Protein AF-0000000068961122 (afdb_homodimer)

Sequence (1286 aa):
MMMRDPVSGWRRASTITLVARRRTPVAVVRGRCLVTVPTRAPSAPEDTRPEASSTSILLNLGRTIWKHNDAGMRARVLTSLGLLIGAKIVNVQVPFLLKDAIDSLNIAVESGTIHTAVPIAAIIGYGVARSGAALLSELRTAVFAKVGHNTMRVVALDAFRHLHSLDLRFHLSRNTGALSRTIDRGQRGIELILRSLLFNVVPTIFEIGLVAWLLGTKCGSDYAAVTALTVGSYTAFTIAVTQWRTQFRRQMNQTDNEANSKAVDSLINYETVKFFNNEDLECKRYDESLAGYQKAALKTSTSLSLLNFGQGAIFSLGMTGMMVLAAYDIGRGSLTLGDLVMVNSLLFQLSVPLNFVGSVYRDVKQSLIDIEAMNALQAVEPAVTDSPTAKPLQLTKGEVSFNDVHFSYDQRTIFDGLTFTVPAGKSVAVVGASGGGKSTLLRLLYRFYDPSSGSITIDGQDLRGVTLDSLRRVIGVVPQDTVLFNESLYFNIAYGNPLSSAEDVYNAASAAQVHADKMPHGFNTVVGERGLKLSGGEKQRVAIARMMLKDAPIVFCDEATSALDTHTESQILMSLKSLTAGRTSIFIAHRLSTVVDCDRIIVIQGGRVVESGTHAELLAQPESLYRSLWNAQQRSSAAASGSMMMRDPVSGWRRASTITLVARRRTPVAVVRGRCLVTVPTRAPSAPEDTRPEASSTSILLNLGRTIWKHNDAGMRARVLTSLGLLIGAKIVNVQVPFLLKDAIDSLNIAVESGTIHTAVPIAAIIGYGVARSGAALLSELRTAVFAKVGHNTMRVVALDAFRHLHSLDLRFHLSRNTGALSRTIDRGQRGIELILRSLLFNVVPTIFEIGLVAWLLGTKCGSDYAAVTALTVGSYTAFTIAVTQWRTQFRRQMNQTDNEANSKAVDSLINYETVKFFNNEDLECKRYDESLAGYQKAALKTSTSLSLLNFGQGAIFSLGMTGMMVLAAYDIGRGSLTLGDLVMVNSLLFQLSVPLNFVGSVYRDVKQSLIDIEAMNALQAVEPAVTDSPTAKPLQLTKGEVSFNDVHFSYDQRTIFDGLTFTVPAGKSVAVVGASGGGKSTLLRLLYRFYDPSSGSITIDGQDLRGVTLDSLRRVIGVVPQDTVLFNESLYFNIAYGNPLSSAEDVYNAASAAQVHADKMPHGFNTVVGERGLKLSGGEKQRVAIARMMLKDAPIVFCDEATSALDTHTESQILMSLKSLTAGRTSIFIAHRLSTVVDCDRIIVIQGGRVVESGTHAELLAQPESLYRSLWNAQQRSSAAASGS

Nearest PDB structures (foldseek):
  7ekm-assembly1_B  TM=8.998E-01  e=2.455E-43  Homo sapiens
  8fmv-assembly1_C  TM=8.949E-01  e=1.234E-31  Bacillus subtilis subsp. subtilis str. 168
  7qkr-assembly1_A  TM=7.292E-01  e=2.437E-28  Komagataella phaffii CBS 7435
  7zdk-assembly1_C  TM=7.437E-01  e=5.863E-27  Escherichia coli K-12
  7zde-assembly1_C  TM=8.056E-01  e=9.087E-25  Escherichia coli K-12

Radius of gyration: 40.0 Å; Cα contacts (8 Å, |Δi|>4): 1796; chains: 2; bounding box: 86×123×103 Å

pLDDT: mean 81.72, std 18.94, range [17.17, 97.44]

Organism: Plasmodiophora brassicae (NCBI:txid37360)

Secondary structure (DSSP, 8-state):
---------------------------------------S-------------HHHHHHHHHHHHHHHS-HHHHHHHHHHHHHHHHHHHHHHHHHHHHHHHHHHHHHHHHHT---THHHHHHHHHHHHHHHHHHHHHHHHHHHHHHHHHHHHHHHHHHHHHHHHHS-HHHHHHS-HHHHHHHHHHHHHHHHHHHHHIIIIIHHHHHHHHHHHHHHHHHT-HHHHHHHHHHHHHHHHHHHHHHHHHHHHHHHHHHHHHHHHHHHHHHHHTHHHHHHTT-HHHHHHHHHHHHHHHHHHHHHHHHHHHHHHHHHHHHHHHHHHHHHHHHHHHHHTTSS-HHHHHHHHHHHHHHHHHHTTHHHHHHHHHHHHHHHHHHHHHHHPPPSS---TT-B----SS--EEEEEEEEEETTEEEEEEEEEEE-TT-EEEEEE-TTSSHHHHHHHHTTSS--SEEEEEETTEEGGGB-HHHHHHTEEEE-SS----SSBHHHHHHTT-TTS-HHHHHHHHHHTT--GGGSTTGGG-B--GGGTTS-HHHHHHHHHHHHHHHT-SEEEEESTTTTS-HHHHHHHHHHHHHHHTTSEEEEE-SSGGGGTTSSEEEEEETTEEEEEE-HHHHHHSTT-HHHHHHHHHHHHHHHHH--/-----------------------------------------------------HHHHHHHHHHHHHHHS-HHHHHHHHHHHHHHHHHHHHHHHHHHHHHHHHHHHHHHHHHT---THHHHHHHHHHHHHHHHHHHHHHHHHHHHHHHHHHHHHHHHHHHHHHHHHS-HHHHHHS-HHHHHHHHHHHHHHHHHHHHHIIIIIHHHHHHHHHHHHHHHHHT-HHHHHHHHHHHHHHHHHHHHHHHHHHHHHHHHHHHHHHHHHHHHHHHHTHHHHHHTT-HHHHHHHHHHHHHHHHHHHHHHHHHHHHHHHHHHHHHHHHHHHHHHHHHHHHHTTSS-HHHHHHHHHHHHHHHHHHTTHHHHHHHHHHHHHHHHHHHHHHHPPPSS---TT-B----SS--EEEEEEEEEETTEEEEEEEEEEE-TT-EEEEEE-TTSSHHHHHHHHTTSS--SEEEEEETTEEGGGB-HHHHHHTEEEE-SS----SSBHHHHHHTT-TTS-HHHHHHHHHHTT--GGGSTTGGG-B--GGGTTS-HHHHHHHHHHHHHHHT-SEEEEESTTTTS-HHHHHHHHHHHHHHTTTSEEEEE-SSGGGGTTSSEEEEEETTEEEEEE-HHHHHHSTT-HHHHHHHHHHHHHHHHH--

Solvent-accessible surface area (backbone atoms only — not comparable to full-atom values): 66983 Å² total; per-residue (Å²): 136,79,82,84,72,92,78,80,92,74,90,75,86,84,74,88,68,91,72,90,83,83,80,80,76,83,70,79,72,76,73,71,76,68,76,68,69,72,71,64,67,72,69,70,72,79,70,76,60,76,74,72,50,73,64,55,56,50,51,49,50,54,45,47,53,59,68,72,37,53,74,66,46,53,50,35,51,52,49,23,52,50,27,44,53,49,15,51,54,35,46,63,43,29,34,54,28,48,18,50,21,46,46,44,43,52,49,27,64,72,66,67,48,64,72,58,59,61,29,47,49,26,41,51,50,27,27,49,28,48,33,48,17,39,44,30,45,28,49,21,52,40,48,36,40,57,48,45,45,49,50,33,43,52,52,46,50,50,53,53,53,49,59,69,56,40,36,54,68,60,58,73,74,43,59,60,68,57,54,50,48,37,45,52,44,13,32,52,16,50,40,50,40,53,47,42,41,65,68,42,52,52,48,45,55,50,48,51,53,50,51,34,51,50,36,25,73,75,76,29,61,69,53,22,50,49,48,51,48,34,52,50,51,42,50,52,49,40,51,54,51,48,62,61,46,46,59,37,47,50,49,23,50,53,30,45,50,50,28,51,48,50,50,45,43,50,56,73,36,42,66,60,34,52,53,48,70,36,59,64,57,52,51,50,54,38,47,52,30,40,49,51,22,39,55,27,44,43,51,38,47,39,51,47,28,51,49,53,32,54,46,42,41,46,50,29,51,38,53,33,53,50,49,49,53,41,52,54,36,31,66,73,63,77,42,55,75,21,51,48,54,22,54,51,46,52,54,54,60,54,47,60,62,57,68,43,48,50,58,47,51,52,51,40,54,52,22,51,53,29,35,49,54,31,47,55,59,68,64,58,73,48,85,63,70,64,41,94,80,33,39,72,58,75,83,81,66,50,25,40,34,37,42,45,27,23,34,53,62,88,88,45,74,42,28,67,46,25,58,53,71,42,56,52,35,34,35,35,26,45,35,56,58,89,88,45,38,71,70,52,50,53,36,42,74,67,51,57,41,77,64,74,37,60,47,46,25,48,63,80,39,49,60,74,48,22,26,62,68,46,49,35,61,40,39,25,59,26,56,67,77,63,66,39,53,67,36,27,47,46,55,54,32,30,52,27,33,77,82,58,53,70,65,55,44,53,50,26,30,54,64,38,63,49,68,37,82,80,38,96,50,31,50,63,28,65,28,33,66,55,24,66,74,43,54,66,39,56,40,37,23,40,39,47,15,12,30,57,54,47,63,34,58,27,36,38,34,35,39,60,50,74,63,36,53,73,69,59,29,52,54,50,48,51,43,48,49,63,70,42,60,71,23,18,32,40,34,36,46,86,54,65,83,78,49,53,82,34,69,28,36,35,32,40,54,88,18,24,67,76,45,75,38,33,56,68,59,36,53,68,35,84,86,31,68,60,34,52,53,48,52,53,48,50,55,55,49,56,58,57,68,75,97,133,81,84,74,73,93,72,77,85,80,80,76,82,81,84,86,73,85,74,81,79,80,79,83,75,84,72,79,73,76,75,70,76,68,77,68,68,72,69,64,68,71,68,72,71,79,71,75,63,76,74,72,49,74,64,54,56,50,52,49,49,55,44,46,53,60,68,72,36,54,74,67,46,52,50,34,51,52,47,24,52,50,27,44,53,50,15,50,55,35,48,63,44,30,32,54,28,48,19,50,20,46,45,44,43,50,50,27,63,73,68,68,47,64,71,58,60,61,29,46,51,26,41,51,49,25,26,50,28,48,34,47,18,39,42,29,44,29,48,21,52,41,49,36,41,58,48,44,45,49,50,32,45,52,51,43,51,50,53,52,52,48,58,69,56,40,37,55,68,59,57,73,74,43,58,61,68,57,55,50,46,36,46,52,43,14,32,51,16,51,40,49,41,51,47,42,40,66,69,42,53,52,48,43,55,50,48,52,53,50,51,35,51,50,35,27,74,74,75,28,63,67,54,22,51,49,49,50,49,34,53,50,51,42,52,53,49,40,51,53,49,48,61,61,47,45,59,36,47,51,49,22,52,53,30,45,50,50,26,51,48,51,50,46,41,50,56,71,34,41,65,60,37,53,53,48,69,36,59,64,58,53,50,50,54,39,47,51,30,41,50,51,21,39,56,26,44,42,51,39,50,41,51,48,27,48,49,52,33,55,47,41,42,46,51,27,50,37,52,34,52,51,50,49,53,41,52,54,36,31,65,72,62,77,43,53,76,20,52,46,54,21,55,51,44,52,54,52,60,53,48,61,62,57,68,43,47,51,59,48,50,51,51,43,54,52,21,51,52,30,34,49,55,32,48,54,58,67,64,57,72,49,85,61,70,65,42,94,79,34,39,70,58,74,82,80,66,50,25,40,36,38,41,45,27,22,34,54,62,88,89,44,74,43,29,68,47,26,57,54,72,43,54,53,35,35,35,34,28,43,34,56,59,89,87,43,39,71,70,53,50,54,37,43,75,67,51,58,41,76,63,73,37,59,47,45,24,48,61,81,39,50,59,74,48,22,26,61,70,46,51,36,61,41,37,24,59,27,56,66,78,65,67,39,54,68,37,26,46,45,55,57,33,32,52,27,33,77,82,58,52,70,66,55,44,51,50,26,30,55,65,39,64,49,66,38,81,81,39,96,51,31,50,64,28,64,29,32,65,56,25,68,74,45,52,67,39,56,41,37,24,42,40,45,15,12,30,57,53,46,64,35,58,27,36,38,33,35,38,59,48,74,64,38,54,72,68,60,31,53,53,49,48,50,42,48,49,64,69,42,59,70,21,16,30,42,35,36,44,85,53,67,82,78,47,53,83,33,69,29,37,36,33,40,53,89,18,25,68,77,46,74,37,33,56,69,59,37,53,68,36,85,86,31,68,61,33,53,53,48,52,53,49,49,54,54,49,56,58,57,67,74,96

Foldseek 3Di:
DDDDDPDDDDDPPDDPCPDDDDDDPPPPPPVPPPVPVVPPPPPPPPPPPPLPPLVVLVVVLVVLLVPVDDPVLVVLVVLLVVLLVVLLVLVLCLLVLQLQLVVVVVVCVVVVPCPVPRSVVSVVSNVCSVVSSVVSLVVSVVSCVVSLVVSLVVQLVLLVVLVVVAFPVVVVSDDPVVSNVLSVLQSVLSSLLVCLVSNFVVSLVVNLVVLLVCCCVQPHNVLSVLSCVLLVVLLVLLQVLLVVLVVLVVQLVVLVVVLVVLVVVCVVCVVVCVVVVCPVVSVVVSVVSVVSNVVSVVSSVVSVVVSVVVSVVSLVVSLVVSLVVQVVCVVVVNDDPSVSSSSNVSSVVSSVSSVCSSVSVVSNVSNSVSNVSSVVSSPDDHPAAADPQAAFDDADQFKKWWAQFWAADPPRTQAGGATDIQGGQFEEEEEEDPSNCLVVVVCCQLPSDDTPDTFMDTVRHTPNRHHSVNSNLQEFEQAPQFFADQFFLQCRLCVLPVPDDSVLSVVLLVLLVQCQVPPPVRRRDGLHGRSVNDAPQNSLSSSSSSSLSSLHQEYEYEQSCVRDDPVSSVSNLVSVCVSSRRGRYYHYHPQVVSCLPGQKYFYGDPNYTDDMDHNVVQCPDPPHPSVVSNVVVVVVVVVVVVD/DDPDDPDDDPDPPDDDDDCPDDDDPPPPPPVPPPVCVVPPPPPPPPPPPPLPDLVNLVVVLVVLLVPVDDPVLVVLVVLLVVLLVVLLVLVLCLLVLQLQLVVVVVVCVVVVPCPVVRSVVSVVSNVCSVVSSVVSLVVSVVSCVVSLVVSLVVQLVLLVVLVVVAFPVVVVVDDPVVSNVLSVLQSVLSSLLVCCVSNFVVSLVVNLVVLLVVCCVQPHNVLSVLSCVLLVVLLVLLQVLLVVLVVLVVQLVVLVVVLVVLVVVCVVCVVVCVVVVCPVVSVVVSVVSVVSNVVSVVSSVVSVVVSVVVSVVSLVVSLVVSLVVQVVCVVVVNDDPSVSSSSNVSSVVSSVSSVCSSVSVVSNVSNSVSNVSSVVSSPDDHPAAADPQAAFDDADQFKKWWAQFWAADPPRTQAGGATDIQGGQFEEEEEEDPSNCLVVVVCCQLPSDDTPDTFMDTVRHTPNRHHSVNSNLQEFEQAPQFFADQFFQQCRLCVLPVPDDSVLSVVLLVLLVQCQVPPPVRRRDGLHGRSVNDAPSNSLSSSSSSSLSSLHQEYEYEQSCVRDDPVSSVSNLVSVCVSSRRGRYYHYHPQVVSCLPGQKYFYGDPNYTDDMDHNVVQCPDPPHPSVVSNVVVVVVVVVVVVD

Structure (mmCIF, N/CA/C/O backbone):
data_AF-0000000068961122-model_v1
#
loop_
_entity.id
_entity.type
_entity.pdbx_description
1 polymer 'Uncharacterized protein'
#
loop_
_atom_site.group_PDB
_atom_site.id
_atom_site.type_symbol
_atom_site.label_atom_id
_atom_site.label_alt_id
_atom_site.label_comp_id
_atom_site.label_asym_id
_atom_site.label_entity_id
_atom_site.label_seq_id
_atom_site.pdbx_PDB_ins_code
_atom_site.Cartn_x
_atom_site.Cartn_y
_atom_site.Cartn_z
_atom_site.occupancy
_atom_site.B_iso_or_equiv
_atom_site.auth_seq_id
_atom_site.auth_comp_id
_atom_site.auth_asym_id
_atom_site.auth_atom_id
_atom_site.pdbx_PDB_model_num
ATOM 1 N N . MET A 1 1 ? 29.297 -38.344 18.062 1 17.23 1 MET A N 1
ATOM 2 C CA . MET A 1 1 ? 29.281 -38.719 19.469 1 17.23 1 MET A CA 1
ATOM 3 C C . MET A 1 1 ? 29.156 -37.5 20.375 1 17.23 1 MET A C 1
ATOM 5 O O . MET A 1 1 ? 29.375 -36.375 19.938 1 17.23 1 MET A O 1
ATOM 9 N N . MET A 1 2 ? 29.609 -37.594 21.734 1 17.27 2 MET A N 1
ATOM 10 C CA . MET A 1 2 ? 29.156 -37.125 23.031 1 17.27 2 MET A CA 1
ATOM 11 C C . MET A 1 2 ? 29.688 -35.719 23.328 1 17.27 2 MET A C 1
ATOM 13 O O . MET A 1 2 ? 29.219 -35.062 24.25 1 17.27 2 MET A O 1
ATOM 17 N N . MET A 1 3 ? 30.594 -35 22.641 1 18.36 3 MET A N 1
ATOM 18 C CA . MET A 1 3 ? 31.562 -34.719 23.703 1 18.36 3 MET A CA 1
ATOM 19 C C . MET A 1 3 ? 30.922 -33.844 24.781 1 18.36 3 MET A C 1
ATOM 21 O O . MET A 1 3 ? 29.922 -33.156 24.531 1 18.36 3 MET A O 1
ATOM 25 N N . ARG A 1 4 ? 31.688 -33.531 25.812 1 18.2 4 ARG A N 1
ATOM 26 C CA . ARG A 1 4 ? 31.828 -33.344 27.25 1 18.2 4 ARG A CA 1
ATOM 27 C C . ARG A 1 4 ? 31.297 -32 27.688 1 18.2 4 ARG A C 1
ATOM 29 O O . ARG A 1 4 ? 31.297 -31.047 26.906 1 18.2 4 ARG A O 1
ATOM 36 N N . ASP A 1 5 ? 31.016 -31.797 28.969 1 19.05 5 ASP A N 1
ATOM 37 C CA . ASP A 1 5 ? 30.062 -31.297 29.953 1 19.05 5 ASP A CA 1
ATOM 38 C C . ASP A 1 5 ? 30.484 -29.922 30.469 1 19.05 5 ASP A C 1
ATOM 40 O O . ASP A 1 5 ? 29.703 -29.25 31.156 1 19.05 5 ASP A O 1
ATOM 44 N N . PRO A 1 6 ? 31.531 -29.109 29.984 1 19.62 6 PRO A N 1
ATOM 45 C CA . PRO A 1 6 ? 32.219 -28.594 31.172 1 19.62 6 PRO A CA 1
ATOM 46 C C . PRO A 1 6 ? 31.297 -27.75 32.062 1 19.62 6 PRO A C 1
ATOM 48 O O . PRO A 1 6 ? 30.5 -26.969 31.547 1 19.62 6 PRO A O 1
ATOM 51 N N . VAL A 1 7 ? 31.109 -28.062 33.344 1 18.88 7 VAL A N 1
ATOM 52 C CA . VAL A 1 7 ? 30.312 -27.984 34.562 1 18.88 7 VAL A CA 1
ATOM 53 C C . VAL A 1 7 ? 30.297 -26.562 35.062 1 18.88 7 VAL A C 1
ATOM 55 O O . VAL A 1 7 ? 29.234 -25.984 35.312 1 18.88 7 VAL A O 1
ATOM 58 N N . SER A 1 8 ? 31.266 -26.094 36 1 17.17 8 SER A N 1
ATOM 59 C CA . SER A 1 8 ? 30.969 -25.953 37.438 1 17.17 8 SER A CA 1
ATOM 60 C C . SER A 1 8 ? 30.578 -24.516 37.781 1 17.17 8 SER A C 1
ATOM 62 O O . SER A 1 8 ? 29.562 -24.281 38.438 1 17.17 8 SER A O 1
ATOM 64 N N . GLY A 1 9 ? 31.547 -23.516 37.938 1 17.55 9 GLY A N 1
ATOM 65 C CA . GLY A 1 9 ? 31.844 -22.938 39.219 1 17.55 9 GLY A CA 1
ATOM 66 C C . GLY A 1 9 ? 30.891 -21.812 39.625 1 17.55 9 GLY A C 1
ATOM 67 O O . GLY A 1 9 ? 30.297 -21.172 38.75 1 17.55 9 GLY A O 1
ATOM 68 N N . TRP A 1 10 ? 30.406 -21.641 40.969 1 18.16 10 TRP A N 1
ATOM 69 C CA . TRP A 1 10 ? 29.406 -21.219 41.969 1 18.16 10 TRP A CA 1
ATOM 70 C C . TRP A 1 10 ? 29.531 -19.734 42.25 1 18.16 10 TRP A C 1
ATOM 72 O O . TRP A 1 10 ? 28.594 -19.109 42.75 1 18.16 10 TRP A O 1
ATOM 82 N N . ARG A 1 11 ? 30.609 -18.859 42.062 1 17.56 11 ARG A N 1
ATOM 83 C CA . ARG A 1 11 ? 30.844 -18 43.219 1 17.56 11 ARG A CA 1
ATOM 84 C C . ARG A 1 11 ? 29.672 -17.078 43.469 1 17.56 11 ARG A C 1
ATOM 86 O O . ARG A 1 11 ? 29.141 -16.469 42.531 1 17.56 11 ARG A O 1
ATOM 93 N N . ARG A 1 12 ? 29.062 -17 44.75 1 18.45 12 ARG A N 1
ATOM 94 C CA . ARG A 1 12 ? 28 -16.531 45.625 1 18.45 12 ARG A CA 1
ATOM 95 C C . ARG A 1 12 ? 28.125 -15.031 45.875 1 18.45 12 ARG A C 1
ATOM 97 O O . ARG A 1 12 ? 28.844 -14.617 46.781 1 18.45 12 ARG A O 1
ATOM 104 N N . ALA A 1 13 ? 28.703 -14.07 45.125 1 18.33 13 ALA A N 1
ATOM 105 C CA . ALA A 1 13 ? 29.062 -12.852 45.875 1 18.33 13 ALA A CA 1
ATOM 106 C C . ALA A 1 13 ? 27.844 -12.227 46.531 1 18.33 13 ALA A C 1
ATOM 108 O O . ALA A 1 13 ? 26.75 -12.219 45.938 1 18.33 13 ALA A O 1
ATOM 109 N N . SER A 1 14 ? 27.938 -11.906 47.906 1 17.89 14 SER A N 1
ATOM 110 C CA . SER A 1 14 ? 27.297 -11.516 49.156 1 17.89 14 SER A CA 1
ATOM 111 C C . SER A 1 14 ? 26.484 -10.234 48.969 1 17.89 14 SER A C 1
ATOM 113 O O . SER A 1 14 ? 26.719 -9.477 48.031 1 17.89 14 SER A O 1
ATOM 115 N N . THR A 1 15 ? 25.656 -9.828 50.125 1 20.23 15 THR A N 1
ATOM 116 C CA . THR A 1 15 ? 24.422 -9.305 50.688 1 20.23 15 THR A CA 1
ATOM 117 C C . THR A 1 15 ? 24.516 -7.797 50.906 1 20.23 15 THR A C 1
ATOM 119 O O . THR A 1 15 ? 23.516 -7.148 51.219 1 20.23 15 THR A O 1
ATOM 122 N N . ILE A 1 16 ? 25.375 -6.879 50.406 1 18.86 16 ILE A N 1
ATOM 123 C CA . ILE A 1 16 ? 25.531 -5.762 51.344 1 18.86 16 ILE A CA 1
ATOM 124 C C . ILE A 1 16 ? 24.203 -5.043 51.5 1 18.86 16 ILE A C 1
ATOM 126 O O . ILE A 1 16 ? 23.578 -4.633 50.5 1 18.86 16 ILE A O 1
ATOM 130 N N . THR A 1 17 ? 23.578 -5.043 52.812 1 20.45 17 THR A N 1
ATOM 131 C CA . THR A 1 17 ? 22.344 -4.688 53.5 1 20.45 17 THR A CA 1
ATOM 132 C C . THR A 1 17 ? 22.188 -3.172 53.562 1 20.45 17 THR A C 1
ATOM 134 O O . THR A 1 17 ? 21.406 -2.666 54.375 1 20.45 17 THR A O 1
ATOM 137 N N . LEU A 1 18 ? 22.734 -2.283 52.75 1 19.5 18 LEU A N 1
ATOM 138 C CA . LEU A 1 18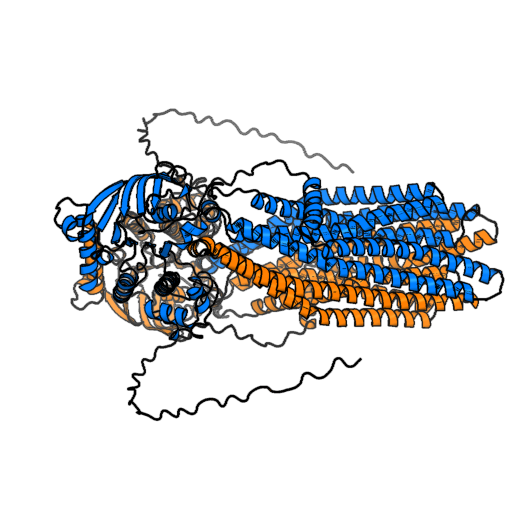 ? 22.719 -0.963 53.375 1 19.5 18 LEU A CA 1
ATOM 139 C C . LEU A 1 18 ? 21.297 -0.506 53.688 1 19.5 18 LEU A C 1
ATOM 141 O O . LEU A 1 18 ? 20.469 -0.431 52.781 1 19.5 18 LEU A O 1
ATOM 145 N N . VAL A 1 19 ? 20.844 -0.454 54.969 1 19.88 19 VAL A N 1
ATOM 146 C CA . VAL A 1 19 ? 19.594 -0.341 55.719 1 19.88 19 VAL A CA 1
ATOM 147 C C . VAL A 1 19 ? 19.016 1.065 55.562 1 19.88 19 VAL A C 1
ATOM 149 O O . VAL A 1 19 ? 17.828 1.229 55.344 1 19.88 19 VAL A O 1
ATOM 152 N N . ALA A 1 20 ? 19.688 2.242 55.875 1 22.83 20 ALA A N 1
ATOM 153 C CA . ALA A 1 20 ? 19.094 3.07 56.938 1 22.83 20 ALA A CA 1
ATOM 154 C C . ALA A 1 20 ? 17.781 3.684 56.438 1 22.83 20 ALA A C 1
ATOM 156 O O . ALA A 1 20 ? 17.531 3.789 55.25 1 22.83 20 ALA A O 1
ATOM 157 N N . ARG A 1 21 ? 17.125 4.57 57.375 1 20.05 21 ARG A N 1
ATOM 158 C CA . ARG A 1 21 ? 15.93 4.875 58.156 1 20.05 21 ARG A CA 1
ATOM 159 C C . ARG A 1 21 ? 15.062 5.91 57.438 1 20.05 21 ARG A C 1
ATOM 161 O O . ARG A 1 21 ? 13.844 5.746 57.344 1 20.05 21 ARG A O 1
ATOM 168 N N . ARG A 1 22 ? 15.578 7.219 57.344 1 22.08 22 ARG A N 1
ATOM 169 C CA . ARG A 1 22 ? 14.945 8.312 58.062 1 22.08 22 ARG A CA 1
ATOM 170 C C . ARG A 1 22 ? 13.656 8.75 57.406 1 22.08 22 ARG A C 1
ATOM 172 O O . ARG A 1 22 ? 13.422 8.43 56.219 1 22.08 22 ARG A O 1
ATOM 179 N N . ARG A 1 23 ? 13.297 10.148 57.438 1 23.64 23 ARG A N 1
ATOM 180 C CA . ARG A 1 23 ? 12.227 11.016 57.906 1 23.64 23 ARG A CA 1
ATOM 181 C C . ARG A 1 23 ? 11.18 11.234 56.844 1 23.64 23 ARG A C 1
ATOM 183 O O . ARG A 1 23 ? 11.516 11.508 55.688 1 23.64 23 ARG A O 1
ATOM 190 N N . THR A 1 24 ? 10.031 10.672 57.031 1 22.58 24 THR A N 1
ATOM 191 C CA . THR A 1 24 ? 8.906 10.516 56.094 1 22.58 24 THR A CA 1
ATOM 192 C C . THR A 1 24 ? 8.297 11.867 55.75 1 22.58 24 THR A C 1
ATOM 194 O O . THR A 1 24 ? 7.723 12.531 56.625 1 22.58 24 THR A O 1
ATOM 197 N N . PRO A 1 25 ? 9.055 12.844 55.031 1 23.69 25 PRO A N 1
ATOM 198 C CA . PRO A 1 25 ? 8.43 14.164 54.906 1 23.69 25 PRO A CA 1
ATOM 199 C C . PRO A 1 25 ? 6.988 14.094 54.406 1 23.69 25 PRO A C 1
ATOM 201 O O . PRO A 1 25 ? 6.617 13.148 53.719 1 23.69 25 PRO A O 1
ATOM 204 N N . VAL A 1 26 ? 5.996 14.656 55.219 1 24.94 26 VAL A N 1
ATOM 205 C CA . VAL A 1 26 ? 4.543 14.75 55.125 1 24.94 26 VAL A CA 1
ATOM 206 C C . VAL A 1 26 ? 4.16 15.406 53.781 1 24.94 26 VAL A C 1
ATOM 208 O O . VAL A 1 26 ? 4.488 16.578 53.562 1 24.94 26 VAL A O 1
ATOM 211 N N . ALA A 1 27 ? 4.312 14.75 52.656 1 24.7 27 ALA A N 1
ATOM 212 C CA . ALA A 1 27 ? 4.109 15.305 51.344 1 24.7 27 ALA A CA 1
ATOM 213 C C . ALA A 1 27 ? 2.658 15.734 51.125 1 24.7 27 ALA A C 1
ATOM 215 O O . ALA A 1 27 ? 1.733 14.961 51.406 1 24.7 27 ALA A O 1
ATOM 216 N N . VAL A 1 28 ? 2.377 16.984 51.5 1 26.08 28 VAL A N 1
ATOM 217 C CA . VAL A 1 28 ? 1.1 17.641 51.281 1 26.08 28 VAL A CA 1
ATOM 218 C C . VAL A 1 28 ? 0.572 17.266 49.875 1 26.08 28 VAL A C 1
ATOM 220 O O . VAL A 1 28 ? 1.245 17.484 48.875 1 26.08 28 VAL A O 1
ATOM 223 N N . VAL A 1 29 ? -0.27 16.234 49.781 1 24.94 29 VAL A N 1
ATOM 224 C CA . VAL A 1 29 ? -0.869 15.555 48.656 1 24.94 29 VAL A CA 1
ATOM 225 C C . VAL A 1 29 ? -1.708 16.547 47.844 1 24.94 29 VAL A C 1
ATOM 227 O O . VAL A 1 29 ? -2.814 16.906 48.25 1 24.94 29 VAL A O 1
ATOM 230 N N . ARG A 1 30 ? -1.264 17.891 47.656 1 25.48 30 ARG A N 1
ATOM 231 C CA . ARG A 1 30 ? -2.135 18.734 46.844 1 25.48 30 ARG A CA 1
ATOM 232 C C . ARG A 1 30 ? -2.58 18 45.594 1 25.48 30 ARG A C 1
ATOM 234 O O . ARG A 1 30 ? -1.748 17.594 44.781 1 25.48 30 ARG A O 1
ATOM 241 N N . GLY A 1 31 ? -3.613 17.188 45.75 1 24.16 31 GLY A N 1
ATOM 242 C CA . GLY A 1 31 ? -4.273 16.297 44.812 1 24.16 31 GLY A CA 1
ATOM 243 C C . GLY A 1 31 ? -4.652 16.984 43.5 1 24.16 31 GLY A C 1
ATOM 244 O O . GLY A 1 31 ? -5.66 17.688 43.438 1 24.16 31 GLY A O 1
ATOM 245 N N . ARG A 1 32 ? -3.787 17.859 42.938 1 25.38 32 ARG A N 1
ATOM 246 C CA . ARG A 1 32 ? -4.168 18.453 41.656 1 25.38 32 ARG A CA 1
ATOM 247 C C . ARG A 1 32 ? -4.672 17.406 40.688 1 25.38 32 ARG A C 1
ATOM 249 O O . ARG A 1 32 ? -3.951 16.453 40.375 1 25.38 32 ARG A O 1
ATOM 256 N N . CYS A 1 33 ? -5.973 17.125 40.844 1 24.38 33 CYS A N 1
ATOM 257 C CA . CYS A 1 33 ? -6.73 16.25 39.938 1 24.38 33 CYS A CA 1
ATOM 258 C C . CYS A 1 33 ? -6.359 16.5 38.5 1 24.38 33 CYS A C 1
ATOM 260 O O . CYS A 1 33 ? -6.77 17.5 37.906 1 24.38 33 CYS A O 1
ATOM 262 N N . LEU A 1 34 ? -5.117 16.469 38.156 1 25.67 34 LEU A N 1
ATOM 263 C CA . LEU A 1 34 ? -4.789 16.469 36.719 1 25.67 34 LEU A CA 1
ATOM 264 C C . LEU A 1 34 ? -5.668 15.484 35.969 1 25.67 34 LEU A C 1
ATOM 266 O O . LEU A 1 34 ? -5.598 14.281 36.188 1 25.67 34 LEU A O 1
ATOM 270 N N . VAL A 1 35 ? -6.934 15.914 35.781 1 26.62 35 VAL A N 1
ATOM 271 C CA . VAL A 1 35 ? -7.82 15.141 34.938 1 26.62 35 VAL A CA 1
ATOM 272 C C . VAL A 1 35 ? -7.043 14.625 33.719 1 26.62 35 VAL A C 1
ATOM 274 O O . VAL A 1 35 ? -6.539 15.422 32.906 1 26.62 35 VAL A O 1
ATOM 277 N N . THR A 1 36 ? -6.203 13.656 33.875 1 28 36 THR A N 1
ATOM 278 C CA . THR A 1 36 ? -5.629 12.82 32.844 1 28 36 THR A CA 1
ATOM 279 C C . THR A 1 36 ? -6.684 12.453 31.812 1 28 36 THR A C 1
ATOM 281 O O . THR A 1 36 ? -7.613 11.695 32.094 1 28 36 THR A O 1
ATOM 284 N N . VAL A 1 37 ? -7.211 13.445 31.188 1 28.83 37 VAL A N 1
ATOM 285 C CA . VAL A 1 37 ? -8.094 12.992 30.109 1 28.83 37 VAL A CA 1
ATOM 286 C C . VAL A 1 37 ? -7.449 11.828 29.359 1 28.83 37 VAL A C 1
ATOM 288 O O . VAL A 1 37 ? -6.348 11.969 28.828 1 28.83 37 VAL A O 1
ATOM 291 N N . PRO A 1 38 ? -7.594 10.641 29.953 1 29.88 38 PRO A N 1
ATOM 292 C CA . PRO A 1 38 ? -7.098 9.477 29.219 1 29.88 38 PRO A CA 1
ATOM 293 C C . PRO A 1 38 ? -7.305 9.586 27.719 1 29.88 38 PRO A C 1
ATOM 295 O O . PRO A 1 38 ? -8.445 9.656 27.25 1 29.88 38 PRO A O 1
ATOM 298 N N . THR A 1 39 ? -6.637 10.5 27.156 1 31.2 39 THR A N 1
ATOM 299 C CA . THR A 1 39 ? -6.734 10.688 25.703 1 31.2 39 THR A CA 1
ATOM 300 C C . THR A 1 39 ? -6.68 9.344 24.984 1 31.2 39 THR A C 1
ATOM 302 O O . THR A 1 39 ? -6.48 9.305 23.766 1 31.2 39 THR A O 1
ATOM 305 N N . ARG A 1 40 ? -6.262 8.289 25.688 1 30 40 ARG A N 1
ATOM 306 C CA . ARG A 1 40 ? -6.215 7.098 24.844 1 30 40 ARG A CA 1
ATOM 307 C C . ARG A 1 40 ? -7.594 6.777 24.281 1 30 40 ARG A C 1
ATOM 309 O O . ARG A 1 40 ? -8.539 6.508 25.031 1 30 40 ARG A O 1
ATOM 316 N N . ALA A 1 41 ? -7.969 7.348 23.281 1 31.84 41 ALA A N 1
ATOM 317 C CA . ALA A 1 41 ? -9.188 6.762 22.719 1 31.84 41 ALA A CA 1
ATOM 318 C C . ALA A 1 41 ? -9.211 5.25 22.938 1 31.84 41 ALA A C 1
ATOM 320 O O . ALA A 1 41 ? -8.188 4.582 22.797 1 31.84 41 ALA A O 1
ATOM 321 N N . PRO A 1 42 ? -10.016 4.73 23.875 1 29.08 42 PRO A N 1
ATOM 322 C CA . PRO A 1 42 ? -10.109 3.277 24.016 1 29.08 42 PRO A CA 1
ATOM 323 C C . PRO A 1 42 ? -9.883 2.539 22.703 1 29.08 42 PRO A C 1
ATOM 325 O O . PRO A 1 42 ? -10.336 2.992 21.656 1 29.08 42 PRO A O 1
ATOM 328 N N . SER A 1 43 ? -8.688 1.987 22.516 1 31.47 43 SER A N 1
ATOM 329 C CA . SER A 1 43 ? -8.648 0.962 21.469 1 31.47 43 SER A CA 1
ATOM 330 C C . SER A 1 43 ? -9.984 0.244 21.344 1 31.47 43 SER A C 1
ATOM 332 O O . SER A 1 43 ? -10.609 -0.086 22.359 1 31.47 43 SER A O 1
ATOM 334 N N . ALA A 1 44 ? -10.828 0.592 20.438 1 33.66 44 ALA A N 1
ATOM 335 C CA . ALA A 1 44 ? -12.047 -0.211 20.328 1 33.66 44 ALA A CA 1
ATOM 336 C C . ALA A 1 44 ? -11.836 -1.608 20.906 1 33.66 44 ALA A C 1
ATOM 338 O O . ALA A 1 44 ? -10.781 -2.213 20.719 1 33.66 44 ALA A O 1
ATOM 339 N N . PRO A 1 45 ? -12.453 -1.95 22.047 1 30.73 45 PRO A N 1
ATOM 340 C CA . PRO A 1 45 ? -12.352 -3.33 22.531 1 30.73 45 PRO A CA 1
ATOM 341 C C . PRO A 1 45 ? -12.148 -4.336 21.406 1 30.73 45 PRO A C 1
ATOM 343 O O . PRO A 1 45 ? -12.703 -4.164 20.312 1 30.73 45 PRO A O 1
ATOM 346 N N . GLU A 1 46 ? -11 -4.844 21.281 1 36 46 GLU A N 1
ATOM 347 C CA . GLU A 1 46 ? -10.914 -6.105 20.547 1 36 46 GLU A CA 1
ATOM 348 C C . GLU A 1 46 ? -12.164 -6.953 20.766 1 36 46 GLU A C 1
ATOM 350 O O . GLU A 1 46 ? -12.305 -7.609 21.797 1 36 46 GLU A O 1
ATOM 355 N N . ASP A 1 47 ? -13.398 -6.316 20.703 1 35 47 ASP A N 1
ATOM 356 C CA . ASP A 1 47 ? -14.586 -7.145 20.891 1 35 47 ASP A CA 1
ATOM 357 C C . ASP A 1 47 ? -14.352 -8.57 20.375 1 35 47 ASP A C 1
ATOM 359 O O . ASP A 1 47 ? -14.008 -8.766 19.219 1 35 47 ASP A O 1
ATOM 363 N N . THR A 1 48 ? -13.922 -9.43 21.234 1 36.06 48 THR A N 1
ATOM 364 C CA . THR A 1 48 ? -13.883 -10.883 21.172 1 36.06 48 THR A CA 1
ATOM 365 C C . THR A 1 48 ? -15.164 -11.43 20.547 1 36.06 48 THR A C 1
ATOM 367 O O . THR A 1 48 ? -16 -12.016 21.234 1 36.06 48 THR A O 1
ATOM 370 N N . ARG A 1 49 ? -16.016 -10.648 19.953 1 39.66 49 ARG A N 1
ATOM 371 C CA . ARG A 1 49 ? -17.188 -11.336 19.422 1 39.66 49 ARG A CA 1
ATOM 372 C C . ARG A 1 49 ? -16.797 -12.68 18.812 1 39.66 49 ARG A C 1
ATOM 374 O O . ARG A 1 49 ? -15.688 -12.836 18.297 1 39.66 49 ARG A O 1
ATOM 381 N N . PRO A 1 50 ? -17.656 -13.664 19.031 1 41.41 50 PRO A N 1
ATOM 382 C CA . PRO A 1 50 ? -17.438 -15.039 18.578 1 41.41 50 PRO A CA 1
ATOM 383 C C . PRO A 1 50 ? -16.984 -15.109 17.125 1 41.41 50 PRO A C 1
ATOM 385 O O . PRO A 1 50 ? -17.438 -14.32 16.297 1 41.41 50 PRO A O 1
ATOM 388 N N . GLU A 1 51 ? -15.812 -15.445 16.875 1 48.19 51 GLU A N 1
ATOM 389 C CA . GLU A 1 51 ? -15.266 -15.828 15.57 1 48.19 51 GLU A CA 1
ATOM 390 C C . GLU A 1 51 ? -16.344 -16.391 14.656 1 48.19 51 GLU A C 1
ATOM 392 O O . GLU A 1 51 ? -16.938 -17.438 14.953 1 48.19 51 GLU A O 1
ATOM 397 N N . ALA A 1 52 ? -17.328 -15.594 14.258 1 52.59 52 ALA A N 1
ATOM 398 C CA . ALA A 1 52 ? -18.25 -16.203 13.305 1 52.59 52 ALA A CA 1
ATOM 399 C C . ALA A 1 52 ? -17.562 -17.344 12.547 1 52.59 52 ALA A C 1
ATOM 401 O O . ALA A 1 52 ? -16.406 -17.203 12.109 1 52.59 52 ALA A O 1
ATOM 402 N N . SER A 1 53 ? -18.047 -18.438 12.656 1 63.88 53 SER A N 1
ATOM 403 C CA . SER A 1 53 ? -17.562 -19.672 12.039 1 63.88 53 SER A CA 1
ATOM 404 C C . SER A 1 53 ? -17.328 -19.5 10.547 1 63.88 53 SER A C 1
ATOM 406 O O . SER A 1 53 ? -18.078 -18.781 9.875 1 63.88 53 SER A O 1
ATOM 408 N N . SER A 1 54 ? -16.125 -19.688 10.023 1 72.81 54 SER A N 1
ATOM 409 C CA . SER A 1 54 ? -15.742 -19.719 8.609 1 72.81 54 SER A CA 1
ATOM 410 C C . SER A 1 54 ? -16.875 -20.25 7.742 1 72.81 54 SER A C 1
ATOM 412 O O . SER A 1 54 ? -17.125 -19.719 6.656 1 72.81 54 SER A O 1
ATOM 414 N N . THR A 1 55 ? -17.656 -21.109 8.359 1 74.56 55 THR A N 1
ATOM 415 C CA . THR A 1 55 ? -18.75 -21.734 7.602 1 74.56 55 THR A CA 1
ATOM 416 C C . THR A 1 55 ? -19.922 -20.766 7.465 1 74.56 55 THR A C 1
ATOM 418 O O . THR A 1 55 ? -20.578 -20.734 6.422 1 74.56 55 THR A O 1
ATOM 421 N N . SER A 1 56 ? -20.078 -20 8.438 1 74.25 56 SER A N 1
ATOM 422 C CA . SER A 1 56 ? -21.203 -19.062 8.383 1 74.25 56 SER A CA 1
ATOM 423 C C . SER A 1 56 ? -20.938 -17.953 7.363 1 74.25 56 SER A C 1
ATOM 425 O O . SER A 1 56 ? -21.844 -17.547 6.648 1 74.25 56 SER A O 1
ATOM 427 N N . ILE A 1 57 ? -19.734 -17.609 7.258 1 77.12 57 ILE A N 1
ATOM 428 C CA . ILE A 1 57 ? -19.375 -16.562 6.312 1 77.12 57 ILE A CA 1
ATOM 429 C C . ILE A 1 57 ? -19.531 -17.078 4.883 1 77.12 57 ILE A C 1
ATOM 431 O O . ILE A 1 57 ? -20.047 -16.359 4.02 1 77.12 57 ILE A O 1
ATOM 435 N N . LEU A 1 58 ? -19.219 -18.312 4.73 1 77.31 58 LEU A N 1
ATOM 436 C CA . LEU A 1 58 ? -19.328 -18.906 3.402 1 77.31 58 LEU A CA 1
ATOM 437 C C . LEU A 1 58 ? -20.797 -19.078 3.014 1 77.31 58 LEU A C 1
ATOM 439 O O . LEU A 1 58 ? -21.172 -18.844 1.863 1 77.31 58 LEU A O 1
ATOM 443 N N . LEU A 1 59 ? -21.547 -19.469 3.941 1 75.5 59 LEU A N 1
ATOM 444 C CA . LEU A 1 59 ? -22.984 -19.641 3.686 1 75.5 59 LEU A CA 1
ATOM 445 C C . LEU A 1 59 ? -23.641 -18.297 3.381 1 75.5 59 LEU A C 1
ATOM 447 O O . LEU A 1 59 ? -24.5 -18.219 2.5 1 75.5 59 LEU A O 1
ATOM 451 N N . ASN A 1 60 ? -23.188 -17.328 4.105 1 74.38 60 ASN A N 1
ATOM 452 C CA . ASN A 1 60 ? -23.719 -16 3.867 1 74.38 60 ASN A CA 1
ATOM 453 C C . ASN A 1 60 ? -23.328 -15.477 2.49 1 74.38 60 ASN A C 1
ATOM 455 O O . ASN A 1 60 ? -24.109 -14.789 1.833 1 74.38 60 ASN A O 1
ATOM 459 N N . LEU A 1 61 ? -22.125 -15.82 2.145 1 75.56 61 LEU A N 1
ATOM 460 C CA . LEU A 1 61 ? -21.656 -15.414 0.818 1 75.56 61 LEU A CA 1
ATOM 461 C C . LEU A 1 61 ? -22.484 -16.109 -0.27 1 75.56 61 LEU A C 1
ATOM 463 O O . LEU A 1 61 ? -22.844 -15.477 -1.27 1 75.56 61 LEU A O 1
ATOM 467 N N . GLY A 1 62 ? -22.766 -17.422 -0.064 1 76.62 62 GLY A N 1
ATOM 468 C CA . GLY A 1 62 ? -23.625 -18.141 -0.987 1 76.62 62 GLY A CA 1
ATOM 469 C C . GLY A 1 62 ? -25.016 -17.547 -1.092 1 76.62 62 GLY A C 1
ATOM 470 O O . GLY A 1 62 ? -25.578 -17.438 -2.188 1 76.62 62 GLY A O 1
ATOM 471 N N . ARG A 1 63 ? -25.469 -17.078 0.05 1 72.62 63 ARG A N 1
ATOM 472 C CA . ARG A 1 63 ? -26.797 -16.469 0.097 1 72.62 63 ARG A CA 1
ATOM 473 C C . ARG A 1 63 ? -26.797 -15.117 -0.598 1 72.62 63 ARG A C 1
ATOM 475 O O . ARG A 1 63 ? -27.75 -14.781 -1.298 1 72.62 63 ARG A O 1
ATOM 482 N N . THR A 1 64 ? -25.75 -14.445 -0.353 1 71.75 64 THR A N 1
ATOM 483 C CA . THR A 1 64 ? -25.656 -13.117 -0.964 1 71.75 64 THR A CA 1
ATOM 484 C C . THR A 1 64 ? -25.594 -13.234 -2.484 1 71.75 64 THR A C 1
ATOM 486 O O . THR A 1 64 ? -26.203 -12.43 -3.197 1 71.75 64 THR A O 1
ATOM 489 N N . ILE A 1 65 ? -24.906 -14.18 -2.908 1 72.5 65 ILE A N 1
ATOM 490 C CA . ILE A 1 65 ? -24.797 -14.414 -4.344 1 72.5 65 ILE A CA 1
ATOM 491 C C . ILE A 1 65 ? -26.172 -14.789 -4.902 1 72.5 65 ILE A C 1
ATOM 493 O O . ILE A 1 65 ? -26.562 -14.328 -5.973 1 72.5 65 ILE A O 1
ATOM 497 N N . TRP A 1 66 ? -26.844 -15.594 -4.129 1 70.81 66 TRP A N 1
ATOM 498 C CA . TRP A 1 66 ? -28.125 -16.109 -4.586 1 70.81 66 TRP A CA 1
ATOM 499 C C . TRP A 1 66 ? -29.203 -15.031 -4.465 1 70.81 66 TRP A C 1
ATOM 501 O O . TRP A 1 66 ? -30.078 -14.922 -5.328 1 70.81 66 TRP A O 1
ATOM 511 N N . LYS A 1 67 ? -29.109 -14.219 -3.453 1 63.22 67 LYS A N 1
ATOM 512 C CA . LYS A 1 67 ? -30.156 -13.242 -3.186 1 63.22 67 LYS A CA 1
ATOM 513 C C . LYS A 1 67 ? -30 -12.008 -4.062 1 63.22 67 LYS A C 1
ATOM 515 O O . LYS A 1 67 ? -30.984 -11.492 -4.602 1 63.22 67 LYS A O 1
ATOM 520 N N . HIS A 1 68 ? -28.703 -11.625 -4.117 1 62.31 68 HIS A N 1
ATOM 521 C CA . HIS A 1 68 ? -28.531 -10.305 -4.727 1 62.31 68 HIS A CA 1
ATOM 522 C C . HIS A 1 68 ? -28.344 -10.414 -6.234 1 62.31 68 HIS A C 1
ATOM 524 O O . HIS A 1 68 ? -28.375 -9.406 -6.941 1 62.31 68 HIS A O 1
ATOM 530 N N . ASN A 1 69 ? -28.078 -11.711 -6.707 1 62.84 69 ASN A N 1
ATOM 531 C CA . ASN A 1 69 ? -27.828 -11.789 -8.141 1 62.84 69 ASN A CA 1
ATOM 532 C C . ASN A 1 69 ? -29.094 -12.188 -8.906 1 62.84 69 ASN A C 1
ATOM 534 O O . ASN A 1 69 ? -29.922 -12.938 -8.398 1 62.84 69 ASN A O 1
ATOM 538 N N . ASP A 1 70 ? -29.375 -11.375 -9.891 1 71.31 70 ASP A N 1
ATOM 539 C CA . ASP A 1 70 ? -30.5 -11.531 -10.82 1 71.31 70 ASP A CA 1
ATOM 540 C C . ASP A 1 70 ? -30.531 -12.93 -11.414 1 71.31 70 ASP A C 1
ATOM 542 O O . ASP A 1 70 ? -29.578 -13.703 -11.242 1 71.31 70 ASP A O 1
ATOM 546 N N . ALA A 1 71 ? -31.688 -13.336 -11.906 1 76.06 71 ALA A N 1
ATOM 547 C CA . ALA A 1 71 ? -31.906 -14.625 -12.555 1 76.06 71 ALA A CA 1
ATOM 548 C C . ALA A 1 71 ? -30.812 -14.914 -13.57 1 76.06 71 ALA A C 1
ATOM 550 O O . ALA A 1 71 ? -30.391 -16.062 -13.727 1 76.06 71 ALA A O 1
ATOM 551 N N . GLY A 1 72 ? -30.281 -13.867 -14.102 1 78.81 72 GLY A N 1
ATOM 552 C CA . GLY A 1 72 ? -29.203 -14.031 -15.07 1 78.81 72 GLY A CA 1
ATOM 553 C C . GLY A 1 72 ? -27.891 -14.469 -14.438 1 78.81 72 GLY A C 1
ATOM 554 O O . GLY A 1 72 ? -27.219 -15.359 -14.961 1 78.81 72 GLY A O 1
ATOM 555 N N . MET A 1 73 ? -27.688 -13.977 -13.328 1 82.44 73 MET A N 1
ATOM 556 C CA . MET A 1 73 ? -26.438 -14.32 -12.641 1 82.44 73 MET A CA 1
ATOM 557 C C . MET A 1 73 ? -26.5 -15.727 -12.07 1 82.44 73 MET A C 1
ATOM 559 O O . MET A 1 73 ? -25.516 -16.453 -12.078 1 82.44 73 MET A O 1
ATOM 563 N N . ARG A 1 74 ? -27.688 -16.172 -11.664 1 84.81 74 ARG A N 1
ATOM 564 C CA . ARG A 1 74 ? -27.859 -17.531 -11.164 1 84.81 74 ARG A CA 1
ATOM 565 C C . ARG A 1 74 ? -27.656 -18.562 -12.273 1 84.81 74 ARG A C 1
ATOM 567 O O . ARG A 1 74 ? -27.062 -19.609 -12.055 1 84.81 74 ARG A O 1
ATOM 574 N N . ALA A 1 75 ? -28.172 -18.156 -13.406 1 88.69 75 ALA A N 1
ATOM 575 C CA . ALA A 1 75 ? -28 -19.031 -14.562 1 88.69 75 ALA A CA 1
ATOM 576 C C . ALA A 1 75 ? -26.516 -19.172 -14.922 1 88.69 75 ALA A C 1
ATOM 578 O O . ALA A 1 75 ? -26.062 -20.234 -15.328 1 88.69 75 ALA A O 1
ATOM 579 N N . ARG A 1 76 ? -25.859 -18.125 -14.758 1 88.06 76 ARG A N 1
ATOM 580 C CA . ARG A 1 76 ? -24.422 -18.141 -15.078 1 88.06 76 ARG A CA 1
ATOM 581 C C . ARG A 1 76 ? -23.656 -19 -14.078 1 88.06 76 ARG A C 1
ATOM 583 O O . ARG A 1 76 ? -22.688 -19.672 -14.438 1 88.06 76 ARG A O 1
ATOM 590 N N . VAL A 1 77 ? -24.078 -18.969 -12.859 1 86.5 77 VAL A N 1
ATOM 591 C CA . VAL A 1 77 ? -23.438 -19.797 -11.859 1 86.5 77 VAL A CA 1
ATOM 592 C C . VAL A 1 77 ? -23.672 -21.281 -12.18 1 86.5 77 VAL A C 1
ATOM 594 O O . VAL A 1 77 ? -22.75 -22.078 -12.148 1 86.5 77 VAL A O 1
ATOM 597 N N . LEU A 1 78 ? -24.844 -21.625 -12.57 1 88.38 78 LEU A N 1
ATOM 598 C CA . LEU A 1 78 ? -25.188 -23.016 -12.906 1 88.38 78 LEU A CA 1
ATOM 599 C C . LEU A 1 78 ? -24.453 -23.453 -14.18 1 88.38 78 LEU A C 1
ATOM 601 O O . LEU A 1 78 ? -24.016 -24.594 -14.281 1 88.38 78 LEU A O 1
ATOM 605 N N . THR A 1 79 ? -24.406 -22.5 -15.07 1 92.12 79 THR A N 1
ATOM 606 C CA . THR A 1 79 ? -23.672 -22.812 -16.297 1 92.12 79 THR A CA 1
ATOM 607 C C . THR A 1 79 ? -22.203 -23.062 -16 1 92.12 79 THR A C 1
ATOM 609 O O . THR A 1 79 ? -21.594 -23.953 -16.578 1 92.12 79 THR A O 1
ATOM 612 N N . SER A 1 80 ? -21.656 -22.25 -15.109 1 91.19 80 SER A N 1
ATOM 613 C CA . SER A 1 80 ? -20.266 -22.438 -14.75 1 91.19 80 SER A CA 1
ATOM 614 C C . SER A 1 80 ? -20.047 -23.781 -14.062 1 91.19 80 SER A C 1
ATOM 616 O O . SER A 1 80 ? -19.031 -24.453 -14.305 1 91.19 80 SER A O 1
ATOM 618 N N . LEU A 1 81 ? -20.953 -24.203 -13.258 1 89.62 81 LEU A N 1
ATOM 619 C CA . LEU A 1 81 ? -20.859 -25.5 -12.586 1 89.62 81 LEU A CA 1
ATOM 620 C C . LEU A 1 81 ? -21 -26.641 -13.586 1 89.62 81 LEU A C 1
ATOM 622 O O . LEU A 1 81 ? -20.297 -27.656 -13.469 1 89.62 81 LEU A O 1
ATOM 626 N N . GLY A 1 82 ? -21.859 -26.469 -14.523 1 92.94 82 GLY A N 1
ATOM 627 C CA . GLY A 1 82 ? -22 -27.469 -15.578 1 92.94 82 GLY A CA 1
ATOM 628 C C . GLY A 1 82 ? -20.75 -27.609 -16.422 1 92.94 82 GLY A C 1
ATOM 629 O O . GLY A 1 82 ? -20.328 -28.734 -16.734 1 92.94 82 GLY A O 1
ATOM 630 N N . LEU A 1 83 ? -20.203 -26.484 -16.766 1 93.56 83 LEU A N 1
ATOM 631 C CA . LEU A 1 83 ? -18.953 -26.5 -17.531 1 93.56 83 LEU A CA 1
ATOM 632 C C . LEU A 1 83 ? -17.812 -27.109 -16.734 1 93.56 83 LEU A C 1
ATOM 634 O O . LEU A 1 83 ? -16.953 -27.797 -17.297 1 93.56 83 LEU A O 1
ATOM 638 N N . LEU A 1 84 ? -17.844 -26.891 -15.445 1 91.88 84 LEU A N 1
ATOM 639 C CA . LEU A 1 84 ? -16.844 -27.469 -14.562 1 91.88 84 LEU A CA 1
ATOM 640 C C . LEU A 1 84 ? -16.922 -28.984 -14.562 1 91.88 84 LEU A C 1
ATOM 642 O O . LEU A 1 84 ? -15.914 -29.672 -14.758 1 91.88 84 LEU A O 1
ATOM 646 N N . ILE A 1 85 ? -18.078 -29.531 -14.375 1 92.19 85 ILE A N 1
ATOM 647 C CA . ILE A 1 85 ? -18.297 -30.969 -14.359 1 92.19 85 ILE A CA 1
ATOM 648 C C . ILE A 1 85 ? -17.938 -31.562 -15.719 1 92.19 85 ILE A C 1
ATOM 650 O O . ILE A 1 85 ? -17.25 -32.594 -15.797 1 92.19 85 ILE A O 1
ATOM 654 N N . GLY A 1 86 ? -18.391 -30.875 -16.719 1 93 86 GLY A N 1
ATOM 655 C CA . GLY A 1 86 ? -18.047 -31.328 -18.062 1 93 86 GLY A CA 1
ATOM 656 C C . GLY A 1 86 ? -16.562 -31.359 -18.312 1 93 86 GLY A C 1
ATOM 657 O O . GLY A 1 86 ? -16.031 -32.312 -18.891 1 93 86 GLY A O 1
ATOM 658 N N . ALA A 1 87 ? -15.906 -30.312 -17.906 1 91.88 87 ALA A N 1
ATOM 659 C CA . ALA A 1 87 ? -14.461 -30.234 -18.094 1 91.88 87 ALA A CA 1
ATOM 660 C C . ALA A 1 87 ? -13.734 -31.359 -17.359 1 91.88 87 ALA A C 1
ATOM 662 O O . ALA A 1 87 ? -12.82 -31.969 -17.906 1 91.88 87 ALA A O 1
ATOM 663 N N . LYS A 1 88 ? -14.141 -31.688 -16.172 1 90.31 88 LYS A N 1
ATOM 664 C CA . LYS A 1 88 ? -13.477 -32.719 -15.375 1 90.31 88 LYS A CA 1
ATOM 665 C C . LYS A 1 88 ? -13.773 -34.125 -15.922 1 90.31 88 LYS A C 1
ATOM 667 O O . LYS A 1 88 ? -12.906 -35 -15.914 1 90.31 88 LYS A O 1
ATOM 672 N N . ILE A 1 89 ? -14.93 -34.281 -16.406 1 91.25 89 ILE A N 1
ATOM 673 C CA . ILE A 1 89 ? -15.289 -35.562 -16.984 1 91.25 89 ILE A CA 1
ATOM 674 C C . ILE A 1 89 ? -14.461 -35.812 -18.234 1 91.25 89 ILE A C 1
ATOM 676 O O . ILE A 1 89 ? -13.922 -36.906 -18.422 1 91.25 89 ILE A O 1
ATOM 680 N N . VAL A 1 90 ? -14.32 -34.812 -19.031 1 91.44 90 VAL A N 1
ATOM 681 C CA . VAL A 1 90 ? -13.531 -34.938 -20.266 1 91.44 90 VAL A CA 1
ATOM 682 C C . VAL A 1 90 ? -12.062 -35.125 -19.906 1 91.44 90 VAL A C 1
ATOM 684 O O . VAL A 1 90 ? -11.352 -35.906 -20.547 1 91.44 90 VAL A O 1
ATOM 687 N N . ASN A 1 91 ? -11.617 -34.469 -18.891 1 89.5 91 ASN A N 1
ATOM 688 C CA . ASN A 1 91 ? -10.227 -34.531 -18.484 1 89.5 91 ASN A CA 1
ATOM 689 C C . ASN A 1 91 ? -9.867 -35.938 -17.984 1 89.5 91 ASN A C 1
ATOM 691 O O . ASN A 1 91 ? -8.773 -36.438 -18.25 1 89.5 91 ASN A O 1
ATOM 695 N N . VAL A 1 92 ? -10.766 -36.531 -17.281 1 88.25 92 VAL A N 1
ATOM 696 C CA . VAL A 1 92 ? -10.516 -37.875 -16.719 1 88.25 92 VAL A CA 1
ATOM 697 C C . VAL A 1 92 ? -10.539 -38.906 -17.828 1 88.25 92 VAL A C 1
ATOM 699 O O . VAL A 1 92 ? -9.977 -40 -17.672 1 88.25 92 VAL A O 1
ATOM 702 N N . GLN A 1 93 ? -11.125 -38.594 -18.969 1 88.44 93 GLN A N 1
ATOM 703 C CA . GLN A 1 93 ? -11.211 -39.5 -20.094 1 88.44 93 GLN A CA 1
ATOM 704 C C . GLN A 1 93 ? -9.891 -39.562 -20.859 1 88.44 93 GLN A C 1
ATOM 706 O O . GLN A 1 93 ? -9.641 -40.5 -21.609 1 88.44 93 GLN A O 1
ATOM 711 N N . VAL A 1 94 ? -9.047 -38.625 -20.672 1 87 94 VAL A N 1
ATOM 712 C CA . VAL A 1 94 ? -7.812 -38.5 -21.438 1 87 94 VAL A CA 1
ATOM 713 C C . VAL A 1 94 ? -6.918 -39.719 -21.172 1 87 94 VAL A C 1
ATOM 715 O O . VAL A 1 94 ? -6.469 -40.375 -22.125 1 87 94 VAL A O 1
ATOM 718 N N . PRO A 1 95 ? -6.719 -40.062 -19.922 1 84.81 95 PRO A N 1
ATOM 719 C CA . PRO A 1 95 ? -5.879 -41.25 -19.672 1 84.81 95 PRO A CA 1
ATOM 720 C C . PRO A 1 95 ? -6.488 -42.531 -20.203 1 84.81 95 PRO A C 1
ATOM 722 O O . PRO A 1 95 ? -5.762 -43.438 -20.609 1 84.81 95 PRO A O 1
ATOM 725 N N . PHE A 1 96 ? -7.781 -42.656 -20.312 1 86.12 96 PHE A N 1
ATOM 726 C CA . PHE A 1 96 ? -8.43 -43.844 -20.844 1 86.12 96 PHE A CA 1
ATOM 727 C C . PHE A 1 96 ? -8.203 -43.938 -22.344 1 86.12 96 PHE A C 1
ATOM 729 O O . PHE A 1 96 ? -8.031 -45.031 -22.875 1 86.12 96 PHE A O 1
ATOM 736 N N . LEU A 1 97 ? -8.227 -42.844 -22.953 1 87.06 97 LEU A N 1
ATOM 737 C CA . LEU A 1 97 ? -7.965 -42.844 -24.391 1 87.06 97 LEU A CA 1
ATOM 738 C C . LEU A 1 97 ? -6.516 -43.188 -24.672 1 87.06 97 LEU A C 1
ATOM 740 O O . LEU A 1 97 ? -6.223 -43.875 -25.672 1 87.06 97 LEU A O 1
ATOM 744 N N . LEU A 1 98 ? -5.66 -42.781 -23.812 1 86.06 98 LEU A N 1
ATOM 745 C CA . LEU A 1 98 ? -4.258 -43.156 -23.938 1 86.06 98 LEU A CA 1
ATOM 746 C C . LEU A 1 98 ? -4.082 -44.656 -23.734 1 86.06 98 LEU A C 1
ATOM 748 O O . LEU A 1 98 ? -3.311 -45.312 -24.453 1 86.06 98 LEU A O 1
ATOM 752 N N . LYS A 1 99 ? -4.758 -45.188 -22.781 1 86 99 LYS A N 1
ATOM 753 C CA . LYS A 1 99 ? -4.754 -46.625 -22.547 1 86 99 LYS A CA 1
ATOM 754 C C . LYS A 1 99 ? -5.199 -47.375 -23.781 1 86 99 LYS A C 1
ATOM 756 O O . LYS A 1 99 ? -4.551 -48.344 -24.203 1 86 99 LYS A O 1
ATOM 761 N N . ASP A 1 100 ? -6.281 -46.875 -24.359 1 85.31 100 ASP A N 1
ATOM 762 C CA . ASP A 1 100 ? -6.816 -47.531 -25.547 1 85.31 100 ASP A CA 1
ATOM 763 C C . ASP A 1 100 ? -5.828 -47.469 -26.703 1 85.31 100 ASP A C 1
ATOM 765 O O . ASP A 1 100 ? -5.719 -48.406 -27.484 1 85.31 100 ASP A O 1
ATOM 769 N N . ALA A 1 101 ? -5.164 -46.406 -26.781 1 84.69 101 ALA A N 1
ATOM 770 C CA . ALA A 1 101 ? -4.164 -46.25 -27.828 1 84.69 101 ALA A CA 1
ATOM 771 C C . ALA A 1 101 ? -3.016 -47.219 -27.656 1 84.69 101 ALA A C 1
ATOM 773 O O . ALA A 1 101 ? -2.598 -47.906 -28.594 1 84.69 101 ALA A O 1
ATOM 774 N N . ILE A 1 102 ? -2.588 -47.375 -26.422 1 83.44 102 ILE A N 1
ATOM 775 C CA . ILE A 1 102 ? -1.457 -48.25 -26.125 1 83.44 102 ILE A CA 1
ATOM 776 C C . ILE A 1 102 ? -1.867 -49.719 -26.312 1 83.44 102 ILE A C 1
ATOM 778 O O . ILE A 1 102 ? -1.139 -50.5 -26.922 1 83.44 102 ILE A O 1
ATOM 782 N N . ASP A 1 103 ? -3 -50.094 -25.828 1 82.25 103 ASP A N 1
ATOM 783 C CA . ASP A 1 103 ? -3.467 -51.5 -25.938 1 82.25 103 ASP A CA 1
ATOM 784 C C . ASP A 1 103 ? -3.721 -51.875 -27.391 1 82.25 103 ASP A C 1
ATOM 786 O O . ASP A 1 103 ? -3.408 -53 -27.812 1 82.25 103 ASP A O 1
ATOM 790 N N . SER A 1 104 ? -4.297 -50.906 -28.141 1 82.62 104 SER A N 1
ATOM 791 C CA . SER A 1 104 ? -4.562 -51.188 -29.547 1 82.62 104 SER A CA 1
ATOM 792 C C . SER A 1 104 ? -3.266 -51.312 -30.344 1 82.62 104 SER A C 1
ATOM 794 O O . SER A 1 104 ? -3.168 -52.094 -31.281 1 82.62 104 SER A O 1
ATOM 796 N N . LEU A 1 105 ? -2.334 -50.562 -29.984 1 79.94 105 LEU A N 1
ATOM 797 C CA . LEU A 1 105 ? -1.042 -50.625 -30.656 1 79.94 105 LEU A CA 1
ATOM 798 C C . LEU A 1 105 ? -0.32 -51.906 -30.328 1 79.94 105 LEU A C 1
ATOM 800 O O . LEU A 1 105 ? 0.362 -52.5 -31.188 1 79.94 105 LEU A O 1
ATOM 804 N N . ASN A 1 106 ? -0.471 -52.281 -29.078 1 78 106 ASN A N 1
ATOM 805 C CA . ASN A 1 106 ? 0.131 -53.562 -28.672 1 78 106 ASN A CA 1
ATOM 806 C C . ASN A 1 106 ? -0.439 -54.719 -29.469 1 78 106 ASN A C 1
ATOM 808 O O . ASN A 1 106 ? 0.306 -55.594 -29.906 1 78 106 ASN A O 1
ATOM 812 N N . ILE A 1 107 ? -1.685 -54.719 -29.672 1 74.5 107 ILE A N 1
ATOM 813 C CA . ILE A 1 107 ? -2.352 -55.781 -30.422 1 74.5 107 ILE A CA 1
ATOM 814 C C . ILE A 1 107 ? -1.925 -55.719 -31.875 1 74.5 107 ILE A C 1
ATOM 816 O O . ILE A 1 107 ? -1.689 -56.781 -32.5 1 74.5 107 ILE A O 1
ATOM 820 N N . ALA A 1 108 ? -1.812 -54.562 -32.375 1 73.75 108 ALA A N 1
ATOM 821 C CA . ALA A 1 108 ? -1.43 -54.375 -33.75 1 73.75 108 ALA A CA 1
ATOM 822 C C . ALA A 1 108 ? -0.01 -54.875 -34 1 73.75 108 ALA A C 1
ATOM 824 O O . ALA A 1 108 ? 0.267 -55.5 -35.062 1 73.75 108 ALA A O 1
ATOM 825 N N . VAL A 1 109 ? 0.859 -54.594 -33.156 1 72.5 109 VAL A N 1
ATOM 826 C CA . VAL A 1 109 ? 2.248 -55.031 -33.281 1 72.5 109 VAL A CA 1
ATOM 827 C C . VAL A 1 109 ? 2.324 -56.562 -33.188 1 72.5 109 VAL A C 1
ATOM 829 O O . VAL A 1 109 ? 3.062 -57.188 -33.969 1 72.5 109 VAL A O 1
ATOM 832 N N . GLU A 1 110 ? 1.52 -57.062 -32.344 1 72.12 110 GLU A N 1
ATOM 833 C CA . GLU A 1 110 ? 1.532 -58.531 -32.156 1 72.12 110 GLU A CA 1
ATOM 834 C C . GLU A 1 110 ? 0.927 -59.219 -33.375 1 72.12 110 GLU A C 1
ATOM 836 O O . GLU A 1 110 ? 1.399 -60.281 -33.812 1 72.12 110 GLU A O 1
ATOM 841 N N . SER A 1 111 ? -0.184 -58.625 -33.906 1 70.56 111 SER A N 1
ATOM 842 C CA . SER A 1 111 ? -0.867 -59.281 -35.031 1 70.56 111 SER A CA 1
ATOM 843 C C . SER A 1 111 ? -0.217 -58.906 -36.344 1 70.56 111 SER A C 1
ATOM 845 O O . SER A 1 111 ? -0.515 -59.531 -37.375 1 70.56 111 SER A O 1
ATOM 847 N N . GLY A 1 112 ? 0.785 -58.156 -36.5 1 64.69 112 GLY A N 1
ATOM 848 C CA . GLY A 1 112 ? 1.474 -57.75 -37.688 1 64.69 112 GLY A CA 1
ATOM 849 C C . GLY A 1 112 ? 0.649 -56.844 -38.562 1 64.69 112 GLY A C 1
ATOM 850 O O . GLY A 1 112 ? 1.035 -56.531 -39.719 1 64.69 112 GLY A O 1
ATOM 851 N N . THR A 1 113 ? -0.681 -56.75 -38.344 1 57.69 113 THR A N 1
ATOM 852 C CA . THR A 1 113 ? -1.555 -55.938 -39.188 1 57.69 113 THR A CA 1
ATOM 853 C C . THR A 1 113 ? -1.49 -54.469 -38.781 1 57.69 113 THR A C 1
ATOM 855 O O . THR A 1 113 ? -1.688 -54.125 -37.625 1 57.69 113 THR A O 1
ATOM 858 N N . ILE A 1 114 ? -0.75 -53.812 -39.312 1 54.56 114 ILE A N 1
ATOM 859 C CA . ILE A 1 114 ? -0.57 -52.375 -39.062 1 54.56 114 ILE A CA 1
ATOM 860 C C . ILE A 1 114 ? -1.899 -51.656 -39.25 1 54.56 114 ILE A C 1
ATOM 862 O O . ILE A 1 114 ? -2.129 -51.031 -40.281 1 54.56 114 ILE A O 1
ATOM 866 N N . HIS A 1 115 ? -3.035 -52.312 -39.25 1 57.09 115 HIS A N 1
ATOM 867 C CA . HIS A 1 115 ? -4.168 -51.406 -39.469 1 57.09 115 HIS A CA 1
ATOM 868 C C . HIS A 1 115 ? -4.191 -50.312 -38.406 1 57.09 115 HIS A C 1
ATOM 870 O O . HIS A 1 115 ? -4.742 -50.5 -37.312 1 57.09 115 HIS A O 1
ATOM 876 N N . THR A 1 116 ? -3.25 -49.312 -38.531 1 63.25 116 THR A N 1
ATOM 877 C CA . THR A 1 116 ? -2.848 -48.188 -37.688 1 63.25 116 THR A CA 1
ATOM 878 C C . THR A 1 116 ? -4.008 -47.219 -37.531 1 63.25 116 THR A C 1
ATOM 880 O O . THR A 1 116 ? -3.873 -46.188 -36.844 1 63.25 116 THR A O 1
ATOM 883 N N . ALA A 1 117 ? -5.188 -47.688 -38.031 1 74.69 117 ALA A N 1
ATOM 884 C CA . ALA A 1 117 ? -6.273 -46.719 -37.969 1 74.69 117 ALA A CA 1
ATOM 885 C C . ALA A 1 117 ? -6.84 -46.594 -36.562 1 74.69 117 ALA A C 1
ATOM 887 O O . ALA A 1 117 ? -7.156 -45.5 -36.125 1 74.69 117 ALA A O 1
ATOM 888 N N . VAL A 1 118 ? -6.926 -47.719 -35.875 1 78.69 118 VAL A N 1
ATOM 889 C CA . VAL A 1 118 ? -7.574 -47.719 -34.562 1 78.69 118 VAL A CA 1
ATOM 890 C C . VAL A 1 118 ? -6.691 -46.969 -33.562 1 78.69 118 VAL A C 1
ATOM 892 O O . VAL A 1 118 ? -7.156 -46.062 -32.875 1 78.69 118 VAL A O 1
ATOM 895 N N . PRO A 1 119 ? -5.395 -47.281 -33.594 1 82.44 119 PRO A N 1
ATOM 896 C CA . PRO A 1 119 ? -4.547 -46.531 -32.656 1 82.44 119 PRO A CA 1
ATOM 897 C C . PRO A 1 119 ? -4.477 -45.031 -33 1 82.44 119 PRO A C 1
ATOM 899 O O . PRO A 1 119 ? -4.438 -44.188 -32.094 1 82.44 119 PRO A O 1
ATOM 902 N N . ILE A 1 120 ? -4.523 -44.719 -34.25 1 84.38 120 ILE A N 1
ATOM 903 C CA . ILE A 1 120 ? -4.465 -43.312 -34.688 1 84.38 120 ILE A CA 1
ATOM 904 C C . ILE A 1 120 ? -5.746 -42.594 -34.25 1 84.38 120 ILE A C 1
ATOM 906 O O . ILE A 1 120 ? -5.707 -41.438 -33.812 1 84.38 120 ILE A O 1
ATOM 910 N N . ALA A 1 121 ? -6.82 -43.281 -34.344 1 85.81 121 ALA A N 1
ATOM 911 C CA . ALA A 1 121 ? -8.094 -42.719 -33.906 1 85.81 121 ALA A CA 1
ATOM 912 C C . ALA A 1 121 ? -8.094 -42.469 -32.406 1 85.81 121 ALA A C 1
ATOM 914 O O . ALA A 1 121 ? -8.617 -41.438 -31.953 1 85.81 121 ALA A O 1
ATOM 915 N N . ALA A 1 122 ? -7.508 -43.312 -31.656 1 87.25 122 ALA A N 1
ATOM 916 C CA . ALA A 1 122 ? -7.434 -43.156 -30.203 1 87.25 122 ALA A CA 1
ATOM 917 C C . ALA A 1 122 ? -6.535 -41.969 -29.828 1 87.25 122 ALA A C 1
ATOM 919 O O . ALA A 1 122 ? -6.836 -41.25 -28.891 1 87.25 122 ALA A O 1
ATOM 920 N N . ILE A 1 123 ? -5.512 -41.812 -30.609 1 89.81 123 ILE A N 1
ATOM 921 C CA . ILE A 1 123 ? -4.582 -40.719 -30.344 1 89.81 123 ILE A CA 1
ATOM 922 C C . ILE A 1 123 ? -5.238 -39.375 -30.672 1 89.81 123 ILE A C 1
ATOM 924 O O . ILE A 1 123 ? -5.094 -38.406 -29.938 1 89.81 123 ILE A O 1
ATOM 928 N N . ILE A 1 124 ? -5.953 -39.344 -31.75 1 88.88 124 ILE A N 1
ATOM 929 C CA . ILE A 1 124 ? -6.676 -38.125 -32.125 1 88.88 124 ILE A CA 1
ATOM 930 C C . ILE A 1 124 ? -7.746 -37.844 -31.062 1 88.88 124 ILE A C 1
ATOM 932 O O . ILE A 1 124 ? -7.953 -36.688 -30.688 1 88.88 124 ILE A O 1
ATOM 936 N N . GLY A 1 125 ? -8.438 -38.875 -30.656 1 88.94 125 GLY A N 1
ATOM 937 C CA . GLY A 1 125 ? -9.391 -38.719 -29.562 1 88.94 125 GLY A CA 1
ATOM 938 C C . GLY A 1 125 ? -8.758 -38.156 -28.297 1 88.94 125 GLY A C 1
ATOM 939 O O . GLY A 1 125 ? -9.359 -37.344 -27.609 1 88.94 125 GLY A O 1
ATOM 940 N N . TYR A 1 126 ? -7.527 -38.594 -28.016 1 88.94 126 TYR A N 1
ATOM 941 C CA . TYR A 1 126 ? -6.75 -38.094 -26.891 1 88.94 126 TYR A CA 1
ATOM 942 C C . TYR A 1 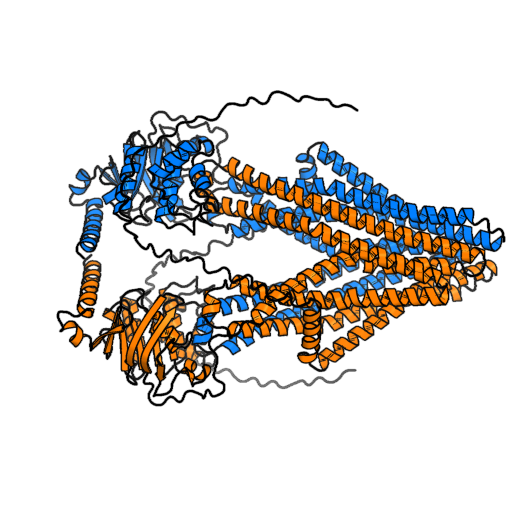126 ? -6.535 -36.594 -27.016 1 88.94 126 TYR A C 1
ATOM 944 O O . TYR A 1 126 ? -6.785 -35.844 -26.078 1 88.94 126 TYR A O 1
ATOM 952 N N . GLY A 1 127 ? -6.137 -36.125 -28.188 1 88.19 127 GLY A N 1
ATOM 953 C CA . GLY A 1 127 ? -5.902 -34.719 -28.422 1 88.19 127 GLY A CA 1
ATOM 954 C C . GLY A 1 127 ? -7.168 -33.875 -28.328 1 88.19 127 GLY A C 1
ATOM 955 O O . GLY A 1 127 ? -7.16 -32.781 -27.734 1 88.19 127 GLY A O 1
ATOM 956 N N . VAL A 1 128 ? -8.219 -34.406 -28.844 1 90.56 128 VAL A N 1
ATOM 957 C CA . VAL A 1 128 ? -9.5 -33.688 -28.828 1 90.56 128 VAL A CA 1
ATOM 958 C C . VAL A 1 128 ? -10.031 -33.625 -27.406 1 90.56 128 VAL A C 1
ATOM 960 O O . VAL A 1 128 ? -10.578 -32.594 -27 1 90.56 128 VAL A O 1
ATOM 963 N N . ALA A 1 129 ? -9.891 -34.656 -26.672 1 91.12 129 ALA A N 1
ATOM 964 C CA . ALA A 1 129 ? -10.336 -34.656 -25.281 1 91.12 129 ALA A CA 1
ATOM 965 C C . ALA A 1 129 ? -9.547 -33.656 -24.453 1 91.12 129 ALA A C 1
ATOM 967 O O . ALA A 1 129 ? -10.117 -32.938 -23.625 1 91.12 129 ALA A O 1
ATOM 968 N N . ARG A 1 130 ? -8.32 -33.625 -24.719 1 88.44 130 ARG A N 1
ATOM 969 C CA . ARG A 1 130 ? -7.484 -32.688 -23.953 1 88.44 130 ARG A CA 1
ATOM 970 C C . ARG A 1 130 ? -7.824 -31.25 -24.312 1 88.44 130 ARG A C 1
ATOM 972 O O . ARG A 1 130 ? -7.977 -30.406 -23.406 1 88.44 130 ARG A O 1
ATOM 979 N N . SER A 1 131 ? -7.914 -30.953 -25.578 1 91.56 131 SER A N 1
ATOM 980 C CA . SER A 1 131 ? -8.281 -29.609 -26.016 1 91.56 131 SER A CA 1
ATOM 981 C C . SER A 1 131 ? -9.688 -29.234 -25.562 1 91.56 131 SER A C 1
ATOM 983 O O . SER A 1 131 ? -9.945 -28.094 -25.203 1 91.56 131 SER A O 1
ATOM 985 N N . GLY A 1 132 ? -10.555 -30.234 -25.625 1 92.12 132 GLY A N 1
ATOM 986 C CA . GLY A 1 132 ? -11.914 -30.016 -25.156 1 92.12 132 GLY A CA 1
ATOM 987 C C . GLY A 1 132 ? -12 -29.719 -23.672 1 92.12 132 GLY A C 1
ATOM 988 O O . GLY A 1 132 ? -12.734 -28.828 -23.25 1 92.12 132 GLY A O 1
ATOM 989 N N . ALA A 1 133 ? -11.258 -30.422 -22.875 1 90.75 133 ALA A N 1
ATOM 990 C CA . ALA A 1 133 ? -11.203 -30.172 -21.438 1 90.75 133 ALA A CA 1
ATOM 991 C C . ALA A 1 133 ? -10.68 -28.766 -21.156 1 90.75 133 ALA A C 1
ATOM 993 O O . ALA A 1 133 ? -11.203 -28.062 -20.281 1 90.75 133 ALA A O 1
ATOM 994 N N . ALA A 1 134 ? -9.68 -28.359 -21.891 1 89.88 134 ALA A N 1
ATOM 995 C CA . ALA A 1 134 ? -9.117 -27.016 -21.719 1 89.88 134 ALA A CA 1
ATOM 996 C C . ALA A 1 134 ? -10.141 -25.953 -22.094 1 89.88 134 ALA A C 1
ATOM 998 O O . ALA A 1 134 ? -10.273 -24.938 -21.391 1 89.88 134 ALA A O 1
ATOM 999 N N . LEU A 1 135 ? -10.828 -26.203 -23.141 1 92.94 135 LEU A N 1
ATOM 1000 C CA . LEU A 1 135 ? -11.828 -25.266 -23.609 1 92.94 135 LEU A CA 1
ATOM 1001 C C . LEU A 1 135 ? -12.945 -25.094 -22.578 1 92.94 135 LEU A C 1
ATOM 1003 O O . LEU A 1 135 ? -13.328 -23.969 -22.25 1 92.94 135 LEU A O 1
ATOM 1007 N N . LEU A 1 136 ? -13.461 -26.203 -22.125 1 93.75 136 LEU A N 1
ATOM 1008 C CA . LEU A 1 136 ? -14.547 -26.156 -21.141 1 93.75 136 LEU A CA 1
ATOM 1009 C C . LEU A 1 136 ? -14.094 -25.484 -19.859 1 93.75 136 LEU A C 1
ATOM 1011 O O . LEU A 1 136 ? -14.859 -24.734 -19.25 1 93.75 136 LEU A O 1
ATOM 1015 N N . SER A 1 137 ? -12.906 -25.734 -19.484 1 90.94 137 SER A N 1
ATOM 1016 C CA . SER A 1 137 ? -12.367 -25.141 -18.266 1 90.94 137 SER A CA 1
ATOM 1017 C C . SER A 1 137 ? -12.234 -23.625 -18.406 1 90.94 137 SER A C 1
ATOM 1019 O O . SER A 1 137 ? -12.57 -22.875 -17.5 1 90.94 137 SER A O 1
ATOM 1021 N N . GLU A 1 138 ? -11.773 -23.156 -19.578 1 91.25 138 GLU A N 1
ATOM 1022 C CA . GLU A 1 138 ? -11.594 -21.719 -19.797 1 91.25 138 GLU A CA 1
ATOM 1023 C C . GLU A 1 138 ? -12.938 -21.016 -19.969 1 91.25 138 GLU A C 1
ATOM 1025 O O . GLU A 1 138 ? -13.102 -19.875 -19.531 1 91.25 138 GLU A O 1
ATOM 1030 N N . LEU A 1 139 ? -13.852 -21.734 -20.578 1 92.69 139 LEU A N 1
ATOM 1031 C CA . LEU A 1 139 ? -15.188 -21.172 -20.719 1 92.69 139 LEU A CA 1
ATOM 1032 C C . LEU A 1 139 ? -15.836 -20.984 -19.344 1 92.69 139 LEU A C 1
ATOM 1034 O O . LEU A 1 139 ? -16.547 -20 -19.109 1 92.69 139 LEU A O 1
ATOM 1038 N N . ARG A 1 140 ? -15.625 -21.922 -18.547 1 91.06 140 ARG A N 1
ATOM 1039 C CA . ARG A 1 140 ? -16.109 -21.812 -17.172 1 91.06 140 ARG A CA 1
ATOM 1040 C C . ARG A 1 140 ? -15.555 -20.578 -16.484 1 91.06 140 ARG A C 1
ATOM 1042 O O . ARG A 1 140 ? -16.281 -19.844 -15.812 1 91.06 140 ARG A O 1
ATOM 1049 N N . THR A 1 141 ? -14.281 -20.344 -16.656 1 88.62 141 THR A N 1
ATOM 1050 C CA . THR A 1 141 ? -13.617 -19.203 -16.031 1 88.62 141 THR A CA 1
ATOM 1051 C C . THR A 1 141 ? -14.172 -17.891 -16.578 1 88.62 141 THR A C 1
ATOM 1053 O O . THR A 1 141 ? -14.43 -16.953 -15.805 1 88.62 141 THR A O 1
ATOM 1056 N N . ALA A 1 142 ? -14.422 -17.859 -17.828 1 88.88 142 ALA A N 1
ATOM 1057 C CA . ALA A 1 142 ? -14.93 -16.656 -18.484 1 88.88 142 ALA A CA 1
ATOM 1058 C C . ALA A 1 142 ? -16.344 -16.344 -18.031 1 88.88 142 ALA A C 1
ATOM 1060 O O . ALA A 1 142 ? -16.688 -15.18 -17.766 1 88.88 142 ALA A O 1
ATOM 1061 N N . VAL A 1 143 ? -17.125 -17.375 -17.906 1 89.94 143 VAL A N 1
ATOM 1062 C CA . VAL A 1 143 ? -18.531 -17.188 -17.547 1 89.94 143 VAL A CA 1
ATOM 1063 C C . VAL A 1 143 ? -18.625 -16.781 -16.078 1 89.94 143 VAL A C 1
ATOM 1065 O O . VAL A 1 143 ? -19.422 -15.906 -15.734 1 89.94 143 VAL A O 1
ATOM 1068 N N . PHE A 1 144 ? -17.828 -17.312 -15.281 1 89.62 144 PHE A N 1
ATOM 1069 C CA . PHE A 1 144 ? -17.906 -17.047 -13.852 1 89.62 144 PHE A CA 1
ATOM 1070 C C . PHE A 1 144 ? -17.312 -15.672 -13.531 1 89.62 144 PHE A C 1
ATOM 1072 O O . PHE A 1 144 ? -17.641 -15.078 -12.5 1 89.62 144 PHE A O 1
ATOM 1079 N N . ALA A 1 145 ? -16.438 -15.25 -14.359 1 89.19 145 ALA A N 1
ATOM 1080 C CA . ALA A 1 145 ? -15.805 -13.953 -14.117 1 89.19 145 ALA A CA 1
ATOM 1081 C C . ALA A 1 145 ? -16.859 -12.852 -13.977 1 89.19 145 ALA A C 1
ATOM 1083 O O . ALA A 1 145 ? -16.734 -11.969 -13.125 1 89.19 145 ALA A O 1
ATOM 1084 N N . LYS A 1 146 ? -17.875 -12.914 -14.75 1 88.88 146 LYS A N 1
ATOM 1085 C CA . LYS A 1 146 ? -18.922 -11.906 -14.703 1 88.88 146 LYS A CA 1
ATOM 1086 C C . LYS A 1 146 ? -19.656 -11.945 -13.359 1 88.88 146 LYS A C 1
ATOM 1088 O O . LYS A 1 146 ? -20.016 -10.898 -12.812 1 88.88 146 LYS A O 1
ATOM 1093 N N . VAL A 1 147 ? -19.859 -13.133 -12.875 1 86.38 147 VAL A N 1
ATOM 1094 C CA . VAL A 1 147 ? -20.562 -13.297 -11.594 1 86.38 147 VAL A CA 1
ATOM 1095 C C . VAL A 1 147 ? -19.672 -12.797 -10.461 1 86.38 147 VAL A C 1
ATOM 1097 O O . VAL A 1 147 ? -20.141 -12.094 -9.562 1 86.38 147 VAL A O 1
ATOM 1100 N N . GLY A 1 148 ? -18.406 -13.195 -10.492 1 87.06 148 GLY A N 1
ATOM 1101 C CA . GLY A 1 148 ? -17.484 -12.805 -9.438 1 87.06 148 GLY A CA 1
ATOM 1102 C C . GLY A 1 148 ? -17.312 -11.297 -9.32 1 87.06 148 GLY A C 1
ATOM 1103 O O . GLY A 1 148 ? -17.406 -10.742 -8.227 1 87.06 148 GLY A O 1
ATOM 1104 N N . HIS A 1 149 ? -17.141 -10.617 -10.422 1 88.19 149 HIS A N 1
ATOM 1105 C CA . HIS A 1 149 ? -16.891 -9.18 -10.398 1 88.19 149 HIS A CA 1
ATOM 1106 C C . HIS A 1 149 ? -18.172 -8.406 -10.086 1 88.19 149 HIS A C 1
ATOM 1108 O O . HIS A 1 149 ? -18.125 -7.352 -9.453 1 88.19 149 HIS A O 1
ATOM 1114 N N . ASN A 1 150 ? -19.297 -8.961 -10.477 1 87.62 150 ASN A N 1
ATOM 1115 C CA . ASN A 1 150 ? -20.562 -8.336 -10.109 1 87.62 150 ASN A CA 1
ATOM 1116 C C . ASN A 1 150 ? -20.797 -8.398 -8.602 1 87.62 150 ASN A C 1
ATOM 1118 O O . ASN A 1 150 ? -21.281 -7.43 -8 1 87.62 150 ASN A O 1
ATOM 1122 N N . THR A 1 151 ? -20.516 -9.523 -8.07 1 85.5 151 THR A N 1
ATOM 1123 C CA . THR A 1 151 ? -20.672 -9.664 -6.625 1 85.5 151 THR A CA 1
ATOM 1124 C C . THR A 1 151 ? -19.766 -8.695 -5.883 1 85.5 151 THR A C 1
ATOM 1126 O O . THR A 1 151 ? -20.156 -8.109 -4.871 1 85.5 151 THR A O 1
ATOM 1129 N N . MET A 1 152 ? -18.562 -8.57 -6.348 1 88.69 152 MET A N 1
ATOM 1130 C CA . MET A 1 152 ? -17.609 -7.633 -5.75 1 88.69 152 MET A CA 1
ATOM 1131 C C . MET A 1 152 ? -18.172 -6.211 -5.785 1 88.69 152 MET A C 1
ATOM 1133 O O . MET A 1 152 ? -18.047 -5.469 -4.809 1 88.69 152 MET A O 1
ATOM 1137 N N . ARG A 1 153 ? -18.781 -5.863 -6.875 1 89.69 153 ARG A N 1
ATOM 1138 C CA . ARG A 1 153 ? -19.328 -4.523 -7.055 1 89.69 153 ARG A CA 1
ATOM 1139 C C . ARG A 1 153 ? -20.484 -4.27 -6.09 1 89.69 153 ARG A C 1
ATOM 1141 O O . ARG A 1 153 ? -20.516 -3.244 -5.406 1 89.69 153 ARG A O 1
ATOM 1148 N N . VAL A 1 154 ? -21.344 -5.16 -5.961 1 88.38 154 VAL A N 1
ATOM 1149 C CA . VAL A 1 154 ? -22.531 -5 -5.125 1 88.38 154 VAL A CA 1
ATOM 1150 C C . VAL A 1 154 ? -22.125 -4.934 -3.656 1 88.38 154 VAL A C 1
ATOM 1152 O O . VAL A 1 154 ? -22.641 -4.105 -2.9 1 88.38 154 VAL A O 1
ATOM 1155 N N . VAL A 1 155 ? -21.219 -5.773 -3.273 1 87.88 155 VAL A N 1
ATOM 1156 C CA . VAL A 1 155 ? -20.781 -5.824 -1.88 1 87.88 155 VAL A CA 1
ATOM 1157 C C . VAL A 1 155 ? -20.047 -4.535 -1.521 1 87.88 155 VAL A C 1
ATOM 1159 O O . VAL A 1 155 ? -20.219 -3.994 -0.427 1 87.88 155 VAL A O 1
ATOM 1162 N N . ALA A 1 156 ? -19.188 -4.133 -2.428 1 91.25 156 ALA A N 1
ATOM 1163 C CA . ALA A 1 156 ? -18.469 -2.885 -2.193 1 91.25 156 ALA A CA 1
ATOM 1164 C C . ALA A 1 156 ? -19.422 -1.71 -2.049 1 91.25 156 ALA A C 1
ATOM 1166 O O . ALA A 1 156 ? -19.281 -0.88 -1.149 1 91.25 156 ALA A O 1
ATOM 1167 N N . LEU A 1 157 ? -20.422 -1.671 -2.908 1 92.5 157 LEU A N 1
ATOM 1168 C CA . LEU A 1 157 ? -21.406 -0.587 -2.887 1 92.5 157 LEU A CA 1
ATOM 1169 C C . LEU A 1 157 ? -22.234 -0.63 -1.608 1 92.5 157 LEU A C 1
ATOM 1171 O O . LEU A 1 157 ? -22.516 0.412 -1.015 1 92.5 157 LEU A O 1
ATOM 1175 N N . ASP A 1 158 ? -22.562 -1.804 -1.227 1 90.75 158 ASP A N 1
ATOM 1176 C CA . ASP A 1 158 ? -23.359 -1.966 -0.008 1 90.75 158 ASP A CA 1
ATOM 1177 C C . ASP A 1 158 ? -22.562 -1.52 1.22 1 90.75 158 ASP A C 1
ATOM 1179 O O . ASP A 1 158 ? -23.109 -0.883 2.121 1 90.75 158 ASP A O 1
ATOM 1183 N N . ALA A 1 159 ? -21.328 -1.89 1.273 1 92.12 159 ALA A N 1
ATOM 1184 C CA . ALA A 1 159 ? -20.484 -1.481 2.387 1 92.12 159 ALA A CA 1
ATOM 1185 C C . ALA A 1 159 ? -20.297 0.034 2.412 1 92.12 159 ALA A C 1
ATOM 1187 O O . ALA A 1 159 ? -20.328 0.65 3.48 1 92.12 159 ALA A O 1
ATOM 1188 N N . PHE A 1 160 ? -20.188 0.604 1.238 1 93.81 160 PHE A N 1
ATOM 1189 C CA . PHE A 1 160 ? -20.016 2.047 1.114 1 93.81 160 PHE A CA 1
ATOM 1190 C C . PHE A 1 160 ? -21.281 2.781 1.572 1 93.81 160 PHE A C 1
ATOM 1192 O O . PHE A 1 160 ? -21.188 3.77 2.303 1 93.81 160 PHE A O 1
ATOM 1199 N N . ARG A 1 161 ? -22.359 2.316 1.182 1 93.94 161 ARG A N 1
ATOM 1200 C CA . ARG A 1 161 ? -23.641 2.889 1.587 1 93.94 161 ARG A CA 1
ATOM 1201 C C . ARG A 1 161 ? -23.844 2.789 3.096 1 93.94 161 ARG A C 1
ATOM 1203 O O . ARG A 1 161 ? -24.312 3.734 3.732 1 93.94 161 ARG A O 1
ATOM 1210 N N . HIS A 1 162 ? -23.469 1.716 3.576 1 92.56 162 HIS A N 1
ATOM 1211 C CA . HIS A 1 162 ? -23.594 1.521 5.016 1 92.56 162 HIS A CA 1
ATOM 1212 C C . HIS A 1 162 ? -22.688 2.479 5.785 1 92.56 162 HIS A C 1
ATOM 1214 O O . HIS A 1 162 ? -23.094 3.016 6.82 1 92.56 162 HIS A O 1
ATOM 1220 N N . LEU A 1 163 ? -21.547 2.67 5.332 1 92.62 163 LEU A N 1
ATOM 1221 C CA . LEU A 1 163 ? -20.625 3.592 5.984 1 92.62 163 LEU A CA 1
ATOM 1222 C C . LEU A 1 163 ? -21.203 5 6.039 1 92.62 163 LEU A C 1
ATOM 1224 O O . LEU A 1 163 ? -21.047 5.703 7.039 1 92.62 163 LEU A O 1
ATOM 1228 N N . HIS A 1 164 ? -21.891 5.352 4.945 1 92.75 164 HIS A N 1
ATOM 1229 C CA . HIS A 1 164 ? -22.5 6.684 4.91 1 92.75 164 HIS A CA 1
ATOM 1230 C C . HIS A 1 164 ? -23.703 6.766 5.828 1 92.75 164 HIS A C 1
ATOM 1232 O O . HIS A 1 164 ? -24.141 7.859 6.199 1 92.75 164 HIS A O 1
ATOM 1238 N N . SER A 1 165 ? -24.219 5.68 6.203 1 91.56 165 SER A N 1
ATOM 1239 C CA . SER A 1 165 ? -25.391 5.672 7.078 1 91.56 165 SER A CA 1
ATOM 1240 C C . SER A 1 165 ? -24.984 5.746 8.547 1 91.56 165 SER A C 1
ATOM 1242 O O . SER A 1 165 ? -25.812 6.039 9.414 1 91.56 165 SER A O 1
ATOM 1244 N N . LEU A 1 166 ? -23.734 5.547 8.781 1 90.5 166 LEU A N 1
ATOM 1245 C CA . LEU A 1 166 ? -23.266 5.586 10.164 1 90.5 166 LEU A CA 1
ATOM 1246 C C . LEU A 1 166 ? -23.141 7.023 10.656 1 90.5 166 LEU A C 1
ATOM 1248 O O . LEU A 1 166 ? -23.188 7.961 9.859 1 90.5 166 LEU A O 1
ATOM 1252 N N . ASP A 1 167 ? -23 7.148 11.945 1 90.12 167 ASP A N 1
ATOM 1253 C CA . ASP A 1 167 ? -23.047 8.469 12.562 1 90.12 167 ASP A CA 1
ATOM 1254 C C . ASP A 1 167 ? -21.672 9.141 12.516 1 90.12 167 ASP A C 1
ATOM 1256 O O . ASP A 1 167 ? -20.656 8.477 12.273 1 90.12 167 ASP A O 1
ATOM 1260 N N . LEU A 1 168 ? -21.75 10.375 12.711 1 86.5 168 LEU A N 1
ATOM 1261 C CA . LEU A 1 168 ? -20.547 11.203 12.656 1 86.5 168 LEU A CA 1
ATOM 1262 C C . LEU A 1 168 ? -19.531 10.75 13.703 1 86.5 168 LEU A C 1
ATOM 1264 O O . LEU A 1 168 ? -18.328 10.766 13.445 1 86.5 168 LEU A O 1
ATOM 1268 N N . ARG A 1 169 ? -19.984 10.398 14.859 1 82 169 ARG A N 1
ATOM 1269 C CA . ARG A 1 169 ? -19.094 9.945 15.922 1 82 169 ARG A CA 1
ATOM 1270 C C . ARG A 1 169 ? -18.219 8.789 15.445 1 82 169 ARG A C 1
ATOM 1272 O O . ARG A 1 169 ? -17.031 8.734 15.766 1 82 169 ARG A O 1
ATOM 1279 N N . PHE A 1 170 ? -18.781 7.961 14.711 1 83.56 170 PHE A N 1
ATOM 1280 C CA . PHE A 1 170 ? -18.047 6.816 14.164 1 83.56 170 PHE A CA 1
ATOM 1281 C C . PHE A 1 170 ? -16.938 7.273 13.242 1 83.56 170 PHE A C 1
ATOM 1283 O O . PHE A 1 170 ? -15.805 6.777 13.328 1 83.56 170 PHE A O 1
ATOM 1290 N N . HIS A 1 171 ? -17.188 8.172 12.391 1 83.94 171 HIS A N 1
ATOM 1291 C CA . HIS A 1 171 ? -16.234 8.617 11.383 1 83.94 171 HIS A CA 1
ATOM 1292 C C . HIS A 1 171 ? -15.125 9.445 12.008 1 83.94 171 HIS A C 1
ATOM 1294 O O . HIS A 1 171 ? -13.984 9.422 11.531 1 83.94 171 HIS A O 1
ATOM 1300 N N . LEU A 1 172 ? -15.445 10.172 13.008 1 75.69 172 LEU A N 1
ATOM 1301 C CA . LEU A 1 172 ? -14.445 11 13.68 1 75.69 172 LEU A CA 1
ATOM 1302 C C . LEU A 1 172 ? -13.484 10.141 14.492 1 75.69 172 LEU A C 1
ATOM 1304 O O . LEU A 1 172 ? -12.336 10.523 14.711 1 75.69 172 LEU A O 1
ATOM 1308 N N . SER A 1 173 ? -13.953 9.008 14.883 1 73.69 173 SER A N 1
ATOM 1309 C CA . SER A 1 173 ? -13.156 8.148 15.758 1 73.69 173 SER A CA 1
ATOM 1310 C C . SER A 1 173 ? -12.297 7.184 14.945 1 73.69 173 SER A C 1
ATOM 1312 O O . SER A 1 173 ? -11.445 6.492 15.508 1 73.69 173 SER A O 1
ATOM 1314 N N . ARG A 1 174 ? -12.547 7.184 13.711 1 75.38 174 ARG A N 1
ATOM 1315 C CA . ARG A 1 174 ? -11.836 6.215 12.883 1 75.38 174 ARG A CA 1
ATOM 1316 C C . ARG A 1 174 ? -11.07 6.906 11.758 1 75.38 174 ARG A C 1
ATOM 1318 O O . ARG A 1 174 ? -11.414 8.023 11.359 1 75.38 174 ARG A O 1
ATOM 1325 N N . ASN A 1 175 ? -10.016 6.195 11.352 1 76 175 ASN A N 1
ATOM 1326 C CA . ASN A 1 175 ? -9.234 6.668 10.211 1 76 175 ASN A CA 1
ATOM 1327 C C . ASN A 1 175 ? -9.906 6.309 8.891 1 76 175 ASN A C 1
ATOM 1329 O O . ASN A 1 175 ? -10.188 5.137 8.625 1 76 175 ASN A O 1
ATOM 1333 N N . THR A 1 176 ? -10.18 7.32 8.117 1 81.12 176 THR A N 1
ATOM 1334 C CA . THR A 1 176 ? -10.867 7.148 6.844 1 81.12 176 THR A CA 1
ATOM 1335 C C . THR A 1 176 ? -10.109 6.184 5.938 1 81.12 176 THR A C 1
ATOM 1337 O O . THR A 1 176 ? -10.711 5.348 5.266 1 81.12 176 THR A O 1
ATOM 1340 N N . GLY A 1 177 ? -8.836 6.305 5.914 1 76.5 177 GLY A N 1
ATOM 1341 C CA . GLY A 1 177 ? -8.031 5.395 5.117 1 76.5 177 GLY A CA 1
ATOM 1342 C C . GLY A 1 177 ? -8.164 3.945 5.555 1 76.5 177 GLY A C 1
ATOM 1343 O O . GLY A 1 177 ? -8.242 3.043 4.719 1 76.5 177 GLY A O 1
ATOM 1344 N N . ALA A 1 178 ? -8.266 3.738 6.812 1 78.81 178 ALA A N 1
ATOM 1345 C CA . ALA A 1 178 ? -8.398 2.393 7.359 1 78.81 178 ALA A CA 1
ATOM 1346 C C . ALA A 1 178 ? -9.75 1.781 7 1 78.81 178 ALA A C 1
ATOM 1348 O O . ALA A 1 178 ? -9.836 0.592 6.688 1 78.81 178 ALA A O 1
ATOM 1349 N N . LEU A 1 179 ? -10.719 2.561 7.059 1 86.62 179 LEU A N 1
ATOM 1350 C CA . LEU A 1 179 ? -12.055 2.096 6.707 1 86.62 179 LEU A CA 1
ATOM 1351 C C . LEU A 1 179 ? -12.117 1.686 5.238 1 86.62 179 LEU A C 1
ATOM 1353 O O . LEU A 1 179 ? -12.648 0.619 4.91 1 86.62 179 LEU A O 1
ATOM 1357 N N . SER A 1 180 ? -11.562 2.545 4.461 1 87.81 180 SER A N 1
ATOM 1358 C CA . SER A 1 180 ? -11.555 2.26 3.029 1 87.81 180 SER A CA 1
ATOM 1359 C C . SER A 1 180 ? -10.75 1.002 2.723 1 87.81 180 SER A C 1
ATOM 1361 O O . SER A 1 180 ? -11.133 0.201 1.87 1 87.81 180 SER A O 1
ATOM 1363 N N . ARG A 1 181 ? -9.688 0.774 3.389 1 83.88 181 ARG A N 1
ATOM 1364 C CA . ARG A 1 181 ? -8.859 -0.409 3.199 1 83.88 181 ARG A CA 1
ATOM 1365 C C . ARG A 1 181 ? -9.602 -1.675 3.615 1 83.88 181 ARG A C 1
ATOM 1367 O O . ARG A 1 181 ? -9.469 -2.717 2.971 1 83.88 181 ARG A O 1
ATOM 1374 N N . THR A 1 182 ? -10.297 -1.573 4.652 1 87.5 182 THR A N 1
ATOM 1375 C CA . THR A 1 182 ? -11.062 -2.713 5.137 1 87.5 182 THR A CA 1
ATOM 1376 C C . THR A 1 182 ? -12.102 -3.148 4.105 1 87.5 182 THR A C 1
ATOM 1378 O O . THR A 1 182 ? -12.289 -4.344 3.877 1 87.5 182 THR A O 1
ATOM 1381 N N . ILE A 1 183 ? -12.711 -2.219 3.514 1 89.38 183 ILE A N 1
ATOM 1382 C CA . ILE A 1 183 ? -13.695 -2.527 2.486 1 89.38 183 ILE A CA 1
ATOM 1383 C C . ILE A 1 183 ? -13.008 -3.139 1.271 1 89.38 183 ILE A C 1
ATOM 1385 O O . ILE A 1 183 ? -13.461 -4.148 0.729 1 89.38 183 ILE A O 1
ATOM 1389 N N . ASP A 1 184 ? -11.914 -2.535 0.931 1 89.94 184 ASP A N 1
ATOM 1390 C CA . ASP A 1 184 ? -11.172 -3.016 -0.228 1 89.94 184 ASP A CA 1
ATOM 1391 C C . ASP A 1 184 ? -10.695 -4.449 -0.018 1 89.94 184 ASP A C 1
ATOM 1393 O O . ASP A 1 184 ? -10.867 -5.305 -0.891 1 89.94 184 ASP A O 1
ATOM 1397 N N . ARG A 1 185 ? -10.227 -4.742 1.111 1 86.06 185 ARG A N 1
ATOM 1398 C CA . ARG A 1 185 ? -9.75 -6.082 1.437 1 86.06 185 ARG A CA 1
ATOM 1399 C C . ARG A 1 185 ? -10.906 -7.074 1.505 1 86.06 185 ARG A C 1
ATOM 1401 O O . ARG A 1 185 ? -10.773 -8.219 1.062 1 86.06 185 ARG A O 1
ATOM 1408 N N . GLY A 1 186 ? -11.898 -6.594 2.053 1 88.19 186 GLY A N 1
ATOM 1409 C CA . GLY A 1 186 ? -13.07 -7.449 2.178 1 88.19 186 GLY A CA 1
ATOM 1410 C C . GLY A 1 186 ? -13.656 -7.855 0.839 1 88.19 186 GLY A C 1
ATOM 1411 O O . GLY A 1 186 ? -13.938 -9.031 0.612 1 88.19 186 GLY A O 1
ATOM 1412 N N . GLN A 1 187 ? -13.797 -6.922 0.021 1 88.44 187 GLN A N 1
ATOM 1413 C CA . GLN A 1 187 ? -14.375 -7.234 -1.281 1 88.44 187 GLN A CA 1
ATOM 1414 C C . GLN A 1 187 ? -13.438 -8.117 -2.104 1 88.44 187 GLN A C 1
ATOM 1416 O O . GLN A 1 187 ? -13.883 -9.039 -2.791 1 88.44 187 GLN A O 1
ATOM 1421 N N . ARG A 1 188 ? -12.188 -7.871 -2.066 1 87.12 188 ARG A N 1
ATOM 1422 C CA . ARG A 1 188 ? -11.219 -8.719 -2.762 1 87.12 188 ARG A CA 1
ATOM 1423 C C . ARG A 1 188 ? -11.195 -10.125 -2.17 1 87.12 188 ARG A C 1
ATOM 1425 O O . ARG A 1 188 ? -11.023 -11.102 -2.896 1 87.12 188 ARG A O 1
ATOM 1432 N N . GLY A 1 189 ? -11.359 -10.086 -0.875 1 87 189 GLY A N 1
ATOM 1433 C CA . GLY A 1 189 ? -11.445 -11.375 -0.212 1 87 189 GLY A CA 1
ATOM 1434 C C . GLY A 1 189 ? -12.602 -12.227 -0.707 1 87 189 GLY A C 1
ATOM 1435 O O . GLY A 1 189 ? -12.461 -13.438 -0.879 1 87 189 GLY A O 1
ATOM 1436 N N . ILE A 1 190 ? -13.672 -11.609 -0.969 1 85.94 190 ILE A N 1
ATOM 1437 C CA . ILE A 1 190 ? -14.844 -12.32 -1.462 1 85.94 190 ILE A CA 1
ATOM 1438 C C . ILE A 1 190 ? -14.562 -12.891 -2.852 1 85.94 190 ILE A C 1
ATOM 1440 O O . ILE A 1 190 ? -14.875 -14.047 -3.135 1 85.94 190 ILE A O 1
ATOM 1444 N N . GLU A 1 191 ? -13.961 -12.125 -3.658 1 84.62 191 GLU A N 1
ATOM 1445 C CA . GLU A 1 191 ? -13.617 -12.594 -4.996 1 84.62 191 GLU A CA 1
ATOM 1446 C C . GLU A 1 191 ? -12.633 -13.758 -4.941 1 84.62 191 GLU A C 1
ATOM 1448 O O . GLU A 1 191 ? -12.773 -14.734 -5.684 1 84.62 191 GLU A O 1
ATOM 1453 N N . LEU A 1 192 ? -11.703 -13.672 -4.109 1 85.44 192 LEU A N 1
ATOM 1454 C CA . LEU A 1 192 ? -10.672 -14.703 -3.994 1 85.44 192 LEU A CA 1
ATOM 1455 C C . LEU A 1 192 ? -11.266 -16.016 -3.484 1 85.44 192 LEU A C 1
ATOM 1457 O O . LEU A 1 192 ? -10.922 -17.078 -3.973 1 85.44 192 LEU A O 1
ATOM 1461 N N . ILE A 1 193 ? -12.156 -15.891 -2.547 1 86.12 193 ILE A N 1
ATOM 1462 C CA . ILE A 1 193 ? -12.773 -17.094 -1.995 1 86.12 193 ILE A CA 1
ATOM 1463 C C . ILE A 1 193 ? -13.656 -17.75 -3.055 1 86.12 193 ILE A C 1
ATOM 1465 O O . ILE A 1 193 ? -13.641 -18.969 -3.207 1 86.12 193 ILE A O 1
ATOM 1469 N N . LEU A 1 194 ? -14.367 -16.953 -3.727 1 83.56 194 LEU A N 1
ATOM 1470 C CA . LEU A 1 194 ? -15.234 -17.484 -4.77 1 83.56 194 LEU A CA 1
ATOM 1471 C C . LEU A 1 194 ? -14.414 -18.172 -5.859 1 83.56 194 LEU A C 1
ATOM 1473 O O . LEU A 1 194 ? -14.75 -19.266 -6.301 1 83.56 194 LEU A O 1
ATOM 1477 N N . ARG A 1 195 ? -13.328 -17.562 -6.227 1 82.62 195 ARG A N 1
ATOM 1478 C CA . ARG A 1 195 ? -12.445 -18.125 -7.25 1 82.62 195 ARG A CA 1
ATOM 1479 C C . ARG A 1 195 ? -11.781 -19.406 -6.762 1 82.62 195 ARG A C 1
ATOM 1481 O O . ARG A 1 195 ? -11.719 -20.391 -7.492 1 82.62 195 ARG A O 1
ATOM 1488 N N . SER A 1 196 ? -11.359 -19.344 -5.574 1 87.31 196 SER A N 1
ATOM 1489 C CA . SER A 1 196 ? -10.695 -20.516 -5.008 1 87.31 196 SER A CA 1
ATOM 1490 C C . SER A 1 196 ? -11.656 -21.688 -4.891 1 87.31 196 SER A C 1
ATOM 1492 O O . SER A 1 196 ? -11.289 -22.828 -5.191 1 87.31 196 SER A O 1
ATOM 1494 N N . LEU A 1 197 ? -12.859 -21.438 -4.48 1 81.56 197 LEU A N 1
ATOM 1495 C CA . LEU A 1 197 ? -13.852 -22.5 -4.316 1 81.56 197 LEU A CA 1
ATOM 1496 C C . LEU A 1 197 ? -14.25 -23.078 -5.668 1 81.56 197 LEU A C 1
ATOM 1498 O O . LEU A 1 197 ? -14.258 -24.297 -5.84 1 81.56 197 LEU A O 1
ATOM 1502 N N . LEU A 1 198 ? -14.445 -22.219 -6.559 1 80.44 198 LEU A N 1
ATOM 1503 C CA . LEU A 1 198 ? -14.984 -22.672 -7.836 1 80.44 198 LEU A CA 1
ATOM 1504 C C . LEU A 1 198 ? -13.883 -23.25 -8.719 1 80.44 198 LEU A C 1
ATOM 1506 O O . LEU A 1 198 ? -14.133 -24.172 -9.508 1 80.44 198 LEU A O 1
ATOM 1510 N N . PHE A 1 199 ? -12.672 -22.734 -8.586 1 82.25 199 PHE A N 1
ATOM 1511 C CA . PHE A 1 199 ? -11.641 -23.141 -9.531 1 82.25 199 PHE A CA 1
ATOM 1512 C C . PHE A 1 199 ? -10.719 -24.188 -8.93 1 82.25 199 PHE A C 1
ATOM 1514 O O . PHE A 1 199 ? -10.062 -24.938 -9.648 1 82.25 199 PHE A O 1
ATOM 1521 N N . ASN A 1 200 ? -10.672 -24.219 -7.695 1 87.25 200 ASN A N 1
ATOM 1522 C CA . ASN A 1 200 ? -9.688 -25.125 -7.105 1 87.25 200 ASN A CA 1
ATOM 1523 C C . ASN A 1 200 ? -10.344 -26.125 -6.164 1 87.25 200 ASN A C 1
ATOM 1525 O O . ASN A 1 200 ? -10.43 -27.312 -6.48 1 87.25 200 ASN A O 1
ATOM 1529 N N . VAL A 1 201 ? -11.055 -25.719 -5.18 1 86 201 VAL A N 1
ATOM 1530 C CA . VAL A 1 201 ? -11.523 -26.578 -4.109 1 86 201 VAL A CA 1
ATOM 1531 C C . VAL A 1 201 ? -12.57 -27.562 -4.645 1 86 201 VAL A C 1
ATOM 1533 O O . VAL A 1 201 ? -12.383 -28.766 -4.59 1 86 201 VAL A O 1
ATOM 1536 N N . VAL A 1 202 ? -13.594 -27.094 -5.258 1 85.31 202 VAL A N 1
ATOM 1537 C CA . VAL A 1 202 ? -14.711 -27.922 -5.699 1 85.31 202 VAL A CA 1
ATOM 1538 C C . VAL A 1 202 ? -14.25 -28.859 -6.812 1 85.31 202 VAL A C 1
ATOM 1540 O O . VAL A 1 202 ? -14.461 -30.078 -6.742 1 85.31 202 VAL A O 1
ATOM 1543 N N . PRO A 1 203 ? -13.555 -28.266 -7.754 1 87.62 203 PRO A N 1
ATOM 1544 C CA . PRO A 1 203 ? -13.094 -29.156 -8.82 1 87.62 203 PRO A CA 1
ATOM 1545 C C . PRO A 1 203 ? -12.125 -30.234 -8.32 1 87.62 203 PRO A C 1
ATOM 1547 O O . PRO A 1 203 ? -12.172 -31.375 -8.789 1 87.62 203 PRO A O 1
ATOM 1550 N N . THR A 1 204 ? -11.297 -29.875 -7.43 1 87.25 204 THR A N 1
ATOM 1551 C CA . THR A 1 204 ? -10.328 -30.828 -6.918 1 87.25 204 THR A CA 1
ATOM 1552 C C . THR A 1 204 ? -11.023 -31.969 -6.164 1 87.25 204 THR A C 1
ATOM 1554 O O . THR A 1 204 ? -10.711 -33.125 -6.371 1 87.25 204 THR A O 1
ATOM 1557 N N . ILE A 1 205 ? -11.953 -31.688 -5.352 1 88.25 205 ILE A N 1
ATOM 1558 C CA . ILE A 1 205 ? -12.695 -32.688 -4.609 1 88.25 205 ILE A CA 1
ATOM 1559 C C . ILE A 1 205 ? -13.461 -33.594 -5.578 1 88.25 205 ILE A C 1
ATOM 1561 O O . ILE A 1 205 ? -13.469 -34.812 -5.422 1 88.25 205 ILE A O 1
ATOM 1565 N N . PHE A 1 206 ? -14.016 -33.031 -6.57 1 89.44 206 PHE A N 1
ATOM 1566 C CA . PHE A 1 206 ? -14.758 -33.781 -7.574 1 89.44 206 PHE A CA 1
ATOM 1567 C C . PHE A 1 206 ? -13.828 -34.719 -8.359 1 89.44 206 PHE A C 1
ATOM 1569 O O . PHE A 1 206 ? -14.148 -35.875 -8.594 1 89.44 206 PHE A O 1
ATOM 1576 N N . GLU A 1 207 ? -12.742 -34.094 -8.734 1 89.06 207 GLU A N 1
ATOM 1577 C CA . GLU A 1 207 ? -11.781 -34.875 -9.508 1 89.06 207 GLU A CA 1
ATOM 1578 C C . GLU A 1 207 ? -11.242 -36.062 -8.703 1 89.06 207 GLU A C 1
ATOM 1580 O O . GLU A 1 207 ? -11.125 -37.156 -9.211 1 89.06 207 GLU A O 1
ATOM 1585 N N . ILE A 1 208 ? -10.898 -35.812 -7.48 1 88.88 208 ILE A N 1
ATOM 1586 C CA . ILE A 1 208 ? -10.391 -36.875 -6.609 1 88.88 208 ILE A CA 1
ATOM 1587 C C . ILE A 1 208 ? -11.445 -37.969 -6.445 1 88.88 208 ILE A C 1
ATOM 1589 O O . ILE A 1 208 ? -11.141 -39.156 -6.543 1 88.88 208 ILE A O 1
ATOM 1593 N N . GLY A 1 209 ? -12.688 -37.562 -6.172 1 89.56 209 GLY A N 1
ATOM 1594 C CA . GLY A 1 209 ? -13.773 -38.531 -6.047 1 89.56 209 GLY A CA 1
ATOM 1595 C C . GLY A 1 209 ? -13.992 -39.344 -7.301 1 89.56 209 GLY A C 1
ATOM 1596 O O . GLY A 1 209 ? -14.18 -40.562 -7.23 1 89.56 209 GLY A O 1
ATOM 1597 N N . LEU A 1 210 ? -13.93 -38.688 -8.445 1 89.75 210 LEU A N 1
ATOM 1598 C CA . LEU A 1 210 ? -14.141 -39.344 -9.727 1 89.75 210 LEU A CA 1
ATOM 1599 C C . LEU A 1 210 ? -13.016 -40.344 -10.008 1 89.75 210 LEU A C 1
ATOM 1601 O O . LEU A 1 210 ? -13.273 -41.469 -10.438 1 89.75 210 LEU A O 1
ATOM 1605 N N . VAL A 1 211 ? -11.789 -39.906 -9.836 1 88.88 211 VAL A N 1
ATOM 1606 C CA . VAL A 1 211 ? -10.641 -40.781 -10.102 1 88.88 211 VAL A CA 1
ATOM 1607 C C . VAL A 1 211 ? -10.656 -41.969 -9.156 1 88.88 211 VAL A C 1
ATOM 1609 O O . VAL A 1 211 ? -10.43 -43.125 -9.578 1 88.88 211 VAL A O 1
ATOM 1612 N N . ALA A 1 212 ? -10.914 -41.719 -7.875 1 88.44 212 ALA A N 1
ATOM 1613 C CA . ALA A 1 212 ? -10.992 -42.812 -6.906 1 88.44 212 ALA A CA 1
ATOM 1614 C C . ALA A 1 212 ? -12.109 -43.781 -7.273 1 88.44 212 ALA A C 1
ATOM 1616 O O . ALA A 1 212 ? -11.922 -45 -7.184 1 88.44 212 ALA A O 1
ATOM 1617 N N . TRP A 1 213 ? -13.18 -43.219 -7.699 1 88.62 213 TRP A N 1
ATOM 1618 C CA . TRP A 1 213 ? -14.312 -44.062 -8.094 1 88.62 213 TRP A CA 1
ATOM 1619 C C . TRP A 1 213 ? -13.984 -44.875 -9.328 1 88.62 213 TRP A C 1
ATOM 1621 O O . TRP A 1 213 ? -14.258 -46.094 -9.367 1 88.62 213 TRP A O 1
ATOM 1631 N N . LEU A 1 214 ? -13.367 -44.344 -10.305 1 88.62 214 LEU A N 1
ATOM 1632 C CA . LEU A 1 214 ? -13.031 -45.031 -11.547 1 88.62 214 LEU A CA 1
ATOM 1633 C C . LEU A 1 214 ? -11.977 -46.094 -11.312 1 88.62 214 LEU A C 1
ATOM 1635 O O . LEU A 1 214 ? -12.078 -47.188 -11.859 1 88.62 214 LEU A O 1
ATOM 1639 N N . LEU A 1 215 ? -10.953 -45.781 -10.547 1 88.38 215 LEU A N 1
ATOM 1640 C CA . LEU A 1 215 ? -9.906 -46.75 -10.25 1 88.38 215 LEU A CA 1
ATOM 1641 C C . LEU A 1 215 ? -10.453 -47.906 -9.414 1 88.38 215 LEU A C 1
ATOM 1643 O O . LEU A 1 215 ? -10.062 -49.062 -9.602 1 88.38 215 LEU A O 1
ATOM 1647 N N . GLY A 1 216 ? -11.336 -47.625 -8.5 1 87.94 216 GLY A N 1
ATOM 1648 C CA . GLY A 1 216 ? -11.945 -48.656 -7.688 1 87.94 216 GLY A CA 1
ATOM 1649 C C . GLY A 1 216 ? -12.812 -49.625 -8.484 1 87.94 216 GLY A C 1
ATOM 1650 O O . GLY A 1 216 ? -12.789 -50.812 -8.25 1 87.94 216 GLY A O 1
ATOM 1651 N N . THR A 1 217 ? -13.5 -49.156 -9.492 1 87.94 217 THR A N 1
ATOM 1652 C CA . THR A 1 217 ? -14.43 -50 -10.258 1 87.94 217 THR A CA 1
ATOM 1653 C C . THR A 1 217 ? -13.703 -50.719 -11.391 1 87.94 217 THR A C 1
ATOM 1655 O O . THR A 1 217 ? -13.992 -51.875 -11.664 1 87.94 217 THR A O 1
ATOM 1658 N N . LYS A 1 218 ? -12.688 -50.094 -11.992 1 84.19 218 LYS A N 1
ATOM 1659 C CA . LYS A 1 218 ? -12.039 -50.656 -13.156 1 84.19 218 LYS A CA 1
ATOM 1660 C C . LYS A 1 218 ? -10.844 -51.531 -12.75 1 84.19 218 LYS A C 1
ATOM 1662 O O . LYS A 1 218 ? -10.555 -52.531 -13.391 1 84.19 218 LYS A O 1
ATOM 1667 N N . CYS A 1 219 ? -10.141 -51.156 -11.773 1 84.06 219 CYS A N 1
ATOM 1668 C CA . CYS A 1 219 ? -8.922 -51.875 -11.43 1 84.06 219 CYS A CA 1
ATOM 1669 C C . CYS A 1 219 ? -9.102 -52.656 -10.125 1 84.06 219 CYS A C 1
ATOM 1671 O O . CYS A 1 219 ? -8.539 -53.719 -9.961 1 84.06 219 CYS A O 1
ATOM 1673 N N . GLY A 1 220 ? -9.836 -52.125 -9.094 1 86.62 220 GLY A N 1
ATOM 1674 C CA . GLY A 1 220 ? -10.008 -52.812 -7.812 1 86.62 220 GLY A CA 1
ATOM 1675 C C . GLY A 1 220 ? -10.039 -51.844 -6.637 1 86.62 220 GLY A C 1
ATOM 1676 O O . GLY A 1 220 ? -9.641 -50.688 -6.762 1 86.62 220 GLY A O 1
ATOM 1677 N N . SER A 1 221 ? -10.438 -52.281 -5.535 1 89.5 221 SER A N 1
ATOM 1678 C CA . SER A 1 221 ? -10.602 -51.5 -4.324 1 89.5 221 SER A CA 1
ATOM 1679 C C . SER A 1 221 ? -9.25 -51.094 -3.74 1 89.5 221 SER A C 1
ATOM 1681 O O . SER A 1 221 ? -9.133 -50.062 -3.074 1 89.5 221 SER A O 1
ATOM 1683 N N . ASP A 1 222 ? -8.188 -51.844 -4.031 1 90.88 222 ASP A N 1
ATOM 1684 C CA . ASP A 1 222 ? -6.855 -51.531 -3.527 1 90.88 222 ASP A CA 1
ATOM 1685 C C . ASP A 1 222 ? -6.324 -50.25 -4.141 1 90.88 222 ASP A C 1
ATOM 1687 O O . ASP A 1 222 ? -5.66 -49.438 -3.465 1 90.88 222 ASP A O 1
ATOM 1691 N N . TYR A 1 223 ? -6.695 -50.031 -5.387 1 91.12 223 TYR A N 1
ATOM 1692 C CA . TYR A 1 223 ? -6.254 -48.812 -6.066 1 91.12 223 TYR A CA 1
ATOM 1693 C C . TYR A 1 223 ? -6.953 -47.594 -5.496 1 91.12 223 TYR A C 1
ATOM 1695 O O . TYR A 1 223 ? -6.332 -46.531 -5.336 1 91.12 223 TYR A O 1
ATOM 1703 N N . ALA A 1 224 ? -8.195 -47.781 -5.156 1 90.69 224 ALA A N 1
ATOM 1704 C CA . ALA A 1 224 ? -8.938 -46.688 -4.543 1 90.69 224 ALA A CA 1
ATOM 1705 C C . ALA A 1 224 ? -8.398 -46.344 -3.156 1 90.69 224 ALA A C 1
ATOM 1707 O O . ALA A 1 224 ? -8.312 -45.156 -2.779 1 90.69 224 ALA A O 1
ATOM 1708 N N . ALA A 1 225 ? -8.023 -47.312 -2.457 1 91.5 225 ALA A N 1
ATOM 1709 C CA . ALA A 1 225 ? -7.5 -47.125 -1.106 1 91.5 225 ALA A CA 1
ATOM 1710 C C . ALA A 1 225 ? -6.145 -46.406 -1.135 1 91.5 225 ALA A C 1
ATOM 1712 O O . ALA A 1 225 ? -5.891 -45.5 -0.332 1 91.5 225 ALA A O 1
ATOM 1713 N N . VAL A 1 226 ? -5.27 -46.812 -2.041 1 91.31 226 VAL A N 1
ATOM 1714 C CA . VAL A 1 226 ? -3.951 -46.188 -2.15 1 91.31 226 VAL A CA 1
ATOM 1715 C C . VAL A 1 226 ? -4.098 -44.719 -2.576 1 91.31 226 VAL A C 1
ATOM 1717 O O . VAL A 1 226 ? -3.375 -43.844 -2.086 1 91.31 226 VAL A O 1
ATOM 1720 N N . THR A 1 227 ? -5.047 -44.5 -3.494 1 90.12 227 THR A N 1
ATOM 1721 C CA . THR A 1 227 ? -5.285 -43.156 -3.938 1 90.12 227 THR A CA 1
ATOM 1722 C C . THR A 1 227 ? -5.805 -42.281 -2.787 1 90.12 227 THR A C 1
ATOM 1724 O O . THR A 1 227 ? -5.312 -41.188 -2.564 1 90.12 227 THR A O 1
ATOM 1727 N N . ALA A 1 228 ? -6.75 -42.781 -2.062 1 90.31 228 ALA A N 1
ATOM 1728 C CA . ALA A 1 228 ? -7.324 -42.031 -0.938 1 90.31 228 ALA A CA 1
ATOM 1729 C C . ALA A 1 228 ? -6.273 -41.781 0.137 1 90.31 228 ALA A C 1
ATOM 1731 O O . ALA A 1 228 ? -6.234 -40.688 0.72 1 90.31 228 ALA A O 1
ATOM 1732 N N . LEU A 1 229 ? -5.457 -42.719 0.317 1 92.38 229 LEU A N 1
ATOM 1733 C CA . LEU A 1 229 ? -4.41 -42.594 1.323 1 92.38 229 LEU A CA 1
ATOM 1734 C C . LEU A 1 229 ? -3.365 -41.562 0.891 1 92.38 229 LEU A C 1
ATOM 1736 O O . LEU A 1 229 ? -2.885 -40.781 1.71 1 92.38 229 LEU A O 1
ATOM 1740 N N . THR A 1 230 ? -3.01 -41.625 -0.338 1 92.5 230 THR A N 1
ATOM 1741 C CA . THR A 1 230 ? -2.021 -40.688 -0.857 1 92.5 230 THR A CA 1
ATOM 1742 C C . THR A 1 230 ? -2.547 -39.25 -0.792 1 92.5 230 THR A C 1
ATOM 1744 O O . THR A 1 230 ? -1.867 -38.344 -0.289 1 92.5 230 THR A O 1
ATOM 1747 N N . VAL A 1 231 ? -3.775 -39.031 -1.269 1 92 231 VAL A N 1
ATOM 1748 C CA . VAL A 1 231 ? -4.371 -37.719 -1.28 1 92 231 VAL A CA 1
ATOM 1749 C C . VAL A 1 231 ? -4.609 -37.25 0.152 1 92 231 VAL A C 1
ATOM 1751 O O . VAL A 1 231 ? -4.363 -36.062 0.479 1 92 231 VAL A O 1
ATOM 1754 N N . GLY A 1 232 ? -5.094 -38.094 0.985 1 93 232 GLY A N 1
ATOM 1755 C CA . GLY A 1 232 ? -5.312 -37.781 2.383 1 93 232 GLY A CA 1
ATOM 1756 C C . GLY A 1 232 ? -4.043 -37.375 3.105 1 93 232 GLY A C 1
ATOM 1757 O O . GLY A 1 232 ? -4.02 -36.375 3.82 1 93 232 GLY A O 1
ATOM 1758 N N . SER A 1 233 ? -2.969 -38.156 2.914 1 95.19 233 SER A N 1
ATOM 1759 C CA . SER A 1 233 ? -1.688 -37.875 3.543 1 95.19 233 SER A CA 1
ATOM 1760 C C . SER A 1 233 ? -1.083 -36.594 2.982 1 95.19 233 SER A C 1
ATOM 1762 O O . SER A 1 233 ? -0.51 -35.781 3.727 1 95.19 233 SER A O 1
ATOM 1764 N N . TYR A 1 234 ? -1.224 -36.438 1.688 1 93.56 234 TYR A N 1
ATOM 1765 C CA . TYR A 1 234 ? -0.742 -35.219 1.023 1 93.56 234 TYR A CA 1
ATOM 1766 C C . TYR A 1 234 ? -1.423 -33.969 1.584 1 93.56 234 TYR A C 1
ATOM 1768 O O . TYR A 1 234 ? -0.754 -33 1.956 1 93.56 234 TYR A O 1
ATOM 1776 N N . THR A 1 235 ? -2.691 -34.031 1.686 1 92.12 235 THR A N 1
ATOM 1777 C CA . THR A 1 235 ? -3.479 -32.906 2.135 1 92.12 235 THR A CA 1
ATOM 1778 C C . THR A 1 235 ? -3.219 -32.594 3.609 1 92.12 235 THR A C 1
ATOM 1780 O O . THR A 1 235 ? -3.035 -31.453 3.998 1 92.12 235 THR A O 1
ATOM 1783 N N . ALA A 1 236 ? -3.182 -33.625 4.422 1 93.88 236 ALA A N 1
ATOM 1784 C CA . ALA A 1 236 ? -2.939 -33.469 5.852 1 93.88 236 ALA A CA 1
ATOM 1785 C C . ALA A 1 236 ? -1.553 -32.875 6.113 1 93.88 236 ALA A C 1
ATOM 1787 O O . ALA A 1 236 ? -1.397 -31.969 6.938 1 93.88 236 ALA A O 1
ATOM 1788 N N . PHE A 1 237 ? -0.575 -33.375 5.387 1 94.69 237 PHE A N 1
ATOM 1789 C CA . PHE A 1 237 ? 0.79 -32.875 5.516 1 94.69 237 PHE A CA 1
ATOM 1790 C C . PHE A 1 237 ? 0.879 -31.422 5.07 1 94.69 237 PHE A C 1
ATOM 1792 O O . PHE A 1 237 ? 1.49 -30.594 5.754 1 94.69 237 PHE A O 1
ATOM 1799 N N . THR A 1 238 ? 0.274 -31.141 3.971 1 92.25 238 THR A N 1
ATOM 1800 C CA . THR A 1 238 ? 0.315 -29.797 3.408 1 92.25 238 THR A CA 1
ATOM 1801 C C . THR A 1 238 ? -0.306 -28.797 4.371 1 92.25 238 THR A C 1
ATOM 1803 O O . THR A 1 238 ? 0.284 -27.75 4.648 1 92.25 238 THR A O 1
ATOM 1806 N N . ILE A 1 239 ? -1.438 -29.078 4.941 1 90.19 239 ILE A N 1
ATOM 1807 C CA . ILE A 1 239 ? -2.141 -28.156 5.832 1 90.19 239 ILE A CA 1
ATOM 1808 C C . ILE A 1 239 ? -1.352 -28 7.129 1 90.19 239 ILE A C 1
ATOM 1810 O O . ILE A 1 239 ? -1.182 -26.875 7.621 1 90.19 239 ILE A O 1
ATOM 1814 N N . ALA A 1 240 ? -0.815 -29.094 7.629 1 93.12 240 ALA A N 1
ATOM 1815 C CA . ALA A 1 240 ? -0.077 -29.062 8.891 1 93.12 240 ALA A CA 1
ATOM 1816 C C . ALA A 1 240 ? 1.184 -28.219 8.766 1 93.12 240 ALA A C 1
ATOM 1818 O O . ALA A 1 240 ? 1.465 -27.375 9.625 1 93.12 240 ALA A O 1
ATOM 1819 N N . VAL A 1 241 ? 1.905 -28.391 7.707 1 93 241 VAL A N 1
ATOM 1820 C CA . VAL A 1 241 ? 3.162 -27.672 7.527 1 93 241 VAL A CA 1
ATOM 1821 C C . VAL A 1 241 ? 2.875 -26.219 7.172 1 93 241 VAL A C 1
ATOM 1823 O O . VAL A 1 241 ? 3.602 -25.312 7.594 1 93 241 VAL A O 1
ATOM 1826 N N . THR A 1 242 ? 1.846 -26.031 6.426 1 89.75 242 THR A N 1
ATOM 1827 C CA . THR A 1 242 ? 1.486 -24.656 6.062 1 89.75 242 THR A CA 1
ATOM 1828 C C . THR A 1 242 ? 1.088 -23.859 7.301 1 89.75 242 THR A C 1
ATOM 1830 O O . THR A 1 242 ? 1.478 -22.703 7.449 1 89.75 242 THR A O 1
ATOM 1833 N N . GLN A 1 243 ? 0.36 -24.438 8.211 1 88.56 243 GLN A N 1
ATOM 1834 C CA . GLN A 1 243 ? -0.022 -23.766 9.453 1 88.56 243 GLN A CA 1
ATOM 1835 C C . GLN A 1 243 ? 1.2 -23.469 10.312 1 88.56 243 GLN A C 1
ATOM 1837 O O . GLN A 1 243 ? 1.281 -22.406 10.945 1 88.56 243 GLN A O 1
ATOM 1842 N N . TRP A 1 244 ? 2.051 -24.438 10.273 1 90.12 244 TRP A N 1
ATOM 1843 C CA . TRP A 1 244 ? 3.277 -24.266 11.047 1 90.12 244 TRP A CA 1
ATOM 1844 C C . TRP A 1 244 ? 4.137 -23.141 10.477 1 90.12 244 TRP A C 1
ATOM 1846 O O . TRP A 1 244 ? 4.723 -22.359 11.227 1 90.12 244 TRP A O 1
ATOM 1856 N N . ARG A 1 245 ? 4.191 -22.906 9.227 1 90.38 245 ARG A N 1
ATOM 1857 C CA . ARG A 1 245 ? 5.078 -21.953 8.57 1 90.38 245 ARG A CA 1
ATOM 1858 C C . ARG A 1 245 ? 4.504 -20.547 8.625 1 90.38 245 ARG A C 1
ATOM 1860 O O . ARG A 1 245 ? 5.211 -19.578 8.375 1 90.38 245 ARG A O 1
ATOM 1867 N N . THR A 1 246 ? 3.291 -20.453 9.016 1 86.38 246 THR A N 1
ATOM 1868 C CA . THR A 1 246 ? 2.639 -19.141 9.047 1 86.38 246 THR A CA 1
ATOM 1869 C C . THR A 1 246 ? 3.322 -18.219 10.055 1 86.38 246 THR A C 1
ATOM 1871 O O . THR A 1 246 ? 3.393 -17 9.844 1 86.38 246 THR A O 1
ATOM 1874 N N . GLN A 1 247 ? 3.861 -18.734 11.055 1 89.94 247 GLN A N 1
ATOM 1875 C CA . GLN A 1 247 ? 4.547 -17.922 12.07 1 89.94 247 GLN A CA 1
ATOM 1876 C C . GLN A 1 247 ? 5.805 -17.281 11.492 1 89.94 247 GLN A C 1
ATOM 1878 O O . GLN A 1 247 ? 6.133 -16.141 11.836 1 89.94 247 GLN A O 1
ATOM 1883 N N . PHE A 1 248 ? 6.492 -18.016 10.648 1 89.75 248 PHE A N 1
ATOM 1884 C CA . PHE A 1 248 ? 7.691 -17.469 10.039 1 89.75 248 PHE A CA 1
ATOM 1885 C C . PHE A 1 248 ? 7.34 -16.344 9.07 1 89.75 248 PHE A C 1
ATOM 1887 O O . PHE A 1 248 ? 8.062 -15.344 8.984 1 89.75 248 PHE A O 1
ATOM 1894 N N . ARG A 1 249 ? 6.293 -16.516 8.492 1 86.56 249 ARG A N 1
ATOM 1895 C CA . ARG A 1 249 ? 5.84 -15.477 7.57 1 86.56 249 ARG A CA 1
ATOM 1896 C C . ARG A 1 249 ? 5.426 -14.211 8.32 1 86.56 249 ARG A C 1
ATOM 1898 O O . ARG A 1 249 ? 5.707 -13.102 7.875 1 86.56 249 ARG A O 1
ATOM 1905 N N . ARG A 1 250 ? 4.82 -14.383 9.375 1 87.19 250 ARG A N 1
ATOM 1906 C CA . ARG A 1 250 ? 4.43 -13.25 10.211 1 87.19 250 ARG A CA 1
ATOM 1907 C C . ARG A 1 250 ? 5.656 -12.477 10.688 1 87.19 250 ARG A C 1
ATOM 1909 O O . ARG A 1 250 ? 5.68 -11.242 10.648 1 87.19 250 ARG A O 1
ATOM 1916 N N . GLN A 1 251 ? 6.57 -13.211 11.07 1 90.69 251 GLN A N 1
ATOM 1917 C CA . GLN A 1 251 ? 7.809 -12.594 11.531 1 90.69 251 GLN A CA 1
ATOM 1918 C C . GLN A 1 251 ? 8.508 -11.852 10.391 1 90.69 251 GLN A C 1
ATOM 1920 O O . GLN A 1 251 ? 9.055 -10.766 10.594 1 90.69 251 GLN A O 1
ATOM 1925 N N . MET A 1 252 ? 8.484 -12.438 9.25 1 90.5 252 MET A N 1
ATOM 1926 C CA . MET A 1 252 ? 9.078 -11.812 8.07 1 90.5 252 MET A CA 1
ATOM 1927 C C . MET A 1 252 ? 8.383 -10.5 7.742 1 90.5 252 MET A C 1
ATOM 1929 O O . MET A 1 252 ? 9.039 -9.484 7.492 1 90.5 252 MET A O 1
ATOM 1933 N N . ASN A 1 253 ? 7.145 -10.461 7.902 1 86.5 253 ASN A N 1
ATOM 1934 C CA . ASN A 1 253 ? 6.371 -9.258 7.613 1 86.5 253 ASN A CA 1
ATOM 1935 C C . ASN A 1 253 ? 6.621 -8.172 8.648 1 86.5 253 ASN A C 1
ATOM 1937 O O . ASN A 1 253 ? 6.762 -6.996 8.305 1 86.5 253 ASN A O 1
ATOM 1941 N N . GLN A 1 254 ? 6.691 -8.516 9.836 1 89.44 254 GLN A N 1
ATOM 1942 C CA . GLN A 1 254 ? 6.945 -7.57 10.914 1 89.44 254 GLN A CA 1
ATOM 1943 C C . GLN A 1 254 ? 8.312 -6.91 10.758 1 89.44 254 GLN A C 1
ATOM 1945 O O . GLN A 1 254 ? 8.438 -5.695 10.906 1 89.44 254 GLN A O 1
ATOM 1950 N N . THR A 1 255 ? 9.273 -7.699 10.469 1 91.06 255 THR A N 1
ATOM 1951 C CA . THR A 1 255 ? 10.625 -7.172 10.328 1 91.06 255 THR A CA 1
ATOM 1952 C C . THR A 1 255 ? 10.742 -6.344 9.055 1 91.06 255 THR A C 1
ATOM 1954 O O . THR A 1 255 ? 11.5 -5.371 9.008 1 91.06 255 THR A O 1
ATOM 1957 N N . ASP A 1 256 ? 9.953 -6.699 8.047 1 90.06 256 ASP A N 1
ATOM 1958 C CA . ASP A 1 256 ? 9.898 -5.902 6.828 1 90.06 256 ASP A CA 1
ATOM 1959 C C . ASP A 1 256 ? 9.32 -4.516 7.105 1 90.06 256 ASP A C 1
ATOM 1961 O O . ASP A 1 256 ? 9.859 -3.51 6.637 1 90.06 256 ASP A O 1
ATOM 1965 N N . ASN A 1 257 ? 8.344 -4.48 7.852 1 86.88 257 ASN A N 1
ATOM 1966 C CA . ASN A 1 257 ? 7.715 -3.217 8.234 1 86.88 257 ASN A CA 1
ATOM 1967 C C . ASN A 1 257 ? 8.648 -2.361 9.086 1 86.88 257 ASN A C 1
ATOM 1969 O O . ASN A 1 257 ? 8.703 -1.141 8.922 1 86.88 257 ASN A O 1
ATOM 1973 N N . GLU A 1 258 ? 9.273 -2.982 9.93 1 90.88 258 GLU A N 1
ATOM 1974 C CA . GLU A 1 258 ? 10.227 -2.277 10.781 1 90.88 258 GLU A CA 1
ATOM 1975 C C . GLU A 1 258 ? 11.344 -1.647 9.961 1 90.88 258 GLU A C 1
ATOM 1977 O O . GLU A 1 258 ? 11.719 -0.496 10.195 1 90.88 258 GLU A O 1
ATOM 1982 N N . ALA A 1 259 ? 11.859 -2.434 9.062 1 92.12 259 ALA A N 1
ATOM 1983 C CA . ALA A 1 259 ? 12.93 -1.925 8.211 1 92.12 259 ALA A CA 1
ATOM 1984 C C . ALA A 1 259 ? 12.461 -0.733 7.383 1 92.12 259 ALA A C 1
ATOM 1986 O O . ALA A 1 259 ? 13.148 0.288 7.305 1 92.12 259 ALA A O 1
ATOM 1987 N N . ASN A 1 260 ? 11.344 -0.908 6.855 1 89.88 260 ASN A N 1
ATOM 1988 C CA . ASN A 1 260 ? 10.781 0.167 6.043 1 89.88 260 ASN A CA 1
ATOM 1989 C C . ASN A 1 260 ? 10.484 1.406 6.883 1 89.88 260 ASN A C 1
ATOM 1991 O O . ASN A 1 260 ? 10.742 2.531 6.449 1 89.88 260 ASN A O 1
ATOM 1995 N N . SER A 1 261 ? 9.992 1.228 8.039 1 89.25 261 SER A N 1
ATOM 1996 C CA . SER A 1 261 ? 9.68 2.34 8.93 1 89.25 261 SER A CA 1
ATOM 1997 C C . SER A 1 261 ? 10.945 3.096 9.328 1 89.25 261 SER A C 1
ATOM 1999 O O . SER A 1 261 ? 10.945 4.328 9.383 1 89.25 261 SER A O 1
ATOM 2001 N N . LYS A 1 262 ? 11.922 2.385 9.641 1 91.69 262 LYS A N 1
ATOM 2002 C CA . LYS A 1 262 ? 13.188 3.002 10.031 1 91.69 262 LYS A CA 1
ATOM 2003 C C . LYS A 1 262 ? 13.789 3.793 8.875 1 91.69 262 LYS A C 1
ATOM 2005 O O . LYS A 1 262 ? 14.344 4.875 9.078 1 91.69 262 LYS A O 1
ATOM 2010 N N . ALA A 1 263 ? 13.688 3.232 7.703 1 92.12 263 ALA A N 1
ATOM 2011 C CA . ALA A 1 263 ? 14.203 3.93 6.527 1 92.12 263 ALA A CA 1
ATOM 2012 C C . ALA A 1 263 ? 13.438 5.227 6.281 1 92.12 263 ALA A C 1
ATOM 2014 O O . ALA A 1 263 ? 14.039 6.281 6.066 1 92.12 263 ALA A O 1
ATOM 2015 N N . VAL A 1 264 ? 12.172 5.184 6.32 1 90.56 264 VAL A N 1
ATOM 2016 C CA . VAL A 1 264 ? 11.328 6.352 6.074 1 90.56 264 VAL A CA 1
ATOM 2017 C C . VAL A 1 264 ? 11.555 7.391 7.168 1 90.56 264 VAL A C 1
ATOM 2019 O O . VAL A 1 264 ? 11.672 8.586 6.883 1 90.56 264 VAL A O 1
ATOM 2022 N N . ASP A 1 265 ? 11.641 6.906 8.352 1 91.56 265 ASP A N 1
ATOM 2023 C CA . ASP A 1 265 ? 11.883 7.793 9.484 1 91.56 265 ASP A CA 1
ATOM 2024 C C . ASP A 1 265 ? 13.219 8.523 9.328 1 91.56 265 ASP A C 1
ATOM 2026 O O . ASP A 1 265 ? 13.305 9.727 9.594 1 91.56 265 ASP A O 1
ATOM 2030 N N . SER A 1 266 ? 14.211 7.785 8.969 1 93.12 266 SER A N 1
ATOM 2031 C CA . SER A 1 266 ? 15.539 8.367 8.781 1 93.12 266 SER A CA 1
ATOM 2032 C C . SER A 1 266 ? 15.531 9.406 7.664 1 93.12 266 SER A C 1
ATOM 2034 O O . SER A 1 266 ? 16.188 10.445 7.777 1 93.12 266 SER A O 1
ATOM 2036 N N . LEU A 1 267 ? 14.75 9.211 6.707 1 90.69 267 LEU A N 1
ATOM 2037 C CA . LEU A 1 267 ? 14.711 10.133 5.574 1 90.69 267 LEU A CA 1
ATOM 2038 C C . LEU A 1 267 ? 13.883 11.367 5.902 1 90.69 267 LEU A C 1
ATOM 2040 O O . LEU A 1 267 ? 14.188 12.469 5.426 1 90.69 267 LEU A O 1
ATOM 2044 N N . ILE A 1 268 ? 12.906 11.164 6.684 1 88.19 268 ILE A N 1
ATOM 2045 C CA . ILE A 1 268 ? 12.125 12.297 7.16 1 88.19 268 ILE A CA 1
ATOM 2046 C C . ILE A 1 268 ? 13 13.211 8.008 1 88.19 268 ILE A C 1
ATOM 2048 O O . ILE A 1 268 ? 12.898 14.438 7.918 1 88.19 268 ILE A O 1
ATOM 2052 N N . ASN A 1 269 ? 13.844 12.547 8.773 1 92 269 ASN A N 1
ATOM 2053 C CA . ASN A 1 269 ? 14.758 13.289 9.641 1 92 269 ASN A CA 1
ATOM 2054 C C . ASN A 1 269 ? 16.109 13.508 8.977 1 92 269 ASN A C 1
ATOM 2056 O O . ASN A 1 269 ? 17.141 13.469 9.641 1 92 269 ASN A O 1
ATOM 2060 N N . TYR A 1 270 ? 16.094 13.672 7.699 1 91.38 270 TYR A N 1
ATOM 2061 C CA . TYR A 1 270 ? 17.328 13.797 6.93 1 91.38 270 TYR A CA 1
ATOM 2062 C C . TYR A 1 270 ? 18.219 14.898 7.492 1 91.38 270 TYR A C 1
ATOM 2064 O O . TYR A 1 270 ? 19.406 14.695 7.691 1 91.38 270 TYR A O 1
ATOM 2072 N N . GLU A 1 271 ? 17.688 16.062 7.754 1 91.25 271 GLU A N 1
ATOM 2073 C CA . GLU A 1 271 ? 18.469 17.188 8.258 1 91.25 271 GLU A CA 1
ATOM 2074 C C . GLU A 1 271 ? 19.078 16.875 9.617 1 91.25 271 GLU A C 1
ATOM 2076 O O . GLU A 1 271 ? 20.25 17.203 9.867 1 91.25 271 GLU A O 1
ATOM 2081 N N . THR A 1 272 ? 18.281 16.266 10.422 1 92.94 272 THR A N 1
ATOM 2082 C CA . THR A 1 272 ? 18.766 15.906 11.75 1 92.94 272 THR A CA 1
ATOM 2083 C C . THR A 1 272 ? 19.938 14.93 11.648 1 92.94 272 THR A C 1
ATOM 2085 O O . THR A 1 272 ? 20.906 15.031 12.406 1 92.94 272 THR A O 1
ATOM 2088 N N . VAL A 1 273 ? 19.859 14.016 10.727 1 94.25 273 VAL A N 1
ATOM 2089 C CA . VAL A 1 273 ? 20.922 13.039 10.531 1 94.25 273 VAL A CA 1
ATOM 2090 C C . VAL A 1 273 ? 22.203 13.758 10.133 1 94.25 273 VAL A C 1
ATOM 2092 O O . VAL A 1 273 ? 23.297 13.414 10.609 1 94.25 273 VAL A O 1
ATOM 2095 N N . LYS A 1 274 ? 22.047 14.797 9.391 1 93.06 274 LYS A N 1
ATOM 2096 C CA . LYS A 1 274 ? 23.203 15.555 8.938 1 93.06 274 LYS A CA 1
ATOM 2097 C C . LYS A 1 274 ? 23.734 16.469 10.047 1 93.06 274 LYS A C 1
ATOM 2099 O O . LYS A 1 274 ? 24.953 16.625 10.195 1 93.06 274 LYS A O 1
ATOM 2104 N N . PHE A 1 275 ? 22.797 17.016 10.789 1 93.25 275 PHE A N 1
ATOM 2105 C CA . PHE A 1 275 ? 23.188 17.922 11.859 1 93.25 275 PHE A CA 1
ATOM 2106 C C . PHE A 1 275 ? 24.078 17.219 12.867 1 93.25 275 PHE A C 1
ATOM 2108 O O . PHE A 1 275 ? 24.938 17.844 13.508 1 93.25 275 PHE A O 1
ATOM 2115 N N . PHE A 1 276 ? 23.953 15.922 12.922 1 93.56 276 PHE A N 1
ATOM 2116 C CA . PHE A 1 276 ? 24.672 15.219 13.984 1 93.56 276 PHE A CA 1
ATOM 2117 C C . PHE A 1 276 ? 25.625 14.188 13.398 1 93.56 276 PHE A C 1
ATOM 2119 O O . PHE A 1 276 ? 26.188 13.367 14.125 1 93.56 276 PHE A O 1
ATOM 2126 N N . ASN A 1 277 ? 25.812 14.141 12.109 1 93.38 277 ASN A N 1
ATOM 2127 C CA . ASN A 1 277 ? 26.766 13.273 11.422 1 93.38 277 ASN A CA 1
ATOM 2128 C C . ASN A 1 277 ? 26.5 11.805 11.742 1 93.38 277 ASN A C 1
ATOM 2130 O O . ASN A 1 277 ? 27.438 11.055 12.031 1 93.38 277 ASN A O 1
ATOM 2134 N N . ASN A 1 278 ? 25.234 11.461 11.766 1 94.19 278 ASN A N 1
ATOM 2135 C CA . ASN A 1 278 ? 24.891 10.102 12.18 1 94.19 278 ASN A CA 1
ATOM 2136 C C . ASN A 1 278 ? 24.453 9.25 10.992 1 94.19 278 ASN A C 1
ATOM 2138 O O . ASN A 1 278 ? 23.578 8.398 11.125 1 94.19 278 ASN A O 1
ATOM 2142 N N . GLU A 1 279 ? 25 9.438 9.844 1 93.88 279 GLU A N 1
ATOM 2143 C CA . GLU A 1 279 ? 24.656 8.641 8.664 1 93.88 279 GLU A CA 1
ATOM 2144 C C . GLU A 1 279 ? 25.031 7.176 8.867 1 93.88 279 GLU A C 1
ATOM 2146 O O . GLU A 1 279 ? 24.25 6.281 8.531 1 93.88 279 GLU A O 1
ATOM 2151 N N . ASP A 1 280 ? 26.141 6.953 9.469 1 93.62 280 ASP A N 1
ATOM 2152 C CA . ASP A 1 280 ? 26.594 5.586 9.703 1 93.62 280 ASP A CA 1
ATOM 2153 C C . ASP A 1 280 ? 25.719 4.875 10.727 1 93.62 280 ASP A C 1
ATOM 2155 O O . ASP A 1 280 ? 25.453 3.678 10.602 1 93.62 280 ASP A O 1
ATOM 2159 N N . LEU A 1 281 ? 25.359 5.672 11.703 1 94 281 LEU A N 1
ATOM 2160 C CA . LEU A 1 281 ? 24.453 5.098 12.703 1 94 281 LEU A CA 1
ATOM 2161 C C . LEU A 1 281 ? 23.141 4.664 12.07 1 94 281 LEU A C 1
ATOM 2163 O O . LEU A 1 281 ? 22.641 3.566 12.344 1 94 281 LEU A O 1
ATOM 2167 N N . GLU A 1 282 ? 22.594 5.527 11.273 1 94.5 282 GLU A N 1
ATOM 2168 C CA . GLU A 1 282 ? 21.344 5.211 10.609 1 94.5 282 GLU A CA 1
ATOM 2169 C C . GLU A 1 282 ? 21.5 4.035 9.648 1 94.5 282 GLU A C 1
ATOM 2171 O O . GLU A 1 282 ? 20.594 3.201 9.531 1 94.5 282 GLU A O 1
ATOM 2176 N N . CYS A 1 283 ? 22.609 3.965 8.961 1 95.25 283 CYS A N 1
ATOM 2177 C CA . CYS A 1 283 ? 22.875 2.84 8.07 1 95.25 283 CYS A CA 1
ATOM 2178 C C . CYS A 1 283 ? 22.984 1.538 8.859 1 95.25 283 CYS A C 1
ATOM 2180 O O . CYS A 1 283 ? 22.469 0.501 8.43 1 95.25 283 CYS A O 1
ATOM 2182 N N . LYS A 1 284 ? 23.641 1.622 9.984 1 94.88 284 LYS A N 1
ATOM 2183 C CA . LYS A 1 284 ? 23.781 0.44 10.828 1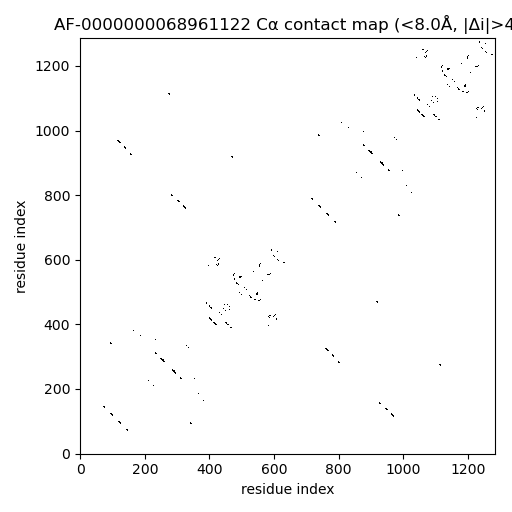 94.88 284 LYS A CA 1
ATOM 2184 C C . LYS A 1 284 ? 22.422 -0.009 11.375 1 94.88 284 LYS A C 1
ATOM 2186 O O . LYS A 1 284 ? 22.125 -1.205 11.414 1 94.88 284 LYS A O 1
ATOM 2191 N N . ARG A 1 285 ? 21.641 0.896 11.758 1 94.06 285 ARG A N 1
ATOM 2192 C CA . ARG A 1 285 ? 20.312 0.589 12.281 1 94.06 285 ARG A CA 1
ATOM 2193 C C . ARG A 1 285 ? 19.438 -0.04 11.203 1 94.06 285 ARG A C 1
ATOM 2195 O O . ARG A 1 285 ? 18.719 -1.008 11.461 1 94.06 285 ARG A O 1
ATOM 2202 N N . TYR A 1 286 ? 19.5 0.534 10.031 1 94.12 286 TYR A N 1
ATOM 2203 C CA . TYR A 1 286 ? 18.75 -0.015 8.906 1 94.12 286 TYR A CA 1
ATOM 2204 C C . TYR A 1 286 ? 19.25 -1.41 8.547 1 94.12 286 TYR A C 1
ATOM 2206 O O . TYR A 1 286 ? 18.453 -2.316 8.297 1 94.12 286 TYR A O 1
ATOM 2214 N N . ASP A 1 287 ? 20.516 -1.585 8.562 1 95.06 287 ASP A N 1
ATOM 2215 C CA . ASP A 1 287 ? 21.109 -2.873 8.242 1 95.06 287 ASP A CA 1
ATOM 2216 C C . ASP A 1 287 ? 20.703 -3.943 9.25 1 95.06 287 ASP A C 1
ATOM 2218 O O . ASP A 1 287 ? 20.469 -5.098 8.875 1 95.06 287 ASP A O 1
ATOM 2222 N N . GLU A 1 288 ? 20.688 -3.529 10.453 1 94.69 288 GLU A N 1
ATOM 2223 C CA . GLU A 1 288 ? 20.281 -4.473 11.484 1 94.69 288 GLU A CA 1
ATOM 2224 C C . GLU A 1 288 ? 18.844 -4.941 11.258 1 94.69 288 GLU A C 1
ATOM 2226 O O . GLU A 1 288 ? 18.531 -6.121 11.438 1 94.69 288 GLU A O 1
ATOM 2231 N N . SER A 1 289 ? 17.984 -4.035 10.914 1 93.38 289 SER A N 1
ATOM 2232 C CA . SER A 1 289 ? 16.609 -4.391 10.625 1 93.38 289 SER A CA 1
ATOM 2233 C C . SER A 1 289 ? 16.516 -5.254 9.367 1 93.38 289 SER A C 1
ATOM 2235 O O . SER A 1 289 ? 15.703 -6.188 9.312 1 93.38 289 SER A O 1
ATOM 2237 N N . LEU A 1 290 ? 17.359 -4.961 8.383 1 93.38 290 LEU A N 1
ATOM 2238 C CA . LEU A 1 290 ? 17.391 -5.762 7.164 1 93.38 290 LEU A CA 1
ATOM 2239 C C . LEU A 1 290 ? 17.906 -7.168 7.449 1 93.38 290 LEU A C 1
ATOM 2241 O O . LEU A 1 290 ? 17.453 -8.133 6.836 1 93.38 290 LEU A O 1
ATOM 2245 N N . ALA A 1 291 ? 18.844 -7.23 8.367 1 94.19 291 ALA A N 1
ATOM 2246 C CA . ALA A 1 291 ? 19.375 -8.539 8.766 1 94.19 291 ALA A CA 1
ATOM 2247 C C . ALA A 1 291 ? 18.297 -9.383 9.43 1 94.19 291 ALA A C 1
ATOM 2249 O O . ALA A 1 291 ? 18.234 -10.602 9.234 1 94.19 291 ALA A O 1
ATOM 2250 N N . GLY A 1 292 ? 17.516 -8.727 10.25 1 92.88 292 GLY A N 1
ATOM 2251 C CA . GLY A 1 292 ? 16.391 -9.43 10.844 1 92.88 292 GLY A CA 1
ATOM 2252 C C . GLY A 1 292 ? 15.391 -9.945 9.812 1 92.88 292 GLY A C 1
ATOM 2253 O O . GLY A 1 292 ? 14.922 -11.078 9.906 1 92.88 292 GLY A O 1
ATOM 2254 N N . TYR A 1 293 ? 15.086 -9.219 8.805 1 91.56 293 TYR A N 1
ATOM 2255 C CA . TYR A 1 293 ? 14.211 -9.617 7.707 1 91.56 293 TYR A CA 1
ATOM 2256 C C . TYR A 1 293 ? 14.805 -10.789 6.938 1 91.56 293 TYR A C 1
ATOM 2258 O O . TYR A 1 293 ? 14.094 -11.742 6.602 1 91.56 293 TYR A O 1
ATOM 2266 N N . GLN A 1 294 ? 16.094 -10.664 6.68 1 91.94 294 GLN A N 1
ATOM 2267 C CA . GLN A 1 294 ? 16.766 -11.719 5.934 1 91.94 294 GLN A CA 1
ATOM 2268 C C . GLN A 1 294 ? 16.672 -13.055 6.668 1 91.94 294 GLN A C 1
ATOM 2270 O O . GLN A 1 294 ? 16.406 -14.086 6.055 1 91.94 294 GLN A O 1
ATOM 2275 N N . LYS A 1 295 ? 16.906 -13.031 7.977 1 93.62 295 LYS A N 1
ATOM 2276 C CA . LYS A 1 295 ? 16.828 -14.25 8.773 1 93.62 295 LYS A CA 1
ATOM 2277 C C . LYS A 1 295 ? 15.43 -14.852 8.719 1 93.62 295 LYS A C 1
ATOM 2279 O O . LYS A 1 295 ? 15.281 -16.062 8.547 1 93.62 295 LYS A O 1
ATOM 2284 N N . ALA A 1 296 ? 14.445 -14.039 8.875 1 92.94 296 ALA A N 1
ATOM 2285 C CA . ALA A 1 296 ? 13.062 -14.508 8.82 1 92.94 296 ALA A CA 1
ATOM 2286 C C . ALA A 1 296 ? 12.695 -14.984 7.418 1 92.94 296 ALA A C 1
ATOM 2288 O O . ALA A 1 296 ? 11.992 -15.977 7.258 1 92.94 296 ALA A O 1
ATOM 2289 N N . ALA A 1 297 ? 13.133 -14.273 6.414 1 91.62 297 ALA A N 1
ATOM 2290 C CA . ALA A 1 297 ? 12.859 -14.625 5.023 1 91.62 297 ALA A CA 1
ATOM 2291 C C . ALA A 1 297 ? 13.484 -15.969 4.664 1 91.62 297 ALA A C 1
ATOM 2293 O O . ALA A 1 297 ? 12.891 -16.766 3.926 1 91.62 297 ALA A O 1
ATOM 2294 N N . LEU A 1 298 ? 14.703 -16.25 5.172 1 91.94 298 LEU A N 1
ATOM 2295 C CA . LEU A 1 298 ? 15.375 -17.516 4.918 1 91.94 298 LEU A CA 1
ATOM 2296 C C . LEU A 1 298 ? 14.609 -18.672 5.551 1 91.94 298 LEU A C 1
ATOM 2298 O O . LEU A 1 298 ? 14.484 -19.734 4.949 1 91.94 298 LEU A O 1
ATOM 2302 N N . LYS A 1 299 ? 14.102 -18.453 6.695 1 93.31 299 LYS A N 1
ATOM 2303 C CA . LYS A 1 299 ? 13.305 -19.484 7.348 1 93.31 299 LYS A CA 1
ATOM 2304 C C . LYS A 1 299 ? 12.031 -19.766 6.562 1 93.31 299 LYS A C 1
ATOM 2306 O O . LYS A 1 299 ? 11.594 -20.922 6.473 1 93.31 299 LYS A O 1
ATOM 2311 N N . THR A 1 300 ? 11.453 -18.75 6.055 1 90.38 300 THR A N 1
ATOM 2312 C CA . THR A 1 300 ? 10.242 -18.922 5.262 1 90.38 300 THR A CA 1
ATOM 2313 C C . THR A 1 300 ? 10.539 -19.672 3.969 1 90.38 300 THR A C 1
ATOM 2315 O O . THR A 1 300 ? 9.781 -20.562 3.574 1 90.38 300 THR A O 1
ATOM 2318 N N . SER A 1 301 ? 11.648 -19.375 3.322 1 90.31 301 SER A N 1
ATOM 2319 C CA . SER A 1 301 ? 12.031 -20.031 2.078 1 90.31 301 SER A CA 1
ATOM 2320 C C . SER A 1 301 ? 12.414 -21.5 2.32 1 90.31 301 SER A C 1
ATOM 2322 O O . SER A 1 301 ? 11.992 -22.375 1.576 1 90.31 301 SER A O 1
ATOM 2324 N N . THR A 1 302 ? 13.148 -21.766 3.377 1 90.69 302 THR A N 1
ATOM 2325 C CA . THR A 1 302 ? 13.578 -23.125 3.682 1 90.69 302 THR A CA 1
ATOM 2326 C C . THR A 1 302 ? 12.398 -23.984 4.121 1 90.69 302 THR A C 1
ATOM 2328 O O . THR A 1 302 ? 12.328 -25.172 3.791 1 90.69 302 THR A O 1
ATOM 2331 N N . SER A 1 303 ? 11.477 -23.375 4.883 1 91.94 303 SER A N 1
ATOM 2332 C CA . SER A 1 303 ? 10.289 -24.141 5.285 1 91.94 303 SER A CA 1
ATOM 2333 C C . SER A 1 303 ? 9.414 -24.469 4.082 1 91.94 303 SER A C 1
ATOM 2335 O O . SER A 1 303 ? 8.773 -25.516 4.043 1 91.94 303 SER A O 1
ATOM 2337 N N . LEU A 1 304 ? 9.398 -23.641 3.094 1 88.38 304 LEU A N 1
ATOM 2338 C CA . LEU A 1 304 ? 8.664 -23.922 1.862 1 88.38 304 LEU A CA 1
ATOM 2339 C C . LEU A 1 304 ? 9.305 -25.078 1.098 1 88.38 304 LEU A C 1
ATOM 2341 O O . LEU A 1 304 ? 8.594 -25.938 0.565 1 88.38 304 LEU A O 1
ATOM 2345 N N . SER A 1 305 ? 10.648 -25.016 1.062 1 91.19 305 SER A N 1
ATOM 2346 C CA . SER A 1 305 ? 11.359 -26.125 0.415 1 91.19 305 SER A CA 1
ATOM 2347 C C . SER A 1 305 ? 11.07 -27.453 1.103 1 91.19 305 SER A C 1
ATOM 2349 O O . SER A 1 305 ? 10.906 -28.484 0.439 1 91.19 305 SER A O 1
ATOM 2351 N N . LEU A 1 306 ? 10.961 -27.375 2.357 1 92.12 306 LEU A N 1
ATOM 2352 C CA . LEU A 1 306 ? 10.633 -28.578 3.113 1 92.12 306 LEU A CA 1
ATOM 2353 C C . LEU A 1 306 ? 9.211 -29.031 2.809 1 92.12 306 LEU A C 1
ATOM 2355 O O . LEU A 1 306 ? 8.953 -30.234 2.67 1 92.12 306 LEU A O 1
ATOM 2359 N N . LEU A 1 307 ? 8.32 -28.094 2.727 1 91.12 307 LEU A N 1
ATOM 2360 C CA . LEU A 1 307 ? 6.938 -28.406 2.375 1 91.12 307 LEU A CA 1
ATOM 2361 C C . LEU A 1 307 ? 6.863 -29.078 1.004 1 91.12 307 LEU A C 1
ATOM 2363 O O . LEU A 1 307 ? 6.254 -30.141 0.856 1 91.12 307 LEU A O 1
ATOM 2367 N N . ASN A 1 308 ? 7.527 -28.469 0.016 1 90.5 308 ASN A N 1
ATOM 2368 C CA . ASN A 1 308 ? 7.484 -28.984 -1.348 1 90.5 308 ASN A CA 1
ATOM 2369 C C . ASN A 1 308 ? 8.141 -30.359 -1.445 1 90.5 308 ASN A C 1
ATOM 2371 O O . ASN A 1 308 ? 7.652 -31.234 -2.156 1 90.5 308 ASN A O 1
ATOM 2375 N N . PHE A 1 309 ? 9.203 -30.562 -0.741 1 91.75 309 PHE A N 1
ATOM 2376 C CA . PHE A 1 309 ? 9.875 -31.859 -0.746 1 91.75 309 PHE A CA 1
ATOM 2377 C C . PHE A 1 309 ? 8.992 -32.906 -0.107 1 91.75 309 PHE A C 1
ATOM 2379 O O . PHE A 1 309 ? 8.867 -34.031 -0.637 1 91.75 309 PHE A O 1
ATOM 2386 N N . GLY A 1 310 ? 8.453 -32.531 1.096 1 92 310 GLY A N 1
ATOM 2387 C CA . GLY A 1 310 ? 7.559 -33.469 1.743 1 92 310 GLY A CA 1
ATOM 2388 C C . GLY A 1 310 ? 6.375 -33.875 0.878 1 92 310 GLY A C 1
ATOM 2389 O O . GLY A 1 310 ? 6.012 -35.031 0.81 1 92 310 GLY A O 1
ATOM 2390 N N . GLN A 1 311 ? 5.809 -32.906 0.187 1 91.31 311 GLN A N 1
ATOM 2391 C CA . GLN A 1 311 ? 4.707 -33.156 -0.731 1 91.31 311 GLN A CA 1
ATOM 2392 C C . GLN A 1 311 ? 5.148 -34.062 -1.885 1 91.31 311 GLN A C 1
ATOM 2394 O O . GLN A 1 311 ? 4.465 -35.031 -2.221 1 91.31 311 GLN A O 1
ATOM 2399 N N . GLY A 1 312 ? 6.324 -33.719 -2.473 1 89.5 312 GLY A N 1
ATOM 2400 C CA . GLY A 1 312 ? 6.855 -34.531 -3.559 1 89.5 312 GLY A CA 1
ATOM 2401 C C . GLY A 1 312 ? 7.145 -35.969 -3.15 1 89.5 312 GLY A C 1
ATOM 2402 O O . GLY A 1 312 ? 6.855 -36.906 -3.896 1 89.5 312 GLY A O 1
ATOM 2403 N N . ALA A 1 313 ? 7.613 -36.156 -1.951 1 91.31 313 ALA A N 1
ATOM 2404 C CA . ALA A 1 313 ? 7.945 -37.469 -1.447 1 91.31 313 ALA A CA 1
ATOM 2405 C C . ALA A 1 313 ? 6.688 -38.312 -1.231 1 91.31 313 ALA A C 1
ATOM 2407 O O . ALA A 1 313 ? 6.645 -39.5 -1.598 1 91.31 313 ALA A O 1
ATOM 2408 N N . ILE A 1 314 ? 5.656 -37.719 -0.664 1 93.25 314 ILE A N 1
ATOM 2409 C CA . ILE A 1 314 ? 4.406 -38.438 -0.417 1 93.25 314 ILE A CA 1
ATOM 2410 C C . ILE A 1 314 ? 3.777 -38.844 -1.744 1 93.25 314 ILE A C 1
ATOM 2412 O O . ILE A 1 314 ? 3.344 -40 -1.901 1 93.25 314 ILE A O 1
ATOM 2416 N N . PHE A 1 315 ? 3.811 -37.969 -2.629 1 89.75 315 PHE A N 1
ATOM 2417 C CA . PHE A 1 315 ? 3.209 -38.25 -3.928 1 89.75 315 PHE A CA 1
ATOM 2418 C C . PHE A 1 315 ? 3.992 -39.312 -4.676 1 89.75 315 PHE A C 1
ATOM 2420 O O . PHE A 1 315 ? 3.402 -40.188 -5.309 1 89.75 315 PHE A O 1
ATOM 2427 N N . SER A 1 316 ? 5.328 -39.219 -4.641 1 90.12 316 SER A N 1
ATOM 2428 C CA . SER A 1 316 ? 6.168 -40.188 -5.312 1 90.12 316 SER A CA 1
ATOM 2429 C C . SER A 1 316 ? 5.98 -41.562 -4.707 1 90.12 316 SER A C 1
ATOM 2431 O O . SER A 1 316 ? 5.941 -42.562 -5.43 1 90.12 316 SER A O 1
ATOM 2433 N N . LEU A 1 317 ? 5.852 -41.625 -3.449 1 91.62 317 LEU A N 1
ATOM 2434 C CA . LEU A 1 317 ? 5.621 -42.875 -2.777 1 91.62 317 LEU A CA 1
ATOM 2435 C C . LEU A 1 317 ? 4.262 -43.469 -3.16 1 91.62 317 LEU A C 1
ATOM 2437 O O . LEU A 1 317 ? 4.137 -44.688 -3.377 1 91.62 317 LEU A O 1
ATOM 2441 N N . GLY A 1 318 ? 3.268 -42.656 -3.143 1 91.12 318 GLY A N 1
ATOM 2442 C CA . GLY A 1 318 ? 1.95 -43.094 -3.566 1 91.12 318 GLY A CA 1
ATOM 2443 C C . GLY A 1 318 ? 1.918 -43.594 -5.004 1 91.12 318 GLY A C 1
ATOM 2444 O O . GLY A 1 318 ? 1.346 -44.625 -5.301 1 91.12 318 GLY A O 1
ATOM 2445 N N . MET A 1 319 ? 2.547 -42.875 -5.898 1 90.62 319 MET A N 1
ATOM 2446 C CA . MET A 1 319 ? 2.607 -43.219 -7.312 1 90.62 319 MET A CA 1
ATOM 2447 C C . MET A 1 319 ? 3.359 -44.531 -7.516 1 90.62 319 MET A C 1
ATOM 2449 O O . MET A 1 319 ? 2.906 -45.406 -8.258 1 90.62 319 MET A O 1
ATOM 2453 N N . THR A 1 320 ? 4.531 -44.656 -6.863 1 91 320 THR A N 1
ATOM 2454 C CA . THR A 1 320 ? 5.328 -45.875 -6.969 1 91 320 THR A CA 1
ATOM 2455 C C . THR A 1 320 ? 4.559 -47.062 -6.43 1 91 320 THR A C 1
ATOM 2457 O O . THR A 1 320 ? 4.566 -48.156 -7.035 1 91 320 THR A O 1
ATOM 2460 N N . GLY A 1 321 ? 3.93 -46.875 -5.297 1 91 321 GLY A N 1
ATOM 2461 C CA . GLY A 1 321 ? 3.123 -47.938 -4.73 1 91 321 GLY A CA 1
ATOM 2462 C C . GLY A 1 321 ? 2.014 -48.406 -5.652 1 91 321 GLY A C 1
ATOM 2463 O O . GLY A 1 321 ? 1.791 -49.625 -5.805 1 91 321 GLY A O 1
ATOM 2464 N N . MET A 1 322 ? 1.378 -47.531 -6.297 1 91.06 322 MET A N 1
ATOM 2465 C CA . MET A 1 322 ? 0.289 -47.844 -7.215 1 91.06 322 MET A CA 1
ATOM 2466 C C . MET A 1 322 ? 0.816 -48.562 -8.453 1 91.06 322 MET A C 1
ATOM 2468 O O . MET A 1 322 ? 0.177 -49.469 -8.961 1 91.06 322 MET A O 1
ATOM 2472 N N . MET A 1 323 ? 1.914 -48.125 -8.953 1 89.69 323 MET A N 1
ATOM 2473 C CA . MET A 1 323 ? 2.502 -48.719 -10.141 1 89.69 323 MET A CA 1
ATOM 2474 C C . MET A 1 323 ? 2.982 -50.156 -9.852 1 89.69 323 MET A C 1
ATOM 2476 O O . MET A 1 323 ? 2.875 -51.031 -10.703 1 89.69 323 MET A O 1
ATOM 2480 N N . VAL A 1 324 ? 3.52 -50.344 -8.672 1 88.69 324 VAL A N 1
ATOM 2481 C CA . VAL A 1 324 ? 3.945 -51.688 -8.273 1 88.69 324 VAL A CA 1
ATOM 2482 C C . VAL A 1 324 ? 2.734 -52.625 -8.195 1 88.69 324 VAL A C 1
ATOM 2484 O O . VAL A 1 324 ? 2.783 -53.75 -8.664 1 88.69 324 VAL A O 1
ATOM 2487 N N . LEU A 1 325 ? 1.677 -52.125 -7.637 1 88.69 325 LEU A N 1
ATOM 2488 C CA . LEU A 1 325 ? 0.444 -52.906 -7.57 1 88.69 325 LEU A CA 1
ATOM 2489 C C . LEU A 1 325 ? -0.06 -53.25 -8.969 1 88.69 325 LEU A C 1
ATOM 2491 O O . LEU A 1 325 ? -0.494 -54.375 -9.219 1 88.69 325 LEU A O 1
ATOM 2495 N N . ALA A 1 326 ? 0 -52.281 -9.867 1 88.62 326 ALA A N 1
ATOM 2496 C CA . ALA A 1 326 ? -0.443 -52.5 -11.242 1 88.62 326 ALA A CA 1
ATOM 2497 C C . ALA A 1 326 ? 0.445 -53.531 -11.953 1 88.62 326 ALA A C 1
ATOM 2499 O O . ALA A 1 326 ? -0.045 -54.344 -12.711 1 88.62 326 ALA A O 1
ATOM 2500 N N . ALA A 1 327 ? 1.727 -53.438 -11.703 1 86.62 327 ALA A N 1
ATOM 2501 C CA . ALA A 1 327 ? 2.662 -54.406 -12.305 1 86.62 327 ALA A CA 1
ATOM 2502 C C . ALA A 1 327 ? 2.367 -55.812 -11.852 1 86.62 327 ALA A C 1
ATOM 2504 O O . ALA A 1 327 ? 2.426 -56.75 -12.648 1 86.62 327 ALA A O 1
ATOM 2505 N N . TYR A 1 328 ? 2.062 -55.969 -10.57 1 84.69 328 TYR A N 1
ATOM 2506 C CA . TYR A 1 328 ? 1.716 -57.281 -10.047 1 84.69 328 TYR A CA 1
ATOM 2507 C C . TYR A 1 328 ? 0.438 -57.812 -10.688 1 84.69 328 TYR A C 1
ATOM 2509 O O . TYR A 1 328 ? 0.346 -59 -11.023 1 84.69 328 TYR A O 1
ATOM 2517 N N . ASP A 1 329 ? -0.519 -57 -10.852 1 87.19 329 ASP A N 1
ATOM 2518 C CA . ASP A 1 329 ? -1.797 -57.406 -11.43 1 87.19 329 ASP A CA 1
ATOM 2519 C C . ASP A 1 329 ? -1.664 -57.688 -12.922 1 87.19 329 ASP A C 1
ATOM 2521 O O . ASP A 1 329 ? -2.406 -58.5 -13.477 1 87.19 329 ASP A O 1
ATOM 2525 N N . ILE A 1 330 ? -0.782 -57.031 -13.586 1 85.19 330 ILE A N 1
ATOM 2526 C CA . ILE A 1 330 ? -0.512 -57.312 -14.992 1 85.19 330 ILE A CA 1
ATOM 2527 C C . ILE A 1 330 ? 0.14 -58.688 -15.141 1 85.19 330 ILE A C 1
ATOM 2529 O O . ILE A 1 330 ? -0.187 -59.438 -16.062 1 85.19 330 ILE A O 1
ATOM 2533 N N . GLY A 1 331 ? 1.078 -59 -14.258 1 79.19 331 GLY A N 1
ATOM 2534 C CA . GLY A 1 331 ? 1.701 -60.312 -14.258 1 79.19 331 GLY A CA 1
ATOM 2535 C C . GLY A 1 331 ? 0.709 -61.438 -14.055 1 79.19 331 GLY A C 1
ATOM 2536 O O . GLY A 1 331 ? 0.855 -62.531 -14.641 1 79.19 331 GLY A O 1
ATOM 2537 N N . ARG A 1 332 ? -0.293 -61.156 -13.258 1 81.12 332 ARG A N 1
ATOM 2538 C CA . ARG A 1 332 ? -1.306 -62.156 -12.984 1 81.12 332 ARG A CA 1
ATOM 2539 C C . ARG A 1 332 ? -2.35 -62.219 -14.094 1 81.12 332 ARG A C 1
ATOM 2541 O O . ARG A 1 332 ? -3.221 -63.062 -14.094 1 81.12 332 ARG A O 1
ATOM 2548 N N . GLY A 1 333 ? -2.305 -61.25 -15.023 1 80.25 333 GLY A N 1
ATOM 2549 C CA . GLY A 1 333 ? -3.184 -61.219 -16.172 1 80.25 333 GLY A CA 1
ATOM 2550 C C . GLY A 1 333 ? -4.461 -60.438 -15.953 1 80.25 333 GLY A C 1
ATOM 2551 O O . GLY A 1 333 ? -5.355 -60.438 -16.797 1 80.25 333 GLY A O 1
ATOM 2552 N N . SER A 1 334 ? -4.566 -59.812 -14.891 1 82 334 SER A N 1
ATOM 2553 C CA . SER A 1 334 ? -5.801 -59.094 -14.562 1 82 334 SER A CA 1
ATOM 2554 C C . SER A 1 334 ? -5.828 -57.719 -15.195 1 82 334 SER A C 1
ATOM 2556 O O . SER A 1 334 ? -6.898 -57.188 -15.469 1 82 334 SER A O 1
ATOM 2558 N N . LEU A 1 335 ? -4.645 -57.156 -15.414 1 85.81 335 LEU A N 1
ATOM 2559 C CA . LEU A 1 335 ? -4.551 -55.812 -16 1 85.81 335 LEU A CA 1
ATOM 2560 C C . LEU A 1 335 ? -3.666 -55.812 -17.234 1 85.81 335 LEU A C 1
ATOM 2562 O O . LEU A 1 335 ? -2.963 -56.812 -17.5 1 85.81 335 LEU A O 1
ATOM 2566 N N . THR A 1 336 ? -3.898 -54.75 -18.062 1 85.56 336 THR A N 1
ATOM 2567 C CA . THR A 1 336 ? -3.104 -54.625 -19.281 1 85.56 336 THR A CA 1
ATOM 2568 C C . THR A 1 336 ? -2.033 -53.562 -19.125 1 85.56 336 THR A C 1
ATOM 2570 O O . THR A 1 336 ? -1.975 -52.875 -18.078 1 85.56 336 THR A O 1
ATOM 2573 N N . LEU A 1 337 ? -1.101 -53.469 -20.141 1 83.12 337 LEU A N 1
ATOM 2574 C CA . LEU A 1 337 ? -0.062 -52.438 -20.156 1 83.12 337 LEU A CA 1
ATOM 2575 C C . LEU A 1 337 ? -0.674 -51.062 -20.203 1 83.12 337 LEU A C 1
ATOM 2577 O O . LEU A 1 337 ? -0.165 -50.125 -19.578 1 83.12 337 LEU A O 1
ATOM 2581 N N . GLY A 1 338 ? -1.729 -50.938 -20.891 1 82.94 338 GLY A N 1
ATOM 2582 C CA . GLY A 1 338 ? -2.434 -49.688 -20.953 1 82.94 338 GLY A CA 1
ATOM 2583 C C . GLY A 1 338 ? -2.988 -49.25 -19.609 1 82.94 338 GLY A C 1
ATOM 2584 O O . GLY A 1 338 ? -3.025 -48.062 -19.312 1 82.94 338 GLY A O 1
ATOM 2585 N N . ASP A 1 339 ? -3.348 -50.219 -18.828 1 86.06 339 ASP A N 1
ATOM 2586 C CA . ASP A 1 339 ? -3.873 -49.906 -17.5 1 86.06 339 ASP A CA 1
ATOM 2587 C C . ASP A 1 339 ? -2.797 -49.281 -16.625 1 86.06 339 ASP A C 1
ATOM 2589 O O . ASP A 1 339 ? -3.092 -48.406 -15.797 1 86.06 339 ASP A O 1
ATOM 2593 N N . LEU A 1 340 ? -1.6 -49.719 -16.797 1 86.19 340 LEU A N 1
ATOM 2594 C CA . LEU A 1 340 ? -0.494 -49.125 -16.031 1 86.19 340 LEU A CA 1
ATOM 2595 C C . LEU A 1 340 ? -0.294 -47.656 -16.391 1 86.19 340 LEU A C 1
ATOM 2597 O O . LEU A 1 340 ? -0.133 -46.844 -15.5 1 86.19 340 LEU A O 1
ATOM 2601 N N . VAL A 1 341 ? -0.324 -47.375 -17.656 1 86.12 341 VAL A N 1
ATOM 2602 C CA . VAL A 1 341 ? -0.14 -46.031 -18.125 1 86.12 341 VAL A CA 1
ATOM 2603 C C . VAL A 1 341 ? -1.327 -45.156 -17.688 1 86.12 341 VAL A C 1
ATOM 2605 O O . VAL A 1 341 ? -1.161 -44 -17.328 1 86.12 341 VAL A O 1
ATOM 2608 N N . MET A 1 342 ? -2.447 -45.812 -17.719 1 86.81 342 MET A N 1
ATOM 2609 C CA . MET A 1 342 ? -3.648 -45.094 -17.312 1 86.81 342 MET A CA 1
ATOM 2610 C C . MET A 1 342 ? -3.572 -44.719 -15.836 1 86.81 342 MET A C 1
ATOM 2612 O O . MET A 1 342 ? -3.85 -43.562 -15.469 1 86.81 342 MET A O 1
ATOM 2616 N N . VAL A 1 343 ? -3.227 -45.625 -14.961 1 86.62 343 VAL A N 1
ATOM 2617 C CA . VAL A 1 343 ? -3.125 -45.375 -13.531 1 86.62 343 VAL A CA 1
ATOM 2618 C C . VAL A 1 343 ? -2.07 -44.312 -13.258 1 86.62 343 VAL A C 1
ATOM 2620 O O . VAL A 1 343 ? -2.285 -43.406 -12.438 1 86.62 343 VAL A O 1
ATOM 2623 N N . ASN A 1 344 ? -0.997 -44.344 -13.953 1 86.69 344 ASN A N 1
ATOM 2624 C CA . ASN A 1 344 ? 0.06 -43.344 -13.82 1 86.69 344 ASN A CA 1
ATOM 2625 C C . ASN A 1 344 ? -0.414 -41.969 -14.25 1 86.69 344 ASN A C 1
ATOM 2627 O O . ASN A 1 344 ? -0.17 -40.969 -13.555 1 86.69 344 ASN A O 1
ATOM 2631 N N . SER A 1 345 ? -1.066 -41.938 -15.344 1 87.12 345 SER A N 1
ATOM 2632 C CA . SER A 1 345 ? -1.522 -40.656 -15.883 1 87.12 345 SER A CA 1
ATOM 2633 C C . SER A 1 345 ? -2.613 -40.031 -15.008 1 87.12 345 SER A C 1
ATOM 2635 O O . SER A 1 345 ? -2.643 -38.844 -14.797 1 87.12 345 SER A O 1
ATOM 2637 N N . LEU A 1 346 ? -3.514 -40.875 -14.484 1 87.38 346 LEU A N 1
ATOM 2638 C CA . LEU A 1 346 ? -4.59 -40.375 -13.625 1 87.38 346 LEU A CA 1
ATOM 2639 C C . LEU A 1 346 ? -4.035 -39.812 -12.328 1 87.38 346 LEU A C 1
ATOM 2641 O O . LEU A 1 346 ? -4.461 -38.75 -11.891 1 87.38 346 LEU A O 1
ATOM 2645 N N . LEU A 1 347 ? -3.119 -40.469 -11.766 1 85.56 347 LEU A N 1
ATOM 2646 C CA . LEU A 1 347 ? -2.527 -39.969 -10.523 1 85.56 347 LEU A CA 1
ATOM 2647 C C . LEU A 1 347 ? -1.729 -38.688 -10.766 1 85.56 347 LEU A C 1
ATOM 2649 O O . LEU A 1 347 ? -1.735 -37.781 -9.938 1 85.56 347 LEU A O 1
ATOM 2653 N N . PHE A 1 348 ? -1.037 -38.688 -11.867 1 83.75 348 PHE A N 1
ATOM 2654 C CA . PHE A 1 348 ? -0.271 -37.5 -12.203 1 83.75 348 PHE A CA 1
ATOM 2655 C C . PHE A 1 348 ? -1.191 -36.281 -12.383 1 83.75 348 PHE A C 1
ATOM 2657 O O . PHE A 1 348 ? -0.849 -35.156 -11.984 1 83.75 348 PHE A O 1
ATOM 2664 N N . GLN A 1 349 ? -2.248 -36.5 -13.016 1 84.25 349 GLN A N 1
ATOM 2665 C CA . GLN A 1 349 ? -3.219 -35.406 -13.219 1 84.25 349 GLN A CA 1
ATOM 2666 C C . GLN A 1 349 ? -3.678 -34.844 -11.891 1 84.25 349 GLN A C 1
ATOM 2668 O O . GLN A 1 349 ? -3.908 -33.625 -11.781 1 84.25 349 GLN A O 1
ATOM 2673 N N . LEU A 1 350 ? -3.801 -35.656 -10.82 1 86.38 350 LEU A N 1
ATOM 2674 C CA . LEU A 1 350 ? -4.246 -35.219 -9.508 1 86.38 350 LEU A CA 1
ATOM 2675 C C . LEU A 1 350 ? -3.178 -34.375 -8.828 1 86.38 350 LEU A C 1
ATOM 2677 O O . LEU A 1 350 ? -3.473 -33.625 -7.887 1 86.38 350 LEU A O 1
ATOM 2681 N N . SER A 1 351 ? -1.958 -34.469 -9.305 1 85.56 351 SER A N 1
ATOM 2682 C CA . SER A 1 351 ? -0.862 -33.75 -8.664 1 85.56 351 SER A CA 1
ATOM 2683 C C . SER A 1 351 ? -0.973 -32.25 -8.914 1 85.56 351 SER A C 1
ATOM 2685 O O . SER A 1 351 ? -0.573 -31.438 -8.07 1 85.56 351 SER A O 1
ATOM 2687 N N . VAL A 1 352 ? -1.536 -31.844 -9.977 1 81.56 352 VAL A N 1
ATOM 2688 C CA . VAL A 1 352 ? -1.563 -30.453 -10.375 1 81.56 352 VAL A CA 1
ATOM 2689 C C . VAL A 1 352 ? -2.443 -29.656 -9.414 1 81.56 352 VAL A C 1
ATOM 2691 O O . VAL A 1 352 ? -1.977 -28.703 -8.781 1 81.56 352 VAL A O 1
ATOM 2694 N N . PRO A 1 353 ? -3.695 -30.047 -9.211 1 81.75 353 PRO A N 1
ATOM 2695 C CA . PRO A 1 353 ? -4.512 -29.281 -8.258 1 81.75 353 PRO A CA 1
ATOM 2696 C C . PRO A 1 353 ? -4.012 -29.406 -6.82 1 81.75 353 PRO A C 1
ATOM 2698 O O . PRO A 1 353 ? -4.176 -28.484 -6.023 1 81.75 353 PRO A O 1
ATOM 2701 N N . LEU A 1 354 ? -3.412 -30.516 -6.492 1 84.12 354 LEU A N 1
ATOM 2702 C CA . LEU A 1 354 ? -2.955 -30.734 -5.125 1 84.12 354 LEU A CA 1
ATOM 2703 C C . LEU A 1 354 ? -1.789 -29.812 -4.781 1 84.12 354 LEU A C 1
ATOM 2705 O O . LEU A 1 354 ? -1.577 -29.484 -3.611 1 84.12 354 LEU A O 1
ATOM 2709 N N . ASN A 1 355 ? -1.11 -29.359 -5.809 1 84 355 ASN A N 1
ATOM 2710 C CA . ASN A 1 355 ? 0.032 -28.469 -5.605 1 84 355 ASN A CA 1
ATOM 2711 C C . ASN A 1 355 ? -0.402 -27.094 -5.09 1 84 355 ASN A C 1
ATOM 2713 O O . ASN A 1 355 ? 0.394 -26.375 -4.488 1 84 355 ASN A O 1
ATOM 2717 N N . PHE A 1 356 ? -1.647 -26.812 -5.32 1 83 356 PHE A N 1
ATOM 2718 C CA . PHE A 1 356 ? -2.131 -25.5 -4.949 1 83 356 PHE A CA 1
ATOM 2719 C C . PHE A 1 356 ? -2.879 -25.547 -3.621 1 83 356 PHE A C 1
ATOM 2721 O O . PHE A 1 356 ? -3.363 -24.516 -3.137 1 83 356 PHE A O 1
ATOM 2728 N N . VAL A 1 357 ? -2.953 -26.703 -2.998 1 84.31 357 VAL A N 1
ATOM 2729 C CA . VAL A 1 357 ? -3.756 -26.859 -1.789 1 84.31 357 VAL A CA 1
ATOM 2730 C C . VAL A 1 357 ? -3.24 -25.922 -0.699 1 84.31 357 VAL A C 1
ATOM 2732 O O . VAL A 1 357 ? -4.027 -25.297 0.011 1 84.31 357 VAL A O 1
ATOM 2735 N N . GLY A 1 358 ? -1.981 -25.828 -0.573 1 80.94 358 GLY A N 1
ATOM 2736 C CA . GLY A 1 358 ? -1.415 -24.953 0.446 1 80.94 358 GLY A CA 1
ATOM 2737 C C . GLY A 1 358 ? -1.75 -23.484 0.236 1 80.94 358 GLY A C 1
ATOM 2738 O O . GLY A 1 358 ? -2.154 -22.797 1.174 1 80.94 358 GLY A O 1
ATOM 2739 N N . SER A 1 359 ? -1.574 -23.016 -0.96 1 85 359 SER A N 1
ATOM 2740 C CA . SER A 1 359 ? -1.853 -21.609 -1.27 1 85 359 SER A CA 1
ATOM 2741 C C . SER A 1 359 ? -3.342 -21.312 -1.148 1 85 359 SER A C 1
ATOM 2743 O O . SER A 1 359 ? -3.725 -20.25 -0.653 1 85 359 SER A O 1
ATOM 2745 N N . VAL A 1 360 ? -4.156 -22.234 -1.548 1 87.31 360 VAL A N 1
ATOM 2746 C CA . VAL A 1 360 ? -5.602 -22.062 -1.452 1 87.31 360 VAL A CA 1
ATOM 2747 C C . VAL A 1 360 ? -6.016 -21.969 0.015 1 87.31 360 VAL A C 1
ATOM 2749 O O . VAL A 1 360 ? -6.84 -21.125 0.382 1 87.31 360 VAL A O 1
ATOM 2752 N N . TYR A 1 361 ? -5.41 -22.797 0.739 1 85.25 361 TYR A N 1
ATOM 2753 C CA . TYR A 1 361 ? -5.711 -22.766 2.166 1 85.25 361 TYR A CA 1
ATOM 2754 C C . TYR A 1 361 ? -5.363 -21.422 2.77 1 85.25 361 TYR A C 1
ATOM 2756 O O . TYR A 1 361 ? -6.172 -20.828 3.486 1 85.25 361 TYR A O 1
ATOM 2764 N N . ARG A 1 362 ? -4.281 -20.922 2.506 1 79.88 362 ARG A N 1
ATOM 2765 C CA . ARG A 1 362 ? -3.83 -19.625 3.006 1 79.88 362 ARG A CA 1
ATOM 2766 C C . ARG A 1 362 ? -4.738 -18.516 2.512 1 79.88 362 ARG A C 1
ATOM 2768 O O . ARG A 1 362 ? -5.152 -17.656 3.291 1 79.88 362 ARG A O 1
ATOM 2775 N N . ASP A 1 363 ? -5.016 -18.547 1.251 1 84.69 363 ASP A N 1
ATOM 2776 C CA . ASP A 1 363 ? -5.84 -17.516 0.631 1 84.69 363 ASP A CA 1
ATOM 2777 C C . ASP A 1 363 ? -7.242 -17.484 1.238 1 84.69 363 ASP A C 1
ATOM 2779 O O . ASP A 1 363 ? -7.777 -16.422 1.534 1 84.69 363 ASP A O 1
ATOM 2783 N N . VAL A 1 364 ? -7.75 -18.641 1.443 1 86 364 VAL A N 1
ATOM 2784 C CA . VAL A 1 364 ? -9.094 -18.75 1.996 1 86 364 VAL A CA 1
ATOM 2785 C C . VAL A 1 364 ? -9.109 -18.234 3.436 1 86 364 VAL A C 1
ATOM 2787 O O . VAL A 1 364 ? -9.984 -17.469 3.824 1 86 364 VAL A O 1
ATOM 2790 N N . LYS A 1 365 ? -8.148 -18.625 4.164 1 84.56 365 LYS A N 1
ATOM 2791 C CA . LYS A 1 365 ? -8.086 -18.203 5.559 1 84.56 365 LYS A CA 1
ATOM 2792 C C . LYS A 1 365 ? -7.934 -16.688 5.66 1 84.56 365 LYS A C 1
ATOM 2794 O O . LYS A 1 365 ? -8.625 -16.031 6.453 1 84.56 365 LYS A O 1
ATOM 2799 N N . GLN A 1 366 ? -7.102 -16.156 4.898 1 83.25 366 GLN A N 1
ATOM 2800 C CA . GLN A 1 366 ? -6.895 -14.719 4.906 1 83.25 366 GLN A CA 1
ATOM 2801 C C . GLN A 1 366 ? -8.141 -13.977 4.438 1 83.25 366 GLN A C 1
ATOM 2803 O O . GLN A 1 366 ? -8.516 -12.953 5.008 1 83.25 366 GLN A O 1
ATOM 2808 N N . SER A 1 367 ? -8.742 -14.453 3.404 1 88.25 367 SER A N 1
ATOM 2809 C CA . SER A 1 367 ? -9.945 -13.828 2.877 1 88.25 367 SER A CA 1
ATOM 2810 C C . SER A 1 367 ? -11.07 -13.836 3.91 1 88.25 367 SER A C 1
ATOM 2812 O O . SER A 1 367 ? -11.828 -12.867 4.016 1 88.25 367 SER A O 1
ATOM 2814 N N . LEU A 1 368 ? -11.117 -14.898 4.699 1 87.69 368 LEU A N 1
ATOM 2815 C CA . LEU A 1 368 ? -12.141 -14.984 5.742 1 87.69 368 LEU A CA 1
ATOM 2816 C C . LEU A 1 368 ? -11.906 -13.922 6.809 1 87.69 368 LEU A C 1
ATOM 2818 O O . LEU A 1 368 ? -12.867 -13.312 7.301 1 87.69 368 LEU A O 1
ATOM 2822 N N . ILE A 1 369 ? -10.734 -13.609 7.117 1 85.81 369 ILE A N 1
ATOM 2823 C CA . ILE A 1 369 ? -10.391 -12.57 8.086 1 85.81 369 ILE A CA 1
ATOM 2824 C C . ILE A 1 369 ? -10.805 -11.203 7.543 1 85.81 369 ILE A C 1
ATOM 2826 O O . ILE A 1 369 ? -11.414 -10.406 8.258 1 85.81 369 ILE A O 1
ATOM 2830 N N . ASP A 1 370 ? -10.5 -10.992 6.297 1 88.31 370 ASP A N 1
ATOM 2831 C CA . ASP A 1 370 ? -10.82 -9.711 5.676 1 88.31 370 ASP A CA 1
ATOM 2832 C C . ASP A 1 370 ? -12.328 -9.508 5.594 1 88.31 370 ASP A C 1
ATOM 2834 O O . ASP A 1 370 ? -12.828 -8.406 5.836 1 88.31 370 ASP A O 1
ATOM 2838 N N . ILE A 1 371 ? -13.016 -10.531 5.258 1 88.06 371 ILE A N 1
ATOM 2839 C CA . ILE A 1 371 ? -14.469 -10.469 5.148 1 88.06 371 ILE A CA 1
ATOM 2840 C C . ILE A 1 371 ? -15.078 -10.25 6.531 1 88.06 371 ILE A C 1
ATOM 2842 O O . ILE A 1 371 ? -16.031 -9.484 6.68 1 88.06 371 ILE A O 1
ATOM 2846 N N . GLU A 1 372 ? -14.531 -10.914 7.484 1 87.25 372 GLU A N 1
ATOM 2847 C CA . GLU A 1 372 ? -15.016 -10.734 8.852 1 87.25 372 GLU A CA 1
ATOM 2848 C C . GLU A 1 372 ? -14.844 -9.289 9.312 1 87.25 372 GLU A C 1
ATOM 2850 O O . GLU A 1 372 ? -15.719 -8.742 9.984 1 87.25 372 GLU A O 1
ATOM 2855 N N . ALA A 1 373 ? -13.742 -8.711 8.992 1 88.19 373 ALA A N 1
ATOM 2856 C CA . ALA A 1 373 ? -13.508 -7.312 9.328 1 88.19 373 ALA A CA 1
ATOM 2857 C C . ALA A 1 373 ? -14.516 -6.398 8.648 1 88.19 373 ALA A C 1
ATOM 2859 O O . ALA A 1 373 ? -15.023 -5.457 9.266 1 88.19 373 ALA A O 1
ATOM 2860 N N . MET A 1 374 ? -14.773 -6.668 7.473 1 89.5 374 MET A N 1
ATOM 2861 C CA . MET A 1 374 ? -15.758 -5.875 6.734 1 89.5 374 MET A CA 1
ATOM 2862 C C . MET A 1 374 ? -17.156 -6.082 7.293 1 89.5 374 MET A C 1
ATOM 2864 O O . MET A 1 374 ? -17.922 -5.125 7.434 1 89.5 374 MET A O 1
ATOM 2868 N N . ASN A 1 375 ? -17.469 -7.328 7.637 1 87 375 ASN A N 1
ATOM 2869 C CA . ASN A 1 375 ? -18.781 -7.629 8.219 1 87 375 ASN A CA 1
ATOM 2870 C C . ASN A 1 375 ? -18.953 -6.957 9.578 1 87 375 ASN A C 1
ATOM 2872 O O . ASN A 1 375 ? -20.062 -6.551 9.938 1 87 375 ASN A O 1
ATOM 2876 N N . ALA A 1 376 ? -17.875 -6.883 10.273 1 86.88 376 ALA A N 1
ATOM 2877 C CA . ALA A 1 376 ? -17.922 -6.188 11.555 1 86.88 376 ALA A CA 1
ATOM 2878 C C . ALA A 1 376 ? -18.281 -4.715 11.367 1 86.88 376 ALA A C 1
ATOM 2880 O O . ALA A 1 376 ? -19.016 -4.141 12.18 1 86.88 376 ALA A O 1
ATOM 2881 N N . LEU A 1 377 ? -17.766 -4.223 10.328 1 87.31 377 LEU A N 1
ATOM 2882 C CA . LEU A 1 377 ? -18.094 -2.838 10.008 1 87.31 377 LEU A CA 1
ATOM 2883 C C . LEU A 1 377 ? -19.547 -2.705 9.609 1 87.31 377 LEU A C 1
ATOM 2885 O O . LEU A 1 377 ? -20.219 -1.738 9.992 1 87.31 377 LEU A O 1
ATOM 2889 N N . GLN A 1 378 ? -20.062 -3.631 8.922 1 87.75 378 GLN A N 1
ATOM 2890 C CA . GLN A 1 378 ? -21.438 -3.605 8.445 1 87.75 378 GLN A CA 1
ATOM 2891 C C . GLN A 1 378 ? -22.422 -3.898 9.578 1 87.75 378 GLN A C 1
ATOM 2893 O O . GLN A 1 378 ? -23.609 -3.549 9.492 1 87.75 378 GLN A O 1
ATOM 2898 N N . ALA A 1 379 ? -21.938 -4.453 10.602 1 87.25 379 ALA A N 1
ATOM 2899 C CA . ALA A 1 379 ? -22.781 -4.828 11.727 1 87.25 379 ALA A CA 1
ATOM 2900 C C . ALA A 1 379 ? -22.969 -3.656 12.688 1 87.25 379 ALA A C 1
ATOM 2902 O O . ALA A 1 379 ? -23.875 -3.668 13.523 1 87.25 379 ALA A O 1
ATOM 2903 N N . VAL A 1 380 ? -22.172 -2.641 12.477 1 89.62 380 VAL A N 1
ATOM 2904 C CA . VAL A 1 380 ? -22.312 -1.473 13.344 1 89.62 380 VAL A CA 1
ATOM 2905 C C . VAL A 1 380 ? -23.641 -0.77 13.062 1 89.62 380 VAL A C 1
ATOM 2907 O O . VAL A 1 380 ? -23.969 -0.5 11.898 1 89.62 380 VAL A O 1
ATOM 2910 N N . GLU A 1 381 ? -24.344 -0.55 14.109 1 90.31 381 GLU A N 1
ATOM 2911 C CA . GLU A 1 381 ? -25.625 0.143 13.961 1 90.31 381 GLU A CA 1
ATOM 2912 C C . GLU A 1 381 ? -25.469 1.643 14.195 1 90.31 381 GLU A C 1
ATOM 2914 O O . GLU A 1 381 ? -24.781 2.061 15.125 1 90.31 381 GLU A O 1
ATOM 2919 N N . PRO A 1 382 ? -26.047 2.387 13.328 1 90.75 382 PRO A N 1
ATOM 2920 C CA . PRO A 1 382 ? -26 3.836 13.531 1 90.75 382 PRO A CA 1
ATOM 2921 C C . PRO A 1 382 ? -26.703 4.281 14.812 1 90.75 382 PRO A C 1
ATOM 2923 O O . PRO A 1 382 ? -27.75 3.732 15.172 1 90.75 382 PRO A O 1
ATOM 2926 N N . ALA A 1 383 ? -26.156 5.258 15.5 1 86.56 383 ALA A N 1
ATOM 2927 C CA . ALA A 1 383 ? -26.719 5.781 16.734 1 86.56 383 ALA A CA 1
ATOM 2928 C C . ALA A 1 383 ? -27.906 6.699 16.453 1 86.56 383 ALA A C 1
ATOM 2930 O O . ALA A 1 383 ? -28.797 6.84 17.281 1 86.56 383 ALA A O 1
ATOM 2931 N N . VAL A 1 384 ? -27.844 7.355 15.359 1 91.25 384 VAL A N 1
ATOM 2932 C CA . VAL A 1 384 ? -28.906 8.289 14.984 1 91.25 384 VAL A CA 1
ATOM 2933 C C . VAL A 1 384 ? -29.641 7.77 13.75 1 91.25 384 VAL A C 1
ATOM 2935 O O . VAL A 1 384 ? -29.047 7.652 12.672 1 91.25 384 VAL A O 1
ATOM 2938 N N . THR A 1 385 ? -30.859 7.359 13.93 1 91.31 385 THR A N 1
ATOM 2939 C CA . THR A 1 385 ? -31.688 6.852 12.844 1 91.31 385 THR A CA 1
ATOM 2940 C C . THR A 1 385 ? -33.094 7.414 12.93 1 91.31 385 THR A C 1
ATOM 2942 O O . THR A 1 385 ? -33.5 7.961 13.961 1 91.31 385 THR A O 1
ATOM 2945 N N . ASP A 1 386 ? -33.75 7.336 11.812 1 92.5 386 ASP A N 1
ATOM 2946 C CA . ASP A 1 386 ? -35.125 7.75 11.789 1 92.5 386 ASP A CA 1
ATOM 2947 C C . ASP A 1 386 ? -36 6.824 12.633 1 92.5 386 ASP A C 1
ATOM 2949 O O . ASP A 1 386 ? -35.875 5.602 12.562 1 92.5 386 ASP A O 1
ATOM 2953 N N . SER A 1 387 ? -36.812 7.438 13.484 1 91.69 387 SER A N 1
ATOM 2954 C CA . SER A 1 387 ? -37.812 6.637 14.156 1 91.69 387 SER A CA 1
ATOM 2955 C C . SER A 1 387 ? -38.812 6.043 13.156 1 91.69 387 SER A C 1
ATOM 2957 O O . SER A 1 387 ? -39.062 6.629 12.102 1 91.69 387 SER A O 1
ATOM 2959 N N . PRO A 1 388 ? -39.25 4.859 13.445 1 91.62 388 PRO A N 1
ATOM 2960 C CA . PRO A 1 388 ? -40.188 4.234 12.523 1 91.62 388 PRO A CA 1
ATOM 2961 C C . PRO A 1 388 ? -41.438 5.094 12.281 1 91.62 388 PRO A C 1
ATOM 2963 O O . PRO A 1 388 ? -42.062 4.984 11.234 1 91.62 388 PRO A O 1
ATOM 2966 N N . THR A 1 389 ? -41.688 6.023 13.203 1 92.56 389 THR A N 1
ATOM 2967 C CA . THR A 1 389 ? -42.875 6.863 13.086 1 92.56 389 THR A CA 1
ATOM 2968 C C . THR A 1 389 ? -42.5 8.273 12.633 1 92.56 389 THR A C 1
ATOM 2970 O O . THR A 1 389 ? -43.344 9.172 12.641 1 92.56 389 THR A O 1
ATOM 2973 N N . ALA A 1 390 ? -41.281 8.383 12.234 1 93.75 390 ALA A N 1
ATOM 2974 C CA . ALA A 1 390 ? -40.844 9.711 11.836 1 93.75 390 ALA A CA 1
ATOM 2975 C C . ALA A 1 390 ? -41.531 10.172 10.562 1 93.75 390 ALA A C 1
ATOM 2977 O O . ALA A 1 390 ? -41.75 9.383 9.648 1 93.75 390 ALA A O 1
ATOM 2978 N N . LYS A 1 391 ? -42.031 11.422 10.555 1 95.19 391 LYS A N 1
ATOM 2979 C CA . LYS A 1 391 ? -42.656 12.047 9.398 1 95.19 391 LYS A CA 1
ATOM 2980 C C . LYS A 1 391 ? -41.781 13.148 8.812 1 95.19 391 LYS A C 1
ATOM 2982 O O . LYS A 1 391 ? -40.875 13.664 9.5 1 95.19 391 LYS A O 1
ATOM 2987 N N . PRO A 1 392 ? -41.906 13.445 7.504 1 96.38 392 PRO A N 1
ATOM 2988 C CA . PRO A 1 392 ? -41.156 14.555 6.934 1 96.38 392 PRO A CA 1
ATOM 2989 C C . PRO A 1 392 ? -41.438 15.891 7.629 1 96.38 392 PRO A C 1
ATOM 2991 O O . PRO A 1 392 ? -42.594 16.156 8.008 1 96.38 392 PRO A O 1
ATOM 2994 N N . LEU A 1 393 ? -40.438 16.625 7.82 1 96.06 393 LEU A N 1
ATOM 2995 C CA . LEU A 1 393 ? -40.562 17.938 8.469 1 96.06 393 LEU A CA 1
ATOM 2996 C C . LEU A 1 393 ? -41.469 18.859 7.672 1 96.06 393 LEU A C 1
ATOM 2998 O O . LEU A 1 393 ? -41.312 18.969 6.453 1 96.06 393 LEU A O 1
ATOM 3002 N N . GLN A 1 394 ? -42.438 19.406 8.336 1 94.62 394 GLN A N 1
ATOM 3003 C CA . GLN A 1 394 ? -43.312 20.406 7.723 1 94.62 394 GLN A CA 1
ATOM 3004 C C . GLN A 1 394 ? -42.875 21.828 8.102 1 94.62 394 GLN A C 1
ATOM 3006 O O . GLN A 1 394 ? -43.188 22.297 9.203 1 94.62 394 GLN A O 1
ATOM 3011 N N . LEU A 1 395 ? -42.25 22.453 7.141 1 92.31 395 LEU A N 1
ATOM 3012 C CA . LEU A 1 395 ? -41.719 23.797 7.414 1 92.31 395 LEU A CA 1
ATOM 3013 C C . LEU A 1 395 ? -42.812 24.844 7.168 1 92.31 395 LEU A C 1
ATOM 3015 O O . LEU A 1 395 ? -43.375 24.922 6.07 1 92.31 395 LEU A O 1
ATOM 3019 N N . THR A 1 396 ? -43.188 25.625 8.195 1 89.94 396 THR A N 1
ATOM 3020 C CA . THR A 1 396 ? -44.156 26.688 8.055 1 89.94 396 THR A CA 1
ATOM 3021 C C . THR A 1 396 ? -43.5 28.062 8.156 1 89.94 396 THR A C 1
ATOM 3023 O O . THR A 1 396 ? -43.469 28.812 7.188 1 89.94 396 THR A O 1
ATOM 3026 N N . LYS A 1 397 ? -42.781 28.375 9.25 1 89.69 397 LYS A N 1
ATOM 3027 C CA . LYS A 1 397 ? -42.156 29.672 9.484 1 89.69 397 LYS A CA 1
ATOM 3028 C C . LYS A 1 397 ? -40.625 29.547 9.586 1 89.69 397 LYS A C 1
ATOM 3030 O O . LYS A 1 397 ? -39.906 30.422 9.133 1 89.69 397 LYS A O 1
ATOM 3035 N N . GLY A 1 398 ? -40.188 28.422 10.086 1 93.75 398 GLY A N 1
ATOM 3036 C CA . GLY A 1 398 ? -38.75 28.188 10.234 1 93.75 398 GLY A CA 1
ATOM 3037 C C . GLY A 1 398 ? -38.219 28.625 11.578 1 93.75 398 GLY A C 1
ATOM 3038 O O . GLY A 1 398 ? -37.062 29.094 11.664 1 93.75 398 GLY A O 1
ATOM 3039 N N . GLU A 1 399 ? -39 28.625 12.633 1 96.31 399 GLU A N 1
ATOM 3040 C CA . GLU A 1 399 ? -38.562 28.938 13.984 1 96.31 399 GLU A CA 1
ATOM 3041 C C . GLU A 1 399 ? -37.781 27.781 14.594 1 96.31 399 GLU A C 1
ATOM 3043 O O . GLU A 1 399 ? -38.188 26.625 14.5 1 96.31 399 GLU A O 1
ATOM 3048 N N . VAL A 1 400 ? -36.625 28.016 15.109 1 97.19 400 VAL A N 1
ATOM 3049 C CA . VAL A 1 400 ? -35.781 27 15.75 1 97.19 400 VAL A CA 1
ATOM 3050 C C . VAL A 1 400 ? -35.75 27.25 17.25 1 97.19 400 VAL A C 1
ATOM 3052 O O . VAL A 1 400 ? -35.406 28.344 17.688 1 97.19 400 VAL A O 1
ATOM 3055 N N . SER A 1 401 ? -36.031 26.234 18.062 1 97.44 401 SER A N 1
ATOM 3056 C CA . SER A 1 401 ? -36.031 26.406 19.516 1 97.44 401 SER A CA 1
ATOM 3057 C C . SER A 1 401 ? -35.25 25.312 20.203 1 97.44 401 SER A C 1
ATOM 3059 O O . SER A 1 401 ? -35.375 24.125 19.891 1 97.44 401 SER A O 1
ATOM 3061 N N . PHE A 1 402 ? -34.344 25.734 21.016 1 97 402 PHE A N 1
ATOM 3062 C CA . PHE A 1 402 ? -33.656 24.859 21.938 1 97 402 PHE A CA 1
ATOM 3063 C C . PHE A 1 402 ? -34.281 24.906 23.328 1 97 402 PHE A C 1
ATOM 3065 O O . PHE A 1 402 ? -34.344 25.969 23.953 1 97 402 PHE A O 1
ATOM 3072 N N . ASN A 1 403 ? -34.719 23.75 23.797 1 97.12 403 ASN A N 1
ATOM 3073 C CA . ASN A 1 403 ? -35.438 23.703 25.078 1 97.12 403 ASN A CA 1
ATOM 3074 C C . ASN A 1 403 ? -34.688 22.812 26.078 1 97.12 403 ASN A C 1
ATOM 3076 O O . ASN A 1 403 ? -34.812 21.594 26.031 1 97.12 403 ASN A O 1
ATOM 3080 N N . ASP A 1 404 ? -34 23.438 27.047 1 96.38 404 ASP A N 1
ATOM 3081 C CA . ASP A 1 404 ? -33.312 22.766 28.141 1 96.38 404 ASP A CA 1
ATOM 3082 C C . ASP A 1 404 ? -32.438 21.625 27.625 1 96.38 404 ASP A C 1
ATOM 3084 O O . ASP A 1 404 ? -32.562 20.484 28.078 1 96.38 404 ASP A O 1
ATOM 3088 N N . VAL A 1 405 ? -31.719 22 26.688 1 96.25 405 VAL A N 1
ATOM 3089 C CA . VAL A 1 405 ? -30.906 21 26 1 96.25 405 VAL A CA 1
ATOM 3090 C C . VAL A 1 405 ? -29.672 20.672 26.828 1 96.25 405 VAL A C 1
ATOM 3092 O O . VAL A 1 405 ? -28.938 21.562 27.25 1 96.25 405 VAL A O 1
ATOM 3095 N N . HIS A 1 406 ? -29.438 19.391 27.141 1 96.19 406 HIS A N 1
ATOM 3096 C CA . HIS A 1 406 ? -28.25 18.859 27.797 1 96.19 406 HIS A CA 1
ATOM 3097 C C . HIS A 1 406 ? -27.5 17.922 26.859 1 96.19 406 HIS A C 1
ATOM 3099 O O . HIS A 1 406 ? -28.109 17.109 26.141 1 96.19 406 HIS A O 1
ATOM 3105 N N . PHE A 1 407 ? -26.266 18.094 26.781 1 94.56 407 PHE A N 1
ATOM 3106 C CA . PHE A 1 407 ? -25.484 17.234 25.891 1 94.56 407 PHE A CA 1
ATOM 3107 C C . PHE A 1 407 ? -24.047 17.094 26.406 1 94.56 407 PHE A C 1
ATOM 3109 O O . PHE A 1 407 ? -23.484 18.062 26.938 1 94.56 407 PHE A O 1
ATOM 3116 N N . SER A 1 408 ? -23.516 15.93 26.328 1 91.25 408 SER A N 1
ATOM 3117 C CA . SER A 1 408 ? -22.141 15.617 26.719 1 91.25 408 SER A CA 1
ATOM 3118 C C . SER A 1 408 ? -21.484 14.711 25.688 1 91.25 408 SER A C 1
ATOM 3120 O O . SER A 1 408 ? -22.125 13.844 25.109 1 91.25 408 SER A O 1
ATOM 3122 N N . TYR A 1 409 ? -20.297 15.141 25.344 1 83.88 409 TYR A N 1
ATOM 3123 C CA . TYR A 1 409 ? -19.469 14.164 24.625 1 83.88 409 TYR A CA 1
ATOM 3124 C C . TYR A 1 409 ? -18.828 13.18 25.609 1 83.88 409 TYR A C 1
ATOM 3126 O O . TYR A 1 409 ? -17.891 13.523 26.328 1 83.88 409 TYR A O 1
ATOM 3134 N N . ASP A 1 410 ? -19.234 12.039 25.578 1 79.81 410 ASP A N 1
ATOM 3135 C CA . ASP A 1 410 ? -18.75 11.055 26.547 1 79.81 410 ASP A CA 1
ATOM 3136 C C . ASP A 1 410 ? -18.828 11.594 27.969 1 79.81 410 ASP A C 1
ATOM 3138 O O . ASP A 1 410 ? -19.922 11.789 28.516 1 79.81 410 ASP A O 1
ATOM 3142 N N . GLN A 1 411 ? -17.625 12.109 28.5 1 77.75 411 GLN A N 1
ATOM 3143 C CA . GLN A 1 411 ? -17.641 12.531 29.906 1 77.75 411 GLN A CA 1
ATOM 3144 C C . GLN A 1 411 ? -17.547 14.055 30.016 1 77.75 411 GLN A C 1
ATOM 3146 O O . GLN A 1 411 ? -17.656 14.609 31.109 1 77.75 411 GLN A O 1
ATOM 3151 N N . ARG A 1 412 ? -17.562 14.672 28.938 1 80.44 412 ARG A N 1
ATOM 3152 C CA . ARG A 1 412 ? -17.453 16.125 28.969 1 80.44 412 ARG A CA 1
ATOM 3153 C C . ARG A 1 412 ? -18.797 16.781 28.656 1 80.44 412 ARG A C 1
ATOM 3155 O O . ARG A 1 412 ? -19.312 16.656 27.547 1 80.44 412 ARG A O 1
ATOM 3162 N N . THR A 1 413 ? -19.25 17.5 29.625 1 88.62 413 THR A N 1
ATOM 3163 C CA . THR A 1 413 ? -20.516 18.188 29.453 1 88.62 413 THR A CA 1
ATOM 3164 C C . THR A 1 413 ? -20.328 19.469 28.641 1 88.62 413 THR A C 1
ATOM 3166 O O . THR A 1 413 ? -19.484 20.297 28.984 1 88.62 413 THR A O 1
ATOM 3169 N N . ILE A 1 414 ? -21.047 19.609 27.578 1 89.44 414 ILE A N 1
ATOM 3170 C CA . ILE A 1 414 ? -20.938 20.797 26.734 1 89.44 414 ILE A CA 1
ATOM 3171 C C . ILE A 1 414 ? -22.094 21.75 27.031 1 89.44 414 ILE A C 1
ATOM 3173 O O . ILE A 1 414 ? -21.891 22.938 27.281 1 89.44 414 ILE A O 1
ATOM 3177 N N . PHE A 1 415 ? -23.312 21.219 27.047 1 93.38 415 PHE A N 1
ATOM 3178 C CA . PHE A 1 415 ? -24.5 22.016 27.359 1 93.38 415 PHE A CA 1
ATOM 3179 C C . PHE A 1 415 ? -25.188 21.5 28.625 1 93.38 415 PHE A C 1
ATOM 3181 O O . PHE A 1 415 ? -25.312 20.281 28.797 1 93.38 415 PHE A O 1
ATOM 3188 N N . ASP A 1 416 ? -25.531 22.422 29.484 1 93.69 416 ASP A N 1
ATOM 3189 C CA . ASP A 1 416 ? -26.172 22.109 30.766 1 93.69 416 ASP A CA 1
ATOM 3190 C C . ASP A 1 416 ? -27.469 22.891 30.922 1 93.69 416 ASP A C 1
ATOM 3192 O O . ASP A 1 416 ? -27.609 23.688 31.859 1 93.69 416 ASP A O 1
ATOM 3196 N N . GLY A 1 417 ? -28.312 22.625 30.109 1 94.44 417 GLY A N 1
ATOM 3197 C CA . GLY A 1 417 ? -29.609 23.297 30.156 1 94.44 417 GLY A CA 1
ATOM 3198 C C . GLY A 1 417 ? -29.688 24.516 29.266 1 94.44 417 GLY A C 1
ATOM 3199 O O . GLY A 1 417 ? -30.062 25.594 29.719 1 94.44 417 GLY A O 1
ATOM 3200 N N . LEU A 1 418 ? -29.297 24.375 28.047 1 94.75 418 LEU A N 1
ATOM 3201 C CA . LEU A 1 418 ? -29.297 25.453 27.078 1 94.75 418 LEU A CA 1
ATOM 3202 C C . LEU A 1 418 ? -30.703 25.719 26.547 1 94.75 418 LEU A C 1
ATOM 3204 O O . LEU A 1 418 ? -31.359 24.797 26.047 1 94.75 418 LEU A O 1
ATOM 3208 N N . THR A 1 419 ? -31.203 26.969 26.734 1 96.19 419 THR A N 1
ATOM 3209 C CA . THR A 1 419 ? -32.531 27.328 26.266 1 96.19 419 THR A CA 1
ATOM 3210 C C . THR A 1 419 ? -32.5 28.656 25.516 1 96.19 419 THR A C 1
ATOM 3212 O O . THR A 1 419 ? -32.094 29.688 26.078 1 96.19 419 THR A O 1
ATOM 3215 N N . PHE A 1 420 ? -32.906 28.672 24.219 1 95.44 420 PHE A N 1
ATOM 3216 C CA . PHE A 1 420 ? -33.094 29.891 23.438 1 95.44 420 PHE A CA 1
ATOM 3217 C C . PHE A 1 420 ? -33.875 29.625 22.172 1 95.44 420 PHE A C 1
ATOM 3219 O O . PHE A 1 420 ? -34.094 28.469 21.797 1 95.44 420 PHE A O 1
ATOM 3226 N N . THR A 1 421 ? -34.375 30.688 21.594 1 95.94 421 THR A N 1
ATOM 3227 C CA . THR A 1 421 ? -35.156 30.547 20.375 1 95.94 421 THR A CA 1
ATOM 3228 C C . THR A 1 421 ? -34.688 31.5 19.297 1 95.94 421 THR A C 1
ATOM 3230 O O . THR A 1 421 ? -34.312 32.656 19.594 1 95.94 421 THR A O 1
ATOM 3233 N N . VAL A 1 422 ? -34.656 31 18.109 1 96.19 422 VAL A N 1
ATOM 3234 C CA . VAL A 1 422 ? -34.406 31.797 16.906 1 96.19 422 VAL A CA 1
ATOM 3235 C C . VAL A 1 422 ? -35.719 32.031 16.156 1 96.19 422 VAL A C 1
ATOM 3237 O O . VAL A 1 422 ? -36.25 31.125 15.5 1 96.19 422 VAL A O 1
ATOM 3240 N N . PRO A 1 423 ? -36.188 33.281 16.297 1 94.94 423 PRO A N 1
ATOM 3241 C CA . PRO A 1 423 ? -37.469 33.562 15.625 1 94.94 423 PRO A CA 1
ATOM 3242 C C . PRO A 1 423 ? -37.406 33.375 14.109 1 94.94 423 PRO A C 1
ATOM 3244 O O . PRO A 1 423 ? -36.344 33.594 13.516 1 94.94 423 PRO A O 1
ATOM 3247 N N . ALA A 1 424 ? -38.562 33.094 13.508 1 95.19 424 ALA A N 1
ATOM 3248 C CA . ALA A 1 424 ? -38.656 32.875 12.062 1 95.19 424 ALA A CA 1
ATOM 3249 C C . ALA A 1 424 ? -38.25 34.125 11.297 1 95.19 424 ALA A C 1
ATOM 3251 O O . ALA A 1 424 ? -38.688 35.219 11.602 1 95.19 424 ALA A O 1
ATOM 3252 N N . GLY A 1 425 ? -37.25 33.938 10.398 1 93.06 425 GLY A N 1
ATOM 3253 C CA . GLY A 1 425 ? -36.875 35 9.492 1 93.06 425 GLY A CA 1
ATOM 3254 C C . GLY A 1 425 ? -35.906 35.969 10.117 1 93.06 425 GLY A C 1
ATOM 3255 O O . GLY A 1 425 ? -35.562 37 9.508 1 93.06 425 GLY A O 1
ATOM 3256 N N . LYS A 1 426 ? -35.5 35.688 11.305 1 93.38 426 LYS A N 1
ATOM 3257 C CA . LYS A 1 426 ? -34.562 36.594 11.992 1 93.38 426 LYS A CA 1
ATOM 3258 C C . LYS A 1 426 ? -33.156 36 12.078 1 93.38 426 LYS A C 1
ATOM 3260 O O . LYS A 1 426 ? -33 34.812 11.875 1 93.38 426 LYS A O 1
ATOM 3265 N N . SER A 1 427 ? -32.25 36.875 12.266 1 92.81 427 SER A N 1
ATOM 3266 C CA . SER A 1 427 ? -30.844 36.469 12.406 1 92.81 427 SER A CA 1
ATOM 3267 C C . SER A 1 427 ? -30.391 36.531 13.859 1 92.81 427 SER A C 1
ATOM 3269 O O . SER A 1 427 ? -30.594 37.562 14.523 1 92.81 427 SER A O 1
ATOM 3271 N N . VAL A 1 428 ? -29.844 35.438 14.336 1 93.38 428 VAL A N 1
ATOM 3272 C CA . VAL A 1 428 ? -29.344 35.375 15.711 1 93.38 428 VAL A CA 1
ATOM 3273 C C . VAL A 1 428 ? -27.859 35 15.711 1 93.38 428 VAL A C 1
ATOM 3275 O O . VAL A 1 428 ? -27.438 34.094 15.008 1 93.38 428 VAL A O 1
ATOM 3278 N N . ALA A 1 429 ? -27.062 35.75 16.438 1 92.56 429 ALA A N 1
ATOM 3279 C CA . ALA A 1 429 ? -25.625 35.469 16.578 1 92.56 429 ALA A CA 1
ATOM 3280 C C . ALA A 1 429 ? -25.328 34.781 17.906 1 92.56 429 ALA A C 1
ATOM 3282 O O . ALA A 1 429 ? -25.906 35.156 18.938 1 92.56 429 ALA A O 1
ATOM 3283 N N . VAL A 1 430 ? -24.562 33.812 17.828 1 91.75 430 VAL A N 1
ATOM 3284 C CA . VAL A 1 430 ? -24.125 33.094 19.031 1 91.75 430 VAL A CA 1
ATOM 3285 C C . VAL A 1 430 ? -22.656 33.406 19.281 1 91.75 430 VAL A C 1
ATOM 3287 O O . VAL A 1 430 ? -21.797 33.125 18.438 1 91.75 430 VAL A O 1
ATOM 3290 N N . VAL A 1 431 ? -22.406 33.969 20.469 1 88.31 431 VAL A N 1
ATOM 3291 C CA . VAL A 1 431 ? -21.047 34.375 20.812 1 88.31 431 VAL A CA 1
ATOM 3292 C C . VAL A 1 431 ? -20.625 33.656 22.109 1 88.31 431 VAL A C 1
ATOM 3294 O O . VAL A 1 431 ? -21.453 33.406 22.969 1 88.31 431 VAL A O 1
ATOM 3297 N N . GLY A 1 432 ? -19.422 33.281 22.156 1 80.69 432 GLY A N 1
ATOM 3298 C CA . GLY A 1 432 ? -18.891 32.625 23.328 1 80.69 432 GLY A CA 1
ATOM 3299 C C . GLY A 1 432 ? -17.406 32.344 23.219 1 80.69 432 GLY A C 1
ATOM 3300 O O . GLY A 1 432 ? -16.797 32.531 22.156 1 80.69 432 GLY A O 1
ATOM 3301 N N . ALA A 1 433 ? -16.875 31.859 24.297 1 73.12 433 ALA A N 1
ATOM 3302 C CA . ALA A 1 433 ? -15.461 31.531 24.328 1 73.12 433 ALA A CA 1
ATOM 3303 C C . ALA A 1 433 ? -15.164 30.297 23.484 1 73.12 433 ALA A C 1
ATOM 3305 O O . ALA A 1 433 ? -16.078 29.562 23.109 1 73.12 433 ALA A O 1
ATOM 3306 N N . SER A 1 434 ? -13.914 30.188 23.031 1 70.25 434 SER A N 1
ATOM 3307 C CA . SER A 1 434 ? -13.5 28.984 22.312 1 70.25 434 SER A CA 1
ATOM 3308 C C . SER A 1 434 ? -13.734 27.734 23.141 1 70.25 434 SER A C 1
ATOM 3310 O O . SER A 1 434 ? -13.484 27.734 24.344 1 70.25 434 SER A O 1
ATOM 3312 N N . GLY A 1 435 ? -14.297 26.734 22.562 1 68.81 435 GLY A N 1
ATOM 3313 C CA . GLY A 1 435 ? -14.586 25.5 23.266 1 68.81 435 GLY A CA 1
ATOM 3314 C C . GLY A 1 435 ? -15.922 25.531 24 1 68.81 435 GLY A C 1
ATOM 3315 O O . GLY A 1 435 ? -16.281 24.578 24.703 1 68.81 435 GLY A O 1
ATOM 3316 N N . GLY A 1 436 ? -16.547 26.625 23.828 1 72.56 436 GLY A N 1
ATOM 3317 C CA . GLY A 1 436 ? -17.797 26.766 24.547 1 72.56 436 GLY A CA 1
ATOM 3318 C C . GLY A 1 436 ? -18.938 25.969 23.938 1 72.56 436 GLY A C 1
ATOM 3319 O O . GLY A 1 436 ? -20.062 25.984 24.438 1 72.56 436 GLY A O 1
ATOM 3320 N N . GLY A 1 437 ? -18.719 25.234 22.891 1 80.38 437 GLY A N 1
ATOM 3321 C CA . GLY A 1 437 ? -19.719 24.359 22.328 1 80.38 437 GLY A CA 1
ATOM 3322 C C . GLY A 1 437 ? -20.438 24.938 21.125 1 80.38 437 GLY A C 1
ATOM 3323 O O . GLY A 1 437 ? -21.453 24.406 20.672 1 80.38 437 GLY A O 1
ATOM 3324 N N . LYS A 1 438 ? -20.047 25.969 20.609 1 83.5 438 LYS A N 1
ATOM 3325 C CA . LYS A 1 438 ? -20.703 26.656 19.5 1 83.5 438 LYS A CA 1
ATOM 3326 C C . LYS A 1 438 ? -20.859 25.734 18.297 1 83.5 438 LYS A C 1
ATOM 3328 O O . LYS A 1 438 ? -21.938 25.672 17.688 1 83.5 438 LYS A O 1
ATOM 3333 N N . SER A 1 439 ? -19.828 24.922 18.016 1 85 439 SER A N 1
ATOM 3334 C CA . SER A 1 439 ? -19.891 24 16.891 1 85 439 SER A CA 1
ATOM 3335 C C . SER A 1 439 ? -20.812 22.828 17.188 1 85 439 SER A C 1
ATOM 3337 O O . SER A 1 439 ? -21.359 22.203 16.266 1 85 439 SER A O 1
ATOM 3339 N N . THR A 1 440 ? -20.953 22.547 18.469 1 90.31 440 THR A N 1
ATOM 3340 C CA . THR A 1 440 ? -21.828 21.469 18.891 1 90.31 440 THR A CA 1
ATOM 3341 C C . THR A 1 440 ? -23.297 21.812 18.609 1 90.31 440 THR A C 1
ATOM 3343 O O . THR A 1 440 ? -24.125 20.938 18.391 1 90.31 440 THR A O 1
ATOM 3346 N N . LEU A 1 441 ? -23.578 23.141 18.594 1 92.75 441 LEU A N 1
ATOM 3347 C CA . LEU A 1 441 ? -24.922 23.578 18.266 1 92.75 441 LEU A CA 1
ATOM 3348 C C . LEU A 1 441 ? -25.328 23.094 16.875 1 92.75 441 LEU A C 1
ATOM 3350 O O . LEU A 1 441 ? -26.438 22.594 16.672 1 92.75 441 LEU A O 1
ATOM 3354 N N . LEU A 1 442 ? -24.438 23.266 15.992 1 91.56 442 LEU A N 1
ATOM 3355 C CA . LEU A 1 442 ? -24.672 22.828 14.617 1 91.56 442 LEU A CA 1
ATOM 3356 C C . LEU A 1 442 ? -24.859 21.328 14.547 1 91.56 442 LEU A C 1
ATOM 3358 O O . LEU A 1 442 ? -25.75 20.828 13.844 1 91.56 442 LEU A O 1
ATOM 3362 N N . ARG A 1 443 ? -24.094 20.609 15.266 1 92.56 443 ARG A N 1
ATOM 3363 C CA . ARG A 1 443 ? -24.141 19.141 15.227 1 92.56 443 ARG A CA 1
ATOM 3364 C C . ARG A 1 443 ? -25.453 18.609 15.789 1 92.56 443 ARG A C 1
ATOM 3366 O O . ARG A 1 443 ? -25.953 17.594 15.336 1 92.56 443 ARG A O 1
ATOM 3373 N N . LEU A 1 444 ? -25.953 19.344 16.766 1 94.5 444 LEU A N 1
ATOM 3374 C CA . LEU A 1 444 ? -27.219 18.953 17.344 1 94.5 444 LEU A CA 1
ATOM 3375 C C . LEU A 1 444 ? -28.375 19.344 16.438 1 94.5 444 LEU A C 1
ATOM 3377 O O . LEU A 1 444 ? -29.328 18.562 16.25 1 94.5 444 LEU A O 1
ATOM 3381 N N . LEU A 1 445 ? -28.281 20.531 15.898 1 94.81 445 LEU A N 1
ATOM 3382 C CA . LEU A 1 445 ? -29.328 21.016 15.016 1 94.81 445 LEU A CA 1
ATOM 3383 C C . LEU A 1 445 ? -29.453 20.125 13.781 1 94.81 445 LEU A C 1
ATOM 3385 O O . LEU A 1 445 ? -30.562 19.859 13.305 1 94.81 445 LEU A O 1
ATOM 3389 N N . TYR A 1 446 ? -28.328 19.688 13.297 1 94.81 446 TYR A N 1
ATOM 3390 C CA . TYR A 1 446 ? -28.297 18.828 12.117 1 94.81 446 TYR A CA 1
ATOM 3391 C C . TYR A 1 446 ? -28.5 17.375 12.5 1 94.81 446 TYR A C 1
ATOM 3393 O O . TYR A 1 446 ? -28.422 16.484 11.648 1 94.81 446 TYR A O 1
ATOM 3401 N N . ARG A 1 447 ? -28.609 17.094 13.766 1 94.81 447 ARG A N 1
ATOM 3402 C CA . ARG A 1 447 ? -28.844 15.781 14.367 1 94.81 447 ARG A CA 1
ATOM 3403 C C . ARG A 1 447 ? -27.734 14.805 14.016 1 94.81 447 ARG A C 1
ATOM 3405 O O . ARG A 1 447 ? -28 13.68 13.586 1 94.81 447 ARG A O 1
ATOM 3412 N N . PHE A 1 448 ? -26.562 15.352 14 1 93.19 448 PHE A N 1
ATOM 3413 C CA . PHE A 1 448 ? -25.422 14.445 14.023 1 93.19 448 PHE A CA 1
ATOM 3414 C C . PHE A 1 448 ? -25.359 13.695 15.352 1 93.19 448 PHE A C 1
ATOM 3416 O O . PHE A 1 448 ? -24.844 12.578 15.414 1 93.19 448 PHE A O 1
ATOM 3423 N N . TYR A 1 449 ? -25.859 14.43 16.328 1 92.56 449 TYR A N 1
ATOM 3424 C CA . TYR A 1 449 ? -26.047 13.898 17.672 1 92.56 449 TYR A CA 1
ATOM 3425 C C . TYR A 1 449 ? -27.453 14.203 18.188 1 92.56 449 TYR A C 1
ATOM 3427 O O . TYR A 1 449 ? -28.062 15.195 17.781 1 92.56 449 TYR A O 1
ATOM 3435 N N . ASP A 1 450 ? -27.844 13.328 19.047 1 93.62 450 ASP A N 1
ATOM 3436 C CA . ASP A 1 450 ? -29.078 13.617 19.781 1 93.62 450 ASP A CA 1
ATOM 3437 C C . ASP A 1 450 ? -28.781 14.117 21.188 1 93.62 450 ASP A C 1
ATOM 3439 O O . ASP A 1 450 ? -27.844 13.641 21.844 1 93.62 450 ASP A O 1
ATOM 3443 N N . PRO A 1 451 ? -29.484 15.125 21.5 1 94.44 451 PRO A N 1
ATOM 3444 C CA . PRO A 1 451 ? -29.266 15.609 22.875 1 94.44 451 PRO A CA 1
ATOM 3445 C C . PRO A 1 451 ? -29.578 14.547 23.922 1 94.44 451 PRO A C 1
ATOM 3447 O O . PRO A 1 451 ? -30.406 13.664 23.688 1 94.44 451 PRO A O 1
ATOM 3450 N N . SER A 1 452 ? -28.891 14.664 25.047 1 93.19 452 SER A N 1
ATOM 3451 C CA . SER A 1 452 ? -29.125 13.734 26.141 1 93.19 452 SER A CA 1
ATOM 3452 C C . SER A 1 452 ? -30.469 13.969 26.797 1 93.19 452 SER A C 1
ATOM 3454 O O . SER A 1 452 ? -31.172 13.008 27.141 1 93.19 452 SER A O 1
ATOM 3456 N N . SER A 1 453 ? -30.703 15.148 27.109 1 94 453 SER A N 1
ATOM 3457 C CA . SER A 1 453 ? -32 15.57 27.609 1 94 453 SER A CA 1
ATOM 3458 C C . SER A 1 453 ? -32.438 16.906 27 1 94 453 SER A C 1
ATOM 3460 O O . SER A 1 453 ? -31.609 17.609 26.422 1 94 453 SER A O 1
ATOM 3462 N N . GLY A 1 454 ? -33.75 17.141 27.016 1 95.62 454 GLY A N 1
ATOM 3463 C CA . GLY A 1 454 ? -34.281 18.328 26.359 1 95.62 454 GLY A CA 1
ATOM 3464 C C . GLY A 1 454 ? -34.688 18.062 24.922 1 95.62 454 GLY A C 1
ATOM 3465 O O . GLY A 1 454 ? -34.75 16.906 24.484 1 95.62 454 GLY A O 1
ATOM 3466 N N . SER A 1 455 ? -35.062 19.172 24.234 1 96.31 455 SER A N 1
ATOM 3467 C CA . SER A 1 455 ? -35.5 18.953 22.859 1 96.31 455 SER A CA 1
ATOM 3468 C C . SER A 1 455 ? -35.188 20.156 21.984 1 96.31 455 SER A C 1
ATOM 3470 O O . SER A 1 455 ? -35.062 21.281 22.469 1 96.31 455 SER A O 1
ATOM 3472 N N . ILE A 1 456 ? -34.938 19.875 20.797 1 97.06 456 ILE A N 1
ATOM 3473 C CA . ILE A 1 456 ? -34.781 20.891 19.766 1 97.06 456 ILE A CA 1
ATOM 3474 C C . ILE A 1 456 ? -35.938 20.797 18.766 1 97.06 456 ILE A C 1
ATOM 3476 O O . ILE A 1 456 ? -36.25 19.703 18.266 1 97.06 456 ILE A O 1
ATOM 3480 N N . THR A 1 457 ? -36.562 21.953 18.562 1 97.31 457 THR A N 1
ATOM 3481 C CA . THR A 1 457 ? -37.75 21.922 17.688 1 97.31 457 THR A CA 1
ATOM 3482 C C . THR A 1 457 ? -37.625 22.938 16.578 1 97.31 457 THR A C 1
ATOM 3484 O O . THR A 1 457 ? -36.969 23.969 16.734 1 97.31 457 THR A O 1
ATOM 3487 N N . ILE A 1 458 ? -38.188 22.609 15.43 1 97.12 458 ILE A N 1
ATOM 3488 C CA . ILE A 1 458 ? -38.375 23.531 14.32 1 97.12 458 ILE A CA 1
ATOM 3489 C C . ILE A 1 458 ? -39.875 23.688 14.062 1 97.12 458 ILE A C 1
ATOM 3491 O O . ILE A 1 458 ? -40.562 22.719 13.75 1 97.12 458 ILE A O 1
ATOM 3495 N N . ASP A 1 459 ? -40.375 24.844 14.227 1 96.44 459 ASP A N 1
ATOM 3496 C CA . ASP A 1 459 ? -41.781 25.141 14.102 1 96.44 459 ASP A CA 1
ATOM 3497 C C . ASP A 1 459 ? -42.625 24.234 15.016 1 96.44 459 ASP A C 1
ATOM 3499 O O . ASP A 1 459 ? -43.625 23.656 14.586 1 96.44 459 ASP A O 1
ATOM 3503 N N . GLY A 1 460 ? -42.062 23.938 16.125 1 94 460 GLY A N 1
ATOM 3504 C CA . GLY A 1 460 ? -42.75 23.172 17.141 1 94 460 GLY A CA 1
ATOM 3505 C C . GLY A 1 460 ? -42.594 21.672 16.969 1 94 460 GLY A C 1
ATOM 3506 O O . GLY A 1 460 ? -43.062 20.891 17.812 1 94 460 GLY A O 1
ATOM 3507 N N . GLN A 1 461 ? -41.969 21.219 15.977 1 95.88 461 GLN A N 1
ATOM 3508 C CA . GLN A 1 461 ? -41.75 19.797 15.734 1 95.88 461 GLN A CA 1
ATOM 3509 C C . GLN A 1 461 ? -40.406 19.344 16.281 1 95.88 461 GLN A C 1
ATOM 3511 O O . GLN A 1 461 ? -39.375 19.906 15.922 1 95.88 461 GLN A O 1
ATOM 3516 N N . ASP A 1 462 ? -40.5 18.297 17.047 1 96.19 462 ASP A N 1
ATOM 3517 C CA . ASP A 1 462 ? -39.281 17.75 17.594 1 96.19 462 ASP A CA 1
ATOM 3518 C C . ASP A 1 462 ? -38.406 17.109 16.5 1 96.19 462 ASP A C 1
ATOM 3520 O O . ASP A 1 462 ? -38.938 16.359 15.672 1 96.19 462 ASP A O 1
ATOM 3524 N N . LEU A 1 463 ? -37.125 17.375 16.562 1 96.12 463 LEU A N 1
ATOM 3525 C CA . LEU A 1 463 ? -36.219 16.891 15.531 1 96.12 463 LEU A CA 1
ATOM 3526 C C . LEU A 1 463 ? -36.156 15.359 15.531 1 96.12 463 LEU A C 1
ATOM 3528 O O . LEU A 1 463 ? -35.875 14.742 14.508 1 96.12 463 LEU A O 1
ATOM 3532 N N . ARG A 1 464 ? -36.406 14.633 16.609 1 94.38 464 ARG A N 1
ATOM 3533 C CA . ARG A 1 464 ? -36.344 13.18 16.719 1 94.38 464 ARG A CA 1
ATOM 3534 C C . ARG A 1 464 ? -37.562 12.523 16.078 1 94.38 464 ARG A C 1
ATOM 3536 O O . ARG A 1 464 ? -37.562 11.328 15.789 1 94.38 464 ARG A O 1
ATOM 3543 N N . GLY A 1 465 ? -38.531 13.391 15.852 1 94.75 465 GLY A N 1
ATOM 3544 C CA . GLY A 1 465 ? -39.75 12.883 15.273 1 94.75 465 GLY A CA 1
ATOM 3545 C C . GLY A 1 465 ? -39.844 13.117 13.781 1 94.75 465 GLY A C 1
ATOM 3546 O O . GLY A 1 465 ? -40.812 12.688 13.141 1 94.75 465 GLY A O 1
ATOM 3547 N N . VAL A 1 466 ? -38.906 13.734 13.188 1 95.81 466 VAL A N 1
ATOM 3548 C CA . VAL A 1 466 ? -38.938 14.008 11.75 1 95.81 466 VAL A CA 1
ATOM 3549 C C . VAL A 1 466 ? -37.812 13.219 11.062 1 95.81 466 VAL A C 1
ATOM 3551 O O . VAL A 1 466 ? -36.875 12.773 11.703 1 95.81 466 VAL A O 1
ATOM 3554 N N . THR A 1 467 ? -38 12.984 9.75 1 95.94 467 THR A N 1
ATOM 3555 C CA . THR A 1 467 ? -37 12.242 9.008 1 95.94 467 THR A CA 1
ATOM 3556 C C . THR A 1 467 ? -35.719 13.07 8.82 1 95.94 467 THR A C 1
ATOM 3558 O O . THR A 1 467 ? -35.812 14.281 8.609 1 95.94 467 THR A O 1
ATOM 3561 N N . LEU A 1 468 ? -34.594 12.438 8.852 1 95.12 468 LEU A N 1
ATOM 3562 C CA . LEU A 1 468 ? -33.312 13.109 8.727 1 95.12 468 LEU A CA 1
ATOM 3563 C C . LEU A 1 468 ? -33.188 13.789 7.367 1 95.12 468 LEU A C 1
ATOM 3565 O O . LEU A 1 468 ? -32.656 14.906 7.273 1 95.12 468 LEU A O 1
ATOM 3569 N N . ASP A 1 469 ? -33.656 13.133 6.371 1 94.81 469 ASP A N 1
ATOM 3570 C CA . ASP A 1 469 ? -33.531 13.672 5.02 1 94.81 469 ASP A CA 1
ATOM 3571 C C . ASP A 1 469 ? -34.281 15 4.902 1 94.81 469 ASP A C 1
ATOM 3573 O O . ASP A 1 469 ? -33.75 15.977 4.371 1 94.81 469 ASP A O 1
ATOM 3577 N N . SER A 1 470 ? -35.5 15.055 5.457 1 95.88 470 SER A N 1
ATOM 3578 C CA . SER A 1 470 ? -36.312 16.266 5.387 1 95.88 470 SER A CA 1
ATOM 3579 C C . SER A 1 470 ? -35.719 17.375 6.254 1 95.88 470 SER A C 1
ATOM 3581 O O . SER A 1 470 ? -35.75 18.547 5.883 1 95.88 470 SER A O 1
ATOM 3583 N N . LEU A 1 471 ? -35.219 17 7.352 1 96.06 471 LEU A N 1
ATOM 3584 C CA . LEU A 1 471 ? -34.594 17.953 8.266 1 96.06 471 LEU A CA 1
ATOM 3585 C C . LEU A 1 471 ? -33.375 18.609 7.633 1 96.06 471 LEU A C 1
ATOM 3587 O O . LEU A 1 471 ? -33.25 19.844 7.617 1 96.06 471 LEU A O 1
ATOM 3591 N N . ARG A 1 472 ? -32.531 17.828 7.07 1 95.25 472 ARG A N 1
ATOM 3592 C CA . ARG A 1 472 ? -31.25 18.312 6.562 1 95.25 472 ARG A CA 1
ATOM 3593 C C . ARG A 1 472 ? -31.438 19.062 5.254 1 95.25 472 ARG A C 1
ATOM 3595 O O . ARG A 1 472 ? -30.609 19.922 4.906 1 95.25 472 ARG A O 1
ATOM 3602 N N . ARG A 1 473 ? -32.5 18.844 4.598 1 94.69 473 ARG A N 1
ATOM 3603 C CA . ARG A 1 473 ? -32.781 19.531 3.348 1 94.69 473 ARG A CA 1
ATOM 3604 C C . ARG A 1 473 ? -33.156 21 3.604 1 94.69 473 ARG A C 1
ATOM 3606 O O . ARG A 1 473 ? -32.906 21.859 2.756 1 94.69 473 ARG A O 1
ATOM 3613 N N . VAL A 1 474 ? -33.625 21.281 4.766 1 95.06 474 VAL A N 1
ATOM 3614 C CA . VAL A 1 474 ? -34.125 22.625 5.027 1 95.06 474 VAL A CA 1
ATOM 3615 C C . VAL A 1 474 ? -33.062 23.469 5.711 1 95.06 474 VAL A C 1
ATOM 3617 O O . VAL A 1 474 ? -33.281 24.672 5.93 1 95.06 474 VAL A O 1
ATOM 3620 N N . ILE A 1 475 ? -31.969 22.891 5.965 1 95.5 475 ILE A N 1
ATOM 3621 C CA . ILE A 1 475 ? -30.922 23.625 6.672 1 95.5 475 ILE A CA 1
ATOM 3622 C C . ILE A 1 475 ? -29.688 23.75 5.777 1 95.5 475 ILE A C 1
ATOM 3624 O O . ILE A 1 475 ? -29.172 22.75 5.277 1 95.5 475 ILE A O 1
ATOM 3628 N N . GLY A 1 476 ? -29.25 24.922 5.496 1 93.81 476 GLY A N 1
ATOM 3629 C CA . GLY A 1 476 ? -27.969 25.188 4.84 1 93.81 476 GLY A CA 1
ATOM 3630 C C . GLY A 1 476 ? -26.859 25.531 5.816 1 93.81 476 GLY A C 1
ATOM 3631 O O . GLY A 1 476 ? -27.094 26.219 6.812 1 93.81 476 GLY A O 1
ATOM 3632 N N . VAL A 1 477 ? -25.656 24.953 5.543 1 92.88 477 VAL A N 1
ATOM 3633 C CA . VAL A 1 477 ? -24.594 25.109 6.535 1 92.88 477 VAL A CA 1
ATOM 3634 C C . VAL A 1 477 ? -23.328 25.594 5.848 1 92.88 477 VAL A C 1
ATOM 3636 O O . VAL A 1 477 ? -22.984 25.125 4.754 1 92.88 477 VAL A O 1
ATOM 3639 N N . VAL A 1 478 ? -22.688 26.578 6.41 1 90.31 478 VAL A N 1
ATOM 3640 C CA . VAL A 1 478 ? -21.297 26.922 6.133 1 90.31 478 VAL A CA 1
ATOM 3641 C C . VAL A 1 478 ? -20.422 26.562 7.332 1 90.31 478 VAL A C 1
ATOM 3643 O O . VAL A 1 478 ? -20.391 27.297 8.328 1 90.31 478 VAL A O 1
ATOM 3646 N N . PRO A 1 479 ? -19.703 25.5 7.176 1 88.38 479 PRO A N 1
ATOM 3647 C CA . PRO A 1 479 ? -18.922 25.031 8.328 1 88.38 479 PRO A CA 1
ATOM 3648 C C . PRO A 1 479 ? -17.656 25.844 8.547 1 88.38 479 PRO A C 1
ATOM 3650 O O . PRO A 1 479 ? -17.234 26.594 7.66 1 88.38 479 PRO A O 1
ATOM 3653 N N . GLN A 1 480 ? -17.125 25.641 9.758 1 78.75 480 GLN A N 1
ATOM 3654 C CA . GLN A 1 480 ? -15.859 26.281 10.094 1 78.75 480 GLN A CA 1
ATOM 3655 C C . GLN A 1 480 ? -14.719 25.719 9.25 1 78.75 480 GLN A C 1
ATOM 3657 O O . GLN A 1 480 ? -13.961 26.484 8.633 1 78.75 480 GLN A O 1
ATOM 3662 N N . ASP A 1 481 ? -14.68 24.359 9.242 1 79 481 ASP A N 1
ATOM 3663 C CA . ASP A 1 481 ? -13.68 23.672 8.43 1 79 481 ASP A CA 1
ATOM 3664 C C . ASP A 1 481 ? -14.289 23.188 7.117 1 79 481 ASP A C 1
ATOM 3666 O O . ASP A 1 481 ? -15.078 22.234 7.109 1 79 481 ASP A O 1
ATOM 3670 N N . THR A 1 482 ? -13.844 23.922 6.098 1 84.06 482 THR A N 1
ATOM 3671 C CA . THR A 1 482 ? -14.398 23.562 4.797 1 84.06 482 THR A CA 1
ATOM 3672 C C . THR A 1 482 ? -13.5 22.547 4.086 1 84.06 482 THR A C 1
ATOM 3674 O O . THR A 1 482 ? -12.32 22.812 3.857 1 84.06 482 THR A O 1
ATOM 3677 N N . VAL A 1 483 ? -14.062 21.406 3.832 1 86.94 483 VAL A N 1
ATOM 3678 C CA . VAL A 1 483 ? -13.352 20.406 3.053 1 86.94 483 VAL A CA 1
ATOM 3679 C C . VAL A 1 483 ? -13.992 20.281 1.671 1 86.94 483 VAL A C 1
ATOM 3681 O O . VAL A 1 483 ? -15.211 20.375 1.532 1 86.94 483 VAL A O 1
ATOM 3684 N N . LEU A 1 484 ? -13.164 20.203 0.708 1 91.38 484 LEU A N 1
ATOM 3685 C CA . LEU A 1 484 ? -13.641 20.109 -0.669 1 91.38 484 LEU A CA 1
ATOM 3686 C C . LEU A 1 484 ? -13.266 18.766 -1.279 1 91.38 484 LEU A C 1
ATOM 3688 O O . LEU A 1 484 ? -12.32 18.109 -0.826 1 91.38 484 LEU A O 1
ATOM 3692 N N . PHE A 1 485 ? -14.039 18.375 -2.256 1 92.81 485 PHE A N 1
ATOM 3693 C CA . PHE A 1 485 ? -13.766 17.141 -2.998 1 92.81 485 PHE A CA 1
ATOM 3694 C C . PHE A 1 485 ? -12.602 17.344 -3.961 1 92.81 485 PHE A C 1
ATOM 3696 O O . PHE A 1 485 ? -12.375 18.453 -4.449 1 92.81 485 PHE A O 1
ATOM 3703 N N . ASN A 1 486 ? -11.867 16.25 -4.184 1 91.38 486 ASN A N 1
ATOM 3704 C CA . ASN A 1 486 ? -10.82 16.281 -5.199 1 91.38 486 ASN A CA 1
ATOM 3705 C C . ASN A 1 486 ? -11.406 16.266 -6.609 1 91.38 486 ASN A C 1
ATOM 3707 O O . ASN A 1 486 ? -11.164 15.328 -7.371 1 91.38 486 ASN A O 1
ATOM 3711 N N . GLU A 1 487 ? -12.133 17.25 -6.898 1 93.12 487 GLU A N 1
ATOM 3712 C CA . GLU A 1 487 ? -12.836 17.453 -8.164 1 93.12 487 GLU A CA 1
ATOM 3713 C C . GLU A 1 487 ? -12.711 18.891 -8.641 1 93.12 487 GLU A C 1
ATOM 3715 O O . GLU A 1 487 ? -12.039 19.703 -8.008 1 93.12 487 GLU A O 1
ATOM 3720 N N . SER A 1 488 ? -13.398 19.203 -9.703 1 93.5 488 SER A N 1
ATOM 3721 C CA . SER A 1 488 ? -13.336 20.547 -10.273 1 93.5 488 SER A CA 1
ATOM 3722 C C . SER A 1 488 ? -14.039 21.562 -9.383 1 93.5 488 SER A C 1
ATOM 3724 O O . SER A 1 488 ? -14.852 21.188 -8.539 1 93.5 488 SER A O 1
ATOM 3726 N N . LEU A 1 489 ? -13.633 22.781 -9.547 1 93.88 489 LEU A N 1
ATOM 3727 C CA . LEU A 1 489 ? -14.305 23.875 -8.836 1 93.88 489 LEU A CA 1
ATOM 3728 C C . LEU A 1 489 ? -15.797 23.875 -9.141 1 93.88 489 LEU A C 1
ATOM 3730 O O . LEU A 1 489 ? -16.609 24.094 -8.242 1 93.88 489 LEU A O 1
ATOM 3734 N N . TYR A 1 490 ? -16.141 23.562 -10.336 1 94.62 490 TYR A N 1
ATOM 3735 C CA . TYR A 1 490 ? -17.531 23.5 -10.75 1 94.62 490 TYR A CA 1
ATOM 3736 C C . TYR A 1 490 ? -18.281 22.438 -9.953 1 94.62 490 TYR A C 1
ATOM 3738 O O . TYR A 1 490 ? -19.375 22.703 -9.43 1 94.62 490 TYR A O 1
ATOM 3746 N N . PHE A 1 491 ? -17.734 21.297 -9.914 1 94.5 491 PHE A N 1
ATOM 3747 C CA . PHE A 1 491 ? -18.375 20.188 -9.203 1 94.5 491 PHE A CA 1
ATOM 3748 C C . PHE A 1 491 ? -18.562 20.531 -7.734 1 94.5 491 PHE A C 1
ATOM 3750 O O . PHE A 1 491 ? -19.625 20.234 -7.16 1 94.5 491 PHE A O 1
ATOM 3757 N N . ASN A 1 492 ? -17.562 21.125 -7.148 1 95.25 492 ASN A N 1
ATOM 3758 C CA . ASN A 1 492 ? -17.625 21.453 -5.73 1 95.25 492 ASN A CA 1
ATOM 3759 C C . ASN A 1 492 ? -18.719 22.484 -5.441 1 95.25 492 ASN A C 1
ATOM 3761 O O . ASN A 1 492 ? -19.406 22.391 -4.422 1 95.25 492 ASN A O 1
ATOM 3765 N N . ILE A 1 493 ? -18.875 23.406 -6.328 1 95.12 493 ILE A N 1
ATOM 3766 C CA . ILE A 1 493 ? -19.938 24.391 -6.145 1 95.12 493 ILE A CA 1
ATOM 3767 C C . ILE A 1 493 ? -21.297 23.75 -6.445 1 95.12 493 ILE A C 1
ATOM 3769 O O . ILE A 1 493 ? -22.25 23.906 -5.668 1 95.12 493 ILE A O 1
ATOM 3773 N N . ALA A 1 494 ? -21.359 23 -7.539 1 95.5 494 ALA A N 1
ATOM 3774 C CA . ALA A 1 494 ? -22.594 22.359 -7.973 1 95.5 494 ALA A CA 1
ATOM 3775 C C . ALA A 1 494 ? -23.078 21.344 -6.949 1 95.5 494 ALA A C 1
ATOM 3777 O O . ALA A 1 494 ? -24.234 20.922 -6.98 1 95.5 494 ALA A O 1
ATOM 3778 N N . TYR A 1 495 ? -22.188 21 -6.039 1 94.5 495 TYR A N 1
ATOM 3779 C CA . TYR A 1 495 ? -22.516 20.016 -5.016 1 94.5 495 TYR A CA 1
ATOM 3780 C C . TYR A 1 495 ? -23.625 20.516 -4.109 1 94.5 495 TYR A C 1
ATOM 3782 O O . TYR A 1 495 ? -24.312 19.719 -3.459 1 94.5 495 TYR A O 1
ATOM 3790 N N . GLY A 1 496 ? -23.781 21.812 -3.998 1 94.25 496 GLY A N 1
ATOM 3791 C CA . GLY A 1 496 ? -24.875 22.406 -3.229 1 94.25 496 GLY A CA 1
ATOM 3792 C C . GLY A 1 496 ? -26.25 21.969 -3.707 1 94.25 496 GLY A C 1
ATOM 3793 O O . GLY A 1 496 ? -27.156 21.797 -2.902 1 94.25 496 GLY A O 1
ATOM 3794 N N . ASN A 1 497 ? -26.406 21.906 -4.93 1 94.94 497 ASN A N 1
ATOM 3795 C CA . ASN A 1 497 ? -27.578 21.391 -5.617 1 94.94 497 ASN A CA 1
ATOM 3796 C C . ASN A 1 497 ? -27.219 20.766 -6.961 1 94.94 497 ASN A C 1
ATOM 3798 O O . ASN A 1 497 ? -27.219 21.453 -7.988 1 94.94 497 ASN A O 1
ATOM 3802 N N . PRO A 1 498 ? -27.062 19.469 -6.949 1 92.88 498 PRO A N 1
ATOM 3803 C CA . PRO A 1 498 ? -26.594 18.797 -8.156 1 92.88 498 PRO A CA 1
ATOM 3804 C C . PRO A 1 498 ? -27.578 18.938 -9.328 1 92.88 498 PRO A C 1
ATOM 3806 O O . PRO A 1 498 ? -27.203 18.688 -10.477 1 92.88 498 PRO A O 1
ATOM 3809 N N . LEU A 1 499 ? -28.734 19.375 -9.109 1 91.81 499 LEU A N 1
ATOM 3810 C CA . LEU A 1 499 ? -29.75 19.484 -10.156 1 91.81 499 LEU A CA 1
ATOM 3811 C C . LEU A 1 499 ? -29.797 20.906 -10.711 1 91.81 499 LEU A C 1
ATOM 3813 O O . LEU A 1 499 ? -30.516 21.172 -11.672 1 91.81 499 LEU A O 1
ATOM 3817 N N . SER A 1 500 ? -29 21.766 -10.164 1 93.12 500 SER A N 1
ATOM 3818 C CA . SER A 1 500 ? -29 23.156 -10.602 1 93.12 500 SER A CA 1
ATOM 3819 C C . SER A 1 500 ? -28.406 23.297 -12 1 93.12 500 SER A C 1
ATOM 3821 O O . SER A 1 500 ? -27.641 22.453 -12.445 1 93.12 500 SER A O 1
ATOM 3823 N N . SER A 1 501 ? -28.781 24.297 -12.664 1 95.06 501 SER A N 1
ATOM 3824 C CA . SER A 1 501 ? -28.219 24.594 -13.984 1 95.06 501 SER A CA 1
ATOM 3825 C C . SER A 1 501 ? -26.828 25.203 -13.867 1 95.06 501 SER A C 1
ATOM 3827 O O . SER A 1 501 ? -26.438 25.688 -12.805 1 95.06 501 SER A O 1
ATOM 3829 N N . ALA A 1 502 ? -26.125 25.219 -14.938 1 94.44 502 ALA A N 1
ATOM 3830 C CA . ALA A 1 502 ? -24.797 25.812 -14.969 1 94.44 502 ALA A CA 1
ATOM 3831 C C . ALA A 1 502 ? -24.844 27.312 -14.664 1 94.44 502 ALA A C 1
ATOM 3833 O O . ALA A 1 502 ? -23.953 27.844 -14 1 94.44 502 ALA A O 1
ATOM 3834 N N . GLU A 1 503 ? -25.891 27.828 -15.141 1 94.25 503 GLU A N 1
ATOM 3835 C CA . GLU A 1 503 ? -26.062 29.266 -14.914 1 94.25 503 GLU A CA 1
ATOM 3836 C C . GLU A 1 503 ? -26.219 29.562 -13.422 1 94.25 503 GLU A C 1
ATOM 3838 O O . GLU A 1 503 ? -25.656 30.547 -12.93 1 94.25 503 GLU A O 1
ATOM 3843 N N . ASP A 1 504 ? -26.953 28.766 -12.766 1 94.44 504 ASP A N 1
ATOM 3844 C CA . ASP A 1 504 ? -27.141 28.938 -11.328 1 94.44 504 ASP A CA 1
ATOM 3845 C C . ASP A 1 504 ? -25.828 28.797 -10.586 1 94.44 504 ASP A C 1
ATOM 3847 O O . ASP A 1 504 ? -25.562 29.516 -9.617 1 94.44 504 ASP A O 1
ATOM 3851 N N . VAL A 1 505 ? -25.016 27.891 -11.016 1 95.19 505 VAL A N 1
ATOM 3852 C CA . VAL A 1 505 ? -23.734 27.641 -10.383 1 95.19 505 VAL A CA 1
ATOM 3853 C C . VAL A 1 505 ? -22.812 28.844 -10.586 1 95.19 505 VAL A C 1
ATOM 3855 O O . VAL A 1 505 ? -22.141 29.281 -9.648 1 95.19 505 VAL A O 1
ATOM 3858 N N . TYR A 1 506 ? -22.812 29.391 -11.773 1 94.62 506 TYR A N 1
ATOM 3859 C CA . TYR A 1 506 ? -21.969 30.547 -12.062 1 94.62 506 TYR A CA 1
ATOM 3860 C C . TYR A 1 506 ? -22.422 31.766 -11.273 1 94.62 506 TYR A C 1
ATOM 3862 O O . TYR A 1 506 ? -21.609 32.531 -10.789 1 94.62 506 TYR A O 1
ATOM 3870 N N . ASN A 1 507 ? -23.703 31.875 -11.156 1 92 507 ASN A N 1
ATOM 3871 C CA . ASN A 1 507 ? -24.266 33 -10.383 1 92 507 ASN A CA 1
ATOM 3872 C C . ASN A 1 507 ? -23.875 32.875 -8.906 1 92 507 ASN A C 1
ATOM 3874 O O . ASN A 1 507 ? -23.547 33.906 -8.273 1 92 507 ASN A O 1
ATOM 3878 N N . ALA A 1 508 ? -24.047 31.688 -8.398 1 91.81 508 ALA A N 1
ATOM 3879 C CA . ALA A 1 508 ? -23.672 31.484 -7 1 91.81 508 ALA A CA 1
ATOM 3880 C C . ALA A 1 508 ? -22.188 31.75 -6.785 1 91.81 508 ALA A C 1
ATOM 3882 O O . ALA A 1 508 ? -21.797 32.344 -5.77 1 91.81 508 ALA A O 1
ATOM 3883 N N . ALA A 1 509 ? -21.359 31.328 -7.723 1 93.25 509 ALA A N 1
ATOM 3884 C CA . ALA A 1 509 ? -19.906 31.562 -7.656 1 93.25 509 ALA A CA 1
ATOM 3885 C C . ALA A 1 509 ? -19.594 33.062 -7.676 1 93.25 509 ALA A C 1
ATOM 3887 O O . ALA A 1 509 ? -18.734 33.531 -6.93 1 93.25 509 ALA A O 1
ATOM 3888 N N . SER A 1 510 ? -20.266 33.75 -8.5 1 89.44 510 SER A N 1
ATOM 3889 C CA . SER A 1 510 ? -20.062 35.188 -8.609 1 89.44 510 SER A CA 1
ATOM 3890 C C . SER A 1 510 ? -20.5 35.906 -7.344 1 89.44 510 SER A C 1
ATOM 3892 O O . SER A 1 510 ? -19.828 36.844 -6.879 1 89.44 510 SER A O 1
ATOM 3894 N N . ALA A 1 511 ? -21.594 35.5 -6.844 1 85.12 511 ALA A N 1
ATOM 3895 C CA . ALA A 1 511 ? -22.125 36.094 -5.629 1 85.12 511 ALA A CA 1
ATOM 3896 C C . ALA A 1 511 ? -21.188 35.875 -4.449 1 85.12 511 ALA A C 1
ATOM 3898 O O . ALA A 1 511 ? -21.062 36.75 -3.58 1 85.12 511 ALA A O 1
ATOM 3899 N N . ALA A 1 512 ? -20.625 34.719 -4.43 1 88.5 512 ALA A N 1
ATOM 3900 C CA . ALA A 1 512 ? -19.703 34.375 -3.344 1 88.5 512 ALA A CA 1
ATOM 3901 C C . ALA A 1 512 ? -18.297 34.875 -3.65 1 88.5 512 ALA A C 1
ATOM 3903 O O . ALA A 1 512 ? -17.359 34.656 -2.873 1 88.5 512 ALA A O 1
ATOM 3904 N N . GLN A 1 513 ? -18.062 35.5 -4.855 1 86.06 513 GLN A N 1
ATOM 3905 C CA . GLN A 1 513 ? -16.781 36.062 -5.281 1 86.06 513 GLN A CA 1
ATOM 3906 C C . GLN A 1 513 ? -15.711 35 -5.402 1 86.06 513 GLN A C 1
ATOM 3908 O O . GLN A 1 513 ? -14.594 35.156 -4.918 1 86.06 513 GLN A O 1
ATOM 3913 N N . VAL A 1 514 ? -16.188 33.875 -5.93 1 88.56 514 VAL A N 1
ATOM 3914 C CA . VAL A 1 514 ? -15.195 32.844 -6.254 1 88.56 514 VAL A CA 1
ATOM 3915 C C . VAL A 1 514 ? -14.406 33.25 -7.496 1 88.56 514 VAL A C 1
ATOM 3917 O O . VAL A 1 514 ? -14.992 33.562 -8.539 1 88.56 514 VAL A O 1
ATOM 3920 N N . HIS A 1 515 ? -13.148 33.312 -7.41 1 82.5 515 HIS A N 1
ATOM 3921 C CA . HIS A 1 515 ? -12.305 33.781 -8.508 1 82.5 515 HIS A CA 1
ATOM 3922 C C . HIS A 1 515 ? -11.82 32.594 -9.359 1 82.5 515 HIS A C 1
ATOM 3924 O O . HIS A 1 515 ? -10.625 32.281 -9.359 1 82.5 515 HIS A O 1
ATOM 3930 N N . ALA A 1 516 ? -12.602 32.094 -10.148 1 85.75 516 ALA A N 1
ATOM 3931 C CA . ALA A 1 516 ? -12.242 30.969 -11.023 1 85.75 516 ALA A CA 1
ATOM 3932 C C . ALA A 1 516 ? -11.297 31.406 -12.133 1 85.75 516 ALA A C 1
ATOM 3934 O O . ALA A 1 516 ? -10.539 30.609 -12.672 1 85.75 516 ALA A O 1
ATOM 3935 N N . ASP A 1 517 ? -11.305 32.625 -12.445 1 79.69 517 ASP A N 1
ATOM 3936 C CA . ASP A 1 517 ? -10.516 33.188 -13.531 1 79.69 517 ASP A CA 1
ATOM 3937 C C . ASP A 1 517 ? -9.023 33.156 -13.203 1 79.69 517 ASP A C 1
ATOM 3939 O O . ASP A 1 517 ? -8.188 33.156 -14.109 1 79.69 517 ASP A O 1
ATOM 3943 N N . LYS A 1 518 ? -8.766 33.156 -12 1 77.06 518 LYS A N 1
ATOM 3944 C CA . LYS A 1 518 ? -7.371 33.156 -11.586 1 77.06 518 LYS A CA 1
ATOM 3945 C C . LYS A 1 518 ? -6.801 31.734 -11.555 1 77.06 518 LYS A C 1
ATOM 3947 O O . LYS A 1 518 ? -5.598 31.547 -11.344 1 77.06 518 LYS A O 1
ATOM 3952 N N . MET A 1 519 ? -7.656 30.844 -11.844 1 84.62 519 MET A N 1
ATOM 3953 C CA . MET A 1 519 ? -7.211 29.453 -11.781 1 84.62 519 MET A CA 1
ATOM 3954 C C . MET A 1 519 ? -6.824 28.938 -13.164 1 84.62 519 MET A C 1
ATOM 3956 O O . MET A 1 519 ? -7.383 29.375 -14.172 1 84.62 519 MET A O 1
ATOM 3960 N N . PRO A 1 520 ? -5.914 28.016 -13.312 1 80.75 520 PRO A N 1
ATOM 3961 C CA . PRO A 1 520 ? -5.367 27.547 -14.586 1 80.75 520 PRO A CA 1
ATOM 3962 C C . PRO A 1 520 ? -6.445 27.047 -15.547 1 80.75 520 PRO A C 1
ATOM 3964 O O . PRO A 1 520 ? -6.363 27.281 -16.75 1 80.75 520 PRO A O 1
ATOM 3967 N N . HIS A 1 521 ? -7.453 26.406 -15.102 1 89.38 521 HIS A N 1
ATOM 3968 C CA . HIS A 1 521 ? -8.484 25.844 -15.969 1 89.38 521 HIS A CA 1
ATOM 3969 C C . HIS A 1 521 ? -9.867 26.391 -15.602 1 89.38 521 HIS A C 1
ATOM 3971 O O . HIS A 1 521 ? -10.875 25.703 -15.805 1 89.38 521 HIS A O 1
ATOM 3977 N N . GLY A 1 522 ? -9.82 27.5 -14.93 1 90.69 522 GLY A N 1
ATOM 3978 C CA . GLY A 1 522 ? -11.094 28.094 -14.555 1 90.69 522 GLY A CA 1
ATOM 3979 C C . GLY A 1 522 ? -11.93 27.203 -13.656 1 90.69 522 GLY A C 1
ATOM 3980 O O . GLY A 1 522 ? -11.43 26.672 -12.656 1 90.69 522 GLY A O 1
ATOM 3981 N N . PHE A 1 523 ? -13.156 26.969 -14.117 1 92.25 523 PHE A N 1
ATOM 3982 C CA . PHE A 1 523 ? -14.094 26.188 -13.312 1 92.25 523 PHE A CA 1
ATOM 3983 C C . PHE A 1 523 ? -13.773 24.703 -13.406 1 92.25 523 PHE A C 1
ATOM 3985 O O . PHE A 1 523 ? -14.234 23.922 -12.578 1 92.25 523 PHE A O 1
ATOM 3992 N N . ASN A 1 524 ? -12.977 24.422 -14.289 1 91.62 524 ASN A N 1
ATOM 3993 C CA . ASN A 1 524 ? -12.625 23.016 -14.477 1 91.62 524 ASN A CA 1
ATOM 3994 C C . ASN A 1 524 ? -11.344 22.656 -13.727 1 91.62 524 ASN A C 1
ATOM 3996 O O . ASN A 1 524 ? -10.914 21.5 -13.742 1 91.62 524 ASN A O 1
ATOM 4000 N N . THR A 1 525 ? -10.828 23.547 -13.016 1 89.56 525 THR A N 1
ATOM 4001 C CA . THR A 1 525 ? -9.609 23.281 -12.266 1 89.56 525 THR A CA 1
ATOM 4002 C C . THR A 1 525 ? -9.875 22.328 -11.109 1 89.56 525 THR A C 1
ATOM 4004 O O . THR A 1 525 ? -10.797 22.547 -10.32 1 89.56 525 THR A O 1
ATOM 4007 N N . VAL A 1 526 ? -9.148 21.344 -11.039 1 88.56 526 VAL A N 1
ATOM 4008 C CA . VAL A 1 526 ? -9.242 20.391 -9.922 1 88.56 526 VAL A CA 1
ATOM 4009 C C . VAL A 1 526 ? -8.609 21.016 -8.672 1 88.56 526 VAL A C 1
ATOM 4011 O O . VAL A 1 526 ? -7.453 21.422 -8.695 1 88.56 526 VAL A O 1
ATOM 4014 N N . VAL A 1 527 ? -9.336 21.062 -7.578 1 88.44 527 VAL A N 1
ATOM 4015 C CA . VAL A 1 527 ? -8.938 21.828 -6.406 1 88.44 527 VAL A CA 1
ATOM 4016 C C . VAL A 1 527 ? -8.078 20.969 -5.484 1 88.44 527 VAL A C 1
ATOM 4018 O O . VAL A 1 527 ? -7.465 21.484 -4.539 1 88.44 527 VAL A O 1
ATOM 4021 N N . GLY A 1 528 ? -7.945 19.719 -5.715 1 83.56 528 GLY A N 1
ATOM 4022 C CA . GLY A 1 528 ? -7.098 18.859 -4.914 1 83.56 528 GLY A CA 1
ATOM 4023 C C . GLY A 1 528 ? -7.816 18.234 -3.725 1 83.56 528 GLY A C 1
ATOM 4024 O O . GLY A 1 528 ? -8.922 18.672 -3.377 1 83.56 528 GLY A O 1
ATOM 4025 N N . GLU A 1 529 ? -7.109 17.406 -3.055 1 81.44 529 GLU A N 1
ATOM 4026 C CA . GLU A 1 529 ? -7.664 16.75 -1.868 1 81.44 529 GLU A CA 1
ATOM 4027 C C . GLU A 1 529 ? -7.863 17.766 -0.737 1 81.44 529 GLU A C 1
ATOM 4029 O O . GLU A 1 529 ? -6.973 18.562 -0.448 1 81.44 529 GLU A O 1
ATOM 4034 N N . ARG A 1 530 ? -9.055 17.719 -0.179 1 76.25 530 ARG A N 1
ATOM 4035 C CA . ARG A 1 530 ? -9.438 18.641 0.895 1 76.25 530 ARG A CA 1
ATOM 4036 C C . ARG A 1 530 ? -9.297 20.094 0.458 1 76.25 530 ARG A C 1
ATOM 4038 O O . ARG A 1 530 ? -9.188 20.984 1.296 1 76.25 530 ARG A O 1
ATOM 4045 N N . GLY A 1 531 ? -9.188 20.281 -0.865 1 79.94 531 GLY A N 1
ATOM 4046 C CA . GLY A 1 531 ? -9.062 21.625 -1.387 1 79.94 531 GLY A CA 1
ATOM 4047 C C . GLY A 1 531 ? -7.684 22.219 -1.186 1 79.94 531 GLY A C 1
ATOM 4048 O O . GLY A 1 531 ? -7.535 23.438 -1.063 1 79.94 531 GLY A O 1
ATOM 4049 N N . LEU A 1 532 ? -6.699 21.391 -1.161 1 68.5 532 LEU A N 1
ATOM 4050 C CA . LEU A 1 532 ? -5.348 21.781 -0.786 1 68.5 532 LEU A CA 1
ATOM 4051 C C . LEU A 1 532 ? -4.797 22.828 -1.758 1 68.5 532 LEU A C 1
ATOM 4053 O O . LEU A 1 532 ? -3.879 23.578 -1.418 1 68.5 532 LEU A O 1
ATOM 4057 N N . LYS A 1 533 ? -5.352 22.969 -2.898 1 74.5 533 LYS A N 1
ATOM 4058 C CA . LYS A 1 533 ? -4.836 23.891 -3.912 1 74.5 533 LYS A CA 1
ATOM 4059 C C . LYS A 1 533 ? -5.43 25.281 -3.748 1 74.5 533 LYS A C 1
ATOM 4061 O O . LYS A 1 533 ? -5.012 26.219 -4.422 1 74.5 533 LYS A O 1
ATOM 4066 N N . LEU A 1 534 ? -6.43 25.359 -2.832 1 78.75 534 LEU A N 1
ATOM 4067 C CA . LEU A 1 534 ? -7.086 26.641 -2.584 1 78.75 534 LEU A CA 1
ATOM 4068 C C . LEU A 1 534 ? -6.668 27.219 -1.233 1 78.75 534 LEU A C 1
ATOM 4070 O O . LEU A 1 534 ? -6.34 26.469 -0.312 1 78.75 534 LEU A O 1
ATOM 4074 N N . SER A 1 535 ? -6.668 28.469 -1.17 1 74.31 535 SER A N 1
ATOM 4075 C CA . SER A 1 535 ? -6.441 29.125 0.113 1 74.31 535 SER A CA 1
ATOM 4076 C C . SER A 1 535 ? -7.641 28.953 1.04 1 74.31 535 SER A C 1
ATOM 4078 O O . SER A 1 535 ? -8.711 28.531 0.605 1 74.31 535 SER A O 1
ATOM 4080 N N . GLY A 1 536 ? -7.406 29.156 2.303 1 75.88 536 GLY A N 1
ATOM 4081 C CA . GLY A 1 536 ? -8.5 29.078 3.26 1 75.88 536 GLY A CA 1
ATOM 4082 C C . GLY A 1 536 ? -9.68 29.953 2.875 1 75.88 536 GLY A C 1
ATOM 4083 O O . GLY A 1 536 ? -10.836 29.516 2.955 1 75.88 536 GLY A O 1
ATOM 4084 N N . GLY A 1 537 ? -9.375 31.141 2.436 1 77.69 537 GLY A N 1
ATOM 4085 C CA . GLY A 1 537 ? -10.43 32.062 2.018 1 77.69 537 GLY A CA 1
ATOM 4086 C C . GLY A 1 537 ? -11.18 31.578 0.79 1 77.69 537 GLY A C 1
ATOM 4087 O O . GLY A 1 537 ? -12.398 31.734 0.702 1 77.69 537 GLY A O 1
ATOM 4088 N N . GLU A 1 538 ? -10.508 31.062 -0.142 1 82.06 538 GLU A N 1
ATOM 4089 C CA . GLU A 1 538 ? -11.133 30.531 -1.35 1 82.06 538 GLU A CA 1
ATOM 4090 C C . GLU A 1 538 ? -12.055 29.359 -1.027 1 82.06 538 GLU A C 1
ATOM 4092 O O . GLU A 1 538 ? -13.125 29.219 -1.615 1 82.06 538 GLU A O 1
ATOM 4097 N N . LYS A 1 539 ? -11.656 28.531 -0.132 1 88.5 539 LYS A N 1
ATOM 4098 C CA . LYS A 1 539 ? -12.492 27.406 0.292 1 88.5 539 LYS A CA 1
ATOM 4099 C C . LYS A 1 539 ? -13.797 27.906 0.909 1 88.5 539 LYS A C 1
ATOM 4101 O O . LYS A 1 539 ? -14.859 27.328 0.659 1 88.5 539 LYS A O 1
ATOM 4106 N N . GLN A 1 540 ? -13.617 28.906 1.692 1 86.38 540 GLN A N 1
ATOM 4107 C CA . GLN A 1 540 ? -14.797 29.469 2.354 1 86.38 540 GLN A CA 1
ATOM 4108 C C . GLN A 1 540 ? -15.773 30.047 1.338 1 86.38 540 GLN A C 1
ATOM 4110 O O . GLN A 1 540 ? -16.984 29.906 1.492 1 86.38 540 GLN A O 1
ATOM 4115 N N . ARG A 1 541 ? -15.219 30.719 0.345 1 87.56 541 ARG A N 1
ATOM 4116 C CA . ARG A 1 541 ? -16.062 31.266 -0.707 1 87.56 541 ARG A CA 1
ATOM 4117 C C . ARG A 1 541 ? -16.828 30.156 -1.434 1 87.56 541 ARG A C 1
ATOM 4119 O O . ARG A 1 541 ? -18 30.328 -1.779 1 87.56 541 ARG A O 1
ATOM 4126 N N . VAL A 1 542 ? -16.172 29.078 -1.631 1 91.5 542 VAL A N 1
ATOM 4127 C CA . VAL A 1 542 ? -16.812 27.938 -2.287 1 91.5 542 VAL A CA 1
ATOM 4128 C C . VAL A 1 542 ? -17.922 27.375 -1.396 1 91.5 542 VAL A C 1
ATOM 4130 O O . VAL A 1 542 ? -18.984 27.016 -1.88 1 91.5 542 VAL A O 1
ATOM 4133 N N . ALA A 1 543 ? -17.641 27.281 -0.114 1 91.75 543 ALA A N 1
ATOM 4134 C CA . ALA A 1 543 ? -18.625 26.797 0.836 1 91.75 543 ALA A CA 1
ATOM 4135 C C . ALA A 1 543 ? -19.859 27.703 0.84 1 91.75 543 ALA A C 1
ATOM 4137 O O . ALA A 1 543 ? -21 27.203 0.932 1 91.75 543 ALA A O 1
ATOM 4138 N N . ILE A 1 544 ? -19.594 28.953 0.779 1 89.69 544 ILE A N 1
ATOM 4139 C CA . ILE A 1 544 ? -20.688 29.922 0.758 1 89.69 544 ILE A CA 1
ATOM 4140 C C . ILE A 1 544 ? -21.484 29.766 -0.532 1 89.69 544 ILE A C 1
ATOM 4142 O O . ILE A 1 544 ? -22.719 29.766 -0.511 1 89.69 544 ILE A O 1
ATOM 4146 N N . ALA A 1 545 ? -20.812 29.609 -1.63 1 92.25 545 ALA A N 1
ATOM 4147 C CA . ALA A 1 545 ? -21.484 29.391 -2.91 1 92.25 545 ALA A CA 1
ATOM 4148 C C . ALA A 1 545 ? -22.359 28.141 -2.863 1 92.25 545 ALA A C 1
ATOM 4150 O O . ALA A 1 545 ? -23.469 28.141 -3.395 1 92.25 545 ALA A O 1
ATOM 4151 N N . ARG A 1 546 ? -21.938 27.125 -2.234 1 93.81 546 ARG A N 1
ATOM 4152 C CA . ARG A 1 546 ? -22.703 25.891 -2.066 1 93.81 546 ARG A CA 1
ATOM 4153 C C . ARG A 1 546 ? -23.984 26.141 -1.3 1 93.81 546 ARG A C 1
ATOM 4155 O O . ARG A 1 546 ? -25.047 25.656 -1.685 1 93.81 546 ARG A O 1
ATOM 4162 N N . MET A 1 547 ? -23.734 26.797 -0.259 1 91.88 547 MET A N 1
ATOM 4163 C CA . MET A 1 547 ? -24.891 27.078 0.597 1 91.88 547 MET A CA 1
ATOM 4164 C C . MET A 1 547 ? -25.922 27.906 -0.144 1 91.88 547 MET A C 1
ATOM 4166 O O . MET A 1 547 ? -27.125 27.672 -0.019 1 91.88 547 MET A O 1
ATOM 4170 N N . MET A 1 548 ? -25.453 28.875 -0.908 1 89.94 548 MET A N 1
ATOM 4171 C CA . MET A 1 548 ? -26.344 29.719 -1.688 1 89.94 548 MET A CA 1
ATOM 4172 C C . MET A 1 548 ? -27.125 28.891 -2.707 1 89.94 548 MET A C 1
ATOM 4174 O O . MET A 1 548 ? -28.312 29.125 -2.922 1 89.94 548 MET A O 1
ATOM 4178 N N . LEU A 1 549 ? -26.453 27.984 -3.295 1 92.75 549 LEU A N 1
ATOM 4179 C CA . LEU A 1 549 ? -27.078 27.141 -4.312 1 92.75 549 LEU A CA 1
ATOM 4180 C C . LEU A 1 549 ? -28.125 26.234 -3.691 1 92.75 549 LEU A C 1
ATOM 4182 O O . LEU A 1 549 ? -29.125 25.906 -4.332 1 92.75 549 LEU A O 1
ATOM 4186 N N . LYS A 1 550 ? -27.891 25.766 -2.508 1 92.81 550 LYS A N 1
ATOM 4187 C CA . LYS A 1 550 ? -28.859 24.922 -1.812 1 92.81 550 LYS A CA 1
ATOM 4188 C C . LYS A 1 550 ? -30.156 25.672 -1.533 1 92.81 550 LYS A C 1
ATOM 4190 O O . LYS A 1 550 ? -31.234 25.078 -1.533 1 92.81 550 LYS A O 1
ATOM 4195 N N . ASP A 1 551 ? -30.031 26.984 -1.247 1 89.88 551 ASP A N 1
ATOM 4196 C CA . ASP A 1 551 ? -31.172 27.875 -1.052 1 89.88 551 ASP A CA 1
ATOM 4197 C C . ASP A 1 551 ? -32.125 27.344 0.028 1 89.88 551 ASP A C 1
ATOM 4199 O O . ASP A 1 551 ? -33.312 27.203 -0.199 1 89.88 551 ASP A O 1
ATOM 4203 N N . ALA A 1 552 ? -31.625 27 1.225 1 93.12 552 ALA A N 1
ATOM 4204 C CA . ALA A 1 552 ? -32.406 26.469 2.338 1 93.12 552 ALA A CA 1
ATOM 4205 C C . ALA A 1 552 ? -33.062 27.594 3.146 1 93.12 552 ALA A C 1
ATOM 4207 O O . ALA A 1 552 ? -32.5 28.672 3.264 1 93.12 552 ALA A O 1
ATOM 4208 N N . PRO A 1 553 ? -34.125 27.375 3.754 1 94.5 553 PRO A N 1
ATOM 4209 C CA . PRO A 1 553 ? -34.844 28.391 4.523 1 94.5 553 PRO A CA 1
ATOM 4210 C C . PRO A 1 553 ? -34.156 28.703 5.859 1 94.5 553 PRO A C 1
ATOM 4212 O O . PRO A 1 553 ? -34.344 29.797 6.414 1 94.5 553 PRO A O 1
ATOM 4215 N N . ILE A 1 554 ? -33.5 27.781 6.355 1 95.56 554 ILE A N 1
ATOM 4216 C CA . ILE A 1 554 ? -32.719 27.969 7.586 1 95.56 554 ILE A CA 1
ATOM 4217 C C . ILE A 1 554 ? -31.234 27.891 7.281 1 95.56 554 ILE A C 1
ATOM 4219 O O . ILE A 1 554 ? -30.781 26.984 6.594 1 95.56 554 ILE A O 1
ATOM 4223 N N . VAL A 1 555 ? -30.5 28.875 7.734 1 93.88 555 VAL A N 1
ATOM 4224 C CA . VAL A 1 555 ? -29.078 28.938 7.422 1 93.88 555 VAL A CA 1
ATOM 4225 C C . VAL A 1 555 ? -28.266 28.969 8.711 1 93.88 555 VAL A C 1
ATOM 4227 O O . VAL A 1 555 ? -28.641 29.641 9.672 1 93.88 555 VAL A O 1
ATOM 4230 N N . PHE A 1 556 ? -27.266 28.172 8.758 1 93.81 556 PHE A N 1
ATOM 4231 C CA . PHE A 1 556 ? -26.344 28.125 9.883 1 93.81 556 PHE A CA 1
ATOM 4232 C C . PHE A 1 556 ? -24.922 28.422 9.422 1 93.81 556 PHE A C 1
ATOM 4234 O O . PHE A 1 556 ? -24.344 27.688 8.625 1 93.81 556 PHE A O 1
ATOM 4241 N N . CYS A 1 557 ? -24.312 29.516 9.883 1 90.44 557 CYS A N 1
ATOM 4242 C CA . CYS A 1 557 ? -22.953 29.906 9.516 1 90.44 557 CYS A CA 1
ATOM 4243 C C . CYS A 1 557 ? -22.016 29.766 10.703 1 90.44 557 CYS A C 1
ATOM 4245 O O . CYS A 1 557 ? -22.078 30.547 11.656 1 90.44 557 CYS A O 1
ATOM 4247 N N . ASP A 1 558 ? -21.141 28.797 10.648 1 88.31 558 ASP A N 1
ATOM 4248 C CA . ASP A 1 558 ? -20.156 28.547 11.703 1 88.31 558 ASP A CA 1
ATOM 4249 C C . ASP A 1 558 ? -18.812 29.188 11.352 1 88.31 558 ASP A C 1
ATOM 4251 O O . ASP A 1 558 ? -17.984 28.578 10.688 1 88.31 558 ASP A O 1
ATOM 4255 N N . GLU A 1 559 ? -18.516 30.359 11.875 1 77.44 559 GLU A N 1
ATOM 4256 C CA . GLU A 1 559 ? -17.312 31.141 11.633 1 77.44 559 GLU A CA 1
ATOM 4257 C C . GLU A 1 559 ? -16.984 31.219 10.141 1 77.44 559 GLU A C 1
ATOM 4259 O O . GLU A 1 559 ? -15.852 30.953 9.727 1 77.44 559 GLU A O 1
ATOM 4264 N N . ALA A 1 560 ? -17.844 31.609 9.359 1 70.19 560 ALA A N 1
ATOM 4265 C CA . ALA A 1 560 ? -17.828 31.516 7.906 1 70.19 560 ALA A CA 1
ATOM 4266 C C . ALA A 1 560 ? -16.812 32.469 7.297 1 70.19 560 ALA A C 1
ATOM 4268 O O . ALA A 1 560 ? -16.453 32.344 6.125 1 70.19 560 ALA A O 1
ATOM 4269 N N . THR A 1 561 ? -16.203 33.375 8.078 1 65.38 561 THR A N 1
ATOM 4270 C CA . THR A 1 561 ? -15.328 34.344 7.465 1 65.38 561 THR A CA 1
ATOM 4271 C C . THR A 1 561 ? -14 34.438 8.219 1 65.38 561 THR A C 1
ATOM 4273 O O . THR A 1 561 ? -13.266 35.406 8.094 1 65.38 561 THR A O 1
ATOM 4276 N N . SER A 1 562 ? -13.711 33.406 8.992 1 63.16 562 SER A N 1
ATOM 4277 C CA . SER A 1 562 ? -12.555 33.438 9.883 1 63.16 562 SER A CA 1
ATOM 4278 C C . SER A 1 562 ? -11.25 33.438 9.094 1 63.16 562 SER A C 1
ATOM 4280 O O . SER A 1 562 ? -10.242 33.969 9.555 1 63.16 562 SER A O 1
ATOM 4282 N N . ALA A 1 563 ? -11.297 32.875 7.902 1 60.09 563 ALA A N 1
ATOM 4283 C CA . ALA A 1 563 ? -10.055 32.719 7.141 1 60.09 563 ALA A CA 1
ATOM 4284 C C . ALA A 1 563 ? -9.922 33.844 6.113 1 60.09 563 ALA A C 1
ATOM 4286 O O . ALA A 1 563 ? -8.969 33.875 5.328 1 60.09 563 ALA A O 1
ATOM 4287 N N . LEU A 1 564 ? -10.797 34.812 6.176 1 62.78 564 LEU A N 1
ATOM 4288 C CA . LEU A 1 564 ? -10.828 35.844 5.152 1 62.78 564 LEU A CA 1
ATOM 4289 C C . LEU A 1 564 ? -10.227 37.125 5.676 1 62.78 564 LEU A C 1
ATOM 4291 O O . LEU A 1 564 ? -10.227 37.375 6.887 1 62.78 564 LEU A O 1
ATOM 4295 N N . ASP A 1 565 ? -9.578 37.844 4.805 1 62.44 565 ASP A N 1
ATOM 4296 C CA . ASP A 1 565 ? -9.133 39.188 5.152 1 62.44 565 ASP A CA 1
ATOM 4297 C C . ASP A 1 565 ? -10.328 40.094 5.391 1 62.44 565 ASP A C 1
ATOM 4299 O O . ASP A 1 565 ? -11.438 39.812 4.93 1 62.44 565 ASP A O 1
ATOM 4303 N N . THR A 1 566 ? -10.055 41.188 6.156 1 63.12 566 THR A N 1
ATOM 4304 C CA . THR A 1 566 ? -11.094 42.094 6.637 1 63.12 566 THR A CA 1
ATOM 4305 C C . THR A 1 566 ? -11.906 42.656 5.473 1 63.12 566 THR A C 1
ATOM 4307 O O . THR A 1 566 ? -13.133 42.75 5.551 1 63.12 566 THR A O 1
ATOM 4310 N N . HIS A 1 567 ? -11.227 43 4.406 1 62.84 567 HIS A N 1
ATOM 4311 C CA . HIS A 1 567 ? -11.93 43.562 3.268 1 62.84 567 HIS A CA 1
ATOM 4312 C C . HIS A 1 567 ? -12.836 42.562 2.598 1 62.84 567 HIS A C 1
ATOM 4314 O O . HIS A 1 567 ? -14.008 42.844 2.326 1 62.84 567 HIS A O 1
ATOM 4320 N N . THR A 1 568 ? -12.281 41.469 2.328 1 69.88 568 THR A N 1
ATOM 4321 C CA . THR A 1 568 ? -13.055 40.375 1.701 1 69.88 568 THR A CA 1
ATOM 4322 C C . THR A 1 568 ? -14.164 39.906 2.629 1 69.88 568 THR A C 1
ATOM 4324 O O . THR A 1 568 ? -15.266 39.594 2.172 1 69.88 568 THR A O 1
ATOM 4327 N N . GLU A 1 569 ? -13.812 39.938 3.879 1 74.44 569 GLU A N 1
ATOM 4328 C CA . GLU A 1 569 ? -14.797 39.531 4.879 1 74.44 569 GLU A CA 1
ATOM 4329 C C . GLU A 1 569 ? -16.031 40.406 4.836 1 74.44 569 GLU A C 1
ATOM 4331 O O . GLU A 1 569 ? -17.156 39.906 4.883 1 74.44 569 GLU A O 1
ATOM 4336 N N . SER A 1 570 ? -15.797 41.719 4.711 1 71.81 570 SER A N 1
ATOM 4337 C CA . SER A 1 570 ? -16.906 42.656 4.695 1 71.81 570 SER A CA 1
ATOM 4338 C C . SER A 1 570 ? -17.797 42.469 3.471 1 71.81 570 SER A C 1
ATOM 4340 O O . SER A 1 570 ? -19.016 42.531 3.568 1 71.81 570 SER A O 1
ATOM 4342 N N . GLN A 1 571 ? -17.203 42.188 2.35 1 72.5 571 GLN A N 1
ATOM 4343 C CA . GLN A 1 571 ? -17.953 41.969 1.111 1 72.5 571 GLN A CA 1
ATOM 4344 C C . GLN A 1 571 ? -18.766 40.688 1.175 1 72.5 571 GLN A C 1
ATOM 4346 O O . GLN A 1 571 ? -19.938 40.656 0.765 1 72.5 571 GLN A O 1
ATOM 4351 N N . ILE A 1 572 ? -18.172 39.719 1.69 1 74.81 572 ILE A N 1
ATOM 4352 C CA . ILE A 1 572 ? -18.828 38.406 1.759 1 74.81 572 ILE A CA 1
ATOM 4353 C C . ILE A 1 572 ? -19.953 38.469 2.783 1 74.81 572 ILE A C 1
ATOM 4355 O O . ILE A 1 572 ? -21.016 37.875 2.568 1 74.81 572 ILE A O 1
ATOM 4359 N N . LEU A 1 573 ? -19.641 39.188 3.816 1 75.94 573 LEU A N 1
ATOM 4360 C CA . LEU A 1 573 ? -20.672 39.312 4.852 1 75.94 573 LEU A CA 1
ATOM 4361 C C . LEU A 1 573 ? -21.891 40.062 4.316 1 75.94 573 LEU A C 1
ATOM 4363 O O . LEU A 1 573 ? -23.031 39.719 4.668 1 75.94 573 LEU A O 1
ATOM 4367 N N . MET A 1 574 ? -21.609 41.031 3.525 1 74.62 574 MET A N 1
ATOM 4368 C CA . MET A 1 574 ? -22.719 41.781 2.916 1 74.62 574 MET A CA 1
ATOM 4369 C C . MET A 1 574 ? -23.531 40.875 1.987 1 74.62 574 MET A C 1
ATOM 4371 O O . MET A 1 574 ? -24.766 40.938 1.973 1 74.62 574 MET A O 1
ATOM 4375 N N . SER A 1 575 ? -22.812 40.125 1.27 1 74.94 575 SER A N 1
ATOM 4376 C CA . SER A 1 575 ? -23.484 39.188 0.373 1 74.94 575 SER A CA 1
ATOM 4377 C C . SER A 1 575 ? -24.297 38.156 1.154 1 74.94 575 SER A C 1
ATOM 4379 O O . SER A 1 575 ? -25.422 37.812 0.76 1 74.94 575 SER A O 1
ATOM 4381 N N . LEU A 1 576 ? -23.75 37.688 2.189 1 78.44 576 LEU A N 1
ATOM 4382 C CA . LEU A 1 576 ? -24.422 36.719 3.041 1 78.44 576 LEU A CA 1
ATOM 4383 C C . LEU A 1 576 ? -25.672 37.312 3.678 1 78.44 576 LEU A C 1
ATOM 4385 O O . LEU A 1 576 ? -26.703 36.625 3.789 1 78.44 576 LEU A O 1
ATOM 4389 N N . LYS A 1 577 ? -25.547 38.531 4.043 1 77.81 577 LYS A N 1
ATOM 4390 C CA . LYS A 1 577 ? -26.672 39.219 4.668 1 77.81 577 LYS A CA 1
ATOM 4391 C C . LYS A 1 577 ? -27.828 39.406 3.684 1 77.81 577 LYS A C 1
ATOM 4393 O O . LYS A 1 577 ? -29 39.219 4.047 1 77.81 577 LYS A O 1
ATOM 4398 N N . SER A 1 578 ? -27.422 39.719 2.525 1 79 578 SER A N 1
ATOM 4399 C CA . SER A 1 578 ? -28.453 39.906 1.5 1 79 578 SER A CA 1
ATOM 4400 C C . SER A 1 578 ? -29.125 38.562 1.184 1 79 578 SER A C 1
ATOM 4402 O O . SER A 1 578 ? -30.344 38.531 0.954 1 79 578 SER A O 1
ATOM 4404 N N . LEU A 1 579 ? -28.359 37.531 1.235 1 76.5 579 LEU A N 1
ATOM 4405 C CA . LEU A 1 579 ? -28.891 36.219 0.881 1 76.5 579 LEU A CA 1
ATOM 4406 C C . LEU A 1 579 ? -29.719 35.625 2.021 1 76.5 579 LEU A C 1
ATOM 4408 O O . LEU A 1 579 ? -30.594 34.812 1.793 1 76.5 579 LEU A O 1
ATOM 4412 N N . THR A 1 580 ? -29.406 36.062 3.186 1 79.69 580 THR A N 1
ATOM 4413 C CA . THR A 1 580 ? -30.094 35.469 4.34 1 79.69 580 THR A CA 1
ATOM 4414 C C . THR A 1 580 ? -31.25 36.344 4.785 1 79.69 580 THR A C 1
ATOM 4416 O O . THR A 1 580 ? -31.938 36.031 5.766 1 79.69 580 THR A O 1
ATOM 4419 N N . ALA A 1 581 ? -31.406 37.406 4.027 1 81.81 581 ALA A N 1
ATOM 4420 C CA . ALA A 1 581 ? -32.531 38.281 4.395 1 81.81 581 ALA A CA 1
ATOM 4421 C C . ALA A 1 581 ? -33.844 37.531 4.316 1 81.81 581 ALA A C 1
ATOM 4423 O O . ALA A 1 581 ? -34.156 36.938 3.289 1 81.81 581 ALA A O 1
ATOM 4424 N N . GLY A 1 582 ? -34.562 37.469 5.387 1 83.94 582 GLY A N 1
ATOM 4425 C CA . GLY A 1 582 ? -35.875 36.812 5.43 1 83.94 582 GLY A CA 1
ATOM 4426 C C . GLY A 1 582 ? -35.781 35.344 5.82 1 83.94 582 GLY A C 1
ATOM 4427 O O . GLY A 1 582 ? -36.781 34.688 5.938 1 83.94 582 GLY A O 1
ATOM 4428 N N . ARG A 1 583 ? -34.625 34.844 5.953 1 91.44 583 ARG A N 1
ATOM 4429 C CA . ARG A 1 583 ? -34.406 33.469 6.359 1 91.44 583 ARG A CA 1
ATOM 4430 C C . ARG A 1 583 ? -34 33.375 7.824 1 91.44 583 ARG A C 1
ATOM 4432 O O . ARG A 1 583 ? -33.469 34.344 8.383 1 91.44 583 ARG A O 1
ATOM 4439 N N . THR A 1 584 ? -34.375 32.312 8.453 1 94.88 584 THR A N 1
ATOM 4440 C CA . THR A 1 584 ? -33.906 32.062 9.812 1 94.88 584 THR A CA 1
ATOM 4441 C C . THR A 1 584 ? -32.406 31.734 9.805 1 94.88 584 THR A C 1
ATOM 4443 O O . THR A 1 584 ? -32 30.734 9.219 1 94.88 584 THR A O 1
ATOM 4446 N N . SER A 1 585 ? -31.625 32.625 10.352 1 93.44 585 SER A N 1
ATOM 4447 C CA . SER A 1 585 ? -30.188 32.469 10.234 1 93.44 585 SER A CA 1
ATOM 4448 C C . SER A 1 585 ? -29.516 32.438 11.609 1 93.44 585 SER A C 1
ATOM 4450 O O . SER A 1 585 ? -29.875 33.219 12.492 1 93.44 585 SER A O 1
ATOM 4452 N N . ILE A 1 586 ? -28.641 31.5 11.797 1 93.31 586 ILE A N 1
ATOM 4453 C CA . ILE A 1 586 ? -27.828 31.406 13 1 93.31 586 ILE A CA 1
ATOM 4454 C C . ILE A 1 586 ? -26.359 31.625 12.648 1 93.31 586 ILE A C 1
ATOM 4456 O O . ILE A 1 586 ? -25.812 30.938 11.781 1 93.31 586 ILE A O 1
ATOM 4460 N N . PHE A 1 587 ? -25.734 32.625 13.305 1 90.62 587 PHE A N 1
ATOM 4461 C CA . PHE A 1 587 ? -24.344 32.938 13.031 1 90.62 587 PHE A CA 1
ATOM 4462 C C . PHE A 1 587 ? -23.469 32.719 14.266 1 90.62 587 PHE A C 1
ATOM 4464 O O . PHE A 1 587 ? -23.797 33.188 15.359 1 90.62 587 PHE A O 1
ATOM 4471 N N . ILE A 1 588 ? -22.531 31.875 14.086 1 88.19 588 ILE A N 1
ATOM 4472 C CA . ILE A 1 588 ? -21.484 31.766 15.102 1 88.19 588 ILE A CA 1
ATOM 4473 C C . ILE A 1 588 ? -20.281 32.625 14.695 1 88.19 588 ILE A C 1
ATOM 4475 O O . ILE A 1 588 ? -19.766 32.5 13.586 1 88.19 588 ILE A O 1
ATOM 4479 N N . ALA A 1 589 ? -19.844 33.594 15.516 1 75.19 589 ALA A N 1
ATOM 4480 C CA . ALA A 1 589 ? -18.75 34.469 15.125 1 75.19 589 ALA A CA 1
ATOM 4481 C C . ALA A 1 589 ? -17.656 34.469 16.203 1 75.19 589 ALA A C 1
ATOM 4483 O O . ALA A 1 589 ? -17.953 34.406 17.391 1 75.19 589 ALA A O 1
ATOM 4484 N N . HIS A 1 590 ? -16.578 34.469 15.766 1 65.88 590 HIS A N 1
ATOM 4485 C CA . HIS A 1 590 ? -15.445 34.75 16.641 1 65.88 590 HIS A CA 1
ATOM 4486 C C . HIS A 1 590 ? -15.164 36.25 16.672 1 65.88 590 HIS A C 1
ATOM 4488 O O . HIS A 1 590 ? -14.805 36.781 17.734 1 65.88 590 HIS A O 1
ATOM 4494 N N . ARG A 1 591 ? -15.344 36.844 15.539 1 71.75 591 ARG A N 1
ATOM 4495 C CA . ARG A 1 591 ? -15.195 38.281 15.438 1 71.75 591 ARG A CA 1
ATOM 4496 C C . ARG A 1 591 ? -16.531 38.969 15.617 1 71.75 591 ARG A C 1
ATOM 4498 O O . ARG A 1 591 ? -17.438 38.844 14.781 1 71.75 591 ARG A O 1
ATOM 4505 N N . LEU A 1 592 ? -16.594 39.812 16.594 1 78.81 592 LEU A N 1
ATOM 4506 C CA . LEU A 1 592 ? -17.875 40.406 16.984 1 78.81 592 LEU A CA 1
ATOM 4507 C C . LEU A 1 592 ? -18.312 41.469 15.969 1 78.81 592 LEU A C 1
ATOM 4509 O O . LEU A 1 592 ? -19.5 41.781 15.875 1 78.81 592 LEU A O 1
ATOM 4513 N N . SER A 1 593 ? -17.406 41.938 15.164 1 75.69 593 SER A N 1
ATOM 4514 C CA . SER A 1 593 ? -17.719 42.969 14.172 1 75.69 593 SER A CA 1
ATOM 4515 C C . SER A 1 593 ? -18.641 42.406 13.086 1 75.69 593 SER A C 1
ATOM 4517 O O . SER A 1 593 ? -19.375 43.156 12.445 1 75.69 593 SER A O 1
ATOM 4519 N N . THR A 1 594 ? -18.734 41.125 12.984 1 76.12 594 THR A N 1
ATOM 4520 C CA . THR A 1 594 ? -19.484 40.469 11.906 1 76.12 594 THR A CA 1
ATOM 4521 C C . THR A 1 594 ? -20.938 40.25 12.328 1 76.12 594 THR A C 1
ATOM 4523 O O . THR A 1 594 ? -21.781 39.938 11.5 1 76.12 594 THR A O 1
ATOM 4526 N N . VAL A 1 595 ? -21.172 40.406 13.586 1 80.12 595 VAL A N 1
ATOM 4527 C CA . VAL A 1 595 ? -22.5 40.031 14.039 1 80.12 595 VAL A CA 1
ATOM 4528 C C . VAL A 1 595 ? -23.219 41.25 14.625 1 80.12 595 VAL A C 1
ATOM 4530 O O . VAL A 1 595 ? -24.266 41.125 15.258 1 80.12 595 VAL A O 1
ATOM 4533 N N . VAL A 1 596 ? -22.672 42.406 14.383 1 82.62 596 VAL A N 1
ATOM 4534 C CA . VAL A 1 596 ? -23.219 43.656 14.93 1 82.62 596 VAL A CA 1
ATOM 4535 C C . VAL A 1 596 ? -24.625 43.875 14.375 1 82.62 596 VAL A C 1
ATOM 4537 O O . VAL A 1 596 ? -25.5 44.375 15.086 1 82.62 596 VAL A O 1
ATOM 4540 N N . ASP A 1 597 ? -24.859 43.406 13.188 1 81.88 597 ASP A N 1
ATOM 4541 C CA . ASP A 1 597 ? -26.109 43.719 12.492 1 81.88 597 ASP A CA 1
ATOM 4542 C C . ASP A 1 597 ? -27.156 42.625 12.711 1 81.88 597 ASP A C 1
ATOM 4544 O O . ASP A 1 597 ? -28.25 42.688 12.172 1 81.88 597 ASP A O 1
ATOM 4548 N N . CYS A 1 598 ? -26.922 41.625 13.492 1 90.12 598 CYS A N 1
ATOM 4549 C CA . CYS A 1 598 ? -27.891 40.562 13.758 1 90.12 598 CYS A CA 1
ATOM 4550 C C . CYS A 1 598 ? -29.047 41.094 14.617 1 90.12 598 CYS A C 1
ATOM 4552 O O . CYS A 1 598 ? -28.875 42.031 15.398 1 90.12 598 CYS A O 1
ATOM 4554 N N . ASP A 1 599 ? -30.188 40.469 14.453 1 91.44 599 ASP A N 1
ATOM 4555 C CA . ASP A 1 599 ? -31.375 40.875 15.18 1 91.44 599 ASP A CA 1
ATOM 4556 C C . ASP A 1 599 ? -31.219 40.625 16.688 1 91.44 599 ASP A C 1
ATOM 4558 O O . ASP A 1 599 ? -31.766 41.375 17.5 1 91.44 599 ASP A O 1
ATOM 4562 N N . ARG A 1 600 ? -30.562 39.562 16.969 1 93.5 600 ARG A N 1
ATOM 4563 C CA . ARG A 1 600 ? -30.328 39.219 18.359 1 93.5 600 ARG A CA 1
ATOM 4564 C C . ARG A 1 600 ? -28.984 38.531 18.531 1 93.5 600 ARG A C 1
ATOM 4566 O O . ARG A 1 600 ? -28.516 37.812 17.641 1 93.5 600 ARG A O 1
ATOM 4573 N N . ILE A 1 601 ? -28.391 38.781 19.672 1 93.94 601 ILE A N 1
ATOM 4574 C CA . ILE A 1 601 ? -27.094 38.188 20.016 1 93.94 601 ILE A CA 1
ATOM 4575 C C . ILE A 1 601 ? -27.219 37.406 21.312 1 93.94 601 ILE A C 1
ATOM 4577 O O . ILE A 1 601 ? -27.766 37.906 22.297 1 93.94 601 ILE A O 1
ATOM 4581 N N . ILE A 1 602 ? -26.766 36.188 21.266 1 93.31 602 ILE A N 1
ATOM 4582 C CA . ILE A 1 602 ? -26.766 35.312 22.438 1 93.31 602 ILE A CA 1
ATOM 4583 C C . ILE A 1 602 ? -25.344 35 22.859 1 93.31 602 ILE A C 1
ATOM 4585 O O . ILE A 1 602 ? -24.516 34.625 22.016 1 93.31 602 ILE A O 1
ATOM 4589 N N . VAL A 1 603 ? -25.078 35.156 24.156 1 92.38 603 VAL A N 1
ATOM 4590 C CA . VAL A 1 603 ? -23.75 34.844 24.688 1 92.38 603 VAL A CA 1
ATOM 4591 C C . VAL A 1 603 ? -23.828 33.562 25.5 1 92.38 603 VAL A C 1
ATOM 4593 O O . VAL A 1 603 ? -24.625 33.469 26.453 1 92.38 603 VAL A O 1
ATOM 4596 N N . ILE A 1 604 ? -23.031 32.625 25.062 1 90.81 604 ILE A N 1
ATOM 4597 C CA . ILE A 1 604 ? -23.016 31.328 25.75 1 90.81 604 ILE A CA 1
ATOM 4598 C C . ILE A 1 604 ? -21.766 31.219 26.609 1 90.81 604 ILE A C 1
ATOM 4600 O O . ILE A 1 604 ? -20.656 31.531 26.172 1 90.81 604 ILE A O 1
ATOM 4604 N N . GLN A 1 605 ? -21.922 30.812 27.828 1 89.06 605 GLN A N 1
ATOM 4605 C CA . GLN A 1 605 ? -20.844 30.531 28.766 1 89.06 605 GLN A CA 1
ATOM 4606 C C . GLN A 1 605 ? -21.203 29.359 29.672 1 89.06 605 GLN A C 1
ATOM 4608 O O . GLN A 1 605 ? -22.297 29.312 30.234 1 89.06 605 GLN A O 1
ATOM 4613 N N . GLY A 1 606 ? -20.281 28.484 29.828 1 85.38 606 GLY A N 1
ATOM 4614 C CA . GLY A 1 606 ? -20.5 27.344 30.688 1 85.38 606 GLY A CA 1
ATOM 4615 C C . GLY A 1 606 ? -21.656 26.469 30.25 1 85.38 606 GLY A C 1
ATOM 4616 O O . GLY A 1 606 ? -22.375 25.891 31.078 1 85.38 606 GLY A O 1
ATOM 4617 N N . GLY A 1 607 ? -22.031 26.531 29.062 1 90.44 607 GLY A N 1
ATOM 4618 C CA . GLY A 1 607 ? -23.062 25.656 28.516 1 90.44 607 GLY A CA 1
ATOM 4619 C C . GLY A 1 607 ? -24.453 26.234 28.625 1 90.44 607 GLY A C 1
ATOM 4620 O O . GLY A 1 607 ? -25.438 25.547 28.328 1 90.44 607 GLY A O 1
ATOM 4621 N N . ARG A 1 608 ? -24.531 27.469 29.125 1 92.94 608 ARG A N 1
ATOM 4622 C CA . ARG A 1 608 ? -25.828 28.141 29.266 1 92.94 608 ARG A CA 1
ATOM 4623 C C . ARG A 1 608 ? -25.797 29.531 28.625 1 92.94 608 ARG A C 1
ATOM 4625 O O . ARG A 1 608 ? -24.734 30.078 28.375 1 92.94 608 ARG A O 1
ATOM 4632 N N . VAL A 1 609 ? -27 30.016 28.297 1 93.94 609 VAL A N 1
ATOM 4633 C CA . VAL A 1 609 ? -27.109 31.375 27.812 1 93.94 609 VAL A CA 1
ATOM 4634 C C . VAL A 1 609 ? -27.016 32.344 28.969 1 93.94 609 VAL A C 1
ATOM 4636 O O . VAL A 1 609 ? -27.844 32.312 29.891 1 93.94 609 VAL A O 1
ATOM 4639 N N . VAL A 1 610 ? -26.109 33.219 28.922 1 92 610 VAL A N 1
ATOM 4640 C CA . VAL A 1 610 ? -25.891 34.125 30.031 1 92 610 VAL A CA 1
ATOM 4641 C C . VAL A 1 610 ? -26.453 35.531 29.703 1 92 610 VAL A C 1
ATOM 4643 O O . VAL A 1 610 ? -26.75 36.312 30.594 1 92 610 VAL A O 1
ATOM 4646 N N . GLU A 1 611 ? -26.281 35.906 28.453 1 93.44 611 GLU A N 1
ATOM 4647 C CA . GLU A 1 611 ? -26.781 37.188 28 1 93.44 611 GLU A CA 1
ATOM 4648 C C . GLU A 1 611 ? -27.5 37.062 26.656 1 93.44 611 GLU A C 1
ATOM 4650 O O . GLU A 1 611 ? -27.188 36.188 25.859 1 93.44 611 GLU A O 1
ATOM 4655 N N . SER A 1 612 ? -28.562 37.875 26.453 1 93.75 612 SER A N 1
ATOM 4656 C CA . SER A 1 612 ? -29.297 37.938 25.188 1 93.75 612 SER A CA 1
ATOM 4657 C C . SER A 1 612 ? -29.828 39.344 24.922 1 93.75 612 SER A C 1
ATOM 4659 O O . SER A 1 612 ? -30.359 39.969 25.812 1 93.75 612 SER A O 1
ATOM 4661 N N . GLY A 1 613 ? -29.562 39.844 23.781 1 92.94 613 GLY A N 1
ATOM 4662 C CA . GLY A 1 613 ? -30.031 41.188 23.406 1 92.94 613 GLY A CA 1
ATOM 4663 C C . GLY A 1 613 ? -29.438 41.656 22.094 1 92.94 613 GLY A C 1
ATOM 4664 O O . GLY A 1 613 ? -28.828 40.875 21.359 1 92.94 613 GLY A O 1
ATOM 4665 N N . THR A 1 614 ? -29.734 42.875 21.703 1 92.94 614 THR A N 1
ATOM 4666 C CA . THR A 1 614 ? -29.141 43.469 20.531 1 92.94 614 THR A CA 1
ATOM 4667 C C . THR A 1 614 ? -27.734 44 20.828 1 92.94 614 THR A C 1
ATOM 4669 O O . THR A 1 614 ? -27.344 44.094 21.984 1 92.94 614 THR A O 1
ATOM 4672 N N . HIS A 1 615 ? -27 44.281 19.797 1 91.44 615 HIS A N 1
ATOM 4673 C CA . HIS A 1 615 ? -25.656 44.812 19.953 1 91.44 615 HIS A CA 1
ATOM 4674 C C . HIS A 1 615 ? -25.641 46.062 20.859 1 91.44 615 HIS A C 1
ATOM 4676 O O . HIS A 1 615 ? -24.859 46.125 21.797 1 91.44 615 HIS A O 1
ATOM 4682 N N . ALA A 1 616 ? -26.578 46.938 20.625 1 90.69 616 ALA A N 1
ATOM 4683 C CA . ALA A 1 616 ? -26.656 48.188 21.359 1 90.69 616 ALA A CA 1
ATOM 4684 C C . ALA A 1 616 ? -27.047 47.969 22.828 1 90.69 616 ALA A C 1
ATOM 4686 O O . ALA A 1 616 ? -26.5 48.562 23.734 1 90.69 616 ALA A O 1
ATOM 4687 N N . GLU A 1 617 ? -27.953 47.031 22.969 1 92.62 617 GLU A N 1
ATOM 4688 C CA . GLU A 1 617 ? -28.453 46.719 24.312 1 92.62 617 GLU A CA 1
ATOM 4689 C C . GLU A 1 617 ? -27.375 46.062 25.172 1 92.62 617 GLU A C 1
ATOM 4691 O O . GLU A 1 617 ? -27.234 46.406 26.359 1 92.62 617 GLU A O 1
ATOM 4696 N N . LEU A 1 618 ? -26.641 45.219 24.578 1 91.62 618 LEU A N 1
ATOM 4697 C CA . LEU A 1 618 ? -25.641 44.469 25.328 1 91.62 618 LEU A CA 1
ATOM 4698 C C . LEU A 1 618 ? -24.438 45.344 25.641 1 91.62 618 LEU A C 1
ATOM 4700 O O . LEU A 1 618 ? -23.781 45.188 26.672 1 91.62 618 LEU A O 1
ATOM 4704 N N . LEU A 1 619 ? -24.141 46.281 24.781 1 90.75 619 LEU A N 1
ATOM 4705 C CA . LEU A 1 619 ? -23.047 47.219 25.016 1 90.75 619 LEU A CA 1
ATOM 4706 C C . LEU A 1 619 ? -23.391 48.219 26.109 1 90.75 619 LEU A C 1
ATOM 4708 O O . LEU A 1 619 ? -22.516 48.719 26.797 1 90.75 619 LEU A O 1
ATOM 4712 N N . ALA A 1 620 ? -24.688 48.531 26.203 1 90.25 620 ALA A N 1
ATOM 4713 C CA . ALA A 1 620 ? -25.156 49.531 27.156 1 90.25 620 ALA A CA 1
ATOM 4714 C C . ALA A 1 620 ? -25.094 49 28.578 1 90.25 620 ALA A C 1
ATOM 4716 O O . ALA A 1 620 ? -25.047 49.75 29.547 1 90.25 620 ALA A O 1
ATOM 4717 N N . GLN A 1 621 ? -25.062 47.75 28.641 1 88.94 621 GLN A N 1
ATOM 4718 C CA . GLN A 1 621 ? -24.969 47.125 29.969 1 88.94 621 GLN A CA 1
ATOM 4719 C C . GLN A 1 621 ? -23.531 47.062 30.453 1 88.94 621 GLN A C 1
ATOM 4721 O O . GLN A 1 621 ? -22.703 46.375 29.844 1 88.94 621 GLN A O 1
ATOM 4726 N N . PRO A 1 622 ? -23.172 47.719 31.5 1 83.44 622 PRO A N 1
ATOM 4727 C CA . PRO A 1 622 ? -21.781 47.844 31.938 1 83.44 622 PRO A CA 1
ATOM 4728 C C . PRO A 1 622 ? -21.188 46.5 32.344 1 83.44 622 PRO A C 1
ATOM 4730 O O . PRO A 1 622 ? -19.984 46.25 32.156 1 83.44 622 PRO A O 1
ATOM 4733 N N . GLU A 1 623 ? -21.938 45.625 32.906 1 85.31 623 GLU A N 1
ATOM 4734 C CA . GLU A 1 623 ? -21.375 44.375 33.375 1 85.31 623 GLU A CA 1
ATOM 4735 C C . GLU A 1 623 ? -21.609 43.25 32.375 1 85.31 623 GLU A C 1
ATOM 4737 O O . GLU A 1 623 ? -21.484 42.062 32.719 1 85.31 623 GLU A O 1
ATOM 4742 N N . SER A 1 624 ? -21.719 43.625 31.234 1 87.38 624 SER A N 1
ATOM 4743 C CA . SER A 1 624 ? -22.047 42.625 30.234 1 87.38 624 SER A CA 1
ATOM 4744 C C . SER A 1 624 ? -20.797 41.906 29.734 1 87.38 624 SER A C 1
ATOM 4746 O O . SER A 1 624 ? -19.75 42.531 29.562 1 87.38 624 SER A O 1
ATOM 4748 N N . LEU A 1 625 ? -20.859 40.562 29.625 1 87.06 625 LEU A N 1
ATOM 4749 C CA . LEU A 1 625 ? -19.781 39.781 29.062 1 87.06 625 LEU A CA 1
ATOM 4750 C C . LEU A 1 625 ? -19.531 40.156 27.609 1 87.06 625 LEU A C 1
ATOM 4752 O O . LEU A 1 625 ? -18.391 40.156 27.156 1 87.06 625 LEU A O 1
ATOM 4756 N N . TYR A 1 626 ? -20.469 40.469 26.922 1 89.12 626 TYR A N 1
ATOM 4757 C CA . TYR A 1 626 ? -20.375 40.875 25.531 1 89.12 626 TYR A CA 1
ATOM 4758 C C . TYR A 1 626 ? -19.547 42.156 25.391 1 89.12 626 TYR A C 1
ATOM 4760 O O . TYR A 1 626 ? -18.719 42.25 24.484 1 89.12 626 TYR A O 1
ATOM 4768 N N . ARG A 1 627 ? -19.859 43.062 26.234 1 87.75 627 ARG A N 1
ATOM 4769 C CA . ARG A 1 627 ? -19.109 44.312 26.219 1 87.75 627 ARG A CA 1
ATOM 4770 C C . ARG A 1 627 ? -17.625 44.062 26.469 1 87.75 627 ARG A C 1
ATOM 4772 O O . ARG A 1 627 ? -16.781 44.688 25.828 1 87.75 627 ARG A O 1
ATOM 4779 N N . SER A 1 628 ? -17.422 43.219 27.328 1 83.88 628 SER A N 1
ATOM 4780 C CA . SER A 1 628 ? -16.031 42.875 27.641 1 83.88 628 SER A CA 1
ATOM 4781 C C . SER A 1 628 ? -15.336 42.25 26.438 1 83.88 628 SER A C 1
ATOM 4783 O O . SER A 1 628 ? -14.18 42.594 26.156 1 83.88 628 SER A O 1
ATOM 4785 N N . LEU A 1 629 ? -16.031 41.375 25.844 1 81.44 629 LEU A N 1
ATOM 4786 C CA . LEU A 1 629 ? -15.461 40.688 24.672 1 81.44 629 LEU A CA 1
ATOM 4787 C C . LEU A 1 629 ? -15.258 41.688 23.531 1 81.44 629 LEU A C 1
ATOM 4789 O O . LEU A 1 629 ? -14.25 41.656 22.828 1 81.44 629 LEU A O 1
ATOM 4793 N N . TRP A 1 630 ? -16.188 42.562 23.297 1 81.88 630 TRP A N 1
ATOM 4794 C CA . TRP A 1 630 ? -16.141 43.594 22.25 1 81.88 630 TRP A CA 1
ATOM 4795 C C . TRP A 1 630 ? -14.953 44.531 22.453 1 81.88 630 TRP A C 1
ATOM 4797 O O . TRP A 1 630 ? -14.219 44.844 21.516 1 81.88 630 TRP A O 1
ATOM 4807 N N . ASN A 1 631 ? -14.82 44.969 23.609 1 76.81 631 ASN A N 1
ATOM 4808 C CA . ASN A 1 631 ? -13.727 45.875 23.938 1 76.81 631 ASN A CA 1
ATOM 4809 C C . ASN A 1 631 ? -12.367 45.219 23.766 1 76.81 631 ASN A C 1
ATOM 4811 O O . ASN A 1 631 ? -11.414 45.844 23.297 1 76.81 631 ASN A O 1
ATOM 4815 N N . ALA A 1 632 ? -12.438 44.031 24.109 1 71.19 632 ALA A N 1
ATOM 4816 C CA . ALA A 1 632 ? -11.195 43.281 23.953 1 71.19 632 ALA A CA 1
ATOM 4817 C C . ALA A 1 632 ? -10.797 43.156 22.484 1 71.19 632 ALA A C 1
ATOM 4819 O O . ALA A 1 632 ? -9.617 43.281 22.141 1 71.19 632 ALA A O 1
ATOM 4820 N N . GLN A 1 633 ? -11.711 42.969 21.656 1 70.94 633 GLN A N 1
ATOM 4821 C CA . GLN A 1 633 ? -11.453 42.781 20.234 1 70.94 633 GLN A CA 1
ATOM 4822 C C . GLN A 1 633 ? -11.117 44.125 19.562 1 70.94 633 GLN A C 1
ATOM 4824 O O . GLN A 1 633 ? -10.312 44.188 18.641 1 70.94 633 GLN A O 1
ATOM 4829 N N . GLN A 1 634 ? -11.812 45.219 19.891 1 64 634 GLN A N 1
ATOM 4830 C CA . GLN A 1 634 ? -11.531 46.531 19.344 1 64 634 GLN A CA 1
ATOM 4831 C C . GLN A 1 634 ? -10.117 47 19.703 1 64 634 GLN A C 1
ATOM 4833 O O . GLN A 1 634 ? -9.43 47.625 18.875 1 64 634 GLN A O 1
ATOM 4838 N N . ARG A 1 635 ? -9.836 46.656 20.781 1 52.38 635 ARG A N 1
ATOM 4839 C CA . ARG A 1 635 ? -8.492 47.031 21.234 1 52.38 635 ARG A CA 1
ATOM 4840 C C . ARG A 1 635 ? -7.438 46.25 20.453 1 52.38 635 ARG A C 1
ATOM 4842 O O . ARG A 1 635 ? -6.398 46.812 20.078 1 52.38 635 ARG A O 1
ATOM 4849 N N . SER A 1 636 ? -7.789 45.062 20.188 1 53.47 636 SER A N 1
ATOM 4850 C CA . SER A 1 636 ? -6.848 44.25 19.406 1 53.47 636 SER A CA 1
ATOM 4851 C C . SER A 1 636 ? -6.785 44.719 17.953 1 53.47 636 SER A C 1
ATOM 4853 O O . SER A 1 636 ? -5.715 44.75 17.344 1 53.47 636 SER A O 1
ATOM 4855 N N . SER A 1 637 ? -7.867 45.062 17.266 1 51.16 637 SER A N 1
ATOM 4856 C CA . SER A 1 637 ? -7.922 45.562 15.898 1 51.16 637 SER A CA 1
ATOM 4857 C C . SER A 1 637 ? -7.297 46.969 15.797 1 51.16 637 SER A C 1
ATOM 4859 O O . SER A 1 637 ? -6.641 47.281 14.797 1 51.16 637 SER A O 1
ATOM 4861 N N . ALA A 1 638 ? -7.621 48 16.562 1 46.53 638 ALA A N 1
ATOM 4862 C CA . ALA A 1 638 ? -7.004 49.344 16.578 1 46.53 638 ALA A CA 1
ATOM 4863 C C . ALA A 1 638 ? -5.488 49.25 16.703 1 46.53 638 ALA A C 1
ATOM 4865 O O . ALA A 1 638 ? -4.758 50.031 16.109 1 46.53 638 ALA A O 1
ATOM 4866 N N . ALA A 1 639 ? -5.141 48.375 17.281 1 44.28 639 ALA A N 1
ATOM 4867 C CA . ALA A 1 639 ? -3.701 48.156 17.406 1 44.28 639 ALA A CA 1
ATOM 4868 C C . ALA A 1 639 ? -3.111 47.594 16.109 1 44.28 639 ALA A C 1
ATOM 4870 O O . ALA A 1 639 ? -1.959 47.875 15.773 1 44.28 639 ALA A O 1
ATOM 4871 N N . ALA A 1 640 ? -3.85 46.938 15.312 1 46.09 640 ALA A N 1
ATOM 4872 C CA . ALA A 1 640 ? -3.414 46.438 14.016 1 46.09 640 ALA A CA 1
ATOM 4873 C C . ALA A 1 640 ? -3.453 47.531 12.961 1 46.09 640 ALA A C 1
ATOM 4875 O O . ALA A 1 640 ? -2.643 47.531 12.031 1 46.09 640 ALA A O 1
ATOM 4876 N N . SER A 1 641 ? -4.488 48.406 12.867 1 39.38 641 SER A N 1
ATOM 4877 C CA . SER A 1 641 ? -4.598 49.5 11.906 1 39.38 641 SER A CA 1
ATOM 4878 C C . SER A 1 641 ? -3.586 50.594 12.195 1 39.38 641 SER A C 1
ATOM 4880 O O . SER A 1 641 ? -3.311 51.438 11.336 1 39.38 641 SER A O 1
ATOM 4882 N N . GLY A 1 642 ? -3.344 51.031 13.32 1 30.77 642 GLY A N 1
ATOM 4883 C CA . GLY A 1 642 ? -2.359 52.062 13.562 1 30.77 642 GLY A CA 1
ATOM 4884 C C . GLY A 1 642 ? -0.954 51.656 13.156 1 30.77 642 GLY A C 1
ATOM 4885 O O . GLY A 1 642 ? -0.023 52.469 13.258 1 30.77 642 GLY A O 1
ATOM 4886 N N . SER A 1 643 ? -0.695 50.5 13.133 1 28.28 643 SER A N 1
ATOM 4887 C CA . SER A 1 643 ? 0.646 50.281 12.609 1 28.28 643 SER A CA 1
ATOM 4888 C C . SER A 1 643 ? 0.635 50.219 11.086 1 28.28 643 SER A C 1
ATOM 4890 O O . SER A 1 643 ? -0.299 49.688 10.484 1 28.28 643 SER A O 1
ATOM 4892 N N . MET B 1 1 ? -30.906 -10.5 -42.719 1 17.23 1 MET B N 1
ATOM 4893 C CA . MET B 1 1 ? -30.656 -9.57 -43.812 1 17.23 1 MET B CA 1
ATOM 4894 C C . MET B 1 1 ? -30.781 -8.125 -43.344 1 17.23 1 MET B C 1
ATOM 4896 O O . MET B 1 1 ? -31.188 -7.867 -42.219 1 17.23 1 MET B O 1
ATOM 4900 N N . MET B 1 2 ? -31.672 -7.281 -44 1 18.38 2 MET B N 1
ATOM 4901 C CA . MET B 1 2 ? -31.562 -5.961 -44.594 1 18.38 2 MET B CA 1
ATOM 4902 C C . MET B 1 2 ? -31.969 -4.871 -43.625 1 18.38 2 MET B C 1
ATOM 4904 O O . MET B 1 2 ? -33.156 -4.57 -43.469 1 18.38 2 MET B O 1
ATOM 4908 N N . MET B 1 3 ? -31.516 -4.957 -42.281 1 20.84 3 MET B N 1
ATOM 4909 C CA . MET B 1 3 ? -32.125 -3.994 -41.344 1 20.84 3 MET B CA 1
ATOM 4910 C C . MET B 1 3 ? -31.875 -2.566 -41.844 1 20.84 3 MET B C 1
ATOM 4912 O O . MET B 1 3 ? -30.734 -2.123 -41.906 1 20.84 3 MET B O 1
ATOM 4916 N N . ARG B 1 4 ? -32.75 -2.043 -42.594 1 18.98 4 ARG B N 1
ATOM 4917 C CA . ARG B 1 4 ? -32.812 -0.954 -43.562 1 18.98 4 ARG B CA 1
ATOM 4918 C C . ARG B 1 4 ? -32.438 0.377 -42.938 1 18.98 4 ARG B C 1
ATOM 4920 O O . ARG B 1 4 ? -32.438 0.495 -41.688 1 18.98 4 ARG B O 1
ATOM 4927 N N . ASP B 1 5 ? -32.938 1.553 -43.375 1 19.23 5 ASP B N 1
ATOM 4928 C CA . ASP B 1 5 ? -32.438 2.729 -44.062 1 19.23 5 ASP B CA 1
ATOM 4929 C C . ASP B 1 5 ? -32.469 3.963 -43.188 1 19.23 5 ASP B C 1
ATOM 4931 O O . ASP B 1 5 ? -32 5.035 -43.562 1 19.23 5 ASP B O 1
ATOM 4935 N N . PRO B 1 6 ? -33 4.016 -41.812 1 22.34 6 PRO B N 1
ATOM 4936 C CA . PRO B 1 6 ? -33.812 5.223 -41.656 1 22.34 6 PRO B CA 1
ATOM 4937 C C . PRO B 1 6 ? -32.969 6.504 -41.656 1 22.34 6 PRO B C 1
ATOM 4939 O O . PRO B 1 6 ? -32.156 6.699 -40.781 1 22.34 6 PRO B O 1
ATOM 4942 N N . VAL B 1 7 ? -32.562 7.129 -42.75 1 20.84 7 VAL B N 1
ATOM 4943 C CA . VAL B 1 7 ? -31.594 8.07 -43.312 1 20.84 7 VAL B CA 1
ATOM 4944 C C . VAL B 1 7 ? -31.781 9.438 -42.656 1 20.84 7 VAL B C 1
ATOM 4946 O O . VAL B 1 7 ? -30.797 10.07 -42.25 1 20.84 7 VAL B O 1
ATOM 4949 N N . SER B 1 8 ? -33 10.102 -42.719 1 19.5 8 SER B N 1
ATOM 4950 C CA . SER B 1 8 ? -32.969 11.359 -43.469 1 19.5 8 SER B CA 1
ATOM 4951 C C . SER B 1 8 ? -32.469 12.5 -42.594 1 19.5 8 SER B C 1
ATOM 4953 O O . SER B 1 8 ? -31.531 13.203 -42.969 1 19.5 8 SER B O 1
ATOM 4955 N N . GLY B 1 9 ? -33.344 13.484 -42.094 1 18.95 9 GLY B N 1
ATOM 4956 C CA . GLY B 1 9 ? -33.562 14.859 -42.5 1 18.95 9 GLY B CA 1
ATOM 4957 C C . GLY B 1 9 ? -32.969 15.867 -41.531 1 18.95 9 GLY B C 1
ATOM 4958 O O . GLY B 1 9 ? -33.594 16.25 -40.562 1 18.95 9 GLY B O 1
ATOM 4959 N N . TRP B 1 10 ? -31.656 15.711 -41.094 1 18.83 10 TRP B N 1
ATOM 4960 C CA . TRP B 1 10 ? -31.141 16.5 -40 1 18.83 10 TRP B CA 1
ATOM 4961 C C . TRP B 1 10 ? -31.125 17.984 -40.344 1 18.83 10 TRP B C 1
ATOM 4963 O O . TRP B 1 10 ? -30.594 18.375 -41.375 1 18.83 10 TRP B O 1
ATOM 4973 N N . ARG B 1 11 ? -32.062 18.844 -39.781 1 18.03 11 ARG B N 1
ATOM 4974 C CA . ARG B 1 11 ? -32.438 20.25 -39.906 1 18.03 11 ARG B CA 1
ATOM 4975 C C . ARG B 1 11 ? -31.234 21.156 -39.656 1 18.03 11 ARG B C 1
ATOM 4977 O O . ARG B 1 11 ? -30.5 20.953 -38.688 1 18.03 11 ARG B O 1
ATOM 4984 N N . ARG B 1 12 ? -30.766 21.953 -40.562 1 19.59 12 ARG B N 1
ATOM 4985 C CA . ARG B 1 12 ? -29.734 22.922 -40.906 1 19.59 12 ARG B CA 1
ATOM 4986 C C . ARG B 1 12 ? -29.828 24.156 -40 1 19.59 12 ARG B C 1
ATOM 4988 O O . ARG B 1 12 ? -30.391 25.188 -40.438 1 19.59 12 ARG B O 1
ATOM 4995 N N . ALA B 1 13 ? -30.406 24.156 -38.75 1 18.94 13 ALA B N 1
ATOM 4996 C CA . ALA B 1 13 ? -30.734 25.516 -38.344 1 18.94 13 ALA B CA 1
ATOM 4997 C C . ALA B 1 13 ? -29.469 26.391 -38.281 1 18.94 13 ALA B C 1
ATOM 4999 O O . ALA B 1 13 ? -28.438 25.953 -37.75 1 18.94 13 ALA B O 1
ATOM 5000 N N . SER B 1 14 ? -29.328 27.406 -39.188 1 19.39 14 SER B N 1
ATOM 5001 C CA . SER B 1 14 ? -28.438 28.5 -39.594 1 19.39 14 SER B CA 1
ATOM 5002 C C . SER B 1 14 ? -28.125 29.422 -38.406 1 19.39 14 SER B C 1
ATOM 5004 O O . SER B 1 14 ? -29.047 29.906 -37.75 1 19.39 14 SER B O 1
ATOM 5006 N N . THR B 1 15 ? -27 29.141 -37.719 1 20 15 THR B N 1
ATOM 5007 C CA . THR B 1 15 ? -26.375 29.891 -36.625 1 20 15 THR B CA 1
ATOM 5008 C C . THR B 1 15 ? -26.203 31.359 -37 1 20 15 THR B C 1
ATOM 5010 O O . THR B 1 15 ? -25.75 31.688 -38.094 1 20 15 THR B O 1
ATOM 5013 N N . ILE B 1 16 ? -26.797 32.25 -36.188 1 18.97 16 ILE B N 1
ATOM 5014 C CA . ILE B 1 16 ? -27.094 33.688 -35.969 1 18.97 16 ILE B CA 1
ATOM 5015 C C . ILE B 1 16 ? -25.797 34.469 -35.969 1 18.97 16 ILE B C 1
ATOM 5017 O O . ILE B 1 16 ? -24.812 34.062 -35.344 1 18.97 16 ILE B O 1
ATOM 5021 N N . THR B 1 17 ? -25.719 35.594 -36.812 1 21.44 17 THR B N 1
ATOM 5022 C CA . THR B 1 17 ? -24.891 36.625 -37.469 1 21.44 17 THR B CA 1
ATOM 5023 C C . THR B 1 17 ? -24.344 37.594 -36.438 1 21.44 17 THR B C 1
ATOM 5025 O O . THR B 1 17 ? -23.391 38.312 -36.719 1 21.44 17 THR B O 1
ATOM 5028 N N . LEU B 1 18 ? -24.828 37.781 -35.219 1 20.09 18 LEU B N 1
ATOM 5029 C CA . LEU B 1 18 ? -24.828 39.188 -34.875 1 20.09 18 LEU B CA 1
ATOM 5030 C C . LEU B 1 18 ? -23.406 39.719 -34.656 1 20.09 18 LEU B C 1
ATOM 5032 O O . LEU B 1 18 ? -22.656 39.125 -33.844 1 20.09 18 LEU B O 1
ATOM 5036 N N . VAL B 1 19 ? -22.797 40.531 -35.594 1 22.95 19 VAL B N 1
ATOM 5037 C CA . VAL B 1 19 ? -21.469 41.094 -35.781 1 22.95 19 VAL B CA 1
ATOM 5038 C C . VAL B 1 19 ? -21.234 42.219 -34.781 1 22.95 19 VAL B C 1
ATOM 5040 O O . VAL B 1 19 ? -21.781 43.312 -34.969 1 22.95 19 VAL B O 1
ATOM 5043 N N . ALA B 1 20 ? -21.609 42.219 -33.531 1 22.27 20 ALA B N 1
ATOM 5044 C CA . ALA B 1 20 ? -21.547 43.5 -32.812 1 22.27 20 ALA B CA 1
ATOM 5045 C C . ALA B 1 20 ? -20.141 44.062 -32.781 1 22.27 20 ALA B C 1
ATOM 5047 O O . ALA B 1 20 ? -19.188 43.344 -32.438 1 22.27 20 ALA B O 1
ATOM 5048 N N . ARG B 1 21 ? -19.828 45.125 -33.5 1 21.25 21 ARG B N 1
ATOM 5049 C CA . ARG B 1 21 ? -18.625 45.875 -33.906 1 21.25 21 ARG B CA 1
ATOM 5050 C C . ARG B 1 21 ? -17.906 46.406 -32.656 1 21.25 21 ARG B C 1
ATOM 5052 O O . ARG B 1 21 ? -16.672 46.469 -32.656 1 21.25 21 ARG B O 1
ATOM 5059 N N . ARG B 1 22 ? -18.625 46.969 -31.688 1 23.59 22 ARG B N 1
ATOM 5060 C CA . ARG B 1 22 ? -18.312 48.344 -31.344 1 23.59 22 ARG B CA 1
ATOM 5061 C C . ARG B 1 22 ? -16.938 48.469 -30.688 1 23.59 22 ARG B C 1
ATOM 5063 O O . ARG B 1 22 ? -16.391 47.438 -30.234 1 23.59 22 ARG B O 1
ATOM 5070 N N . ARG B 1 23 ? -16.75 49.344 -29.641 1 24.5 23 ARG B N 1
ATOM 5071 C CA . ARG B 1 23 ? -15.914 50.5 -29.266 1 24.5 23 ARG B CA 1
ATOM 5072 C C . ARG B 1 23 ? -14.664 50.031 -28.531 1 24.5 23 ARG B C 1
ATOM 5074 O O . ARG B 1 23 ? -14.719 49.094 -27.734 1 24.5 23 ARG B O 1
ATOM 5081 N N . THR B 1 24 ? -13.508 50.406 -29.031 1 24.08 24 THR B N 1
ATOM 5082 C CA . THR B 1 24 ? -12.094 50.094 -28.875 1 24.08 24 THR B CA 1
ATOM 5083 C C . THR B 1 24 ? -11.586 50.531 -27.5 1 24.08 24 THR B C 1
ATOM 5085 O O . THR B 1 24 ? -11.219 51.688 -27.328 1 24.08 24 THR B O 1
ATOM 5088 N N . PRO B 1 25 ? -12.32 50.312 -26.312 1 24.33 25 PRO B N 1
ATOM 5089 C CA . PRO B 1 25 ? -11.797 51.062 -25.172 1 24.33 25 PRO B CA 1
ATOM 5090 C C . PRO B 1 25 ? -10.328 50.781 -24.891 1 24.33 25 PRO B C 1
ATOM 5092 O O . PRO B 1 25 ? -9.844 49.688 -25.203 1 24.33 25 PRO B O 1
ATOM 5095 N N . VAL B 1 26 ? -9.422 51.812 -24.828 1 26.72 26 VAL B N 1
ATOM 5096 C CA . VAL B 1 26 ? -7.977 51.938 -24.672 1 26.72 26 VAL B CA 1
ATOM 5097 C C . VAL B 1 26 ? -7.547 51.312 -23.359 1 26.72 26 VAL B C 1
ATOM 5099 O O . VAL B 1 26 ? -7.957 51.75 -22.281 1 26.72 26 VAL B O 1
ATOM 5102 N N . ALA B 1 27 ? -7.457 50 -23.219 1 24.88 27 ALA B N 1
ATOM 5103 C CA . ALA B 1 27 ? -7.211 49.25 -22 1 24.88 27 ALA B CA 1
ATOM 5104 C C . ALA B 1 27 ? -5.809 49.5 -21.453 1 24.88 27 ALA B C 1
ATOM 5106 O O . ALA B 1 27 ? -4.824 49.375 -22.188 1 24.88 27 ALA B O 1
ATOM 5107 N N . VAL B 1 28 ? -5.641 50.594 -20.688 1 26.48 28 VAL B N 1
ATOM 5108 C CA . VAL B 1 28 ? -4.398 50.906 -19.984 1 26.48 28 VAL B CA 1
ATOM 5109 C C . VAL B 1 28 ? -3.799 49.625 -19.406 1 26.48 28 VAL B C 1
ATOM 5111 O O . VAL B 1 28 ? -4.449 48.938 -18.625 1 26.48 28 VAL B O 1
ATOM 5114 N N . VAL B 1 29 ? -2.846 49 -20.062 1 25.78 29 VAL B N 1
ATOM 5115 C CA . VAL B 1 29 ? -2.16 47.75 -19.891 1 25.78 29 VAL B CA 1
ATOM 5116 C C . VAL B 1 29 ? -1.38 47.75 -18.578 1 25.78 29 VAL B C 1
ATOM 5118 O O . VAL B 1 29 ? -0.316 48.375 -18.484 1 25.78 29 VAL B O 1
ATOM 5121 N N . ARG B 1 30 ? -1.893 48.406 -17.422 1 26.27 30 ARG B N 1
ATOM 5122 C CA . ARG B 1 30 ? -1.053 48.344 -16.219 1 26.27 30 ARG B CA 1
ATOM 5123 C C . ARG B 1 30 ? -0.541 46.938 -15.992 1 26.27 30 ARG B C 1
ATOM 5125 O O . ARG B 1 30 ? -1.33 46 -15.82 1 26.27 30 ARG B O 1
ATOM 5132 N N . GLY B 1 31 ? 0.537 46.625 -16.688 1 24.48 31 GLY B N 1
ATOM 5133 C CA . GLY B 1 31 ? 1.262 45.375 -16.766 1 24.48 31 GLY B CA 1
ATOM 5134 C C . GLY B 1 31 ? 1.626 44.812 -15.398 1 24.48 31 GLY B C 1
ATOM 5135 O O . GLY B 1 31 ? 2.562 45.281 -14.758 1 24.48 31 GLY B O 1
ATOM 5136 N N . ARG B 1 32 ? 0.711 44.781 -14.398 1 26.83 32 ARG B N 1
ATOM 5137 C CA . ARG B 1 32 ? 1.052 44.156 -13.117 1 26.83 32 ARG B CA 1
ATOM 5138 C C . ARG B 1 32 ? 1.698 42.812 -13.32 1 26.83 32 ARG B C 1
ATOM 5140 O O . ARG B 1 32 ? 1.094 41.906 -13.914 1 26.83 32 ARG B O 1
ATOM 5147 N N . CYS B 1 33 ? 3.002 42.906 -13.594 1 24.45 33 CYS B N 1
ATOM 5148 C CA . CYS B 1 33 ? 3.852 41.719 -13.695 1 24.45 33 CYS B CA 1
ATOM 5149 C C . CYS B 1 33 ? 3.518 40.719 -12.602 1 24.45 33 CYS B C 1
ATOM 5151 O O . CYS B 1 33 ? 3.865 40.906 -11.438 1 24.45 33 CYS B O 1
ATOM 5153 N N . LEU B 1 34 ? 2.281 40.312 -12.484 1 25.61 34 LEU B N 1
ATOM 5154 C CA . LEU B 1 34 ? 1.984 39.188 -11.617 1 25.61 34 LEU B CA 1
ATOM 5155 C C . LEU B 1 34 ? 2.986 38.062 -11.836 1 25.61 34 LEU B C 1
ATOM 5157 O O . LEU B 1 34 ? 3.051 37.469 -12.922 1 25.61 34 LEU B O 1
ATOM 5161 N N . VAL B 1 35 ? 4.188 38.281 -11.297 1 26.84 35 VAL B N 1
ATOM 5162 C CA . VAL B 1 35 ? 5.172 37.219 -11.305 1 26.84 35 VAL B CA 1
ATOM 5163 C C . VAL B 1 35 ? 4.488 35.875 -11 1 26.84 35 VAL B C 1
ATOM 5165 O O . VAL B 1 35 ? 3.91 35.688 -9.922 1 26.84 35 VAL B O 1
ATOM 5168 N N . THR B 1 36 ? 3.764 35.344 -11.938 1 28.11 36 THR B N 1
ATOM 5169 C CA . THR B 1 36 ? 3.309 33.969 -11.984 1 28.11 36 THR B CA 1
ATOM 5170 C C . THR B 1 36 ? 4.418 33.031 -11.539 1 28.11 36 THR B C 1
ATOM 5172 O O . THR B 1 36 ? 5.406 32.844 -12.25 1 28.11 36 THR B O 1
ATOM 5175 N N . VAL B 1 37 ? 4.871 33.219 -10.359 1 28.69 37 VAL B N 1
ATOM 5176 C CA . VAL B 1 37 ? 5.836 32.188 -9.984 1 28.69 37 VAL B CA 1
ATOM 5177 C C . VAL B 1 37 ? 5.316 30.828 -10.398 1 28.69 37 VAL B C 1
ATOM 5179 O O . VAL B 1 37 ? 4.238 30.406 -9.969 1 28.69 37 VAL B O 1
ATOM 5182 N N . PRO B 1 38 ? 5.5 30.516 -11.68 1 30.17 38 PRO B N 1
ATOM 5183 C CA . PRO B 1 38 ? 5.137 29.156 -12.102 1 30.17 38 PRO B CA 1
ATOM 5184 C C . PRO B 1 38 ? 5.461 28.109 -11.039 1 30.17 38 PRO B C 1
ATOM 5186 O O . PRO B 1 38 ? 6.629 27.891 -10.711 1 30.17 38 PRO B O 1
ATOM 5189 N N . THR B 1 39 ? 4.848 28.234 -9.945 1 30.86 39 THR B N 1
ATOM 5190 C CA . THR B 1 39 ? 5.105 27.297 -8.867 1 30.86 39 THR B CA 1
ATOM 5191 C C . THR B 1 39 ? 5.102 25.859 -9.383 1 30.86 39 THR B C 1
ATOM 5193 O O . THR B 1 39 ? 4.977 24.906 -8.609 1 30.86 39 THR B O 1
ATOM 5196 N N . ARG B 1 40 ? 4.699 25.656 -10.633 1 30.06 40 ARG B N 1
ATOM 5197 C CA . ARG B 1 40 ? 4.766 24.234 -10.969 1 30.06 40 ARG B CA 1
ATOM 5198 C C . ARG B 1 40 ? 6.184 23.703 -10.789 1 30.06 40 ARG B C 1
ATOM 5200 O O . ARG B 1 40 ? 7.113 24.141 -11.461 1 30.06 40 ARG B O 1
ATOM 5207 N N . ALA B 1 41 ? 6.547 23.344 -9.672 1 32.38 41 ALA B N 1
ATOM 5208 C CA . ALA B 1 41 ? 7.832 22.641 -9.711 1 32.38 41 ALA B CA 1
ATOM 5209 C C . ALA B 1 41 ? 7.969 21.812 -10.977 1 32.38 41 ALA B C 1
ATOM 5211 O O . ALA B 1 41 ? 7.008 21.172 -11.414 1 32.38 41 ALA B O 1
ATOM 5212 N N . PRO B 1 42 ? 8.773 22.234 -11.969 1 28.78 42 PRO B N 1
ATOM 5213 C CA . PRO B 1 42 ? 8.984 21.375 -13.141 1 28.78 42 PRO B CA 1
ATOM 5214 C C . PRO B 1 42 ? 8.867 19.891 -12.82 1 28.78 42 PRO B C 1
ATOM 5216 O O . PRO B 1 42 ? 9.32 19.453 -11.758 1 28.78 42 PRO B O 1
ATOM 5219 N N . SER B 1 43 ? 7.734 19.281 -13.156 1 31.36 43 SER B N 1
ATOM 5220 C CA . SER B 1 43 ? 7.82 17.828 -13.227 1 31.36 43 SER B CA 1
ATOM 5221 C C . SER B 1 43 ? 9.227 17.375 -13.609 1 31.36 43 SER B C 1
ATOM 5223 O O . SER B 1 43 ? 9.852 17.953 -14.484 1 31.36 43 SER B O 1
ATOM 5225 N N . ALA B 1 44 ? 10.047 16.969 -12.711 1 33.56 44 ALA B N 1
ATOM 5226 C CA . ALA B 1 44 ? 11.328 16.453 -13.172 1 33.56 44 ALA B CA 1
ATOM 5227 C C . ALA B 1 44 ? 11.242 15.969 -14.617 1 33.56 44 ALA B C 1
ATOM 5229 O O . ALA B 1 44 ? 10.25 15.359 -15.016 1 33.56 44 ALA B O 1
ATOM 5230 N N . PRO B 1 45 ? 11.867 16.656 -15.578 1 30.7 45 PRO B N 1
ATOM 5231 C CA . PRO B 1 45 ? 11.883 16.125 -16.938 1 30.7 45 PRO B CA 1
ATOM 5232 C C . PRO B 1 45 ? 11.781 14.602 -16.969 1 30.7 45 PRO B C 1
ATOM 5234 O O . PRO B 1 45 ? 12.328 13.922 -16.094 1 30.7 45 PRO B O 1
ATOM 5237 N N . GLU B 1 46 ? 10.703 14.102 -17.359 1 36.06 46 GLU B N 1
ATOM 5238 C CA . GLU B 1 46 ? 10.742 12.727 -17.828 1 36.06 46 GLU B CA 1
ATOM 5239 C C . GLU B 1 46 ? 12.07 12.422 -18.531 1 36.06 46 GLU B C 1
ATOM 5241 O O . GLU B 1 46 ? 12.281 12.805 -19.672 1 36.06 46 GLU B O 1
ATOM 5246 N N . ASP B 1 47 ? 13.25 12.852 -17.906 1 35.19 47 ASP B N 1
ATOM 5247 C CA . ASP B 1 47 ? 14.516 12.539 -18.562 1 35.19 47 ASP B CA 1
ATOM 5248 C C . ASP B 1 47 ? 14.414 11.234 -19.359 1 35.19 47 ASP B C 1
ATOM 5250 O O . ASP B 1 47 ? 14.109 10.188 -18.797 1 35.19 47 ASP B O 1
ATOM 5254 N N . THR B 1 48 ? 14.039 11.32 -20.594 1 36.09 48 THR B N 1
ATOM 5255 C CA . THR B 1 48 ? 14.133 10.352 -21.672 1 36.09 48 THR B CA 1
ATOM 5256 C C . THR B 1 48 ? 15.461 9.617 -21.641 1 36.09 48 THR B C 1
ATOM 5258 O O . THR B 1 48 ? 16.312 9.812 -22.5 1 36.09 48 THR B O 1
ATOM 5261 N N . ARG B 1 49 ? 16.281 9.742 -20.625 1 39.84 49 ARG B N 1
ATOM 5262 C CA . ARG B 1 49 ? 17.516 8.969 -20.75 1 39.84 49 ARG B CA 1
ATOM 5263 C C . ARG B 1 49 ? 17.234 7.602 -21.375 1 39.84 49 ARG B C 1
ATOM 5265 O O . ARG B 1 49 ? 16.156 7.031 -21.188 1 39.84 49 ARG B O 1
ATOM 5272 N N . PRO B 1 50 ? 18.156 7.203 -22.25 1 41.59 50 PRO B N 1
ATOM 5273 C CA . PRO B 1 50 ? 18.031 5.953 -23.016 1 41.59 50 PRO B CA 1
ATOM 5274 C C . PRO B 1 50 ? 17.625 4.773 -22.125 1 41.59 50 PRO B C 1
ATOM 5276 O O . PRO B 1 50 ? 18.047 4.688 -20.969 1 41.59 50 PRO B O 1
ATOM 5279 N N . GLU B 1 51 ? 16.5 4.27 -22.266 1 48.06 51 GLU B N 1
ATOM 5280 C CA . GLU B 1 51 ? 16.016 2.998 -21.734 1 48.06 51 GLU B CA 1
ATOM 5281 C C . GLU B 1 51 ? 17.172 2.018 -21.516 1 48.06 51 GLU B C 1
ATOM 5283 O O . GLU B 1 51 ? 17.828 1.61 -22.484 1 48.06 51 GLU B O 1
ATOM 5288 N N . ALA B 1 52 ? 18.078 2.309 -20.609 1 52.5 52 ALA B N 1
ATOM 5289 C CA . ALA B 1 52 ? 19.078 1.255 -20.406 1 52.5 52 ALA B CA 1
ATOM 5290 C C . ALA B 1 52 ? 18.516 -0.107 -20.812 1 52.5 52 ALA B C 1
ATOM 5292 O O . ALA B 1 52 ? 17.375 -0.445 -20.484 1 52.5 52 ALA B O 1
ATOM 5293 N N . SER B 1 53 ? 19.078 -0.686 -21.688 1 64.06 53 SER B N 1
ATOM 5294 C CA . SER B 1 53 ? 18.719 -1.984 -22.266 1 64.06 53 SER B CA 1
ATOM 5295 C C . SER B 1 53 ? 18.531 -3.029 -21.156 1 64.06 53 SER B C 1
ATOM 5297 O O . SER B 1 53 ? 19.234 -3.014 -20.156 1 64.06 53 SER B O 1
ATOM 5299 N N . SER B 1 54 ? 17.375 -3.67 -21.031 1 72.69 54 SER B N 1
ATOM 5300 C CA . SER B 1 54 ? 17.047 -4.781 -20.141 1 72.69 54 SER B CA 1
ATOM 5301 C C . SER B 1 54 ? 18.25 -5.695 -19.938 1 72.69 54 SER B C 1
ATOM 5303 O O . SER B 1 54 ? 18.5 -6.156 -18.828 1 72.69 54 SER B O 1
ATOM 5305 N N . THR B 1 55 ? 19.078 -5.719 -20.969 1 74.44 55 THR B N 1
ATOM 5306 C CA . THR B 1 55 ? 20.234 -6.602 -20.891 1 74.44 55 THR B CA 1
ATOM 5307 C C . THR B 1 55 ? 21.344 -5.988 -20.031 1 74.44 55 THR B C 1
ATOM 5309 O O . THR B 1 55 ? 22.031 -6.695 -19.297 1 74.44 55 THR B O 1
ATOM 5312 N N . SER B 1 56 ? 21.391 -4.73 -20.094 1 74.06 56 SER B N 1
ATOM 5313 C CA . SER B 1 56 ? 22.422 -4.07 -19.297 1 74.06 56 SER B CA 1
ATOM 5314 C C . SER B 1 56 ? 22.109 -4.152 -17.812 1 74.06 56 SER B C 1
ATOM 5316 O O . SER B 1 56 ? 23.016 -4.348 -16.984 1 74.06 56 SER B O 1
ATOM 5318 N N . ILE B 1 57 ? 20.891 -4.117 -17.531 1 76.94 57 ILE B N 1
ATOM 5319 C CA . ILE B 1 57 ? 20.469 -4.184 -16.125 1 76.94 57 ILE B CA 1
ATOM 5320 C C . ILE B 1 57 ? 20.734 -5.582 -15.578 1 76.94 57 ILE B C 1
ATOM 5322 O O . ILE B 1 57 ? 21.219 -5.73 -14.453 1 76.94 57 ILE B O 1
ATOM 5326 N N . LEU B 1 58 ? 20.547 -6.527 -16.422 1 77.25 58 LEU B N 1
ATOM 5327 C CA . LEU B 1 58 ? 20.766 -7.91 -16.016 1 77.25 58 LEU B CA 1
ATOM 5328 C C . LEU B 1 58 ? 22.25 -8.188 -15.828 1 77.25 58 LEU B C 1
ATOM 5330 O O . LEU B 1 58 ? 22.656 -8.875 -14.891 1 77.25 58 LEU B O 1
ATOM 5334 N N . LEU B 1 59 ? 23 -7.676 -16.703 1 75.25 59 LEU B N 1
ATOM 5335 C CA . LEU B 1 59 ? 24.438 -7.859 -16.625 1 75.25 59 LEU B CA 1
ATOM 5336 C C . LEU B 1 59 ? 25 -7.168 -15.375 1 75.25 59 LEU B C 1
ATOM 5338 O O . LEU B 1 59 ? 25.891 -7.707 -14.703 1 75.25 59 LEU B O 1
ATOM 5342 N N . ASN B 1 60 ? 24.422 -6.035 -15.117 1 74.25 60 ASN B N 1
ATOM 5343 C CA . ASN B 1 60 ? 24.859 -5.309 -13.93 1 74.25 60 ASN B CA 1
ATOM 5344 C C . ASN B 1 60 ? 24.484 -6.047 -12.648 1 74.25 60 ASN B C 1
ATOM 5346 O O . ASN B 1 60 ? 25.234 -6.035 -11.672 1 74.25 60 ASN B O 1
ATOM 5350 N N . LEU B 1 61 ? 23.328 -6.637 -12.742 1 75.44 61 LEU B N 1
ATOM 5351 C CA . LEU B 1 61 ? 22.891 -7.418 -11.586 1 75.44 61 LEU B CA 1
ATOM 5352 C C . LEU B 1 61 ? 23.812 -8.617 -11.367 1 75.44 61 LEU B C 1
ATOM 5354 O O . LEU B 1 61 ? 24.156 -8.945 -10.234 1 75.44 61 LEU B O 1
ATOM 5358 N N . GLY B 1 62 ? 24.188 -9.281 -12.5 1 76.69 62 GLY B N 1
ATOM 5359 C CA . GLY B 1 62 ? 25.141 -10.375 -12.414 1 76.69 62 GLY B CA 1
ATOM 5360 C C . GLY B 1 62 ? 26.484 -9.953 -11.844 1 76.69 62 GLY B C 1
ATOM 5361 O O . GLY B 1 62 ? 27.062 -10.672 -11.023 1 76.69 62 GLY B O 1
ATOM 5362 N N . ARG B 1 63 ? 26.844 -8.75 -12.211 1 72.5 63 ARG B N 1
ATOM 5363 C CA . ARG B 1 63 ? 28.109 -8.211 -11.727 1 72.5 63 ARG B CA 1
ATOM 5364 C C . ARG B 1 63 ? 28.031 -7.863 -10.25 1 72.5 63 ARG B C 1
ATOM 5366 O O . ARG B 1 63 ? 28.984 -8.094 -9.5 1 72.5 63 ARG B O 1
ATOM 5373 N N . THR B 1 64 ? 26.906 -7.328 -9.938 1 71.69 64 THR B N 1
ATOM 5374 C CA . THR B 1 64 ? 26.734 -6.953 -8.539 1 71.69 64 THR B CA 1
ATOM 5375 C C . THR B 1 64 ? 26.734 -8.188 -7.645 1 71.69 64 THR B C 1
ATOM 5377 O O . THR B 1 64 ? 27.297 -8.164 -6.551 1 71.69 64 THR B O 1
ATOM 5380 N N . ILE B 1 65 ? 26.156 -9.18 -8.117 1 72.31 65 ILE B N 1
ATOM 5381 C CA . ILE B 1 65 ? 26.141 -10.43 -7.363 1 72.31 65 ILE B CA 1
ATOM 5382 C C . ILE B 1 65 ? 27.547 -10.984 -7.242 1 72.31 65 ILE B C 1
ATOM 5384 O O . ILE B 1 65 ? 27.953 -11.469 -6.176 1 72.31 65 ILE B O 1
ATOM 5388 N N . TRP B 1 66 ? 28.25 -10.852 -8.32 1 70.94 66 TRP B N 1
ATOM 5389 C CA . TRP B 1 66 ? 29.594 -11.422 -8.359 1 70.94 66 TRP B CA 1
ATOM 5390 C C . TRP B 1 66 ? 30.578 -10.555 -7.586 1 70.94 66 TRP B C 1
ATOM 5392 O O . TRP B 1 66 ? 31.469 -11.062 -6.91 1 70.94 66 TRP B O 1
ATOM 5402 N N . LYS B 1 67 ? 30.359 -9.258 -7.625 1 63.09 67 LYS B N 1
ATOM 5403 C CA . LYS B 1 67 ? 31.328 -8.336 -7.016 1 63.09 67 LYS B CA 1
ATOM 5404 C C . LYS B 1 67 ? 31.094 -8.219 -5.512 1 63.09 67 LYS B C 1
ATOM 5406 O O . LYS B 1 67 ? 32.031 -8.211 -4.73 1 63.09 67 LYS B O 1
ATOM 5411 N N . HIS B 1 68 ? 29.766 -8.109 -5.254 1 62.06 68 HIS B N 1
ATOM 5412 C CA . HIS B 1 68 ? 29.516 -7.734 -3.867 1 62.06 68 HIS B CA 1
ATOM 5413 C C . HIS B 1 68 ? 29.391 -8.969 -2.979 1 62.06 68 HIS B C 1
ATOM 5415 O O . HIS B 1 68 ? 29.375 -8.852 -1.751 1 62.06 68 HIS B O 1
ATOM 5421 N N . ASN B 1 69 ? 29.266 -10.18 -3.646 1 62.84 69 ASN B N 1
ATOM 5422 C CA . ASN B 1 69 ? 29.078 -11.352 -2.785 1 62.84 69 ASN B CA 1
ATOM 5423 C C . ASN B 1 69 ? 30.406 -12.078 -2.539 1 62.84 69 ASN B C 1
ATOM 5425 O O . ASN B 1 69 ? 31.266 -12.102 -3.408 1 62.84 69 ASN B O 1
ATOM 5429 N N . ASP B 1 70 ? 30.656 -12.266 -1.271 1 71.12 70 ASP B N 1
ATOM 5430 C CA . ASP B 1 70 ? 31.812 -12.977 -0.734 1 71.12 70 ASP B CA 1
ATOM 5431 C C . ASP B 1 70 ? 31.984 -14.336 -1.41 1 71.12 70 ASP B C 1
ATOM 5433 O O . ASP B 1 70 ? 31.109 -14.781 -2.148 1 71.12 70 ASP B O 1
ATOM 5437 N N . ALA B 1 71 ? 33.188 -14.859 -1.348 1 75.94 71 ALA B N 1
ATOM 5438 C CA . ALA B 1 71 ? 33.531 -16.172 -1.896 1 75.94 71 ALA B CA 1
ATOM 5439 C C . ALA B 1 71 ? 32.531 -17.219 -1.494 1 75.94 71 ALA B C 1
ATOM 5441 O O . ALA B 1 71 ? 32.188 -18.109 -2.283 1 75.94 71 ALA B O 1
ATOM 5442 N N . GLY B 1 72 ? 31.906 -17 -0.385 1 78.81 72 GLY B N 1
ATOM 5443 C CA . GLY B 1 72 ? 30.891 -17.922 0.081 1 78.81 72 GLY B CA 1
ATOM 5444 C C . GLY B 1 72 ? 29.594 -17.844 -0.713 1 78.81 72 GLY B C 1
ATOM 5445 O O . GLY B 1 72 ? 29.031 -18.875 -1.078 1 78.81 72 GLY B O 1
ATOM 5446 N N . MET B 1 73 ? 29.312 -16.703 -1.075 1 82.31 73 MET B N 1
ATOM 5447 C CA . MET B 1 73 ? 28.078 -16.516 -1.831 1 82.31 73 MET B CA 1
ATOM 5448 C C . MET B 1 73 ? 28.234 -16.984 -3.271 1 82.31 73 MET B C 1
ATOM 5450 O O . MET B 1 73 ? 27.312 -17.547 -3.855 1 82.31 73 MET B O 1
ATOM 5454 N N . ARG B 1 74 ? 29.438 -16.859 -3.816 1 84.69 74 ARG B N 1
ATOM 5455 C CA . ARG B 1 74 ? 29.703 -17.344 -5.168 1 84.69 74 ARG B CA 1
ATOM 5456 C C . ARG B 1 74 ? 29.641 -18.859 -5.227 1 84.69 74 ARG B C 1
ATOM 5458 O O . ARG B 1 74 ? 29.125 -19.438 -6.195 1 84.69 74 ARG B O 1
ATOM 5465 N N . ALA B 1 75 ? 30.156 -19.422 -4.172 1 88.62 75 ALA B N 1
ATOM 5466 C CA . ALA B 1 75 ? 30.094 -20.875 -4.09 1 88.62 75 ALA B CA 1
ATOM 5467 C C . ALA B 1 75 ? 28.656 -21.359 -4.008 1 88.62 75 ALA B C 1
ATOM 5469 O O . ALA B 1 75 ? 28.312 -22.406 -4.574 1 88.62 75 ALA B O 1
ATOM 5470 N N . ARG B 1 76 ? 27.891 -20.609 -3.348 1 88 76 ARG B N 1
ATOM 5471 C CA . ARG B 1 76 ? 26.484 -20.984 -3.213 1 88 76 ARG B CA 1
ATOM 5472 C C . ARG B 1 76 ? 25.75 -20.844 -4.543 1 88 76 ARG B C 1
ATOM 5474 O O . ARG B 1 76 ? 24.859 -21.641 -4.848 1 88 76 ARG B O 1
ATOM 5481 N N . VAL B 1 77 ? 26.125 -19.859 -5.289 1 86.44 77 VAL B N 1
ATOM 5482 C CA . VAL B 1 77 ? 25.516 -19.703 -6.602 1 86.44 77 VAL B CA 1
ATOM 5483 C C . VAL B 1 77 ? 25.891 -20.875 -7.5 1 86.44 77 VAL B C 1
ATOM 5485 O O . VAL B 1 77 ? 25.031 -21.453 -8.164 1 86.44 77 VAL B O 1
ATOM 5488 N N . LEU B 1 78 ? 27.109 -21.312 -7.465 1 88.31 78 LEU B N 1
ATOM 5489 C CA . LEU B 1 78 ? 27.578 -22.438 -8.273 1 88.31 78 LEU B CA 1
ATOM 5490 C C . LEU B 1 78 ? 26.938 -23.734 -7.812 1 88.31 78 LEU B C 1
ATOM 5492 O O . LEU B 1 78 ? 26.609 -24.594 -8.633 1 88.31 78 LEU B O 1
ATOM 5496 N N . THR B 1 79 ? 26.828 -23.812 -6.523 1 92.06 79 THR B N 1
ATOM 5497 C CA . THR B 1 79 ? 26.188 -25 -5.98 1 92.06 79 THR B CA 1
ATOM 5498 C C . THR B 1 79 ? 24.719 -25.062 -6.414 1 92.06 79 THR B C 1
ATOM 5500 O O . THR B 1 79 ? 24.203 -26.141 -6.742 1 92.06 79 THR B O 1
ATOM 5503 N N . SER B 1 80 ? 24.094 -23.922 -6.398 1 91.12 80 SER B N 1
ATOM 5504 C CA . SER B 1 80 ? 22.688 -23.875 -6.828 1 91.12 80 SER B CA 1
ATOM 5505 C C . SER B 1 80 ? 22.562 -24.234 -8.305 1 91.12 80 SER B C 1
ATOM 5507 O O . SER B 1 80 ? 21.625 -24.938 -8.695 1 91.12 80 SER B O 1
ATOM 5509 N N . LEU B 1 81 ? 23.484 -23.828 -9.117 1 89.62 81 LEU B N 1
ATOM 5510 C CA . LEU B 1 81 ? 23.469 -24.172 -10.539 1 89.62 81 LEU B CA 1
ATOM 5511 C C . LEU B 1 81 ? 23.734 -25.656 -10.75 1 89.62 81 LEU B C 1
ATOM 5513 O O . LEU B 1 81 ? 23.125 -26.281 -11.617 1 89.62 81 LEU B O 1
ATOM 5517 N N . GLY B 1 82 ? 24.625 -26.188 -9.977 1 92.94 82 GLY B N 1
ATOM 5518 C CA . GLY B 1 82 ? 24.875 -27.609 -10.039 1 92.94 82 GLY B CA 1
ATOM 5519 C C . GLY B 1 82 ? 23.672 -28.453 -9.648 1 92.94 82 GLY B C 1
ATOM 5520 O O . GLY B 1 82 ? 23.359 -29.438 -10.305 1 92.94 82 GLY B O 1
ATOM 5521 N N . LEU B 1 83 ? 23.047 -28.031 -8.586 1 93.5 83 LEU B N 1
ATOM 5522 C CA . LEU B 1 83 ? 21.844 -28.719 -8.141 1 93.5 83 LEU B CA 1
ATOM 5523 C C . LEU B 1 83 ? 20.734 -28.609 -9.18 1 93.5 83 LEU B C 1
ATOM 5525 O O . LEU B 1 83 ? 19.953 -29.547 -9.359 1 93.5 83 LEU B O 1
ATOM 5529 N N . LEU B 1 84 ? 20.688 -27.484 -9.844 1 91.81 84 LEU B N 1
ATOM 5530 C CA . LEU B 1 84 ? 19.703 -27.281 -10.898 1 91.81 84 LEU B CA 1
ATOM 5531 C C . LEU B 1 84 ? 19.922 -28.25 -12.047 1 91.81 84 LEU B C 1
ATOM 5533 O O . LEU B 1 84 ? 18.984 -28.922 -12.477 1 91.81 84 LEU B O 1
ATOM 5537 N N . ILE B 1 85 ? 21.109 -28.359 -12.547 1 92.25 85 ILE B N 1
ATOM 5538 C CA . ILE B 1 85 ? 21.453 -29.266 -13.641 1 92.25 85 ILE B CA 1
ATOM 5539 C C . ILE B 1 85 ? 21.188 -30.703 -13.219 1 92.25 85 ILE B C 1
ATOM 5541 O O . ILE B 1 85 ? 20.594 -31.484 -13.969 1 92.25 85 ILE B O 1
ATOM 5545 N N . GLY B 1 86 ? 21.625 -30.969 -12.016 1 93 86 GLY B N 1
ATOM 5546 C CA . GLY B 1 86 ? 21.375 -32.312 -11.5 1 93 86 GLY B CA 1
ATOM 5547 C C . GLY B 1 86 ? 19.906 -32.656 -11.414 1 93 86 GLY B C 1
ATOM 5548 O O . GLY B 1 86 ? 19.484 -33.75 -11.789 1 93 86 GLY B O 1
ATOM 5549 N N . ALA B 1 87 ? 19.156 -31.734 -10.93 1 91.94 87 ALA B N 1
ATOM 5550 C CA . ALA B 1 87 ? 17.719 -31.938 -10.789 1 91.94 87 ALA B CA 1
ATOM 5551 C C . ALA B 1 87 ? 17.062 -32.188 -12.148 1 91.94 87 ALA B C 1
ATOM 5553 O O . ALA B 1 87 ? 16.219 -33.062 -12.297 1 91.94 87 ALA B O 1
ATOM 5554 N N . LYS B 1 88 ? 17.438 -31.453 -13.164 1 90.38 88 LYS B N 1
ATOM 5555 C CA . LYS B 1 88 ? 16.828 -31.562 -14.484 1 90.38 88 LYS B CA 1
ATOM 5556 C C . LYS B 1 88 ? 17.266 -32.844 -15.172 1 90.38 88 LYS B C 1
ATOM 5558 O O . LYS B 1 88 ? 16.484 -33.5 -15.875 1 90.38 88 LYS B O 1
ATOM 5563 N N . ILE B 1 89 ? 18.453 -33.25 -14.945 1 91.25 89 ILE B N 1
ATOM 5564 C CA . ILE B 1 89 ? 18.953 -34.469 -15.523 1 91.25 89 ILE B CA 1
ATOM 5565 C C . ILE B 1 89 ? 18.188 -35.656 -14.93 1 91.25 89 ILE B C 1
ATOM 5567 O O . ILE B 1 89 ? 17.75 -36.562 -15.664 1 91.25 89 ILE B O 1
ATOM 5571 N N . VAL B 1 90 ? 18 -35.625 -13.648 1 91.56 90 VAL B N 1
ATOM 5572 C CA . VAL B 1 90 ? 17.266 -36.688 -12.984 1 91.56 90 VAL B CA 1
ATOM 5573 C C . VAL B 1 90 ? 15.805 -36.656 -13.406 1 91.56 90 VAL B C 1
ATOM 5575 O O . VAL B 1 90 ? 15.188 -37.719 -13.602 1 91.56 90 VAL B O 1
ATOM 5578 N N . ASN B 1 91 ? 15.273 -35.531 -13.578 1 89.5 91 ASN B N 1
ATOM 5579 C CA . ASN B 1 91 ? 13.875 -35.375 -13.961 1 89.5 91 ASN B CA 1
ATOM 5580 C C . ASN B 1 91 ? 13.617 -35.906 -15.359 1 89.5 91 ASN B C 1
ATOM 5582 O O . ASN B 1 91 ? 12.586 -36.531 -15.609 1 89.5 91 ASN B O 1
ATOM 5586 N N . VAL B 1 92 ? 14.539 -35.719 -16.25 1 88.31 92 VAL B N 1
ATOM 5587 C CA . VAL B 1 92 ? 14.383 -36.156 -17.625 1 88.31 92 VAL B CA 1
ATOM 5588 C C . VAL B 1 92 ? 14.531 -37.688 -17.703 1 88.31 92 VAL B C 1
ATOM 5590 O O . VAL B 1 92 ? 14.062 -38.312 -18.641 1 88.31 92 VAL B O 1
ATOM 5593 N N . GLN B 1 93 ? 15.141 -38.281 -16.688 1 88.44 93 GLN B N 1
ATOM 5594 C CA . GLN B 1 93 ? 15.344 -39.719 -16.656 1 88.44 93 GLN B CA 1
ATOM 5595 C C . GLN B 1 93 ? 14.062 -40.469 -16.25 1 88.44 93 GLN B C 1
ATOM 5597 O O . GLN B 1 93 ? 13.922 -41.656 -16.484 1 88.44 93 GLN B O 1
ATOM 5602 N N . VAL B 1 94 ? 13.141 -39.781 -15.703 1 87.06 94 VAL B N 1
ATOM 5603 C CA . VAL B 1 94 ? 11.93 -40.375 -15.156 1 87.06 94 VAL B CA 1
ATOM 5604 C C . VAL B 1 94 ? 11.133 -41.031 -16.281 1 87.06 94 VAL B C 1
ATOM 5606 O O . VAL B 1 94 ? 10.781 -42.219 -16.172 1 87.06 94 VAL B O 1
ATOM 5609 N N . PRO B 1 95 ? 10.922 -40.344 -17.375 1 84.81 95 PRO B N 1
ATOM 5610 C CA . PRO B 1 95 ? 10.172 -40.969 -18.453 1 84.81 95 PRO B CA 1
ATOM 5611 C C . PRO B 1 95 ? 10.914 -42.188 -19.062 1 84.81 95 PRO B C 1
ATOM 5613 O O . PRO B 1 95 ? 10.281 -43.125 -19.516 1 84.81 95 PRO B O 1
ATOM 5616 N N . PHE B 1 96 ? 12.211 -42.219 -19.031 1 86.25 96 PHE B N 1
ATOM 5617 C CA . PHE B 1 96 ? 12.984 -43.344 -19.562 1 86.25 96 PHE B CA 1
ATOM 5618 C C . PHE B 1 96 ? 12.82 -44.562 -18.672 1 86.25 96 PHE B C 1
ATOM 5620 O O . PHE B 1 96 ? 12.758 -45.688 -19.156 1 86.25 96 PHE B O 1
ATOM 5627 N N . LEU B 1 97 ? 12.773 -44.312 -17.422 1 87.12 97 LEU B N 1
ATOM 5628 C CA . LEU B 1 97 ? 12.562 -45.406 -16.5 1 87.12 97 LEU B CA 1
ATOM 5629 C C . LEU B 1 97 ? 11.164 -46 -16.641 1 87.12 97 LEU B C 1
ATOM 5631 O O . LEU B 1 97 ? 10.969 -47.188 -16.516 1 87.12 97 LEU B O 1
ATOM 5635 N N . LEU B 1 98 ? 10.25 -45.125 -16.922 1 86.12 98 LEU B N 1
ATOM 5636 C CA . LEU B 1 98 ? 8.891 -45.594 -17.188 1 86.12 98 LEU B CA 1
ATOM 5637 C C . LEU B 1 98 ? 8.828 -46.438 -18.453 1 86.12 98 LEU B C 1
ATOM 5639 O O . LEU B 1 98 ? 8.141 -47.438 -18.5 1 86.12 98 LEU B O 1
ATOM 5643 N N . LYS B 1 99 ? 9.5 -45.969 -19.438 1 86.12 99 LYS B N 1
ATOM 5644 C CA . LYS B 1 99 ? 9.609 -46.719 -20.688 1 86.12 99 LYS B CA 1
ATOM 5645 C C . LYS B 1 99 ? 10.164 -48.125 -20.438 1 86.12 99 LYS B C 1
ATOM 5647 O O . LYS B 1 99 ? 9.617 -49.125 -20.922 1 86.12 99 LYS B O 1
ATOM 5652 N N . ASP B 1 100 ? 11.234 -48.156 -19.656 1 85.38 100 ASP B N 1
ATOM 5653 C CA . ASP B 1 100 ? 11.867 -49.438 -19.359 1 85.38 100 ASP B CA 1
ATOM 5654 C C . ASP B 1 100 ? 10.922 -50.344 -18.594 1 85.38 100 ASP B C 1
ATOM 5656 O O . ASP B 1 100 ? 10.922 -51.562 -18.797 1 85.38 100 ASP B O 1
ATOM 5660 N N . ALA B 1 101 ? 10.172 -49.781 -17.75 1 84.75 101 ALA B N 1
ATOM 5661 C CA . ALA B 1 101 ? 9.203 -50.562 -16.984 1 84.75 101 ALA B CA 1
ATOM 5662 C C . ALA B 1 101 ? 8.133 -51.156 -17.891 1 84.75 101 ALA B C 1
ATOM 5664 O O . ALA B 1 101 ? 7.809 -52.344 -17.797 1 84.75 101 ALA B O 1
ATOM 5665 N N . ILE B 1 102 ? 7.676 -50.344 -18.844 1 83.62 102 ILE B N 1
ATOM 5666 C CA . ILE B 1 102 ? 6.609 -50.781 -19.734 1 83.62 102 ILE B CA 1
ATOM 5667 C C . ILE B 1 102 ? 7.145 -51.812 -20.719 1 83.62 102 ILE B C 1
ATOM 5669 O O . ILE B 1 102 ? 6.508 -52.844 -20.938 1 83.62 102 ILE B O 1
ATOM 5673 N N . ASP B 1 103 ? 8.289 -51.625 -21.281 1 82.44 103 ASP B N 1
ATOM 5674 C CA . ASP B 1 103 ? 8.867 -52.562 -22.234 1 82.44 103 ASP B CA 1
ATOM 5675 C C . ASP B 1 103 ? 9.211 -53.875 -21.578 1 82.44 103 ASP B C 1
ATOM 5677 O O . ASP B 1 103 ? 9.016 -54.938 -22.156 1 82.44 103 ASP B O 1
ATOM 5681 N N . SER B 1 104 ? 9.734 -53.781 -20.328 1 82.69 104 SER B N 1
ATOM 5682 C CA . SER B 1 104 ? 10.078 -55.031 -19.625 1 82.69 104 SER B CA 1
ATOM 5683 C C . SER B 1 104 ? 8.828 -55.812 -19.234 1 82.69 104 SER B C 1
ATOM 5685 O O . SER B 1 104 ? 8.836 -57.031 -19.25 1 82.69 104 SER B O 1
ATOM 5687 N N . LEU B 1 105 ? 7.824 -55.125 -18.922 1 80 105 LEU B N 1
ATOM 5688 C CA . LEU B 1 105 ? 6.57 -55.781 -18.578 1 80 105 LEU B CA 1
ATOM 5689 C C . LEU B 1 105 ? 5.945 -56.438 -19.812 1 80 105 LEU B C 1
ATOM 5691 O O . LEU B 1 105 ? 5.348 -57.5 -19.719 1 80 105 LEU B O 1
ATOM 5695 N N . ASN B 1 106 ? 6.074 -55.719 -20.906 1 78.12 106 ASN B N 1
ATOM 5696 C CA . ASN B 1 106 ? 5.566 -56.281 -22.156 1 78.12 106 ASN B CA 1
ATOM 5697 C C . ASN B 1 106 ? 6.262 -57.594 -22.5 1 78.12 106 ASN B C 1
ATOM 5699 O O . ASN B 1 106 ? 5.613 -58.531 -22.906 1 78.12 106 ASN B O 1
ATOM 5703 N N . ILE B 1 107 ? 7.52 -57.625 -22.328 1 74.81 107 ILE B N 1
ATOM 5704 C CA . ILE B 1 107 ? 8.305 -58.812 -22.625 1 74.81 107 ILE B CA 1
ATOM 5705 C C . ILE B 1 107 ? 7.926 -59.938 -21.641 1 74.81 107 ILE B C 1
ATOM 5707 O O . ILE B 1 107 ? 7.801 -61.094 -22.031 1 74.81 107 ILE B O 1
ATOM 5711 N N . ALA B 1 108 ? 7.73 -59.562 -20.438 1 74.12 108 ALA B N 1
ATOM 5712 C CA . ALA B 1 108 ? 7.387 -60.531 -19.406 1 74.12 108 ALA B CA 1
ATOM 5713 C C . ALA B 1 108 ? 6.027 -61.156 -19.688 1 74.12 108 ALA B C 1
ATOM 5715 O O . ALA B 1 108 ? 5.84 -62.375 -19.484 1 74.12 108 ALA B O 1
ATOM 5716 N N . VAL B 1 109 ? 5.105 -60.406 -20.062 1 72.5 109 VAL B N 1
ATOM 5717 C CA . VAL B 1 109 ? 3.764 -60.906 -20.375 1 72.5 109 VAL B CA 1
ATOM 5718 C C . VAL B 1 109 ? 3.816 -61.812 -21.578 1 72.5 109 VAL B C 1
ATOM 5720 O O . VAL B 1 109 ? 3.162 -62.875 -21.594 1 72.5 109 VAL B O 1
ATOM 5723 N N . GLU B 1 110 ? 4.625 -61.438 -22.5 1 72.44 110 GLU B N 1
ATOM 5724 C CA . GLU B 1 110 ? 4.734 -62.25 -23.719 1 72.44 110 GLU B CA 1
ATOM 5725 C C . GLU B 1 110 ? 5.441 -63.562 -23.438 1 72.44 110 GLU B C 1
ATOM 5727 O O . GLU B 1 110 ? 5.078 -64.625 -23.984 1 72.44 110 GLU B O 1
ATOM 5732 N N . SER B 1 111 ? 6.516 -63.5 -22.594 1 70.88 111 SER B N 1
ATOM 5733 C CA . SER B 1 111 ? 7.293 -64.688 -22.328 1 70.88 111 SER B CA 1
ATOM 5734 C C . SER B 1 111 ? 6.664 -65.5 -21.219 1 70.88 111 SER B C 1
ATOM 5736 O O . SER B 1 111 ? 7.055 -66.688 -21 1 70.88 111 SER B O 1
ATOM 5738 N N . GLY B 1 112 ? 5.605 -65.188 -20.609 1 64.75 112 GLY B N 1
ATOM 5739 C CA . GLY B 1 112 ? 4.934 -65.938 -19.547 1 64.75 112 GLY B CA 1
ATOM 5740 C C . GLY B 1 112 ? 5.715 -65.938 -18.234 1 64.75 112 GLY B C 1
ATOM 5741 O O . GLY B 1 112 ? 5.359 -66.625 -17.297 1 64.75 112 GLY B O 1
ATOM 5742 N N . THR B 1 113 ? 7.02 -65.562 -18.25 1 57.97 113 THR B N 1
ATOM 5743 C CA . THR B 1 113 ? 7.859 -65.625 -17.047 1 57.97 113 THR B CA 1
ATOM 5744 C C . THR B 1 113 ? 7.656 -64.375 -16.203 1 57.97 113 THR B C 1
ATOM 5746 O O . THR B 1 113 ? 7.77 -63.25 -16.703 1 57.97 113 THR B O 1
ATOM 5749 N N . ILE B 1 114 ? 6.875 -64.438 -15.398 1 54.81 114 ILE B N 1
ATOM 5750 C CA . ILE B 1 114 ? 6.566 -63.312 -14.492 1 54.81 114 ILE B CA 1
ATOM 5751 C C . ILE B 1 114 ? 7.832 -62.875 -13.75 1 54.81 114 ILE B C 1
ATOM 5753 O O . ILE B 1 114 ? 8.055 -63.281 -12.602 1 54.81 114 ILE B O 1
ATOM 5757 N N . HIS B 1 115 ? 9.031 -63.188 -14.203 1 57.22 115 HIS B N 1
ATOM 5758 C CA . HIS B 1 115 ? 10.086 -62.656 -13.352 1 57.22 115 HIS B CA 1
ATOM 5759 C C . HIS B 1 115 ? 9.969 -61.156 -13.203 1 57.22 115 HIS B C 1
ATOM 5761 O O . HIS B 1 115 ? 10.477 -60.375 -14.039 1 57.22 115 HIS B O 1
ATOM 5767 N N . THR B 1 116 ? 8.961 -60.688 -12.398 1 63.62 116 THR B N 1
ATOM 5768 C CA . THR B 1 116 ? 8.43 -59.375 -12.078 1 63.62 116 THR B CA 1
ATOM 5769 C C . THR B 1 116 ? 9.492 -58.5 -11.406 1 63.62 116 THR B C 1
ATOM 5771 O O . THR B 1 116 ? 9.25 -57.344 -11.102 1 63.62 116 THR B O 1
ATOM 5774 N N . ALA B 1 117 ? 10.734 -59.094 -11.383 1 74.88 117 ALA B N 1
ATOM 5775 C CA . ALA B 1 117 ? 11.734 -58.344 -10.641 1 74.88 117 ALA B CA 1
ATOM 5776 C C . ALA B 1 117 ? 12.227 -57.125 -11.453 1 74.88 117 ALA B C 1
ATOM 5778 O O . ALA B 1 117 ? 12.43 -56.031 -10.906 1 74.88 117 ALA B O 1
ATOM 5779 N N . VAL B 1 118 ? 12.383 -57.344 -12.75 1 78.69 118 VAL B N 1
ATOM 5780 C CA . VAL B 1 118 ? 12.977 -56.281 -13.578 1 78.69 118 VAL B CA 1
ATOM 5781 C C . VAL B 1 118 ? 11.992 -55.125 -13.703 1 78.69 118 VAL B C 1
ATOM 5783 O O . VAL B 1 118 ? 12.344 -53.969 -13.445 1 78.69 118 VAL B O 1
ATOM 5786 N N . PRO B 1 119 ? 10.734 -55.438 -13.969 1 82.31 119 PRO B N 1
ATOM 5787 C CA . PRO B 1 119 ? 9.789 -54.344 -14.031 1 82.31 119 PRO B CA 1
ATOM 5788 C C . PRO B 1 119 ? 9.609 -53.625 -12.68 1 82.31 119 PRO B C 1
ATOM 5790 O O . PRO B 1 119 ? 9.461 -52.406 -12.625 1 82.31 119 PRO B O 1
ATOM 5793 N N . ILE B 1 120 ? 9.672 -54.375 -11.633 1 84.44 120 ILE B N 1
ATOM 5794 C CA . ILE B 1 120 ? 9.516 -53.781 -10.305 1 84.44 120 ILE B CA 1
ATOM 5795 C C . ILE B 1 120 ? 10.711 -52.906 -9.977 1 84.44 120 ILE B C 1
ATOM 5797 O O . ILE B 1 120 ? 10.562 -51.844 -9.391 1 84.44 120 ILE B O 1
ATOM 5801 N N . ALA B 1 121 ? 11.852 -53.344 -10.383 1 85.75 121 ALA B N 1
ATOM 5802 C CA . ALA B 1 121 ? 13.047 -52.531 -10.18 1 85.75 121 ALA B CA 1
ATOM 5803 C C . ALA B 1 121 ? 12.977 -51.219 -10.969 1 85.75 121 ALA B C 1
ATOM 5805 O O . ALA B 1 121 ? 13.391 -50.156 -10.484 1 85.75 121 ALA B O 1
ATOM 5806 N N . ALA B 1 122 ? 12.422 -51.25 -12.141 1 87.25 122 ALA B N 1
ATOM 5807 C CA . ALA B 1 122 ? 12.281 -50.062 -12.969 1 87.25 122 ALA B CA 1
ATOM 5808 C C . ALA B 1 122 ? 11.273 -49.094 -12.359 1 87.25 122 ALA B C 1
ATOM 5810 O O . ALA B 1 122 ? 11.477 -47.875 -12.391 1 87.25 122 ALA B O 1
ATOM 5811 N N . ILE B 1 123 ? 10.281 -49.656 -11.75 1 89.88 123 ILE B N 1
ATOM 5812 C CA . ILE B 1 123 ? 9.25 -48.812 -11.133 1 89.88 123 ILE B CA 1
ATOM 5813 C C . ILE B 1 123 ? 9.805 -48.156 -9.875 1 89.88 123 ILE B C 1
ATOM 5815 O O . ILE B 1 123 ? 9.555 -46.969 -9.633 1 89.88 123 ILE B O 1
ATOM 5819 N N . ILE B 1 124 ? 10.555 -48.875 -9.141 1 88.88 124 ILE B N 1
ATOM 5820 C CA . ILE B 1 124 ? 11.188 -48.312 -7.953 1 88.88 124 ILE B CA 1
ATOM 5821 C C . ILE B 1 124 ? 12.188 -47.25 -8.367 1 88.88 124 ILE B C 1
ATOM 5823 O O . ILE B 1 124 ? 12.289 -46.188 -7.723 1 88.88 124 ILE B O 1
ATOM 5827 N N . GLY B 1 125 ? 12.961 -47.562 -9.406 1 89.12 125 GLY B N 1
ATOM 5828 C CA . GLY B 1 125 ? 13.844 -46.531 -9.953 1 89.12 125 GLY B CA 1
ATOM 5829 C C . GLY B 1 125 ? 13.125 -45.281 -10.375 1 89.12 125 GLY B C 1
ATOM 5830 O O . GLY B 1 125 ? 13.625 -44.156 -10.18 1 89.12 125 GLY B O 1
ATOM 5831 N N . TYR B 1 126 ? 11.906 -45.469 -10.945 1 88.88 126 TYR B N 1
ATOM 5832 C CA . TYR B 1 126 ? 11.047 -44.344 -11.32 1 88.88 126 TYR B CA 1
ATOM 5833 C C . TYR B 1 126 ? 10.711 -43.469 -10.102 1 88.88 126 TYR B C 1
ATOM 5835 O O . TYR B 1 126 ? 10.859 -42.25 -10.141 1 88.88 126 TYR B O 1
ATOM 5843 N N . GLY B 1 127 ? 10.328 -44.094 -9.016 1 88.19 127 GLY B N 1
ATOM 5844 C CA . GLY B 1 127 ? 9.992 -43.375 -7.801 1 88.19 127 GLY B CA 1
ATOM 5845 C C . GLY B 1 127 ? 11.172 -42.656 -7.176 1 88.19 127 GLY B C 1
ATOM 5846 O O . GLY B 1 127 ? 11.055 -41.5 -6.734 1 88.19 127 GLY B O 1
ATOM 5847 N N . VAL B 1 128 ? 12.281 -43.281 -7.199 1 90.62 128 VAL B N 1
ATOM 5848 C CA . VAL B 1 128 ? 13.492 -42.719 -6.621 1 90.62 128 VAL B CA 1
ATOM 5849 C C . VAL B 1 128 ? 13.961 -41.531 -7.465 1 90.62 128 VAL B C 1
ATOM 5851 O O . VAL B 1 128 ? 14.406 -40.531 -6.93 1 90.62 128 VAL B O 1
ATOM 5854 N N . ALA B 1 129 ? 13.875 -41.688 -8.75 1 91.06 129 ALA B N 1
ATOM 5855 C CA . ALA B 1 129 ? 14.266 -40.594 -9.641 1 91.06 129 ALA B CA 1
ATOM 5856 C C . ALA B 1 129 ? 13.359 -39.375 -9.453 1 91.06 129 ALA B C 1
ATOM 5858 O O . ALA B 1 129 ? 13.836 -38.25 -9.422 1 91.06 129 ALA B O 1
ATOM 5859 N N . ARG B 1 130 ? 12.148 -39.656 -9.289 1 88.62 130 ARG B N 1
ATOM 5860 C CA . ARG B 1 130 ? 11.203 -38.562 -9.109 1 88.62 130 ARG B CA 1
ATOM 5861 C C . ARG B 1 130 ? 11.43 -37.844 -7.777 1 88.62 130 ARG B C 1
ATOM 5863 O O . ARG B 1 130 ? 11.477 -36.625 -7.715 1 88.62 130 ARG B O 1
ATOM 5870 N N . SER B 1 131 ? 11.555 -38.625 -6.723 1 91.69 131 SER B N 1
ATOM 5871 C CA . SER B 1 131 ? 11.82 -38.062 -5.406 1 91.69 131 SER B CA 1
ATOM 5872 C C . SER B 1 131 ? 13.172 -37.344 -5.367 1 91.69 131 SER B C 1
ATOM 5874 O O . SER B 1 131 ? 13.32 -36.312 -4.715 1 91.69 131 SER B O 1
ATOM 5876 N N . GLY B 1 132 ? 14.125 -37.969 -6.051 1 92.19 132 GLY B N 1
ATOM 5877 C CA . GLY B 1 132 ? 15.438 -37.344 -6.133 1 92.19 132 GLY B CA 1
ATOM 5878 C C . GLY B 1 132 ? 15.43 -36.031 -6.871 1 92.19 132 GLY B C 1
ATOM 5879 O O . GLY B 1 132 ? 16.078 -35.062 -6.438 1 92.19 132 GLY B O 1
ATOM 5880 N N . ALA B 1 133 ? 14.719 -35.938 -7.949 1 90.81 133 ALA B N 1
ATOM 5881 C CA . ALA B 1 133 ? 14.586 -34.719 -8.695 1 90.81 133 ALA B CA 1
ATOM 5882 C C . ALA B 1 133 ? 13.93 -33.625 -7.84 1 90.81 133 ALA B C 1
ATOM 5884 O O . ALA B 1 133 ? 14.367 -32.469 -7.855 1 90.81 133 ALA B O 1
ATOM 5885 N N . ALA B 1 134 ? 12.945 -34 -7.094 1 89.94 134 ALA B N 1
ATOM 5886 C CA . ALA B 1 134 ? 12.258 -33.062 -6.207 1 89.94 134 ALA B CA 1
ATOM 5887 C C . ALA B 1 134 ? 13.195 -32.562 -5.109 1 89.94 134 ALA B C 1
ATOM 5889 O O . ALA B 1 134 ? 13.219 -31.359 -4.801 1 89.94 134 ALA B O 1
ATOM 5890 N N . LEU B 1 135 ? 13.945 -33.469 -4.598 1 93 135 LEU B N 1
ATOM 5891 C CA . LEU B 1 135 ? 14.883 -33.125 -3.535 1 93 135 LEU B CA 1
ATOM 5892 C C . LEU B 1 135 ? 15.945 -32.156 -4.039 1 93 135 LEU B C 1
ATOM 5894 O O . LEU B 1 135 ? 16.219 -31.125 -3.393 1 93 135 LEU B O 1
ATOM 5898 N N . LEU B 1 136 ? 16.516 -32.469 -5.16 1 93.81 136 LEU B N 1
ATOM 5899 C CA . LEU B 1 136 ? 17.562 -31.609 -5.719 1 93.81 136 LEU B CA 1
ATOM 5900 C C . LEU B 1 136 ? 17 -30.234 -6.066 1 93.81 136 LEU B C 1
ATOM 5902 O O . LEU B 1 136 ? 17.672 -29.219 -5.867 1 93.81 136 LEU B O 1
ATOM 5906 N N . SER B 1 137 ? 15.82 -30.203 -6.539 1 91 137 SER B N 1
ATOM 5907 C CA . SER B 1 137 ? 15.18 -28.953 -6.895 1 91 137 SER B CA 1
ATOM 5908 C C . SER B 1 137 ? 14.93 -28.094 -5.66 1 91 137 SER B C 1
ATOM 5910 O O . SER B 1 137 ? 15.172 -26.875 -5.68 1 91 137 SER B O 1
ATOM 5912 N N . GLU B 1 138 ? 14.484 -28.703 -4.57 1 91.31 138 GLU B N 1
ATOM 5913 C CA . GLU B 1 138 ? 14.195 -27.953 -3.348 1 91.31 138 GLU B CA 1
ATOM 5914 C C . GLU B 1 138 ? 15.477 -27.516 -2.65 1 91.31 138 GLU B C 1
ATOM 5916 O O . GLU B 1 138 ? 15.531 -26.438 -2.062 1 91.31 138 GLU B O 1
ATOM 5921 N N . LEU B 1 139 ? 16.469 -28.375 -2.756 1 92.75 139 LEU B N 1
ATOM 5922 C CA . LEU B 1 139 ? 17.766 -28 -2.195 1 92.75 139 LEU B CA 1
ATOM 5923 C C . LEU B 1 139 ? 18.344 -26.781 -2.924 1 92.75 139 LEU B C 1
ATOM 5925 O O . LEU B 1 139 ? 18.953 -25.922 -2.303 1 92.75 139 LEU B O 1
ATOM 5929 N N . ARG B 1 140 ? 18.172 -26.797 -4.156 1 91.19 140 ARG B N 1
ATOM 5930 C CA . ARG B 1 140 ? 18.594 -25.656 -4.953 1 91.19 140 ARG B CA 1
ATOM 5931 C C . ARG B 1 140 ? 17.906 -24.375 -4.477 1 91.19 140 ARG B C 1
ATOM 5933 O O . ARG B 1 140 ? 18.562 -23.328 -4.34 1 91.19 140 ARG B O 1
ATOM 5940 N N . THR B 1 141 ? 16.641 -24.469 -4.238 1 88.69 141 THR B N 1
ATOM 5941 C CA . THR B 1 141 ? 15.859 -23.312 -3.807 1 88.69 141 THR B CA 1
ATOM 5942 C C . THR B 1 141 ? 16.312 -22.828 -2.438 1 88.69 141 THR B C 1
ATOM 5944 O O . THR B 1 141 ? 16.469 -21.625 -2.217 1 88.69 141 THR B O 1
ATOM 5947 N N . ALA B 1 142 ? 16.625 -23.734 -1.598 1 88.81 142 ALA B N 1
ATOM 5948 C CA . ALA B 1 142 ? 17.047 -23.406 -0.24 1 88.81 142 ALA B CA 1
ATOM 5949 C C . ALA B 1 142 ? 18.422 -22.734 -0.241 1 88.81 142 ALA B C 1
ATOM 5951 O O . ALA B 1 142 ? 18.641 -21.766 0.475 1 88.81 142 ALA B O 1
ATOM 5952 N N . VAL B 1 143 ? 19.266 -23.266 -1.07 1 89.88 143 VAL B N 1
ATOM 5953 C CA . VAL B 1 143 ? 20.641 -22.75 -1.113 1 89.88 143 VAL B CA 1
ATOM 5954 C C . VAL B 1 143 ? 20.656 -21.359 -1.749 1 89.88 143 VAL B C 1
ATOM 5956 O O . VAL B 1 143 ? 21.359 -20.469 -1.281 1 89.88 143 VAL B O 1
ATOM 5959 N N . PHE B 1 144 ? 19.844 -21.172 -2.697 1 89.69 144 PHE B N 1
ATOM 5960 C CA . PHE B 1 144 ? 19.859 -19.906 -3.416 1 89.69 144 PHE B CA 1
ATOM 5961 C C . PHE B 1 144 ? 19.141 -18.828 -2.611 1 89.69 144 PHE B C 1
ATOM 5963 O O . PHE B 1 144 ? 19.375 -17.625 -2.82 1 89.69 144 PHE B O 1
ATOM 5970 N N . ALA B 1 145 ? 18.266 -19.25 -1.775 1 89.19 145 ALA B N 1
ATOM 5971 C CA . ALA B 1 145 ? 17.516 -18.281 -0.977 1 89.19 145 ALA B CA 1
ATOM 5972 C C . ALA B 1 145 ? 18.469 -17.375 -0.191 1 89.19 145 ALA B C 1
ATOM 5974 O O . ALA B 1 145 ? 18.234 -16.172 -0.083 1 89.19 145 ALA B O 1
ATOM 5975 N N . LYS B 1 146 ? 19.516 -17.922 0.308 1 88.88 146 LYS B N 1
ATOM 5976 C CA . LYS B 1 146 ? 20.484 -17.141 1.076 1 88.88 146 LYS B CA 1
ATOM 5977 C C . LYS B 1 146 ? 21.172 -16.094 0.202 1 88.88 146 LYS B C 1
ATOM 5979 O O . LYS B 1 146 ? 21.406 -14.969 0.647 1 88.88 146 LYS B O 1
ATOM 5984 N N . VAL B 1 147 ? 21.438 -16.469 -1.013 1 86.31 147 VAL B N 1
ATOM 5985 C CA . VAL B 1 147 ? 22.094 -15.547 -1.941 1 86.31 147 VAL B CA 1
ATOM 5986 C C . VAL B 1 147 ? 21.125 -14.438 -2.336 1 86.31 147 VAL B C 1
ATOM 5988 O O . VAL B 1 147 ? 21.5 -13.266 -2.367 1 86.31 147 VAL B O 1
ATOM 5991 N N . GLY B 1 148 ? 19.906 -14.828 -2.664 1 87.06 148 GLY B N 1
ATOM 5992 C CA . GLY B 1 148 ? 18.906 -13.852 -3.086 1 87.06 148 GLY B CA 1
ATOM 5993 C C . GLY B 1 148 ? 18.609 -12.805 -2.029 1 87.06 148 GLY B C 1
ATOM 5994 O O . GLY B 1 148 ? 18.609 -11.609 -2.316 1 87.06 148 GLY B O 1
ATOM 5995 N N . HIS B 1 149 ? 18.422 -13.219 -0.806 1 88.19 149 HIS B N 1
ATOM 5996 C CA . HIS B 1 149 ? 18.062 -12.289 0.258 1 88.19 149 HIS B CA 1
ATOM 5997 C C . HIS B 1 149 ? 19.266 -11.445 0.683 1 88.19 149 HIS B C 1
ATOM 5999 O O . HIS B 1 149 ? 19.109 -10.289 1.068 1 88.19 149 HIS B O 1
ATOM 6005 N N . ASN B 1 150 ? 20.453 -12 0.565 1 87.62 150 ASN B N 1
ATOM 6006 C CA . ASN B 1 150 ? 21.641 -11.211 0.847 1 87.62 150 ASN B CA 1
ATOM 6007 C C . ASN B 1 150 ? 21.828 -10.086 -0.172 1 87.62 150 ASN B C 1
ATOM 6009 O O . ASN B 1 150 ? 22.203 -8.969 0.189 1 87.62 150 ASN B O 1
ATOM 6013 N N . THR B 1 151 ? 21.609 -10.43 -1.376 1 85.5 151 THR B N 1
ATOM 6014 C CA . THR B 1 151 ? 21.719 -9.414 -2.42 1 85.5 151 THR B CA 1
ATOM 6015 C C . THR B 1 151 ? 20.703 -8.305 -2.203 1 85.5 151 THR B C 1
ATOM 6017 O O . THR B 1 151 ? 21 -7.125 -2.406 1 85.5 151 THR B O 1
ATOM 6020 N N . MET B 1 152 ? 19.516 -8.68 -1.854 1 88.69 152 MET B N 1
ATOM 6021 C CA . MET B 1 152 ? 18.469 -7.703 -1.569 1 88.69 152 MET B CA 1
ATOM 6022 C C . MET B 1 152 ? 18.891 -6.762 -0.448 1 88.69 152 MET B C 1
ATOM 6024 O O . MET B 1 152 ? 18.672 -5.551 -0.526 1 88.69 152 MET B O 1
ATOM 6028 N N . ARG B 1 153 ? 19.531 -7.312 0.552 1 89.69 153 ARG B N 1
ATOM 6029 C CA . ARG B 1 153 ? 19.984 -6.535 1.705 1 89.69 153 ARG B CA 1
ATOM 6030 C C . ARG B 1 153 ? 21.062 -5.543 1.312 1 89.69 153 ARG B C 1
ATOM 6032 O O . ARG B 1 153 ? 20.984 -4.359 1.644 1 89.69 153 ARG B O 1
ATOM 6039 N N . VAL B 1 154 ? 21.984 -5.941 0.583 1 88.44 154 VAL B N 1
ATOM 6040 C CA . VAL B 1 154 ? 23.125 -5.109 0.205 1 88.44 154 VAL B CA 1
ATOM 6041 C C . VAL B 1 154 ? 22.656 -3.984 -0.718 1 88.44 154 VAL B C 1
ATOM 6043 O O . VAL B 1 154 ? 23.062 -2.832 -0.561 1 88.44 154 VAL B O 1
ATOM 6046 N N . VAL B 1 155 ? 21.797 -4.316 -1.641 1 87.88 155 VAL B N 1
ATOM 6047 C CA . VAL B 1 155 ? 21.312 -3.33 -2.6 1 87.88 155 VAL B CA 1
ATOM 6048 C C . VAL B 1 155 ? 20.453 -2.287 -1.883 1 87.88 155 VAL B C 1
ATOM 6050 O O . VAL B 1 155 ? 20.547 -1.094 -2.18 1 87.88 155 VAL B O 1
ATOM 6053 N N . ALA B 1 156 ? 19.609 -2.791 -1.014 1 91.19 156 ALA B N 1
ATOM 6054 C CA . ALA B 1 156 ? 18.781 -1.868 -0.248 1 91.19 156 ALA B CA 1
ATOM 6055 C C . ALA B 1 156 ? 19.625 -0.917 0.583 1 91.19 156 ALA B C 1
ATOM 6057 O O . ALA B 1 156 ? 19.375 0.288 0.621 1 91.19 156 ALA B O 1
ATOM 6058 N N . LEU B 1 157 ? 20.672 -1.46 1.206 1 92.5 157 LEU B N 1
ATOM 6059 C CA . LEU B 1 157 ? 21.547 -0.659 2.049 1 92.5 157 LEU B CA 1
ATOM 6060 C C . LEU B 1 157 ? 22.328 0.351 1.213 1 92.5 157 LEU B C 1
ATOM 6062 O O . LEU B 1 157 ? 22.516 1.498 1.628 1 92.5 157 LEU B O 1
ATOM 6066 N N . ASP B 1 158 ? 22.734 -0.088 0.083 1 90.75 158 ASP B N 1
ATOM 6067 C CA . ASP B 1 158 ? 23.484 0.796 -0.806 1 90.75 158 ASP B CA 1
ATOM 6068 C C . ASP B 1 158 ? 22.609 1.949 -1.295 1 90.75 158 ASP B C 1
ATOM 6070 O O . ASP B 1 158 ? 23.062 3.09 -1.38 1 90.75 158 ASP B O 1
ATOM 6074 N N . ALA B 1 159 ? 21.406 1.654 -1.658 1 92.12 159 ALA B N 1
ATOM 6075 C CA . ALA B 1 159 ? 20.484 2.691 -2.107 1 92.12 159 ALA B CA 1
ATOM 6076 C C . ALA B 1 159 ? 20.172 3.676 -0.983 1 92.12 159 ALA B C 1
ATOM 6078 O O . ALA B 1 159 ? 20.109 4.887 -1.212 1 92.12 159 ALA B O 1
ATOM 6079 N N . PHE B 1 160 ? 20.078 3.133 0.214 1 93.88 160 PHE B N 1
ATOM 6080 C CA . PHE B 1 160 ? 19.797 3.959 1.382 1 93.88 160 PHE B CA 1
ATOM 6081 C C . PHE B 1 160 ? 20.953 4.887 1.685 1 93.88 160 PHE B C 1
ATOM 6083 O O . PHE B 1 160 ? 20.766 6.074 1.95 1 93.88 160 PHE B O 1
ATOM 6090 N N . ARG B 1 161 ? 22.094 4.387 1.625 1 94 161 ARG B N 1
ATOM 6091 C CA . ARG B 1 161 ? 23.312 5.176 1.842 1 94 161 ARG B CA 1
ATOM 6092 C C . ARG B 1 161 ? 23.453 6.266 0.787 1 94 161 ARG B C 1
ATOM 6094 O O . ARG B 1 161 ? 23.812 7.398 1.105 1 94 161 ARG B O 1
ATOM 6101 N N . HIS B 1 162 ? 23.141 5.906 -0.356 1 92.62 162 HIS B N 1
ATOM 6102 C CA . HIS B 1 162 ? 23.219 6.879 -1.438 1 92.62 162 HIS B CA 1
ATOM 6103 C C . HIS B 1 162 ? 22.219 8.008 -1.249 1 92.62 162 HIS B C 1
ATOM 6105 O O . HIS B 1 162 ? 22.531 9.172 -1.502 1 92.62 162 HIS B O 1
ATOM 6111 N N . LEU B 1 163 ? 21.078 7.684 -0.846 1 92.75 163 LEU B N 1
ATOM 6112 C CA . LEU B 1 163 ? 20.047 8.703 -0.608 1 92.75 163 LEU B CA 1
ATOM 6113 C C . LEU B 1 163 ? 20.516 9.703 0.445 1 92.75 163 LEU B C 1
ATOM 6115 O O . LEU B 1 163 ? 20.266 10.898 0.323 1 92.75 163 LEU B O 1
ATOM 6119 N N . HIS B 1 164 ? 21.234 9.156 1.449 1 92.81 164 HIS B N 1
ATOM 6120 C CA . HIS B 1 164 ? 21.719 10.039 2.5 1 92.81 164 HIS B CA 1
ATOM 6121 C C . HIS B 1 164 ? 22.891 10.891 2.006 1 92.81 164 HIS B C 1
ATOM 6123 O O . HIS B 1 164 ? 23.203 11.922 2.605 1 92.81 164 HIS B O 1
ATOM 6129 N N . SER B 1 165 ? 23.469 10.516 0.956 1 91.62 165 SER B N 1
ATOM 6130 C CA . SER B 1 165 ? 24.609 11.266 0.423 1 91.62 165 SER B CA 1
ATOM 6131 C C . SER B 1 165 ? 24.141 12.391 -0.494 1 91.62 165 SER B C 1
ATOM 6133 O O . SER B 1 165 ? 24.906 13.305 -0.805 1 91.62 165 SER B O 1
ATOM 6135 N N . LEU B 1 166 ? 22.891 12.344 -0.834 1 90.5 166 LEU B N 1
ATOM 6136 C CA . LEU B 1 166 ? 22.359 13.375 -1.719 1 90.5 166 LEU B CA 1
ATOM 6137 C C . LEU B 1 166 ? 22.094 14.664 -0.954 1 90.5 166 LEU B C 1
ATOM 6139 O O . LEU B 1 166 ? 22.094 14.672 0.279 1 90.5 166 LEU B O 1
ATOM 6143 N N . ASP B 1 167 ? 21.906 15.703 -1.699 1 90.12 167 ASP B N 1
ATOM 6144 C CA . ASP B 1 167 ? 21.812 17.031 -1.101 1 90.12 167 ASP B CA 1
ATOM 6145 C C . ASP B 1 167 ? 20.391 17.312 -0.613 1 90.12 167 ASP B C 1
ATOM 6147 O O . ASP B 1 167 ? 19.438 16.609 -0.987 1 90.12 167 ASP B O 1
ATOM 6151 N N . LEU B 1 168 ? 20.359 18.266 0.205 1 86.38 168 LEU B N 1
ATOM 6152 C CA . LEU B 1 168 ? 19.094 18.656 0.82 1 86.38 168 LEU B CA 1
ATOM 6153 C C . LEU B 1 168 ? 18.078 19.078 -0.24 1 86.38 168 LEU B C 1
ATOM 6155 O O . LEU B 1 168 ? 16.891 18.797 -0.105 1 86.38 168 LEU B O 1
ATOM 6159 N N . ARG B 1 169 ? 18.516 19.781 -1.245 1 81.75 169 ARG B N 1
ATOM 6160 C CA . ARG B 1 169 ? 17.625 20.203 -2.318 1 81.75 169 ARG B CA 1
ATOM 6161 C C . ARG B 1 169 ? 16.859 19.031 -2.912 1 81.75 169 ARG B C 1
ATOM 6163 O O . ARG B 1 169 ? 15.672 19.141 -3.207 1 81.75 169 ARG B O 1
ATOM 6170 N N . PHE B 1 170 ? 17.516 17.984 -3.045 1 83.88 170 PHE B N 1
ATOM 6171 C CA . PHE B 1 170 ? 16.906 16.766 -3.584 1 83.88 170 PHE B CA 1
ATOM 6172 C C . PHE B 1 170 ? 15.797 16.266 -2.676 1 83.88 170 PHE B C 1
ATOM 6174 O O . PHE B 1 170 ? 14.711 15.914 -3.148 1 83.88 170 PHE B O 1
ATOM 6181 N N . HIS B 1 171 ? 16.016 16.219 -1.43 1 83.81 171 HIS B N 1
ATOM 6182 C CA . HIS B 1 171 ? 15.07 15.664 -0.467 1 83.81 171 HIS B CA 1
ATOM 6183 C C . HIS B 1 171 ? 13.867 16.578 -0.291 1 83.81 171 HIS B C 1
ATOM 6185 O O . HIS B 1 171 ? 12.75 16.109 -0.041 1 83.81 171 HIS B O 1
ATOM 6191 N N . LEU B 1 172 ? 14.078 17.844 -0.388 1 75.69 172 LEU B N 1
ATOM 6192 C CA . LEU B 1 172 ? 12.992 18.797 -0.238 1 75.69 172 LEU B CA 1
ATOM 6193 C C . LEU B 1 172 ? 12.078 18.781 -1.458 1 75.69 172 LEU B C 1
ATOM 6195 O O . LEU B 1 172 ? 10.891 19.094 -1.354 1 75.69 172 LEU B O 1
ATOM 6199 N N . SER B 1 173 ? 12.609 18.391 -2.545 1 73.75 173 SER B N 1
ATOM 6200 C CA . SER B 1 173 ? 11.852 18.438 -3.795 1 73.75 173 SER B CA 1
ATOM 6201 C C . SER B 1 173 ? 11.109 17.125 -4.035 1 73.75 173 SER B C 1
ATOM 6203 O O . SER B 1 173 ? 10.289 17.031 -4.949 1 73.75 173 SER B O 1
ATOM 6205 N N . ARG B 1 174 ? 11.406 16.203 -3.209 1 75.62 174 ARG B N 1
ATOM 6206 C CA . ARG B 1 174 ? 10.805 14.891 -3.436 1 75.62 174 ARG B CA 1
ATOM 6207 C C . ARG B 1 174 ? 10.031 14.422 -2.207 1 75.62 174 ARG B C 1
ATOM 6209 O O . ARG B 1 174 ? 10.297 14.875 -1.092 1 75.62 174 ARG B O 1
ATOM 6216 N N . ASN B 1 175 ? 9.062 13.562 -2.51 1 76.19 175 ASN B N 1
ATOM 6217 C CA . ASN B 1 175 ? 8.297 12.93 -1.441 1 76.19 175 ASN B CA 1
ATOM 6218 C C . ASN B 1 175 ? 9.047 11.758 -0.825 1 76.19 175 ASN B C 1
ATOM 6220 O O . ASN B 1 175 ? 9.438 10.82 -1.53 1 76.19 175 ASN B O 1
ATOM 6224 N N . THR B 1 176 ? 9.266 11.844 0.453 1 81.25 176 THR B N 1
ATOM 6225 C CA . THR B 1 176 ? 10.016 10.828 1.179 1 81.25 176 THR B CA 1
ATOM 6226 C C . THR B 1 176 ? 9.375 9.453 1.012 1 81.25 176 THR B C 1
ATOM 6228 O O . THR B 1 176 ? 10.07 8.453 0.833 1 81.25 176 THR B O 1
ATOM 6231 N N . GLY B 1 177 ? 8.102 9.406 1.067 1 77 177 GLY B N 1
ATOM 6232 C CA . GLY B 1 177 ? 7.406 8.148 0.865 1 77 177 GLY B CA 1
ATOM 6233 C C . GLY B 1 177 ? 7.633 7.551 -0.512 1 77 177 GLY B C 1
ATOM 6234 O O . GLY B 1 177 ? 7.82 6.34 -0.648 1 77 177 GLY B O 1
ATOM 6235 N N . ALA B 1 178 ? 7.695 8.383 -1.484 1 79.12 178 ALA B N 1
ATOM 6236 C CA . ALA B 1 178 ? 7.914 7.938 -2.859 1 79.12 178 ALA B CA 1
ATOM 6237 C C . ALA B 1 178 ? 9.328 7.387 -3.039 1 79.12 178 ALA B C 1
ATOM 6239 O O . ALA B 1 178 ? 9.523 6.387 -3.732 1 79.12 178 ALA B O 1
ATOM 6240 N N . LEU B 1 179 ? 10.234 8.016 -2.451 1 86.75 179 LEU B N 1
ATOM 6241 C CA . LEU B 1 179 ? 11.625 7.559 -2.525 1 86.75 179 LEU B CA 1
ATOM 6242 C C . LEU B 1 179 ? 11.781 6.188 -1.877 1 86.75 179 LEU B C 1
ATOM 6244 O O . LEU B 1 179 ? 12.398 5.293 -2.451 1 86.75 179 LEU B O 1
ATOM 6248 N N . SER B 1 180 ? 11.18 6.105 -0.743 1 87.94 180 SER B N 1
ATOM 6249 C CA . SER B 1 180 ? 11.25 4.836 -0.026 1 87.94 180 SER B CA 1
ATOM 6250 C C . SER B 1 180 ? 10.562 3.721 -0.808 1 87.94 180 SER B C 1
ATOM 6252 O O . SER B 1 180 ? 11.055 2.588 -0.841 1 87.94 180 SER B O 1
ATOM 6254 N N . ARG B 1 181 ? 9.508 3.992 -1.451 1 84.19 181 ARG B N 1
ATOM 6255 C CA . ARG B 1 181 ? 8.781 3.012 -2.252 1 84.19 181 ARG B CA 1
ATOM 6256 C C . ARG B 1 181 ? 9.609 2.57 -3.455 1 84.19 181 ARG B C 1
ATOM 6258 O O . ARG B 1 181 ? 9.602 1.395 -3.828 1 84.19 181 ARG B O 1
ATOM 6265 N N . THR B 1 182 ? 10.25 3.48 -4.031 1 87.56 182 THR B N 1
ATOM 6266 C CA . THR B 1 182 ? 11.094 3.176 -5.188 1 87.56 182 THR B CA 1
ATOM 6267 C C . THR B 1 182 ? 12.203 2.201 -4.805 1 87.56 182 THR B C 1
ATOM 6269 O O . THR B 1 182 ? 12.5 1.269 -5.555 1 87.56 182 THR B O 1
ATOM 6272 N N . ILE B 1 183 ? 12.758 2.402 -3.682 1 89.31 183 ILE B N 1
ATOM 6273 C CA . ILE B 1 183 ? 13.805 1.508 -3.207 1 89.31 183 ILE B CA 1
ATOM 6274 C C . ILE B 1 183 ? 13.219 0.132 -2.904 1 89.31 183 ILE B C 1
ATOM 6276 O O . ILE B 1 183 ? 13.781 -0.892 -3.297 1 89.31 183 ILE B O 1
ATOM 6280 N N . ASP B 1 184 ? 12.102 0.175 -2.277 1 89.62 184 ASP B N 1
ATOM 6281 C CA . ASP B 1 184 ? 11.445 -1.077 -1.91 1 89.62 184 ASP B CA 1
ATOM 6282 C C . ASP B 1 184 ? 11.078 -1.889 -3.15 1 89.62 184 ASP B C 1
ATOM 6284 O O . ASP B 1 184 ? 11.359 -3.088 -3.219 1 89.62 184 ASP B O 1
ATOM 6288 N N . ARG B 1 185 ? 10.594 -1.262 -4.117 1 86.12 185 ARG B N 1
ATOM 6289 C CA . ARG B 1 185 ? 10.219 -1.925 -5.363 1 86.12 185 ARG B CA 1
ATOM 6290 C C . ARG B 1 185 ? 11.445 -2.416 -6.117 1 86.12 185 ARG B C 1
ATOM 6292 O O . ARG B 1 185 ? 11.43 -3.504 -6.699 1 86.12 185 ARG B O 1
ATOM 6299 N N . GLY B 1 186 ? 12.383 -1.61 -6.078 1 88.06 186 GLY B N 1
ATOM 6300 C CA . GLY B 1 186 ? 13.609 -1.969 -6.762 1 88.06 186 GLY B CA 1
ATOM 6301 C C . GLY B 1 186 ? 14.281 -3.197 -6.176 1 88.06 186 GLY B C 1
ATOM 6302 O O . GLY B 1 186 ? 14.672 -4.109 -6.91 1 88.06 186 GLY B O 1
ATOM 6303 N N . GLN B 1 187 ? 14.367 -3.193 -4.93 1 88.31 187 GLN B N 1
ATOM 6304 C CA . GLN B 1 187 ? 15.023 -4.336 -4.297 1 88.31 187 GLN B CA 1
ATOM 6305 C C . GLN B 1 187 ? 14.195 -5.605 -4.461 1 88.31 187 GLN B C 1
ATOM 6307 O O . GLN B 1 187 ? 14.742 -6.684 -4.695 1 88.31 187 GLN B O 1
ATOM 6312 N N . ARG B 1 188 ? 12.93 -5.531 -4.359 1 87.06 188 ARG B N 1
ATOM 6313 C CA . ARG B 1 188 ? 12.07 -6.688 -4.586 1 87.06 188 ARG B CA 1
ATOM 6314 C C . ARG B 1 188 ? 12.141 -7.152 -6.039 1 87.06 188 ARG B C 1
ATOM 6316 O O . ARG B 1 188 ? 12.086 -8.352 -6.316 1 87.06 188 ARG B O 1
ATOM 6323 N N . GLY B 1 189 ? 12.242 -6.125 -6.844 1 86.94 189 GLY B N 1
ATOM 6324 C CA . GLY B 1 189 ? 12.414 -6.449 -8.25 1 86.94 189 GLY B CA 1
ATOM 6325 C C . GLY B 1 189 ? 13.656 -7.273 -8.531 1 86.94 189 GLY B C 1
ATOM 6326 O O . GLY B 1 189 ? 13.625 -8.203 -9.344 1 86.94 189 GLY B O 1
ATOM 6327 N N . ILE B 1 190 ? 14.688 -6.988 -7.855 1 85.94 190 ILE B N 1
ATOM 6328 C CA . ILE B 1 190 ? 15.938 -7.719 -8.031 1 85.94 190 ILE B CA 1
ATOM 6329 C C . ILE B 1 190 ? 15.75 -9.164 -7.562 1 85.94 190 ILE B C 1
ATOM 6331 O O . ILE B 1 190 ? 16.172 -10.102 -8.242 1 85.94 190 ILE B O 1
ATOM 6335 N N . GLU B 1 191 ? 15.117 -9.328 -6.48 1 84.75 191 GLU B N 1
ATOM 6336 C CA . GLU B 1 191 ? 14.875 -10.68 -5.98 1 84.75 191 GLU B CA 1
ATOM 6337 C C . GLU B 1 191 ? 13.992 -11.477 -6.938 1 84.75 191 GLU B C 1
ATOM 6339 O O . GLU B 1 191 ? 14.242 -12.656 -7.188 1 84.75 191 GLU B O 1
ATOM 6344 N N . LEU B 1 192 ? 13.023 -10.859 -7.453 1 85.5 192 LEU B N 1
ATOM 6345 C CA . LEU B 1 192 ? 12.086 -11.531 -8.352 1 85.5 192 LEU B CA 1
ATOM 6346 C C . LEU B 1 192 ? 12.773 -11.938 -9.648 1 85.5 192 LEU B C 1
ATOM 6348 O O . LEU B 1 192 ? 12.539 -13.031 -10.164 1 85.5 192 LEU B O 1
ATOM 6352 N N . ILE B 1 193 ? 13.609 -11.07 -10.133 1 86.31 193 ILE B N 1
ATOM 6353 C CA . ILE B 1 193 ? 14.312 -11.375 -11.383 1 86.31 193 ILE B CA 1
ATOM 6354 C C . ILE B 1 193 ? 15.281 -12.531 -11.156 1 86.31 193 ILE B C 1
ATOM 6356 O O . ILE B 1 193 ? 15.383 -13.438 -11.984 1 86.31 193 ILE B O 1
ATOM 6360 N N . LEU B 1 194 ? 15.945 -12.461 -10.07 1 83.5 194 LEU B N 1
ATOM 6361 C CA . LEU B 1 194 ? 16.891 -13.531 -9.773 1 83.5 194 LEU B CA 1
ATOM 6362 C C . LEU B 1 194 ? 16.188 -14.867 -9.609 1 83.5 194 LEU B C 1
ATOM 6364 O O . LEU B 1 194 ? 16.625 -15.883 -10.148 1 83.5 194 LEU B O 1
ATOM 6368 N N . ARG B 1 195 ? 15.055 -14.852 -8.961 1 82.75 195 ARG B N 1
ATOM 6369 C CA . ARG B 1 195 ? 14.266 -16.062 -8.75 1 82.75 195 ARG B CA 1
ATOM 6370 C C . ARG B 1 195 ? 13.695 -16.578 -10.062 1 82.75 195 ARG B C 1
ATOM 6372 O O . ARG B 1 195 ? 13.742 -17.781 -10.344 1 82.75 195 ARG B O 1
ATOM 6379 N N . SER B 1 196 ? 13.219 -15.672 -10.805 1 87.25 196 SER B N 1
ATOM 6380 C CA . SER B 1 196 ? 12.633 -16.062 -12.086 1 87.25 196 SER B CA 1
ATOM 6381 C C . SER B 1 196 ? 13.688 -16.656 -13.023 1 87.25 196 SER B C 1
ATOM 6383 O O . SER B 1 196 ? 13.438 -17.641 -13.703 1 87.25 196 SER B O 1
ATOM 6385 N N . LEU B 1 197 ? 14.852 -16.062 -13.047 1 81.56 197 LEU B N 1
ATOM 6386 C CA . LEU B 1 197 ? 15.922 -16.547 -13.922 1 81.56 197 LEU B CA 1
ATOM 6387 C C . LEU B 1 197 ? 16.422 -17.922 -13.469 1 81.56 197 LEU B C 1
ATOM 6389 O O . LEU B 1 197 ? 16.547 -18.828 -14.281 1 81.56 197 LEU B O 1
ATOM 6393 N N . LEU B 1 198 ? 16.578 -18.016 -12.219 1 80.5 198 LEU B N 1
ATOM 6394 C CA . LEU B 1 198 ? 17.203 -19.234 -11.711 1 80.5 198 LEU B CA 1
ATOM 6395 C C . LEU B 1 198 ? 16.203 -20.359 -11.617 1 80.5 198 LEU B C 1
ATOM 6397 O O . LEU B 1 198 ? 16.547 -21.531 -11.781 1 80.5 198 LEU B O 1
ATOM 6401 N N . PHE B 1 199 ? 14.93 -20.031 -11.367 1 82.19 199 PHE B N 1
ATOM 6402 C CA . PHE B 1 199 ? 13.984 -21.109 -11.094 1 82.19 199 PHE B CA 1
ATOM 6403 C C . PHE B 1 199 ? 13.125 -21.406 -12.32 1 82.19 199 PHE B C 1
ATOM 6405 O O . PHE B 1 199 ? 12.562 -22.484 -12.445 1 82.19 199 PHE B O 1
ATOM 6412 N N . ASN B 1 200 ? 13.023 -20.484 -13.141 1 87.19 200 ASN B N 1
ATOM 6413 C CA . ASN B 1 200 ? 12.094 -20.703 -14.25 1 87.19 200 ASN B CA 1
ATOM 6414 C C . ASN B 1 200 ? 12.805 -20.594 -15.594 1 87.19 200 ASN B C 1
ATOM 6416 O O . ASN B 1 200 ? 12.992 -21.594 -16.281 1 87.19 200 ASN B O 1
ATOM 6420 N N . VAL B 1 201 ? 13.438 -19.516 -15.891 1 86.06 201 VAL B N 1
ATOM 6421 C CA . VAL B 1 201 ? 13.93 -19.234 -17.234 1 86.06 201 VAL B CA 1
ATOM 6422 C C . VAL B 1 201 ? 15.078 -20.172 -17.578 1 86.06 201 VAL B C 1
ATOM 6424 O O . VAL B 1 201 ? 15 -20.938 -18.547 1 86.06 201 VAL B O 1
ATOM 6427 N N . VAL B 1 202 ? 16.094 -20.25 -16.797 1 85.38 202 VAL B N 1
ATOM 6428 C CA . VAL B 1 202 ? 17.297 -21.031 -17.094 1 85.38 202 VAL B CA 1
ATOM 6429 C C . VAL B 1 202 ? 16.953 -22.516 -17.094 1 85.38 202 VAL B C 1
ATOM 6431 O O . VAL B 1 202 ? 17.266 -23.234 -18.062 1 85.38 202 VAL B O 1
ATOM 6434 N N . PRO B 1 203 ? 16.234 -22.906 -16.062 1 87.62 203 PRO B N 1
ATOM 6435 C CA . PRO B 1 203 ? 15.898 -24.328 -16.062 1 87.62 203 PRO B CA 1
ATOM 6436 C C . PRO B 1 203 ? 15.008 -24.734 -17.234 1 87.62 203 PRO B C 1
ATOM 6438 O O . PRO B 1 203 ? 15.164 -25.812 -17.797 1 87.62 203 PRO B O 1
ATOM 6441 N N . THR B 1 204 ? 14.125 -23.891 -17.578 1 87.25 204 THR B N 1
ATOM 6442 C CA . THR B 1 204 ? 13.219 -24.203 -18.672 1 87.25 204 THR B CA 1
ATOM 6443 C C . THR B 1 204 ? 13.977 -24.297 -19.984 1 87.25 204 THR B C 1
ATOM 6445 O O . THR B 1 204 ? 13.773 -25.25 -20.766 1 87.25 204 THR B O 1
ATOM 6448 N N . ILE B 1 205 ? 14.844 -23.422 -20.281 1 88.31 205 ILE B N 1
ATOM 6449 C CA . ILE B 1 205 ? 15.641 -23.453 -21.5 1 88.31 205 ILE B CA 1
ATOM 6450 C C . ILE B 1 205 ? 16.516 -24.703 -21.531 1 88.31 205 ILE B C 1
ATOM 6452 O O . ILE B 1 205 ? 16.609 -25.375 -22.562 1 88.31 205 ILE B O 1
ATOM 6456 N N . PHE B 1 206 ? 17.062 -25.047 -20.438 1 89.44 206 PHE B N 1
ATOM 6457 C CA . PHE B 1 206 ? 17.906 -26.234 -20.312 1 89.44 206 PHE B CA 1
ATOM 6458 C C . PHE B 1 206 ? 17.078 -27.5 -20.547 1 89.44 206 PHE B C 1
ATOM 6460 O O . PHE B 1 206 ? 17.516 -28.406 -21.25 1 89.44 206 PHE B O 1
ATOM 6467 N N . GLU B 1 207 ? 15.977 -27.484 -19.875 1 89.12 207 GLU B N 1
ATOM 6468 C CA . GLU B 1 207 ? 15.117 -28.656 -20 1 89.12 207 GLU B CA 1
ATOM 6469 C C . GLU B 1 207 ? 14.641 -28.859 -21.438 1 89.12 207 GLU B C 1
ATOM 6471 O O . GLU B 1 207 ? 14.633 -29.969 -21.938 1 89.12 207 GLU B O 1
ATOM 6476 N N . ILE B 1 208 ? 14.227 -27.812 -22.062 1 88.75 208 ILE B N 1
ATOM 6477 C CA . ILE B 1 208 ? 13.781 -27.875 -23.453 1 88.75 208 ILE B CA 1
ATOM 6478 C C . ILE B 1 208 ? 14.914 -28.359 -24.344 1 88.75 208 ILE B C 1
ATOM 6480 O O . ILE B 1 208 ? 14.719 -29.234 -25.188 1 88.75 208 ILE B O 1
ATOM 6484 N N . GLY B 1 209 ? 16.109 -27.797 -24.172 1 89.62 209 GLY B N 1
ATOM 6485 C CA . GLY B 1 209 ? 17.266 -28.234 -24.938 1 89.62 209 GLY B CA 1
ATOM 6486 C C . GLY B 1 209 ? 17.609 -29.688 -24.75 1 89.62 209 GLY B C 1
ATOM 6487 O O . GLY B 1 209 ? 17.891 -30.406 -25.703 1 89.62 209 GLY B O 1
ATOM 6488 N N . LEU B 1 210 ? 17.531 -30.141 -23.516 1 89.75 210 LEU B N 1
ATOM 6489 C CA . LEU B 1 210 ? 17.844 -31.516 -23.172 1 89.75 210 LEU B CA 1
ATOM 6490 C C . LEU B 1 210 ? 16.828 -32.469 -23.781 1 89.75 210 LEU B C 1
ATOM 6492 O O . LEU B 1 210 ? 17.188 -33.5 -24.344 1 89.75 210 LEU B O 1
ATOM 6496 N N . VAL B 1 211 ? 15.562 -32.156 -23.609 1 88.81 211 VAL B N 1
ATOM 6497 C CA . VAL B 1 211 ? 14.508 -33.031 -24.125 1 88.81 211 VAL B CA 1
ATOM 6498 C C . VAL B 1 211 ? 14.586 -33.094 -25.656 1 88.81 211 VAL B C 1
ATOM 6500 O O . VAL B 1 211 ? 14.477 -34.156 -26.25 1 88.81 211 VAL B O 1
ATOM 6503 N N . ALA B 1 212 ? 14.766 -31.922 -26.281 1 88.56 212 ALA B N 1
ATOM 6504 C CA . ALA B 1 212 ? 14.898 -31.891 -27.734 1 88.56 212 ALA B CA 1
ATOM 6505 C C . ALA B 1 212 ? 16.109 -32.719 -28.203 1 88.56 212 ALA B C 1
ATOM 6507 O O . ALA B 1 212 ? 16.016 -33.438 -29.188 1 88.56 212 ALA B O 1
ATOM 6508 N N . TRP B 1 213 ? 17.141 -32.562 -27.453 1 88.69 213 TRP B N 1
ATOM 6509 C CA . TRP B 1 213 ? 18.359 -33.312 -27.781 1 88.69 213 TRP B CA 1
ATOM 6510 C C . TRP B 1 213 ? 18.141 -34.812 -27.625 1 88.69 213 TRP B C 1
ATOM 6512 O O . TRP B 1 213 ? 18.516 -35.594 -28.5 1 88.69 213 TRP B O 1
ATOM 6522 N N . LEU B 1 214 ? 17.516 -35.25 -26.594 1 88.75 214 LEU B N 1
ATOM 6523 C CA . LEU B 1 214 ? 17.281 -36.656 -26.312 1 88.75 214 LEU B CA 1
ATOM 6524 C C . LEU B 1 214 ? 16.328 -37.281 -27.328 1 88.75 214 LEU B C 1
ATOM 6526 O O . LEU B 1 214 ? 16.531 -38.375 -27.797 1 88.75 214 LEU B O 1
ATOM 6530 N N . LEU B 1 215 ? 15.25 -36.562 -27.625 1 88.44 215 LEU B N 1
ATOM 6531 C CA . LEU B 1 215 ? 14.281 -37.062 -28.594 1 88.44 215 LEU B CA 1
ATOM 6532 C C . LEU B 1 215 ? 14.891 -37.125 -29.984 1 88.44 215 LEU B C 1
ATOM 6534 O O . LEU B 1 215 ? 14.609 -38.031 -30.75 1 88.44 215 LEU B O 1
ATOM 6538 N N . GLY B 1 216 ? 15.719 -36.156 -30.328 1 87.94 216 GLY B N 1
ATOM 6539 C CA . GLY B 1 216 ? 16.391 -36.156 -31.625 1 87.94 216 GLY B CA 1
ATOM 6540 C C . GLY B 1 216 ? 17.359 -37.312 -31.781 1 87.94 216 GLY B C 1
ATOM 6541 O O . GLY B 1 216 ? 17.438 -37.906 -32.875 1 87.94 216 GLY B O 1
ATOM 6542 N N . THR B 1 217 ? 18.047 -37.719 -30.766 1 87.94 217 THR B N 1
ATOM 6543 C CA . THR B 1 217 ? 19.078 -38.781 -30.859 1 87.94 217 THR B CA 1
ATOM 6544 C C . THR B 1 217 ? 18.453 -40.156 -30.703 1 87.94 217 THR B C 1
ATOM 6546 O O . THR B 1 217 ? 18.859 -41.094 -31.391 1 87.94 217 THR B O 1
ATOM 6549 N N . LYS B 1 218 ? 17.406 -40.281 -29.859 1 84.31 218 LYS B N 1
ATOM 6550 C CA . LYS B 1 218 ? 16.875 -41.625 -29.578 1 84.31 218 LYS B CA 1
ATOM 6551 C C . LYS B 1 218 ? 15.734 -41.969 -30.531 1 84.31 218 LYS B C 1
ATOM 6553 O O . LYS B 1 218 ? 15.547 -43.125 -30.891 1 84.31 218 LYS B O 1
ATOM 6558 N N . CYS B 1 219 ? 14.961 -41.031 -30.922 1 84.19 219 CYS B N 1
ATOM 6559 C CA . CYS B 1 219 ? 13.797 -41.344 -31.734 1 84.19 219 CYS B CA 1
ATOM 6560 C C . CYS B 1 219 ? 13.977 -40.844 -33.156 1 84.19 219 CYS B C 1
ATOM 6562 O O . CYS B 1 219 ? 13.492 -41.438 -34.125 1 84.19 219 CYS B O 1
ATOM 6564 N N . GLY B 1 220 ? 14.641 -39.656 -33.406 1 86.56 220 GLY B N 1
ATOM 6565 C CA . GLY B 1 220 ? 14.82 -39.094 -34.75 1 86.56 220 GLY B CA 1
ATOM 6566 C C . GLY B 1 220 ? 14.719 -37.594 -34.781 1 86.56 220 GLY B C 1
ATOM 6567 O O . GLY B 1 220 ? 14.227 -36.969 -33.844 1 86.56 220 GLY B O 1
ATOM 6568 N N . SER B 1 221 ? 15.109 -37.031 -35.844 1 89.56 221 SER B N 1
ATOM 6569 C CA . SER B 1 221 ? 15.148 -35.594 -36 1 89.56 221 SER B CA 1
ATOM 6570 C C . SER B 1 221 ? 13.75 -35 -36.156 1 89.56 221 SER B C 1
ATOM 6572 O O . SER B 1 221 ? 13.516 -33.844 -35.812 1 89.56 221 SER B O 1
ATOM 6574 N N . ASP B 1 222 ? 12.766 -35.781 -36.562 1 90.88 222 ASP B N 1
ATOM 6575 C CA . ASP B 1 222 ? 11.391 -35.312 -36.719 1 90.88 222 ASP B CA 1
ATOM 6576 C C . ASP B 1 222 ? 10.781 -35 -35.344 1 90.88 222 ASP B C 1
ATOM 6578 O O . ASP B 1 222 ? 10.023 -34.031 -35.219 1 90.88 222 ASP B O 1
ATOM 6582 N N . TYR B 1 223 ? 11.188 -35.781 -34.375 1 91.06 223 TYR B N 1
ATOM 6583 C CA . TYR B 1 223 ? 10.672 -35.531 -33.031 1 91.06 223 TYR B CA 1
ATOM 6584 C C . TYR B 1 223 ? 11.234 -34.25 -32.438 1 91.06 223 TYR B C 1
ATOM 6586 O O . TYR B 1 223 ? 10.523 -33.5 -31.75 1 91.06 223 TYR B O 1
ATOM 6594 N N . ALA B 1 224 ? 12.469 -34 -32.75 1 90.56 224 ALA B N 1
ATOM 6595 C CA . ALA B 1 224 ? 13.094 -32.75 -32.281 1 90.56 224 ALA B CA 1
ATOM 6596 C C . ALA B 1 224 ? 12.469 -31.547 -32.969 1 90.56 224 ALA B C 1
ATOM 6598 O O . ALA B 1 224 ? 12.266 -30.516 -32.312 1 90.56 224 ALA B O 1
ATOM 6599 N N . ALA B 1 225 ? 12.148 -31.672 -34.156 1 91.44 225 ALA B N 1
ATOM 6600 C CA . ALA B 1 225 ? 11.562 -30.578 -34.906 1 91.44 225 ALA B CA 1
ATOM 6601 C C . ALA B 1 225 ? 10.156 -30.25 -34.406 1 91.44 225 ALA B C 1
ATOM 6603 O O . ALA B 1 225 ? 9.789 -29.094 -34.281 1 91.44 225 ALA B O 1
ATOM 6604 N N . VAL B 1 226 ? 9.344 -31.281 -34.156 1 91.12 226 VAL B N 1
ATOM 6605 C CA . VAL B 1 226 ? 7.984 -31.078 -33.656 1 91.12 226 VAL B CA 1
ATOM 6606 C C . VAL B 1 226 ? 8.023 -30.438 -32.281 1 91.12 226 VAL B C 1
ATOM 6608 O O . VAL B 1 226 ? 7.211 -29.578 -31.969 1 91.12 226 VAL B O 1
ATOM 6611 N N . THR B 1 227 ? 8.984 -30.906 -31.484 1 90 227 THR B N 1
ATOM 6612 C CA . THR B 1 227 ? 9.133 -30.344 -30.156 1 90 227 THR B CA 1
ATOM 6613 C C . THR B 1 227 ? 9.523 -28.859 -30.234 1 90 227 THR B C 1
ATOM 6615 O O . THR B 1 227 ? 8.93 -28.016 -29.562 1 90 227 THR B O 1
ATOM 6618 N N . ALA B 1 228 ? 10.477 -28.547 -31.047 1 90.31 228 ALA B N 1
ATOM 6619 C CA . ALA B 1 228 ? 10.938 -27.172 -31.203 1 90.31 228 ALA B CA 1
ATOM 6620 C C . ALA B 1 228 ? 9.828 -26.281 -31.734 1 90.31 228 ALA B C 1
ATOM 6622 O O . ALA B 1 228 ? 9.68 -25.141 -31.297 1 90.31 228 ALA B O 1
ATOM 6623 N N . LEU B 1 229 ? 9.094 -26.812 -32.594 1 92.31 229 LEU B N 1
ATOM 6624 C CA . LEU B 1 229 ? 7.992 -26.062 -33.188 1 92.31 229 LEU B CA 1
ATOM 6625 C C . LEU B 1 229 ? 6.887 -25.812 -32.156 1 92.31 229 LEU B C 1
ATOM 6627 O O . LEU B 1 229 ? 6.305 -24.734 -32.125 1 92.31 229 LEU B O 1
ATOM 6631 N N . THR B 1 230 ? 6.586 -26.828 -31.422 1 92.44 230 THR B N 1
ATOM 6632 C CA . THR B 1 230 ? 5.547 -26.688 -30.406 1 92.44 230 THR B CA 1
ATOM 6633 C C . THR B 1 230 ? 5.949 -25.672 -29.344 1 92.44 230 THR B C 1
ATOM 6635 O O . THR B 1 230 ? 5.176 -24.766 -29.016 1 92.44 230 THR B O 1
ATOM 6638 N N . VAL B 1 231 ? 7.172 -25.781 -28.828 1 91.94 231 VAL B N 1
ATOM 6639 C CA . VAL B 1 231 ? 7.648 -24.891 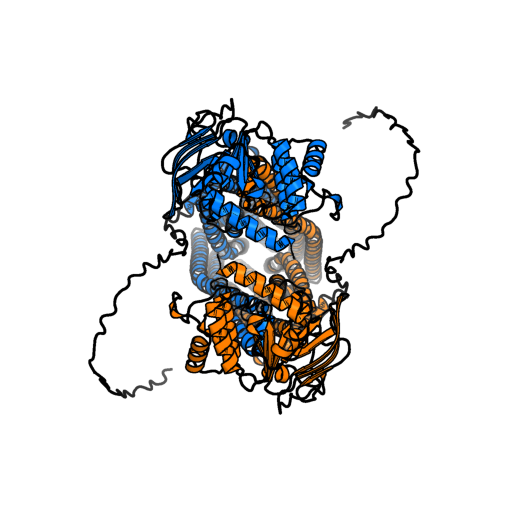-27.797 1 91.94 231 VAL B CA 1
ATOM 6640 C C . VAL B 1 231 ? 7.789 -23.469 -28.359 1 91.94 231 VAL B C 1
ATOM 6642 O O . VAL B 1 231 ? 7.434 -22.5 -27.703 1 91.94 231 VAL B O 1
ATOM 6645 N N . GLY B 1 232 ? 8.32 -23.359 -29.547 1 92.94 232 GLY B N 1
ATOM 6646 C CA . GLY B 1 232 ? 8.445 -22.062 -30.188 1 92.94 232 GLY B CA 1
ATOM 6647 C C . GLY B 1 232 ? 7.117 -21.375 -30.406 1 92.94 232 GLY B C 1
ATOM 6648 O O . GLY B 1 232 ? 6.98 -20.188 -30.109 1 92.94 232 GLY B O 1
ATOM 6649 N N . SER B 1 233 ? 6.129 -22.141 -30.938 1 95.12 233 SER B N 1
ATOM 6650 C CA . SER B 1 233 ? 4.801 -21.578 -31.156 1 95.12 233 SER B CA 1
ATOM 6651 C C . SER B 1 233 ? 4.113 -21.219 -29.844 1 95.12 233 SER B C 1
ATOM 6653 O O . SER B 1 233 ? 3.447 -20.188 -29.75 1 95.12 233 SER B O 1
ATOM 6655 N N . TYR B 1 234 ? 4.293 -22.078 -28.875 1 93.44 234 TYR B N 1
ATOM 6656 C CA . TYR B 1 234 ? 3.74 -21.844 -27.547 1 93.44 234 TYR B CA 1
ATOM 6657 C C . TYR B 1 234 ? 4.289 -20.562 -26.953 1 93.44 234 TYR B C 1
ATOM 6659 O O . TYR B 1 234 ? 3.527 -19.703 -26.484 1 93.44 234 TYR B O 1
ATOM 6667 N N . THR B 1 235 ? 5.555 -20.406 -27 1 92 235 THR B N 1
ATOM 6668 C CA . THR B 1 235 ? 6.223 -19.266 -26.406 1 92 235 THR B CA 1
ATOM 6669 C C . THR B 1 235 ? 5.879 -17.984 -27.156 1 92 235 THR B C 1
ATOM 6671 O O . THR B 1 235 ? 5.582 -16.953 -26.547 1 92 235 THR B O 1
ATOM 6674 N N . ALA B 1 236 ? 5.895 -18.016 -28.453 1 93.88 236 ALA B N 1
ATOM 6675 C CA . ALA B 1 236 ? 5.582 -16.859 -29.266 1 93.88 236 ALA B CA 1
ATOM 6676 C C . ALA B 1 236 ? 4.141 -16.391 -29.047 1 93.88 236 ALA B C 1
ATOM 6678 O O . ALA B 1 236 ? 3.879 -15.203 -28.906 1 93.88 236 ALA B O 1
ATOM 6679 N N . PHE B 1 237 ? 3.24 -17.375 -29 1 94.69 237 PHE B N 1
ATOM 6680 C CA . PHE B 1 237 ? 1.835 -17.062 -28.75 1 94.69 237 PHE B CA 1
ATOM 6681 C C . PHE B 1 237 ? 1.641 -16.469 -27.375 1 94.69 237 PHE B C 1
ATOM 6683 O O . PHE B 1 237 ? 0.937 -15.461 -27.219 1 94.69 237 PHE B O 1
ATOM 6690 N N . THR B 1 238 ? 2.26 -17.047 -26.406 1 92.19 238 THR B N 1
ATOM 6691 C CA . THR B 1 238 ? 2.127 -16.609 -25.031 1 92.19 238 THR B CA 1
ATOM 6692 C C . THR B 1 238 ? 2.625 -15.18 -24.875 1 92.19 238 THR B C 1
ATOM 6694 O O . THR B 1 238 ? 1.939 -14.336 -24.281 1 92.19 238 THR B O 1
ATOM 6697 N N . ILE B 1 239 ? 3.76 -14.844 -25.406 1 90.25 239 ILE B N 1
ATOM 6698 C CA . ILE B 1 239 ? 4.348 -13.516 -25.266 1 90.25 239 ILE B CA 1
ATOM 6699 C C . ILE B 1 239 ? 3.5 -12.492 -26.016 1 90.25 239 ILE B C 1
ATOM 6701 O O . ILE B 1 239 ? 3.215 -11.414 -25.5 1 90.25 239 ILE B O 1
ATOM 6705 N N . ALA B 1 240 ? 3.047 -12.875 -27.203 1 93.12 240 ALA B N 1
ATOM 6706 C CA . ALA B 1 240 ? 2.262 -11.953 -28.031 1 93.12 240 ALA B CA 1
ATOM 6707 C C . ALA B 1 240 ? 0.938 -11.609 -27.359 1 93.12 240 ALA B C 1
ATOM 6709 O O . ALA B 1 240 ? 0.556 -10.438 -27.297 1 93.12 240 ALA B O 1
ATOM 6710 N N . VAL B 1 241 ? 0.273 -12.586 -26.828 1 93.06 241 VAL B N 1
ATOM 6711 C CA . VAL B 1 241 ? -1.031 -12.367 -26.219 1 93.06 241 VAL B CA 1
ATOM 6712 C C . VAL B 1 241 ? -0.855 -11.664 -24.875 1 93.06 241 VAL B C 1
ATOM 6714 O O . VAL B 1 241 ? -1.671 -10.82 -24.5 1 93.06 241 VAL B O 1
ATOM 6717 N N . THR B 1 242 ? 0.172 -12.016 -24.203 1 89.81 242 THR B N 1
ATOM 6718 C CA . THR B 1 242 ? 0.428 -11.375 -22.922 1 89.81 242 THR B CA 1
ATOM 6719 C C . THR B 1 242 ? 0.709 -9.891 -23.109 1 89.81 242 THR B C 1
ATOM 6721 O O . THR B 1 242 ? 0.217 -9.062 -22.328 1 89.81 242 THR B O 1
ATOM 6724 N N . GLN B 1 243 ? 1.451 -9.508 -24.094 1 88.69 243 GLN B N 1
ATOM 6725 C CA . GLN B 1 243 ? 1.728 -8.109 -24.391 1 88.69 243 GLN B CA 1
ATOM 6726 C C . GLN B 1 243 ? 0.453 -7.367 -24.781 1 88.69 243 GLN B C 1
ATOM 6728 O O . GLN B 1 243 ? 0.258 -6.211 -24.391 1 88.69 243 GLN B O 1
ATOM 6733 N N . TRP B 1 244 ? -0.308 -8.094 -25.516 1 90.25 244 TRP B N 1
ATOM 6734 C CA . TRP B 1 244 ? -1.572 -7.504 -25.938 1 90.25 244 TRP B CA 1
ATOM 6735 C C . TRP B 1 244 ? -2.5 -7.273 -24.75 1 90.25 244 TRP B C 1
ATOM 6737 O O . TRP B 1 244 ? -3.172 -6.242 -24.672 1 90.25 244 TRP B O 1
ATOM 6747 N N . ARG B 1 245 ? -2.533 -8.078 -23.766 1 90.5 245 ARG B N 1
ATOM 6748 C CA . ARG B 1 245 ? -3.471 -8.031 -22.656 1 90.5 245 ARG B CA 1
ATOM 6749 C C . ARG B 1 245 ? -3.014 -7.031 -21.594 1 90.5 245 ARG B C 1
ATOM 6751 O O . ARG B 1 245 ? -3.791 -6.648 -20.719 1 90.5 245 ARG B O 1
ATOM 6758 N N . THR B 1 246 ? -1.831 -6.562 -21.719 1 86.44 246 THR B N 1
ATOM 6759 C CA . THR B 1 246 ? -1.29 -5.637 -20.734 1 86.44 246 THR B CA 1
ATOM 6760 C C . THR B 1 246 ? -2.09 -4.34 -20.719 1 86.44 246 THR B C 1
ATOM 6762 O O . THR B 1 246 ? -2.252 -3.719 -19.656 1 86.44 246 THR B O 1
ATOM 6765 N N . GLN B 1 247 ? -2.619 -3.955 -21.781 1 90 247 GLN B N 1
ATOM 6766 C CA . GLN B 1 247 ? -3.41 -2.732 -21.859 1 90 247 GLN B CA 1
ATOM 6767 C C . GLN B 1 247 ? -4.695 -2.854 -21.047 1 90 247 GLN B C 1
ATOM 6769 O O . GLN B 1 247 ? -5.125 -1.889 -20.406 1 90 247 GLN B O 1
ATOM 6774 N N . PHE B 1 248 ? -5.285 -4.023 -21.078 1 89.81 248 PHE B N 1
ATOM 6775 C CA . PHE B 1 248 ? -6.504 -4.234 -20.312 1 89.81 248 PHE B CA 1
ATOM 6776 C C . PHE B 1 248 ? -6.207 -4.211 -18.812 1 89.81 248 PHE B C 1
ATOM 6778 O O . PHE B 1 248 ? -7.004 -3.695 -18.031 1 89.81 248 PHE B O 1
ATOM 6785 N N . ARG B 1 249 ? -5.133 -4.684 -18.516 1 86.62 249 ARG B N 1
ATOM 6786 C CA . ARG B 1 249 ? -4.73 -4.676 -17.125 1 86.62 249 ARG B CA 1
ATOM 6787 C C . ARG B 1 249 ? -4.457 -3.254 -16.641 1 86.62 249 ARG B C 1
ATOM 6789 O O . ARG B 1 249 ? -4.816 -2.895 -15.508 1 86.62 249 ARG B O 1
ATOM 6796 N N . ARG B 1 250 ? -3.869 -2.504 -17.422 1 87.38 250 ARG B N 1
ATOM 6797 C CA . ARG B 1 250 ? -3.611 -1.108 -17.078 1 87.38 250 ARG B CA 1
ATOM 6798 C C . ARG B 1 250 ? -4.914 -0.347 -16.859 1 87.38 250 ARG B C 1
ATOM 6800 O O . ARG B 1 250 ? -5.039 0.417 -15.906 1 87.38 250 ARG B O 1
ATOM 6807 N N . GLN B 1 251 ? -5.777 -0.606 -17.719 1 90.75 251 GLN B N 1
ATOM 6808 C CA . GLN B 1 251 ? -7.082 0.038 -17.594 1 90.75 251 GLN B CA 1
ATOM 6809 C C . GLN B 1 251 ? -7.797 -0.404 -16.312 1 90.75 251 GLN B C 1
ATOM 6811 O O . GLN B 1 251 ? -8.438 0.406 -15.641 1 90.75 251 GLN B O 1
ATOM 6816 N N . MET B 1 252 ? -7.684 -1.66 -16.016 1 90.5 252 MET B N 1
ATOM 6817 C CA . MET B 1 252 ? -8.281 -2.197 -14.797 1 90.5 252 MET B CA 1
ATOM 6818 C C . MET B 1 252 ? -7.684 -1.535 -13.562 1 90.5 252 MET B C 1
ATOM 6820 O O . MET B 1 252 ? -8.414 -1.13 -12.656 1 90.5 252 MET B O 1
ATOM 6824 N N . ASN B 1 253 ? -6.465 -1.281 -13.586 1 86.56 253 ASN B N 1
ATOM 6825 C CA . ASN B 1 253 ? -5.781 -0.659 -12.453 1 86.56 253 ASN B CA 1
ATOM 6826 C C . ASN B 1 253 ? -6.164 0.812 -12.312 1 86.56 253 ASN B C 1
ATOM 6828 O O . ASN B 1 253 ? -6.387 1.293 -11.195 1 86.56 253 ASN B O 1
ATOM 6832 N N . GLN B 1 254 ? -6.246 1.474 -13.344 1 89.62 254 GLN B N 1
ATOM 6833 C CA . GLN B 1 254 ? -6.621 2.883 -13.336 1 89.62 254 GLN B CA 1
ATOM 6834 C C . GLN B 1 254 ? -8.031 3.076 -12.789 1 89.62 254 GLN B C 1
ATOM 6836 O O . GLN B 1 254 ? -8.266 3.963 -11.961 1 89.62 254 GLN B O 1
ATOM 6841 N N . THR B 1 255 ? -8.898 2.268 -13.25 1 91.06 255 THR B N 1
ATOM 6842 C CA . THR B 1 255 ? -10.281 2.385 -12.805 1 91.06 255 THR B CA 1
ATOM 6843 C C . THR B 1 255 ? -10.422 1.944 -11.352 1 91.06 255 THR B C 1
ATOM 6845 O O . THR B 1 255 ? -11.258 2.477 -10.609 1 91.06 255 THR B O 1
ATOM 6848 N N . ASP B 1 256 ? -9.578 1.021 -10.93 1 90.19 256 ASP B N 1
ATOM 6849 C CA . ASP B 1 256 ? -9.539 0.616 -9.523 1 90.19 256 ASP B CA 1
ATOM 6850 C C . ASP B 1 256 ? -9.094 1.771 -8.633 1 90.19 256 ASP B C 1
ATOM 6852 O O . ASP B 1 256 ? -9.695 2.023 -7.586 1 90.19 256 ASP B O 1
ATOM 6856 N N . ASN B 1 257 ? -8.148 2.441 -9.047 1 87.06 257 ASN B N 1
ATOM 6857 C CA . ASN B 1 257 ? -7.641 3.598 -8.312 1 87.06 257 ASN B CA 1
ATOM 6858 C C . ASN B 1 257 ? -8.68 4.719 -8.258 1 87.06 257 ASN B C 1
ATOM 6860 O O . ASN B 1 257 ? -8.82 5.379 -7.227 1 87.06 257 ASN B O 1
ATOM 6864 N N . GLU B 1 258 ? -9.273 4.902 -9.305 1 91.12 258 GLU B N 1
ATOM 6865 C CA . GLU B 1 258 ? -10.312 5.93 -9.367 1 91.12 258 GLU B CA 1
ATOM 6866 C C . GLU B 1 258 ? -11.445 5.621 -8.398 1 91.12 258 GLU B C 1
ATOM 6868 O O . GLU B 1 258 ? -11.93 6.512 -7.688 1 91.12 258 GLU B O 1
ATOM 6873 N N . ALA B 1 259 ? -11.867 4.383 -8.422 1 92.19 259 ALA B N 1
ATOM 6874 C CA . ALA B 1 259 ? -12.945 3.979 -7.523 1 92.19 259 ALA B CA 1
ATOM 6875 C C . ALA B 1 259 ? -12.539 4.16 -6.062 1 92.19 259 ALA B C 1
ATOM 6877 O O . ALA B 1 259 ? -13.305 4.699 -5.262 1 92.19 259 ALA B O 1
ATOM 6878 N N . ASN B 1 260 ? -11.406 3.742 -5.812 1 89.88 260 ASN B N 1
ATOM 6879 C CA . ASN B 1 260 ? -10.906 3.871 -4.445 1 89.88 260 ASN B CA 1
ATOM 6880 C C . ASN B 1 260 ? -10.742 5.332 -4.043 1 89.88 260 ASN B C 1
ATOM 6882 O O . ASN B 1 260 ? -11.07 5.711 -2.916 1 89.88 260 ASN B O 1
ATOM 6886 N N . SER B 1 261 ? -10.266 6.133 -4.906 1 89.38 261 SER B N 1
ATOM 6887 C CA . SER B 1 261 ? -10.086 7.559 -4.633 1 89.38 261 SER B CA 1
ATOM 6888 C C . SER B 1 261 ? -11.422 8.242 -4.367 1 89.38 261 SER B C 1
ATOM 6890 O O . SER B 1 261 ? -11.523 9.078 -3.471 1 89.38 261 SER B O 1
ATOM 6892 N N . LYS B 1 262 ? -12.344 7.941 -5.152 1 91.69 262 LYS B N 1
ATOM 6893 C CA . LYS B 1 262 ? -13.672 8.531 -4.988 1 91.69 262 LYS B CA 1
ATOM 6894 C C . LYS B 1 262 ? -14.297 8.117 -3.658 1 91.69 262 LYS B C 1
ATOM 6896 O O . LYS B 1 262 ? -14.945 8.93 -2.992 1 91.69 262 LYS B O 1
ATOM 6901 N N . ALA B 1 263 ? -14.117 6.875 -3.322 1 92.19 263 ALA B N 1
ATOM 6902 C CA . ALA B 1 263 ? -14.648 6.391 -2.049 1 92.19 263 ALA B CA 1
ATOM 6903 C C . ALA B 1 263 ? -13.984 7.105 -0.875 1 92.19 263 ALA B C 1
ATOM 6905 O O . ALA B 1 263 ? -14.664 7.578 0.037 1 92.19 263 ALA B O 1
ATOM 6906 N N . VAL B 1 264 ? -12.711 7.211 -0.874 1 90.38 264 VAL B N 1
ATOM 6907 C CA . VAL B 1 264 ? -11.961 7.848 0.202 1 90.38 264 VAL B CA 1
ATOM 6908 C C . VAL B 1 264 ? -12.32 9.336 0.27 1 90.38 264 VAL B C 1
ATOM 6910 O O . VAL B 1 264 ? -12.523 9.883 1.356 1 90.38 26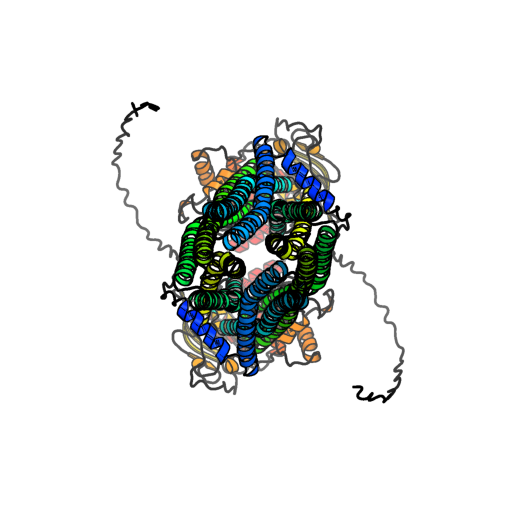4 VAL B O 1
ATOM 6913 N N . ASP B 1 265 ? -12.398 9.906 -0.869 1 91.69 265 ASP B N 1
ATOM 6914 C CA . ASP B 1 265 ? -12.758 11.32 -0.944 1 91.69 265 ASP B CA 1
ATOM 6915 C C . ASP B 1 265 ? -14.141 11.562 -0.338 1 91.69 265 ASP B C 1
ATOM 6917 O O . ASP B 1 265 ? -14.336 12.539 0.395 1 91.69 265 ASP B O 1
ATOM 6921 N N . SER B 1 266 ? -15.055 10.734 -0.713 1 93.19 266 SER B N 1
ATOM 6922 C CA . SER B 1 266 ? -16.422 10.852 -0.199 1 93.19 266 SER B CA 1
ATOM 6923 C C . SER B 1 266 ? -16.453 10.688 1.316 1 93.19 266 SER B C 1
ATOM 6925 O O . SER B 1 266 ? -17.188 11.391 2.008 1 93.19 266 SER B O 1
ATOM 6927 N N . LEU B 1 267 ? -15.625 9.898 1.824 1 90.81 267 LEU B N 1
ATOM 6928 C CA . LEU B 1 267 ? -15.625 9.633 3.258 1 90.81 267 LEU B CA 1
ATOM 6929 C C . LEU B 1 267 ? -14.914 10.75 4.016 1 90.81 267 LEU B C 1
ATOM 6931 O O . LEU B 1 267 ? -15.289 11.078 5.145 1 90.81 267 LEU B O 1
ATOM 6935 N N . ILE B 1 268 ? -13.953 11.289 3.387 1 88.38 268 ILE B N 1
ATOM 6936 C CA . ILE B 1 268 ? -13.289 12.453 3.965 1 88.38 268 ILE B CA 1
ATOM 6937 C C . ILE B 1 268 ? -14.273 13.609 4.074 1 88.38 268 ILE B C 1
ATOM 6939 O O . ILE B 1 268 ? -14.266 14.344 5.066 1 88.38 268 ILE B O 1
ATOM 6943 N N . ASN B 1 269 ? -15.086 13.695 3.045 1 92.25 269 ASN B N 1
ATOM 6944 C CA . ASN B 1 269 ? -16.078 14.766 3.008 1 92.25 269 ASN B CA 1
ATOM 6945 C C . ASN B 1 269 ? -17.422 14.289 3.553 1 92.25 269 ASN B C 1
ATOM 6947 O O . ASN B 1 269 ? -18.484 14.68 3.045 1 92.25 269 ASN B O 1
ATOM 6951 N N . TYR B 1 270 ? -17.375 13.422 4.508 1 91.62 270 TYR B N 1
ATOM 6952 C CA . TYR B 1 270 ? -18.578 12.82 5.059 1 91.62 270 TYR B CA 1
ATOM 6953 C C . TYR B 1 270 ? -19.578 13.883 5.496 1 91.62 270 TYR B C 1
ATOM 6955 O O . TYR B 1 270 ? -20.766 13.812 5.164 1 91.62 270 TYR B O 1
ATOM 6963 N N . GLU B 1 271 ? -19.172 14.891 6.227 1 91.44 271 GLU B N 1
ATOM 6964 C CA . GLU B 1 271 ? -20.062 15.938 6.723 1 91.44 271 GLU B CA 1
ATOM 6965 C C . GLU B 1 271 ? -20.703 16.703 5.574 1 91.44 271 GLU B C 1
ATOM 6967 O O . GLU B 1 271 ? -21.891 17 5.609 1 91.44 271 GLU B O 1
ATOM 6972 N N . THR B 1 272 ? -19.859 16.984 4.605 1 93.06 272 THR B N 1
ATOM 6973 C CA . THR B 1 272 ? -20.375 17.719 3.455 1 93.06 272 THR B CA 1
ATOM 6974 C C . THR B 1 272 ? -21.453 16.906 2.734 1 93.06 272 THR B C 1
ATOM 6976 O O . THR B 1 272 ? -22.453 17.469 2.283 1 93.06 272 THR B O 1
ATOM 6979 N N . VAL B 1 273 ? -21.266 15.625 2.641 1 94.5 273 VAL B N 1
ATOM 6980 C CA . VAL B 1 273 ? -22.234 14.758 1.991 1 94.5 273 VAL B CA 1
ATOM 6981 C C . VAL B 1 273 ? -23.562 14.82 2.742 1 94.5 273 VAL B C 1
ATOM 6983 O O . VAL B 1 273 ? -24.625 14.859 2.125 1 94.5 273 VAL B O 1
ATOM 6986 N N . LYS B 1 274 ? -23.469 14.953 4.02 1 93.25 274 LYS B N 1
ATOM 6987 C CA . LYS B 1 274 ? -24.672 15.008 4.844 1 93.25 274 LYS B CA 1
ATOM 6988 C C . LYS B 1 274 ? -25.312 16.391 4.785 1 93.25 274 LYS B C 1
ATOM 6990 O O . LYS B 1 274 ? -26.531 16.516 4.77 1 93.25 274 LYS B O 1
ATOM 6995 N N . PHE B 1 275 ? -24.438 17.391 4.762 1 93.5 275 PHE B N 1
ATOM 6996 C CA . PHE B 1 275 ? -24.953 18.75 4.73 1 93.5 275 PHE B CA 1
ATOM 6997 C C . PHE B 1 275 ? -25.812 18.984 3.504 1 93.5 275 PHE B C 1
ATOM 6999 O O . PHE B 1 275 ? -26.734 19.797 3.533 1 93.5 275 PHE B O 1
ATOM 7006 N N . PHE B 1 276 ? -25.578 18.203 2.498 1 93.81 276 PHE B N 1
ATOM 7007 C CA . PHE B 1 276 ? -26.266 18.5 1.248 1 93.81 276 PHE B CA 1
ATOM 7008 C C . PHE B 1 276 ? -27.109 17.297 0.803 1 93.81 276 PHE B C 1
ATOM 7010 O O . PHE B 1 276 ? -27.625 17.281 -0.318 1 93.81 276 PHE B O 1
ATOM 7017 N N . ASN B 1 277 ? -27.25 16.297 1.605 1 93.56 277 ASN B N 1
ATOM 7018 C CA . ASN B 1 277 ? -28.109 15.125 1.354 1 93.56 277 ASN B CA 1
ATOM 7019 C C . ASN B 1 277 ? -27.734 14.438 0.043 1 93.56 277 ASN B C 1
ATOM 7021 O O . ASN B 1 277 ? -28.609 14.094 -0.751 1 93.56 277 ASN B O 1
ATOM 7025 N N . ASN B 1 278 ? -26.438 14.328 -0.176 1 94.38 278 ASN B N 1
ATOM 7026 C CA . ASN B 1 278 ? -26 13.797 -1.459 1 94.38 278 ASN B CA 1
ATOM 7027 C C . ASN B 1 278 ? -25.453 12.375 -1.313 1 94.38 278 ASN B C 1
ATOM 7029 O O . ASN B 1 278 ? -24.5 12 -2.01 1 94.38 278 ASN B O 1
ATOM 7033 N N . GLU B 1 279 ? -25.969 11.578 -0.448 1 93.88 279 GLU B N 1
ATOM 7034 C CA . GLU B 1 279 ? -25.531 10.203 -0.271 1 93.88 279 GLU B CA 1
ATOM 7035 C C . GLU B 1 279 ? -25.781 9.375 -1.527 1 93.88 279 GLU B C 1
ATOM 7037 O O . GLU B 1 279 ? -24.922 8.602 -1.952 1 93.88 279 GLU B O 1
ATOM 7042 N N . ASP B 1 280 ? -26.891 9.602 -2.125 1 93.75 280 ASP B N 1
ATOM 7043 C CA . ASP B 1 280 ? -27.25 8.852 -3.328 1 93.75 280 ASP B CA 1
ATOM 7044 C C . ASP B 1 280 ? -26.344 9.242 -4.5 1 93.75 280 ASP B C 1
ATOM 7046 O O . ASP B 1 280 ? -25.984 8.391 -5.316 1 93.75 280 ASP B O 1
ATOM 7050 N N . LEU B 1 281 ? -26.078 10.531 -4.523 1 94.19 281 LEU B N 1
ATOM 7051 C CA . LEU B 1 281 ? -25.172 10.992 -5.574 1 94.19 281 LEU B CA 1
ATOM 7052 C C . LEU B 1 281 ? -23.812 10.336 -5.438 1 94.19 281 LEU B C 1
ATOM 7054 O O . LEU B 1 281 ? -23.234 9.875 -6.43 1 94.19 281 LEU B O 1
ATOM 7058 N N . GLU B 1 282 ? -23.312 10.328 -4.238 1 94.5 282 GLU B N 1
ATOM 7059 C CA . GLU B 1 282 ? -22 9.727 -4 1 94.5 282 GLU B CA 1
ATOM 7060 C C . GLU B 1 282 ? -22.031 8.219 -4.273 1 94.5 282 GLU B C 1
ATOM 7062 O O . GLU B 1 282 ? -21.062 7.664 -4.785 1 94.5 282 GLU B O 1
ATOM 7067 N N . CYS B 1 283 ? -23.109 7.57 -3.926 1 95.25 283 CYS B N 1
ATOM 7068 C CA . CYS B 1 283 ? -23.25 6.145 -4.207 1 95.25 283 CYS B CA 1
ATOM 7069 C C . CYS B 1 283 ? -23.281 5.891 -5.711 1 95.25 283 CYS B C 1
ATOM 7071 O O . CYS B 1 283 ? -22.672 4.934 -6.195 1 95.25 283 CYS B O 1
ATOM 7073 N N . LYS B 1 284 ? -23.969 6.727 -6.414 1 94.88 284 LYS B N 1
ATOM 7074 C CA . LYS B 1 284 ? -24.047 6.594 -7.867 1 94.88 284 LYS B CA 1
ATOM 7075 C C . LYS B 1 284 ? -22.688 6.828 -8.508 1 94.88 284 LYS B C 1
ATOM 7077 O O . LYS B 1 284 ? -22.297 6.109 -9.43 1 94.88 284 LYS B O 1
ATOM 7082 N N . ARG B 1 285 ? -22.016 7.816 -8.031 1 94.31 285 ARG B N 1
ATOM 7083 C CA . ARG B 1 285 ? -20.688 8.117 -8.547 1 94.31 285 ARG B CA 1
ATOM 7084 C C . ARG B 1 285 ? -19.719 6.965 -8.289 1 94.31 285 ARG B C 1
ATOM 7086 O O . ARG B 1 285 ? -18.938 6.598 -9.172 1 94.31 285 ARG B O 1
ATOM 7093 N N . TYR B 1 286 ? -19.766 6.434 -7.109 1 94.25 286 TYR B N 1
ATOM 7094 C CA . TYR B 1 286 ? -18.938 5.289 -6.77 1 94.25 286 TYR B CA 1
ATOM 7095 C C . TYR B 1 286 ? -19.297 4.074 -7.609 1 94.25 286 TYR B C 1
ATOM 7097 O O . TYR B 1 286 ? -18.422 3.367 -8.109 1 94.25 286 TYR B O 1
ATOM 7105 N N . ASP B 1 287 ? -20.547 3.834 -7.785 1 95 287 ASP B N 1
ATOM 7106 C CA . ASP B 1 287 ? -21.031 2.701 -8.57 1 95 287 ASP B CA 1
ATOM 7107 C C . ASP B 1 287 ? -20.578 2.801 -10.023 1 95 287 ASP B C 1
ATOM 7109 O O . ASP B 1 287 ? -20.234 1.79 -10.641 1 95 287 ASP B O 1
ATOM 7113 N N . GLU B 1 288 ? -20.625 4.008 -10.492 1 94.94 288 GLU B N 1
ATOM 7114 C CA . GLU B 1 288 ? -20.172 4.207 -11.867 1 94.94 288 GLU B CA 1
ATOM 7115 C C . GLU B 1 288 ? -18.703 3.85 -12.008 1 94.94 288 GLU B C 1
ATOM 7117 O O . GLU B 1 288 ? -18.297 3.252 -13.008 1 94.94 288 GLU B O 1
ATOM 7122 N N . SER B 1 289 ? -17.906 4.246 -11.062 1 93.5 289 SER B N 1
ATOM 7123 C CA . SER B 1 289 ? -16.5 3.908 -11.086 1 93.5 289 SER B CA 1
ATOM 7124 C C . SER B 1 289 ? -16.281 2.406 -10.922 1 93.5 289 SER B C 1
ATOM 7126 O O . SER B 1 289 ? -15.398 1.827 -11.562 1 93.5 289 SER B O 1
ATOM 7128 N N . LEU B 1 290 ? -17.125 1.782 -10.102 1 93.5 290 LEU B N 1
ATOM 7129 C CA . LEU B 1 290 ? -17.031 0.338 -9.914 1 93.5 290 LEU B CA 1
ATOM 7130 C C . LEU B 1 290 ? -17.438 -0.399 -11.188 1 93.5 290 LEU B C 1
ATOM 7132 O O . LEU B 1 290 ? -16.875 -1.451 -11.508 1 93.5 290 LEU B O 1
ATOM 7136 N N . ALA B 1 291 ? -18.406 0.173 -11.859 1 94.25 291 ALA B N 1
ATOM 7137 C CA . ALA B 1 291 ? -18.828 -0.415 -13.133 1 94.25 291 ALA B CA 1
ATOM 7138 C C . ALA B 1 291 ? -17.719 -0.365 -14.164 1 94.25 291 ALA B C 1
ATOM 7140 O O . ALA B 1 291 ? -17.547 -1.297 -14.953 1 94.25 291 ALA B O 1
ATOM 7141 N N . GLY B 1 292 ? -17.016 0.748 -14.18 1 93.06 292 GLY B N 1
ATOM 7142 C CA . GLY B 1 292 ? -15.859 0.84 -15.055 1 93.06 292 GLY B CA 1
ATOM 7143 C C . GLY B 1 292 ? -14.789 -0.188 -14.734 1 93.06 292 GLY B C 1
ATOM 7144 O O . GLY B 1 292 ? -14.227 -0.812 -15.641 1 93.06 292 GLY B O 1
ATOM 7145 N N . TYR B 1 293 ? -14.508 -0.454 -13.531 1 91.81 293 TYR B N 1
ATOM 7146 C CA . TYR B 1 293 ? -13.562 -1.471 -13.078 1 91.81 293 TYR B CA 1
ATOM 7147 C C . TYR B 1 293 ? -14.023 -2.863 -13.492 1 91.81 293 TYR B C 1
ATOM 7149 O O . TYR B 1 293 ? -13.219 -3.674 -13.961 1 91.81 293 TYR B O 1
ATOM 7157 N N . GLN B 1 294 ? -15.312 -3.084 -13.266 1 92 294 GLN B N 1
ATOM 7158 C CA . GLN B 1 294 ? -15.859 -4.391 -13.609 1 92 294 GLN B CA 1
ATOM 7159 C C . GLN B 1 294 ? -15.688 -4.691 -15.094 1 92 294 GLN B C 1
ATOM 7161 O O . GLN B 1 294 ? -15.305 -5.801 -15.469 1 92 294 GLN B O 1
ATOM 7166 N N . LYS B 1 295 ? -15.977 -3.697 -15.938 1 93.75 295 LYS B N 1
ATOM 7167 C CA . LYS B 1 295 ? -15.836 -3.875 -17.375 1 93.75 295 LYS B CA 1
ATOM 7168 C C . LYS B 1 295 ? -14.391 -4.188 -17.75 1 93.75 295 LYS B C 1
ATOM 7170 O O . LYS B 1 295 ? -14.133 -5.094 -18.547 1 93.75 295 LYS B O 1
ATOM 7175 N N . ALA B 1 296 ? -13.484 -3.471 -17.203 1 93 296 ALA B N 1
ATOM 7176 C CA . ALA B 1 296 ? -12.062 -3.695 -17.469 1 93 296 ALA B CA 1
ATOM 7177 C C . ALA B 1 296 ? -11.602 -5.035 -16.906 1 93 296 ALA B C 1
ATOM 7179 O O . ALA B 1 296 ? -10.812 -5.742 -17.531 1 93 296 ALA B O 1
ATOM 7180 N N . ALA B 1 297 ? -12.062 -5.379 -15.727 1 91.69 297 ALA B N 1
ATOM 7181 C CA . ALA B 1 297 ? -11.703 -6.637 -15.078 1 91.69 297 ALA B CA 1
ATOM 7182 C C . ALA B 1 297 ? -12.203 -7.832 -15.891 1 91.69 297 ALA B C 1
ATOM 7184 O O . ALA B 1 297 ? -11.516 -8.852 -15.992 1 91.69 297 ALA B O 1
ATOM 7185 N N . LEU B 1 298 ? -13.406 -7.734 -16.469 1 92 298 LEU B N 1
ATOM 7186 C CA . LEU B 1 298 ? -13.961 -8.805 -17.281 1 92 298 LEU B CA 1
ATOM 7187 C C . LEU B 1 298 ? -13.125 -9.008 -18.547 1 92 298 LEU B C 1
ATOM 7189 O O . LEU B 1 298 ? -12.891 -10.141 -18.969 1 92 298 LEU B O 1
ATOM 7193 N N . LYS B 1 299 ? -12.688 -7.941 -19.109 1 93.38 299 LYS B N 1
ATOM 7194 C CA . LYS B 1 299 ? -11.836 -8.055 -20.297 1 93.38 299 LYS B CA 1
ATOM 7195 C C . LYS B 1 299 ? -10.508 -8.727 -19.953 1 93.38 299 LYS B C 1
ATOM 7197 O O . LYS B 1 299 ? -9.977 -9.5 -20.75 1 93.38 299 LYS B O 1
ATOM 7202 N N . THR B 1 300 ? -10.008 -8.406 -18.828 1 90.31 300 THR B N 1
ATOM 7203 C CA . THR B 1 300 ? -8.75 -9.016 -18.391 1 90.31 300 THR B CA 1
ATOM 7204 C C . THR B 1 300 ? -8.938 -10.508 -18.141 1 90.31 300 THR B C 1
ATOM 7206 O O . THR B 1 300 ? -8.086 -11.312 -18.516 1 90.31 300 THR B O 1
ATOM 7209 N N . SER B 1 301 ? -10.039 -10.898 -17.531 1 90.31 301 SER B N 1
ATOM 7210 C CA . SER B 1 301 ? -10.312 -12.297 -17.234 1 90.31 301 SER B CA 1
ATOM 7211 C C . SER B 1 301 ? -10.578 -13.094 -18.516 1 90.31 301 SER B C 1
ATOM 7213 O O . SER B 1 301 ? -10.062 -14.195 -18.688 1 90.31 301 SER B O 1
ATOM 7215 N N . THR B 1 302 ? -11.328 -12.539 -19.438 1 90.75 302 THR B N 1
ATOM 7216 C CA . THR B 1 302 ? -11.656 -13.219 -20.688 1 90.75 302 THR B CA 1
ATOM 7217 C C . THR B 1 302 ? -10.422 -13.336 -21.578 1 90.75 302 THR B C 1
ATOM 7219 O O . THR B 1 302 ? -10.227 -14.352 -22.25 1 90.75 302 THR B O 1
ATOM 7222 N N . SER B 1 303 ? -9.586 -12.289 -21.578 1 92 303 SER B N 1
ATOM 7223 C CA . SER B 1 303 ? -8.352 -12.367 -22.359 1 92 303 SER B CA 1
ATOM 7224 C C . SER B 1 303 ? -7.406 -13.422 -21.781 1 92 303 SER B C 1
ATOM 7226 O O . SER B 1 303 ? -6.68 -14.078 -22.531 1 92 303 SER B O 1
ATOM 7228 N N . LEU B 1 304 ? -7.422 -13.633 -20.516 1 88.44 304 LEU B N 1
ATOM 7229 C CA . LEU B 1 304 ? -6.621 -14.68 -19.906 1 88.44 304 LEU B CA 1
ATOM 7230 C C . LEU B 1 304 ? -7.125 -16.062 -20.297 1 88.44 304 LEU B C 1
ATOM 7232 O O . LEU B 1 304 ? -6.328 -16.969 -20.578 1 88.44 304 LEU B O 1
ATOM 7236 N N . SER B 1 305 ? -8.469 -16.172 -20.297 1 91.31 305 SER B N 1
ATOM 7237 C CA . SER B 1 305 ? -9.055 -17.438 -20.734 1 91.31 305 SER B CA 1
ATOM 7238 C C . SER B 1 305 ? -8.68 -17.75 -22.172 1 91.31 305 SER B C 1
ATOM 7240 O O . SER B 1 305 ? -8.414 -18.906 -22.516 1 91.31 305 SER B O 1
ATOM 7242 N N . LEU B 1 306 ? -8.633 -16.75 -22.938 1 92.12 306 LEU B N 1
ATOM 7243 C CA . LEU B 1 306 ? -8.227 -16.922 -24.328 1 92.12 306 LEU B CA 1
ATOM 7244 C C . LEU B 1 306 ? -6.762 -17.328 -24.422 1 92.12 306 LEU B C 1
ATOM 7246 O O . LEU B 1 306 ? -6.402 -18.188 -25.234 1 92.12 306 LEU B O 1
ATOM 7250 N N . LEU B 1 307 ? -5.953 -16.703 -23.625 1 91.12 307 LEU B N 1
ATOM 7251 C CA . LEU B 1 307 ? -4.539 -17.062 -23.578 1 91.12 307 LEU B CA 1
ATOM 7252 C C . LEU B 1 307 ? -4.355 -18.516 -23.188 1 91.12 307 LEU B C 1
ATOM 7254 O O . LEU B 1 307 ? -3.652 -19.266 -23.859 1 91.12 307 LEU B O 1
ATOM 7258 N N . ASN B 1 308 ? -5.039 -18.938 -22.109 1 90.44 308 ASN B N 1
ATOM 7259 C CA . ASN B 1 308 ? -4.902 -20.297 -21.609 1 90.44 308 ASN B CA 1
ATOM 7260 C C . ASN B 1 308 ? -5.438 -21.312 -22.609 1 90.44 308 ASN B C 1
ATOM 7262 O O . ASN B 1 308 ? -4.852 -22.375 -22.797 1 90.44 308 ASN B O 1
ATOM 7266 N N . PHE B 1 309 ? -6.496 -21 -23.266 1 91.69 309 PHE B N 1
ATOM 7267 C CA . PHE B 1 309 ? -7.055 -21.891 -24.266 1 91.69 309 PHE B CA 1
ATOM 7268 C C . PHE B 1 309 ? -6.109 -22.031 -25.453 1 91.69 309 PHE B C 1
ATOM 7270 O O . PHE B 1 309 ? -5.867 -23.141 -25.953 1 91.69 309 PHE B O 1
ATOM 7277 N N . GLY B 1 310 ? -5.648 -20.828 -25.922 1 92.06 310 GLY B N 1
ATOM 7278 C CA . GLY B 1 310 ? -4.699 -20.875 -27.031 1 92.06 310 GLY B CA 1
ATOM 7279 C C . GLY B 1 310 ? -3.457 -21.688 -26.703 1 92.06 310 GLY B C 1
ATOM 7280 O O . GLY B 1 310 ? -2.988 -22.469 -27.531 1 92.06 310 GLY B O 1
ATOM 7281 N N . GLN B 1 311 ? -2.951 -21.531 -25.5 1 91.31 311 GLN B N 1
ATOM 7282 C CA . GLN B 1 311 ? -1.796 -22.312 -25.062 1 91.31 311 GLN B CA 1
ATOM 7283 C C . GLN B 1 311 ? -2.117 -23.797 -25 1 91.31 311 GLN B C 1
ATOM 7285 O O . GLN B 1 311 ? -1.34 -24.625 -25.484 1 91.31 311 GLN B O 1
ATOM 7290 N N . GLY B 1 312 ? -3.301 -24.109 -24.406 1 89.56 312 GLY B N 1
ATOM 7291 C CA . GLY B 1 312 ? -3.719 -25.5 -24.328 1 89.56 312 GLY B CA 1
ATOM 7292 C C . GLY B 1 312 ? -3.904 -26.141 -25.703 1 89.56 312 GLY B C 1
ATOM 7293 O O . GLY B 1 312 ? -3.506 -27.297 -25.906 1 89.56 312 GLY B O 1
ATOM 7294 N N . ALA B 1 313 ? -4.383 -25.406 -26.641 1 91.31 313 ALA B N 1
ATOM 7295 C CA . ALA B 1 313 ? -4.621 -25.906 -28 1 91.31 313 ALA B CA 1
ATOM 7296 C C . ALA B 1 313 ? -3.303 -26.172 -28.719 1 91.31 313 ALA B C 1
ATOM 7298 O O . ALA B 1 313 ? -3.148 -27.219 -29.375 1 91.31 313 ALA B O 1
ATOM 7299 N N . ILE B 1 314 ? -2.354 -25.281 -28.594 1 93.25 314 ILE B N 1
ATOM 7300 C CA . ILE B 1 314 ? -1.059 -25.438 -29.25 1 93.25 314 ILE B CA 1
ATOM 7301 C C . ILE B 1 314 ? -0.348 -26.672 -28.672 1 93.25 314 ILE B C 1
ATOM 7303 O O . ILE B 1 314 ? 0.186 -27.484 -29.422 1 93.25 314 ILE B O 1
ATOM 7307 N N . PHE B 1 315 ? -0.422 -26.766 -27.422 1 89.75 315 PHE B N 1
ATOM 7308 C CA . PHE B 1 315 ? 0.251 -27.875 -26.766 1 89.75 315 PHE B CA 1
ATOM 7309 C C . PHE B 1 315 ? -0.41 -29.203 -27.125 1 89.75 315 PHE B C 1
ATOM 7311 O O . PHE B 1 315 ? 0.275 -30.203 -27.344 1 89.75 315 PHE B O 1
ATOM 7318 N N . SER B 1 316 ? -1.75 -29.219 -27.125 1 90.12 316 SER B N 1
ATOM 7319 C CA . SER B 1 316 ? -2.475 -30.438 -27.469 1 90.12 316 SER B CA 1
ATOM 7320 C C . SER B 1 316 ? -2.193 -30.859 -28.906 1 90.12 316 SER B C 1
ATOM 7322 O O . SER B 1 316 ? -2.037 -32.062 -29.188 1 90.12 316 SER B O 1
ATOM 7324 N N . LEU B 1 317 ? -2.107 -29.922 -29.75 1 91.56 317 LEU B N 1
ATOM 7325 C CA . LEU B 1 317 ? -1.796 -30.219 -31.141 1 91.56 317 LEU B CA 1
ATOM 7326 C C . LEU B 1 317 ? -0.38 -30.766 -31.281 1 91.56 317 LEU B C 1
ATOM 7328 O O . LEU B 1 317 ? -0.144 -31.703 -32.031 1 91.56 317 LEU B O 1
ATOM 7332 N N . GLY B 1 318 ? 0.539 -30.141 -30.641 1 91.12 318 GLY B N 1
ATOM 7333 C CA . GLY B 1 318 ? 1.906 -30.641 -30.641 1 91.12 318 GLY B CA 1
ATOM 7334 C C . GLY B 1 318 ? 2.037 -32.031 -30.062 1 91.12 318 GLY B C 1
ATOM 7335 O O . GLY B 1 318 ? 2.709 -32.906 -30.656 1 91.12 318 GLY B O 1
ATOM 7336 N N . MET B 1 319 ? 1.388 -32.312 -28.969 1 90.62 319 MET B N 1
ATOM 7337 C CA . MET B 1 319 ? 1.419 -33.625 -28.312 1 90.62 319 MET B CA 1
ATOM 7338 C C . MET B 1 319 ? 0.787 -34.688 -29.203 1 90.62 319 MET B C 1
ATOM 7340 O O . MET B 1 319 ? 1.338 -35.781 -29.359 1 90.62 319 MET B O 1
ATOM 7344 N N . THR B 1 320 ? -0.393 -34.375 -29.766 1 91 320 THR B N 1
ATOM 7345 C CA . THR B 1 320 ? -1.082 -35.312 -30.641 1 91 320 THR B CA 1
ATOM 7346 C C . THR B 1 320 ? -0.236 -35.594 -31.875 1 91 320 THR B C 1
ATOM 7348 O O . THR B 1 320 ? -0.131 -36.75 -32.312 1 91 320 THR B O 1
ATOM 7351 N N . GLY B 1 321 ? 0.325 -34.562 -32.438 1 91 321 GLY B N 1
ATOM 7352 C CA . GLY B 1 321 ? 1.193 -34.75 -33.594 1 91 321 GLY B CA 1
ATOM 7353 C C . GLY B 1 321 ? 2.375 -35.656 -33.312 1 91 321 GLY B C 1
ATOM 7354 O O . GLY B 1 321 ? 2.705 -36.531 -34.125 1 91 321 GLY B O 1
ATOM 7355 N N . MET B 1 322 ? 2.965 -35.531 -32.188 1 91 322 MET B N 1
ATOM 7356 C CA . MET B 1 322 ? 4.113 -36.344 -31.797 1 91 322 MET B CA 1
ATOM 7357 C C . MET B 1 322 ? 3.699 -37.781 -31.547 1 91 322 MET B C 1
ATOM 7359 O O . MET B 1 322 ? 4.434 -38.719 -31.891 1 91 322 MET B O 1
ATOM 7363 N N . MET B 1 323 ? 2.572 -37.969 -30.938 1 89.81 323 MET B N 1
ATOM 7364 C CA . MET B 1 323 ? 2.086 -39.312 -30.641 1 89.81 323 MET B CA 1
ATOM 7365 C C . MET B 1 323 ? 1.718 -40.062 -31.922 1 89.81 323 MET B C 1
ATOM 7367 O O . MET B 1 323 ? 1.932 -41.25 -32.031 1 89.81 323 MET B O 1
ATOM 7371 N N . VAL B 1 324 ? 1.166 -39.344 -32.875 1 88.69 324 VAL B N 1
ATOM 7372 C CA . VAL B 1 324 ? 0.84 -39.938 -34.156 1 88.69 324 VAL B CA 1
ATOM 7373 C C . VAL B 1 324 ? 2.123 -40.375 -34.875 1 88.69 324 VAL B C 1
ATOM 7375 O O . VAL B 1 324 ? 2.188 -41.469 -35.438 1 88.69 324 VAL B O 1
ATOM 7378 N N . LEU B 1 325 ? 3.1 -39.531 -34.812 1 88.75 325 LEU B N 1
ATOM 7379 C CA . LEU B 1 325 ? 4.391 -39.875 -35.406 1 88.75 325 LEU B CA 1
ATOM 7380 C C . LEU B 1 325 ? 4.973 -41.125 -34.719 1 88.75 325 LEU B C 1
ATOM 7382 O O . LEU B 1 325 ? 5.512 -42 -35.406 1 88.75 325 LEU B O 1
ATOM 7386 N N . ALA B 1 326 ? 4.879 -41.188 -33.406 1 88.62 326 ALA B N 1
ATOM 7387 C CA . ALA B 1 326 ? 5.395 -42.344 -32.688 1 88.62 326 ALA B CA 1
ATOM 7388 C C . ALA B 1 326 ? 4.621 -43.594 -33.031 1 88.62 326 ALA B C 1
ATOM 7390 O O . ALA B 1 326 ? 5.211 -44.688 -33.125 1 88.62 326 ALA B O 1
ATOM 7391 N N . ALA B 1 327 ? 3.332 -43.469 -33.188 1 86.62 327 ALA B N 1
ATOM 7392 C CA . ALA B 1 327 ? 2.504 -44.625 -33.531 1 86.62 327 ALA B CA 1
ATOM 7393 C C . ALA B 1 327 ? 2.9 -45.188 -34.906 1 86.62 327 ALA B C 1
ATOM 7395 O O . ALA B 1 327 ? 2.951 -46.406 -35.094 1 86.62 327 ALA B O 1
ATOM 7396 N N . TYR B 1 328 ? 3.16 -44.281 -35.844 1 84.81 328 TYR B N 1
ATOM 7397 C CA . TYR B 1 328 ? 3.594 -44.719 -37.156 1 84.81 328 TYR B CA 1
ATOM 7398 C C . TYR B 1 328 ? 4.934 -45.438 -37.094 1 84.81 328 TYR B C 1
ATOM 7400 O O . TYR B 1 328 ? 5.137 -46.438 -37.781 1 84.81 328 TYR B O 1
ATOM 7408 N N . ASP B 1 329 ? 5.836 -44.938 -36.312 1 87.25 329 ASP B N 1
ATOM 7409 C CA . ASP B 1 329 ? 7.164 -45.531 -36.219 1 87.25 329 ASP B CA 1
ATOM 7410 C C . ASP B 1 329 ? 7.113 -46.875 -35.469 1 87.25 329 ASP B C 1
ATOM 7412 O O . ASP B 1 329 ? 7.938 -47.75 -35.688 1 87.25 329 ASP B O 1
ATOM 7416 N N . ILE B 1 330 ? 6.191 -47.031 -34.562 1 85.25 330 ILE B N 1
ATOM 7417 C CA . ILE B 1 330 ? 6 -48.281 -33.875 1 85.25 330 ILE B CA 1
ATOM 7418 C C . ILE B 1 330 ? 5.473 -49.344 -34.844 1 85.25 330 ILE B C 1
ATOM 7420 O O . ILE B 1 330 ? 5.898 -50.5 -34.812 1 85.25 330 ILE B O 1
ATOM 7424 N N . GLY B 1 331 ? 4.535 -48.938 -35.688 1 79.31 331 GLY B N 1
ATOM 7425 C CA . GLY B 1 331 ? 4.027 -49.844 -36.719 1 79.31 331 GLY B CA 1
ATOM 7426 C C . GLY B 1 331 ? 5.102 -50.344 -37.656 1 79.31 331 GLY B C 1
ATOM 7427 O O . GLY B 1 331 ? 5.074 -51.5 -38.094 1 79.31 331 GLY B O 1
ATOM 7428 N N . ARG B 1 332 ? 6.039 -49.469 -37.906 1 81.31 332 ARG B N 1
ATOM 7429 C CA . ARG B 1 332 ? 7.125 -49.812 -38.812 1 81.31 332 ARG B CA 1
ATOM 7430 C C . ARG B 1 332 ? 8.211 -50.594 -38.094 1 81.31 332 ARG B C 1
ATOM 7432 O O . ARG B 1 332 ? 9.156 -51.094 -38.719 1 81.31 332 ARG B O 1
ATOM 7439 N N . GLY B 1 333 ? 8.117 -50.688 -36.75 1 80.25 333 GLY B N 1
ATOM 7440 C CA . GLY B 1 333 ? 9.039 -51.5 -35.969 1 80.25 333 GLY B CA 1
ATOM 7441 C C . GLY B 1 333 ? 10.242 -50.688 -35.469 1 80.25 333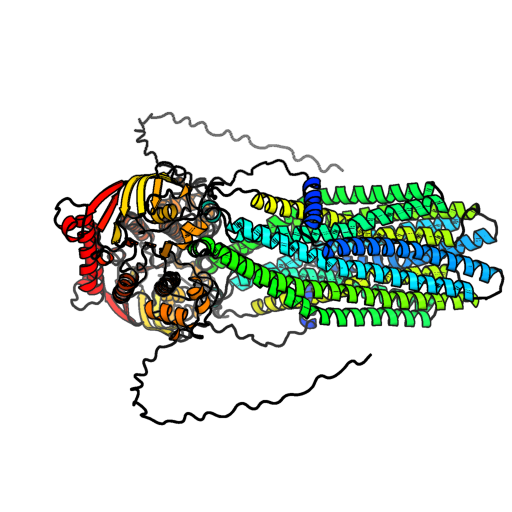 GLY B C 1
ATOM 7442 O O . GLY B 1 333 ? 11.164 -51.25 -34.875 1 80.25 333 GLY B O 1
ATOM 7443 N N . SER B 1 334 ? 10.258 -49.5 -35.688 1 82.06 334 SER B N 1
ATOM 7444 C CA . SER B 1 334 ? 11.414 -48.688 -35.312 1 82.06 334 SER B CA 1
ATOM 7445 C C . SER B 1 334 ? 11.344 -48.25 -33.844 1 82.06 334 SER B C 1
ATOM 7447 O O . SER B 1 334 ? 12.375 -48 -33.219 1 82.06 334 SER B O 1
ATOM 7449 N N . LEU B 1 335 ? 10.125 -48.156 -33.312 1 85.81 335 LEU B N 1
ATOM 7450 C CA . LEU B 1 335 ? 9.938 -47.75 -31.922 1 85.81 335 LEU B CA 1
ATOM 7451 C C . LEU B 1 335 ? 9.109 -48.75 -31.156 1 85.81 335 LEU B C 1
ATOM 7453 O O . LEU B 1 335 ? 8.5 -49.656 -31.75 1 85.81 335 LEU B O 1
ATOM 7457 N N . THR B 1 336 ? 9.281 -48.688 -29.812 1 85.5 336 THR B N 1
ATOM 7458 C CA . THR B 1 336 ? 8.523 -49.594 -28.938 1 85.5 336 THR B CA 1
ATOM 7459 C C . THR B 1 336 ? 7.359 -48.844 -28.281 1 85.5 336 THR B C 1
ATOM 7461 O O . THR B 1 336 ? 7.207 -47.625 -28.438 1 85.5 336 THR B O 1
ATOM 7464 N N . LEU B 1 337 ? 6.461 -49.656 -27.594 1 83.06 337 LEU B N 1
ATOM 7465 C CA . LEU B 1 337 ? 5.34 -49.094 -26.859 1 83.06 337 LEU B CA 1
ATOM 7466 C C . LEU B 1 337 ? 5.832 -48.188 -25.734 1 83.06 337 LEU B C 1
ATOM 7468 O O . LEU B 1 337 ? 5.223 -47.125 -25.453 1 83.06 337 LEU B O 1
ATOM 7472 N N . GLY B 1 338 ? 6.902 -48.531 -25.172 1 82.81 338 GLY B N 1
ATOM 7473 C CA . GLY B 1 338 ? 7.496 -47.688 -24.141 1 82.81 338 GLY B CA 1
ATOM 7474 C C . GLY B 1 338 ? 7.961 -46.344 -24.656 1 82.81 338 GLY B C 1
ATOM 7475 O O . GLY B 1 338 ? 7.891 -45.344 -23.938 1 82.81 338 GLY B O 1
ATOM 7476 N N . ASP B 1 339 ? 8.383 -46.375 -25.891 1 86.12 339 ASP B N 1
ATOM 7477 C CA . ASP B 1 339 ? 8.828 -45.125 -26.5 1 86.12 339 ASP B CA 1
ATOM 7478 C C . ASP B 1 339 ? 7.668 -44.125 -26.641 1 86.12 339 ASP B C 1
ATOM 7480 O O . ASP B 1 339 ? 7.859 -42.906 -26.516 1 86.12 339 ASP B O 1
ATOM 7484 N N . LEU B 1 340 ? 6.516 -44.656 -26.891 1 86.12 340 LEU B N 1
ATOM 7485 C CA . LEU B 1 340 ? 5.336 -43.781 -27 1 86.12 340 LEU B CA 1
ATOM 7486 C C . LEU B 1 340 ? 5.027 -43.125 -25.656 1 86.12 340 LEU B C 1
ATOM 7488 O O . LEU B 1 340 ? 4.762 -41.938 -25.609 1 86.12 340 LEU B O 1
ATOM 7492 N N . VAL B 1 341 ? 5.086 -43.906 -24.625 1 86.06 341 VAL B N 1
ATOM 7493 C CA . VAL B 1 341 ? 4.805 -43.375 -23.297 1 86.06 341 VAL B CA 1
ATOM 7494 C C . VAL B 1 341 ? 5.902 -42.406 -22.875 1 86.06 341 VAL B C 1
ATOM 7496 O O . VAL B 1 341 ? 5.625 -41.375 -22.234 1 86.06 341 VAL B O 1
ATOM 7499 N N . MET B 1 342 ? 7.066 -42.75 -23.297 1 86.81 342 MET B N 1
ATOM 7500 C CA . MET B 1 342 ? 8.188 -41.875 -22.984 1 86.81 342 MET B CA 1
ATOM 7501 C C . MET B 1 342 ? 8.023 -40.5 -23.656 1 86.81 342 MET B C 1
ATOM 7503 O O . MET B 1 342 ? 8.188 -39.469 -23.016 1 86.81 342 MET B O 1
ATOM 7507 N N . VAL B 1 343 ? 7.723 -40.469 -24.922 1 86.69 343 VAL B N 1
ATOM 7508 C CA . VAL B 1 343 ? 7.547 -39.219 -25.688 1 86.69 343 VAL B CA 1
ATOM 7509 C C . VAL B 1 343 ? 6.395 -38.406 -25.094 1 86.69 343 VAL B C 1
ATOM 7511 O O . VAL B 1 343 ? 6.5 -37.188 -24.938 1 86.69 343 VAL B O 1
ATOM 7514 N N . ASN B 1 344 ? 5.355 -39.062 -24.703 1 86.56 344 ASN B N 1
ATOM 7515 C CA . ASN B 1 344 ? 4.215 -38.406 -24.078 1 86.56 344 ASN B CA 1
ATOM 7516 C C . ASN B 1 344 ? 4.586 -37.781 -22.734 1 86.56 344 ASN B C 1
ATOM 7518 O O . ASN B 1 344 ? 4.227 -36.656 -22.438 1 86.56 344 ASN B O 1
ATOM 7522 N N . SER B 1 345 ? 5.277 -38.531 -21.969 1 87.12 345 SER B N 1
ATOM 7523 C CA . SER B 1 345 ? 5.645 -38.094 -20.641 1 87.12 345 SER B CA 1
ATOM 7524 C C . SER B 1 345 ? 6.645 -36.938 -20.703 1 87.12 345 SER B C 1
ATOM 7526 O O . SER B 1 345 ? 6.562 -36 -19.922 1 87.12 345 SER B O 1
ATOM 7528 N N . LEU B 1 346 ? 7.582 -37 -21.625 1 87.44 346 LEU B N 1
ATOM 7529 C CA . LEU B 1 346 ? 8.578 -35.938 -21.781 1 87.44 346 LEU B CA 1
ATOM 7530 C C . LEU B 1 346 ? 7.93 -34.625 -22.203 1 87.44 346 LEU B C 1
ATOM 7532 O O . LEU B 1 346 ? 8.242 -33.594 -21.656 1 87.44 346 LEU B O 1
ATOM 7536 N N . LEU B 1 347 ? 7.043 -34.719 -23.094 1 85.5 347 LEU B N 1
ATOM 7537 C CA . LEU B 1 347 ? 6.367 -33.5 -23.562 1 85.5 347 LEU B CA 1
ATOM 7538 C C . LEU B 1 347 ? 5.473 -32.938 -22.469 1 85.5 347 LEU B C 1
ATOM 7540 O O . LEU B 1 347 ? 5.371 -31.703 -22.312 1 85.5 347 LEU B O 1
ATOM 7544 N N . PHE B 1 348 ? 4.828 -33.812 -21.766 1 83.69 348 PHE B N 1
ATOM 7545 C CA . PHE B 1 348 ? 3.979 -33.375 -20.672 1 83.69 348 PHE B CA 1
ATOM 7546 C C . PHE B 1 348 ? 4.805 -32.656 -19.609 1 83.69 348 PHE B C 1
ATOM 7548 O O . PHE B 1 348 ? 4.355 -31.656 -19.031 1 83.69 348 PHE B O 1
ATOM 7555 N N . GLN B 1 349 ? 5.906 -33.156 -19.312 1 84 349 GLN B N 1
ATOM 7556 C CA . GLN B 1 349 ? 6.789 -32.531 -18.328 1 84 349 GLN B CA 1
ATOM 7557 C C . GLN B 1 349 ? 7.145 -31.109 -18.734 1 84 349 GLN B C 1
ATOM 7559 O O . GLN B 1 349 ? 7.266 -30.234 -17.875 1 84 349 GLN B O 1
ATOM 7564 N N . LEU B 1 350 ? 7.293 -30.828 -20.047 1 86.25 350 LEU B N 1
ATOM 7565 C CA . LEU B 1 350 ? 7.645 -29.516 -20.562 1 86.25 350 LEU B CA 1
ATOM 7566 C C . LEU B 1 350 ? 6.484 -28.531 -20.406 1 86.25 350 LEU B C 1
ATOM 7568 O O . LEU B 1 350 ? 6.676 -27.328 -20.453 1 86.25 350 LEU B O 1
ATOM 7572 N N . SER B 1 351 ? 5.297 -29.078 -20.203 1 85.38 351 SER B N 1
ATOM 7573 C CA . SER B 1 351 ? 4.121 -28.219 -20.125 1 85.38 351 SER B CA 1
ATOM 7574 C C . SER B 1 351 ? 4.109 -27.422 -18.812 1 85.38 351 SER B C 1
ATOM 7576 O O . SER B 1 351 ? 3.611 -26.297 -18.766 1 85.38 351 SER B O 1
ATOM 7578 N N . VAL B 1 352 ? 4.676 -27.922 -17.797 1 81.5 352 VAL B N 1
ATOM 7579 C CA . VAL B 1 352 ? 4.598 -27.328 -16.469 1 81.5 352 VAL B CA 1
ATOM 7580 C C . VAL B 1 352 ? 5.367 -26 -16.469 1 81.5 352 VAL B C 1
ATOM 7582 O O . VAL B 1 352 ? 4.797 -24.938 -16.188 1 81.5 352 VAL B O 1
ATOM 7585 N N . PRO B 1 353 ? 6.637 -25.984 -16.844 1 81.62 353 PRO B N 1
ATOM 7586 C CA . PRO B 1 353 ? 7.352 -24.703 -16.859 1 81.62 353 PRO B CA 1
ATOM 7587 C C . PRO B 1 353 ? 6.805 -23.734 -17.906 1 81.62 353 PRO B C 1
ATOM 7589 O O . PRO B 1 353 ? 6.859 -22.531 -17.719 1 81.62 353 PRO B O 1
ATOM 7592 N N . LEU B 1 354 ? 6.285 -24.25 -18.969 1 84 354 LEU B N 1
ATOM 7593 C CA . LEU B 1 354 ? 5.797 -23.406 -20.047 1 84 354 LEU B CA 1
ATOM 7594 C C . LEU B 1 354 ? 4.543 -22.641 -19.625 1 84 354 LEU B C 1
ATOM 7596 O O . LEU B 1 354 ? 4.258 -21.562 -20.141 1 84 354 LEU B O 1
ATOM 7600 N N . ASN B 1 355 ? 3.873 -23.188 -18.625 1 84.25 355 ASN B N 1
ATOM 7601 C CA . ASN B 1 355 ? 2.652 -22.562 -18.141 1 84.25 355 ASN B CA 1
ATOM 7602 C C . ASN B 1 355 ? 2.949 -21.25 -17.422 1 84.25 355 ASN B C 1
ATOM 7604 O O . ASN B 1 355 ? 2.07 -20.391 -17.281 1 84.25 355 ASN B O 1
ATOM 7608 N N . PHE B 1 356 ? 4.164 -21.125 -17.016 1 82.94 356 PHE B N 1
ATOM 7609 C CA . PHE B 1 356 ? 4.52 -19.953 -16.234 1 82.94 356 PHE B CA 1
ATOM 7610 C C . PHE B 1 356 ? 5.215 -18.906 -17.109 1 82.94 356 PHE B C 1
ATOM 7612 O O . PHE B 1 356 ? 5.586 -17.844 -16.625 1 82.94 356 PHE B O 1
ATOM 7619 N N . VAL B 1 357 ? 5.367 -19.172 -18.391 1 84.44 357 VAL B N 1
ATOM 7620 C CA . VAL B 1 357 ? 6.133 -18.297 -19.266 1 84.44 357 VAL B CA 1
ATOM 7621 C C . VAL B 1 357 ? 5.496 -16.906 -19.281 1 84.44 357 VAL B C 1
ATOM 7623 O O . VAL B 1 357 ? 6.195 -15.898 -19.234 1 84.44 357 VAL B O 1
ATOM 7626 N N . GLY B 1 358 ? 4.227 -16.875 -19.344 1 81.12 358 GLY B N 1
ATOM 7627 C CA . GLY B 1 358 ? 3.545 -15.586 -19.375 1 81.12 358 GLY B CA 1
ATOM 7628 C C . GLY B 1 358 ? 3.758 -14.766 -18.109 1 81.12 358 GLY B C 1
ATOM 7629 O O . GLY B 1 358 ? 4.062 -13.57 -18.188 1 81.12 358 GLY B O 1
ATOM 7630 N N . SER B 1 359 ? 3.592 -15.367 -16.984 1 85.06 359 SER B N 1
ATOM 7631 C CA . SER B 1 359 ? 3.76 -14.672 -15.711 1 85.06 359 SER B CA 1
ATOM 7632 C C . SER B 1 359 ? 5.211 -14.258 -15.492 1 85.06 359 SER B C 1
ATOM 7634 O O . SER B 1 359 ? 5.48 -13.164 -15 1 85.06 359 SER B O 1
ATOM 7636 N N . VAL B 1 360 ? 6.117 -15.094 -15.891 1 87.44 360 VAL B N 1
ATOM 7637 C CA . VAL B 1 360 ? 7.539 -14.781 -15.766 1 87.44 360 VAL B CA 1
ATOM 7638 C C . VAL B 1 360 ? 7.887 -13.578 -16.641 1 87.44 360 VAL B C 1
ATOM 7640 O O . VAL B 1 360 ? 8.625 -12.688 -16.203 1 87.44 360 VAL B O 1
ATOM 7643 N N . TYR B 1 361 ? 7.324 -13.625 -17.766 1 85.38 361 TYR B N 1
ATOM 7644 C CA . TYR B 1 361 ? 7.566 -12.5 -18.656 1 85.38 361 TYR B CA 1
ATOM 7645 C C . TYR B 1 361 ? 7.082 -11.195 -18.047 1 85.38 361 TYR B C 1
ATOM 7647 O O . TYR B 1 361 ? 7.809 -10.195 -18.031 1 85.38 361 TYR B O 1
ATOM 7655 N N . ARG B 1 362 ? 5.969 -11.164 -17.531 1 79.75 362 ARG B N 1
ATOM 7656 C CA . ARG B 1 362 ? 5.391 -9.992 -16.891 1 79.75 362 ARG B CA 1
ATOM 7657 C C . ARG B 1 362 ? 6.215 -9.562 -15.688 1 79.75 362 ARG B C 1
ATOM 7659 O O . ARG B 1 362 ? 6.527 -8.375 -15.531 1 79.75 362 ARG B O 1
ATOM 7666 N N . ASP B 1 363 ? 6.543 -10.516 -14.898 1 84.56 363 ASP B N 1
ATOM 7667 C CA . ASP B 1 363 ? 7.293 -10.242 -13.672 1 84.56 363 ASP B CA 1
ATOM 7668 C C . ASP B 1 363 ? 8.664 -9.656 -13.992 1 84.56 363 ASP B C 1
ATOM 7670 O O . ASP B 1 363 ? 9.094 -8.688 -13.352 1 84.56 363 ASP B O 1
ATOM 7674 N N . VAL B 1 364 ? 9.266 -10.203 -14.977 1 86.06 364 VAL B N 1
ATOM 7675 C CA . VAL B 1 364 ? 10.594 -9.734 -15.367 1 86.06 364 VAL B CA 1
ATOM 7676 C C . VAL B 1 364 ? 10.5 -8.32 -15.914 1 86.06 364 VAL B C 1
ATOM 7678 O O . VAL B 1 364 ? 11.305 -7.449 -15.555 1 86.06 364 VAL B O 1
ATOM 7681 N N . LYS B 1 365 ? 9.555 -8.094 -16.719 1 84.69 365 LYS B N 1
ATOM 7682 C CA . LYS B 1 365 ? 9.398 -6.762 -17.297 1 84.69 365 LYS B CA 1
ATOM 7683 C C . LYS B 1 365 ? 9.117 -5.719 -16.219 1 84.69 365 LYS B C 1
ATOM 7685 O O . LYS B 1 365 ? 9.719 -4.641 -16.234 1 84.69 365 LYS B O 1
ATOM 7690 N N . GLN B 1 366 ? 8.281 -6.035 -15.367 1 83.19 366 GLN B N 1
ATOM 7691 C CA . GLN B 1 366 ? 7.949 -5.113 -14.281 1 83.19 366 GLN B CA 1
ATOM 7692 C C . GLN B 1 366 ? 9.148 -4.883 -13.367 1 83.19 366 GLN B C 1
ATOM 7694 O O . GLN B 1 366 ? 9.414 -3.754 -12.945 1 83.19 366 GLN B O 1
ATOM 7699 N N . SER B 1 367 ? 9.828 -5.918 -13.039 1 88.31 367 SER B N 1
ATOM 7700 C CA . SER B 1 367 ? 11 -5.812 -12.172 1 88.31 367 SER B CA 1
ATOM 7701 C C . SER B 1 367 ? 12.078 -4.938 -12.805 1 88.31 367 SER B C 1
ATOM 7703 O O . SER B 1 367 ? 12.75 -4.168 -12.117 1 88.31 367 SER B O 1
ATOM 7705 N N . LEU B 1 368 ? 12.18 -5.023 -14.133 1 87.69 368 LEU B N 1
ATOM 7706 C CA . LEU B 1 368 ? 13.156 -4.203 -14.836 1 87.69 368 LEU B CA 1
ATOM 7707 C C . LEU B 1 368 ? 12.805 -2.725 -14.734 1 87.69 368 LEU B C 1
ATOM 7709 O O . LEU B 1 368 ? 13.68 -1.88 -14.562 1 87.69 368 LEU B O 1
ATOM 7713 N N . ILE B 1 369 ? 11.594 -2.391 -14.734 1 85.81 369 ILE B N 1
ATOM 7714 C CA . ILE B 1 369 ? 11.125 -1.016 -14.594 1 85.81 369 ILE B CA 1
ATOM 7715 C C . ILE B 1 369 ? 11.445 -0.507 -13.188 1 85.81 369 ILE B C 1
ATOM 7717 O O . ILE B 1 369 ? 11.953 0.606 -13.023 1 85.81 369 ILE B O 1
ATOM 7721 N N . ASP B 1 370 ? 11.172 -1.345 -12.227 1 88.19 370 ASP B N 1
ATOM 7722 C CA . ASP B 1 370 ? 11.414 -0.961 -10.844 1 88.19 370 ASP B CA 1
ATOM 7723 C C . ASP B 1 370 ? 12.906 -0.764 -10.578 1 88.19 370 ASP B C 1
ATOM 7725 O O . ASP B 1 370 ? 13.305 0.173 -9.883 1 88.19 370 ASP B O 1
ATOM 7729 N N . ILE B 1 371 ? 13.672 -1.628 -11.125 1 88 371 ILE B N 1
ATOM 7730 C CA . ILE B 1 371 ? 15.125 -1.546 -10.945 1 88 371 ILE B CA 1
ATOM 7731 C C . ILE B 1 371 ? 15.656 -0.305 -11.656 1 88 371 ILE B C 1
ATOM 7733 O O . ILE B 1 371 ? 16.547 0.378 -11.141 1 88 371 ILE B O 1
ATOM 7737 N N . GLU B 1 372 ? 15.125 -0.055 -12.789 1 87.25 372 GLU B N 1
ATOM 7738 C CA . GLU B 1 372 ? 15.539 1.136 -13.523 1 87.25 372 GLU B CA 1
ATOM 7739 C C . GLU B 1 372 ? 15.227 2.406 -12.742 1 87.25 372 GLU B C 1
ATOM 7741 O O . GLU B 1 372 ? 16.031 3.344 -12.727 1 87.25 372 GLU B O 1
ATOM 7746 N N . ALA B 1 373 ? 14.102 2.443 -12.125 1 88.12 373 ALA B N 1
ATOM 7747 C CA . ALA B 1 373 ? 13.734 3.586 -11.297 1 88.12 373 ALA B CA 1
ATOM 7748 C C . ALA B 1 373 ? 14.695 3.746 -10.125 1 88.12 373 ALA B C 1
ATOM 7750 O O . ALA B 1 373 ? 15.102 4.863 -9.789 1 88.12 373 ALA B O 1
ATOM 7751 N N . MET B 1 374 ? 15.031 2.699 -9.562 1 89.44 374 MET B N 1
ATOM 7752 C CA . MET B 1 374 ? 15.969 2.734 -8.445 1 89.44 374 MET B CA 1
ATOM 7753 C C . MET B 1 374 ? 17.359 3.145 -8.914 1 89.44 374 MET B C 1
ATOM 7755 O O . MET B 1 374 ? 18.031 3.938 -8.25 1 89.44 374 MET B O 1
ATOM 7759 N N . ASN B 1 375 ? 17.75 2.623 -10.07 1 86.94 375 ASN B N 1
ATOM 7760 C CA . ASN B 1 375 ? 19.062 2.98 -10.625 1 86.94 375 ASN B CA 1
ATOM 7761 C C . ASN B 1 375 ? 19.109 4.457 -11 1 86.94 375 ASN B C 1
ATOM 7763 O O . ASN B 1 375 ? 20.172 5.09 -10.883 1 86.94 375 ASN B O 1
ATOM 7767 N N . ALA B 1 376 ? 18.016 4.934 -11.43 1 86.94 376 ALA B N 1
ATOM 7768 C CA . ALA B 1 376 ? 17.953 6.359 -11.734 1 86.94 376 ALA B CA 1
ATOM 7769 C C . ALA B 1 376 ? 18.188 7.203 -10.492 1 86.94 376 ALA B C 1
ATOM 7771 O O . ALA B 1 376 ? 18.828 8.25 -10.555 1 86.94 376 ALA B O 1
ATOM 7772 N N . LEU B 1 377 ? 17.672 6.695 -9.461 1 87.38 377 LEU B N 1
ATOM 7773 C CA . LEU B 1 377 ? 17.891 7.375 -8.188 1 87.38 377 LEU B CA 1
ATOM 7774 C C . LEU B 1 377 ? 19.359 7.285 -7.777 1 87.38 377 LEU B C 1
ATOM 7776 O O . LEU B 1 377 ? 19.922 8.258 -7.27 1 87.38 377 LEU B O 1
ATOM 7780 N N . GLN B 1 378 ? 19.969 6.199 -8.008 1 87.75 378 GLN B N 1
ATOM 7781 C CA . GLN B 1 378 ? 21.359 5.969 -7.625 1 87.75 378 GLN B CA 1
ATOM 7782 C C . GLN B 1 378 ? 22.328 6.719 -8.547 1 87.75 378 GLN B C 1
ATOM 7784 O O . GLN B 1 378 ? 23.469 6.98 -8.18 1 87.75 378 GLN B O 1
ATOM 7789 N N . ALA B 1 379 ? 21.844 7.098 -9.656 1 87.19 379 ALA B N 1
ATOM 7790 C CA . ALA B 1 379 ? 22.672 7.777 -10.641 1 87.19 379 ALA B CA 1
ATOM 7791 C C . ALA B 1 379 ? 22.719 9.281 -10.375 1 87.19 379 ALA B C 1
ATOM 7793 O O . ALA B 1 379 ? 23.594 9.977 -10.891 1 87.19 379 ALA B O 1
ATOM 7794 N N . VAL B 1 380 ? 21.859 9.703 -9.5 1 89.69 380 VAL B N 1
ATOM 7795 C CA . VAL B 1 380 ? 21.859 11.125 -9.172 1 89.69 380 VAL B CA 1
ATOM 7796 C C . VAL B 1 380 ? 23.125 11.477 -8.398 1 89.69 380 VAL B C 1
ATOM 7798 O O . VAL B 1 380 ? 23.469 10.805 -7.426 1 89.69 380 VAL B O 1
ATOM 7801 N N . GLU B 1 381 ? 23.797 12.469 -8.898 1 90.31 381 GLU B N 1
ATOM 7802 C CA . GLU B 1 381 ? 25.016 12.914 -8.227 1 90.31 381 GLU B CA 1
ATOM 7803 C C . GLU B 1 381 ? 24.719 14.047 -7.254 1 90.31 381 GLU B C 1
ATOM 7805 O O . GLU B 1 381 ? 23.953 14.961 -7.57 1 90.31 381 GLU B O 1
ATOM 7810 N N . PRO B 1 382 ? 25.281 13.922 -6.098 1 90.69 382 PRO B N 1
ATOM 7811 C CA . PRO B 1 382 ? 25.094 15.016 -5.137 1 90.69 382 PRO B CA 1
ATOM 7812 C C . PRO B 1 382 ? 25.703 16.328 -5.609 1 90.69 382 PRO B C 1
ATOM 7814 O O . PRO B 1 382 ? 26.766 16.328 -6.223 1 90.69 382 PRO B O 1
ATOM 7817 N N . ALA B 1 383 ? 25.047 17.438 -5.352 1 86.44 383 ALA B N 1
ATOM 7818 C CA . ALA B 1 383 ? 25.516 18.766 -5.738 1 86.44 383 ALA B CA 1
ATOM 7819 C C . ALA B 1 383 ? 26.641 19.234 -4.816 1 86.44 383 ALA B C 1
ATOM 7821 O O . ALA B 1 383 ? 27.484 20.031 -5.223 1 86.44 383 ALA B O 1
ATOM 7822 N N . VAL B 1 384 ? 26.578 18.844 -3.602 1 91.19 384 VAL B N 1
ATOM 7823 C CA . VAL B 1 384 ? 27.578 19.25 -2.615 1 91.19 384 VAL B CA 1
ATOM 7824 C C . VAL B 1 384 ? 28.391 18.031 -2.176 1 91.19 384 VAL B C 1
ATOM 7826 O O . VAL B 1 384 ? 27.859 17.094 -1.585 1 91.19 384 VAL B O 1
ATOM 7829 N N . THR B 1 385 ? 29.641 18 -2.553 1 91.31 385 THR B N 1
ATOM 7830 C CA . THR B 1 385 ? 30.547 16.922 -2.199 1 91.31 385 THR B CA 1
ATOM 7831 C C . THR B 1 385 ? 31.906 17.469 -1.779 1 91.31 385 THR B C 1
ATOM 7833 O O . THR B 1 385 ? 32.219 18.641 -2.021 1 91.31 385 THR B O 1
ATOM 7836 N N . ASP B 1 386 ? 32.594 16.625 -1.097 1 92.56 386 ASP B N 1
ATOM 7837 C CA . ASP B 1 386 ? 33.938 16.984 -0.712 1 92.56 386 ASP B CA 1
ATOM 7838 C C . ASP B 1 386 ? 34.844 17.094 -1.938 1 92.56 386 ASP B C 1
ATOM 7840 O O . ASP B 1 386 ? 34.812 16.234 -2.816 1 92.56 386 ASP B O 1
ATOM 7844 N N . SER B 1 387 ? 35.562 18.203 -2 1 91.69 387 SER B N 1
ATOM 7845 C CA . SER B 1 387 ? 36.625 18.281 -3.01 1 91.69 387 SER B CA 1
ATOM 7846 C C . SER B 1 387 ? 37.688 17.219 -2.768 1 91.69 387 SER B C 1
ATOM 7848 O O . SER B 1 387 ? 37.938 16.828 -1.627 1 91.69 387 SER B O 1
ATOM 7850 N N . PRO B 1 388 ? 38.219 16.703 -3.824 1 91.56 388 PRO B N 1
ATOM 7851 C CA . PRO B 1 388 ? 39.25 15.68 -3.662 1 91.56 388 PRO B CA 1
ATOM 7852 C C . PRO B 1 388 ? 40.438 16.156 -2.811 1 91.56 388 PRO B C 1
ATOM 7854 O O . PRO B 1 388 ? 41.094 15.352 -2.182 1 91.56 388 PRO B O 1
ATOM 7857 N N . THR B 1 389 ? 40.562 17.469 -2.697 1 92.56 389 THR B N 1
ATOM 7858 C CA . THR B 1 389 ? 41.688 18.031 -1.944 1 92.56 389 THR B CA 1
ATOM 7859 C C . THR B 1 389 ? 41.219 18.562 -0.594 1 92.56 389 THR B C 1
ATOM 7861 O O . THR B 1 389 ? 41.969 19.234 0.115 1 92.56 389 THR B O 1
ATOM 7864 N N . ALA B 1 390 ? 40.031 18.234 -0.305 1 93.75 390 ALA B N 1
ATOM 7865 C CA . ALA B 1 390 ? 39.469 18.766 0.942 1 93.75 390 ALA B CA 1
ATOM 7866 C C . ALA B 1 390 ? 40.188 18.156 2.152 1 93.75 390 ALA B C 1
ATOM 7868 O O . ALA B 1 390 ? 40.5 16.969 2.162 1 93.75 390 ALA B O 1
ATOM 7869 N N . LYS B 1 391 ? 40.562 19 3.123 1 95.19 391 LYS B N 1
ATOM 7870 C CA . LYS B 1 391 ? 41.188 18.578 4.375 1 95.19 391 LYS B CA 1
ATOM 7871 C C . LYS B 1 391 ? 40.25 18.781 5.555 1 95.19 391 LYS B C 1
ATOM 7873 O O . LYS B 1 391 ? 39.281 19.578 5.469 1 95.19 391 LYS B O 1
ATOM 7878 N N . PRO B 1 392 ? 40.406 18 6.648 1 96.31 392 PRO B N 1
ATOM 7879 C CA . PRO B 1 392 ? 39.594 18.234 7.836 1 96.31 392 PRO B CA 1
ATOM 7880 C C . PRO B 1 392 ? 39.75 19.641 8.398 1 96.31 392 PRO B C 1
ATOM 7882 O O . PRO B 1 392 ? 40.844 20.188 8.406 1 96.31 392 PRO B O 1
ATOM 7885 N N . LEU B 1 393 ? 38.656 20.172 8.789 1 96.12 393 LEU B N 1
ATOM 7886 C CA . LEU B 1 393 ? 38.656 21.516 9.359 1 96.12 393 LEU B CA 1
ATOM 7887 C C . LEU B 1 393 ? 39.5 21.594 10.609 1 96.12 393 LEU B C 1
ATOM 7889 O O . LEU B 1 393 ? 39.406 20.734 11.492 1 96.12 393 LEU B O 1
ATOM 7893 N N . GLN B 1 394 ? 40.438 22.531 10.641 1 94.69 394 GLN B N 1
ATOM 7894 C CA . GLN B 1 394 ? 41.219 22.781 11.828 1 94.69 394 GLN B CA 1
ATOM 7895 C C . GLN B 1 394 ? 40.688 23.953 12.641 1 94.69 394 GLN B C 1
ATOM 7897 O O . GLN B 1 394 ? 40.906 25.109 12.289 1 94.69 394 GLN B O 1
ATOM 7902 N N . LEU B 1 395 ? 40 23.578 13.711 1 92.44 395 LEU B N 1
ATOM 7903 C CA . LEU B 1 395 ? 39.406 24.625 14.531 1 92.44 395 LEU B CA 1
ATOM 7904 C C . LEU B 1 395 ? 40.406 25.203 15.523 1 92.44 395 LEU B C 1
ATOM 7906 O O . LEU B 1 395 ? 40.969 24.469 16.328 1 92.44 395 LEU B O 1
ATOM 7910 N N . THR B 1 396 ? 40.656 26.516 15.461 1 90.06 396 THR B N 1
ATOM 7911 C CA . THR B 1 396 ? 41.531 27.188 16.406 1 90.06 396 THR B CA 1
ATOM 7912 C C . THR B 1 396 ? 40.75 28.094 17.344 1 90.06 396 THR B C 1
ATOM 7914 O O . THR B 1 396 ? 40.688 27.844 18.547 1 90.06 396 THR B O 1
ATOM 7917 N N . LYS B 1 397 ? 40 29.078 16.859 1 89.75 397 LYS B N 1
ATOM 7918 C CA . LYS B 1 397 ? 39.25 30.047 17.672 1 89.75 397 LYS B CA 1
ATOM 7919 C C . LYS B 1 397 ? 37.75 29.922 17.438 1 89.75 397 LYS B C 1
ATOM 7921 O O . LYS B 1 397 ? 36.969 30.094 18.359 1 89.75 397 LYS B O 1
ATOM 7926 N N . GLY B 1 398 ? 37.375 29.531 16.25 1 93.88 398 GLY B N 1
ATOM 7927 C CA . GLY B 1 398 ? 35.969 29.359 15.914 1 93.88 398 GLY B CA 1
ATOM 7928 C C . GLY B 1 398 ? 35.344 30.625 15.352 1 93.88 398 GLY B C 1
ATOM 7929 O O . GLY B 1 398 ? 34.156 30.891 15.609 1 93.88 398 GLY B O 1
ATOM 7930 N N . GLU B 1 399 ? 36.094 31.484 14.695 1 96.31 399 GLU B N 1
ATOM 7931 C CA . GLU B 1 399 ? 35.562 32.688 14.031 1 96.31 399 GLU B CA 1
ATOM 7932 C C . GLU B 1 399 ? 34.844 32.312 12.727 1 96.31 399 GLU B C 1
ATOM 7934 O O . GLU B 1 399 ? 35.375 31.531 11.93 1 96.31 399 GLU B O 1
ATOM 7939 N N . VAL B 1 400 ? 33.656 32.75 12.523 1 97.19 400 VAL B N 1
ATOM 7940 C CA . VAL B 1 400 ? 32.906 32.5 11.312 1 97.19 400 VAL B CA 1
ATOM 7941 C C . VAL B 1 400 ? 32.75 33.812 10.516 1 97.19 400 VAL B C 1
ATOM 7943 O O . VAL B 1 400 ? 32.312 34.844 11.055 1 97.19 400 VAL B O 1
ATOM 7946 N N . SER B 1 401 ? 33.094 33.781 9.227 1 97.44 401 SER B N 1
ATOM 7947 C CA . SER B 1 401 ? 33.062 35 8.414 1 97.44 401 SER B CA 1
ATOM 7948 C C . SER B 1 401 ? 32.312 34.75 7.105 1 97.44 401 SER B C 1
ATOM 7950 O O . SER B 1 401 ? 32.562 33.75 6.414 1 97.44 401 SER B O 1
ATOM 7952 N N . PHE B 1 402 ? 31.359 35.562 6.863 1 97 402 PHE B N 1
ATOM 7953 C CA . PHE B 1 402 ? 30.688 35.656 5.57 1 97 402 PHE B CA 1
ATOM 7954 C C . PHE B 1 402 ? 31.25 36.781 4.723 1 97 402 PHE B C 1
ATOM 7956 O O . PHE B 1 402 ? 31.219 37.938 5.129 1 97 402 PHE B O 1
ATOM 7963 N N . ASN B 1 403 ? 31.781 36.438 3.564 1 97.12 403 ASN B N 1
ATOM 7964 C CA . ASN B 1 403 ? 32.438 37.406 2.713 1 97.12 403 ASN B CA 1
ATOM 7965 C C . ASN B 1 403 ? 31.734 37.562 1.363 1 97.12 403 ASN B C 1
ATOM 7967 O O . ASN B 1 403 ? 31.938 36.719 0.471 1 97.12 403 ASN B O 1
ATOM 7971 N N . ASP B 1 404 ? 30.969 38.625 1.172 1 96.31 404 ASP B N 1
ATOM 7972 C CA . ASP B 1 404 ? 30.281 38.938 -0.077 1 96.31 404 ASP B CA 1
ATOM 7973 C C . ASP B 1 404 ? 29.516 37.75 -0.626 1 96.31 404 ASP B C 1
ATOM 7975 O O . ASP B 1 404 ? 29.719 37.344 -1.778 1 96.31 404 ASP B O 1
ATOM 7979 N N . VAL B 1 405 ? 28.797 37.25 0.244 1 96.19 405 VAL B N 1
ATOM 7980 C CA . VAL B 1 405 ? 28.109 36 -0.084 1 96.19 405 VAL B CA 1
ATOM 7981 C C . VAL B 1 405 ? 26.859 36.312 -0.921 1 96.19 405 VAL B C 1
ATOM 7983 O O . VAL B 1 405 ? 26.047 37.125 -0.54 1 96.19 405 VAL B O 1
ATOM 7986 N N . HIS B 1 406 ? 26.75 35.719 -2.111 1 96.19 406 HIS B N 1
ATOM 7987 C CA . HIS B 1 406 ? 25.578 35.75 -2.984 1 96.19 406 HIS B CA 1
ATOM 7988 C C . HIS B 1 406 ? 24.938 34.375 -3.105 1 96.19 406 HIS B C 1
ATOM 7990 O O . HIS B 1 406 ? 25.641 33.344 -3.227 1 96.19 406 HIS B O 1
ATOM 7996 N N . PHE B 1 407 ? 23.688 34.312 -2.963 1 94.5 407 PHE B N 1
ATOM 7997 C CA . PHE B 1 407 ? 23 33.031 -3.059 1 94.5 407 PHE B CA 1
ATOM 7998 C C . PHE B 1 407 ? 21.578 33.219 -3.553 1 94.5 407 PHE B C 1
ATOM 8000 O O . PHE B 1 407 ? 20.906 34.188 -3.188 1 94.5 407 PHE B O 1
ATOM 8007 N N . SER B 1 408 ? 21.156 32.344 -4.418 1 91.31 408 SER B N 1
ATOM 8008 C CA . SER B 1 408 ? 19.797 32.344 -4.949 1 91.31 408 SER B CA 1
ATOM 8009 C C . SER B 1 408 ? 19.234 30.906 -4.992 1 91.31 408 SER B C 1
ATOM 8011 O O . SER B 1 408 ? 19.984 29.953 -5.242 1 91.31 408 SER B O 1
ATOM 8013 N N . TYR B 1 409 ? 18.016 30.812 -4.473 1 84.12 409 TYR B N 1
ATOM 8014 C CA . TYR B 1 409 ? 17.297 29.578 -4.777 1 84.12 409 TYR B CA 1
ATOM 8015 C C . TYR B 1 409 ? 16.719 29.625 -6.184 1 84.12 409 TYR B C 1
ATOM 8017 O O . TYR B 1 409 ? 15.727 30.312 -6.426 1 84.12 409 TYR B O 1
ATOM 8025 N N . ASP B 1 410 ? 17.219 28.906 -7.02 1 79.75 410 ASP B N 1
ATOM 8026 C CA . ASP B 1 410 ? 16.781 28.953 -8.414 1 79.75 410 ASP B CA 1
ATOM 8027 C C . ASP B 1 410 ? 16.766 30.391 -8.938 1 79.75 410 ASP B C 1
ATOM 8029 O O . ASP B 1 410 ? 17.812 31.016 -9.102 1 79.75 410 ASP B O 1
ATOM 8033 N N . GLN B 1 411 ? 15.492 31.016 -8.938 1 77.94 411 GLN B N 1
ATOM 8034 C CA . GLN B 1 411 ? 15.406 32.344 -9.531 1 77.94 411 GLN B CA 1
ATOM 8035 C C . GLN B 1 411 ? 15.195 33.406 -8.461 1 77.94 411 GLN B C 1
ATOM 8037 O O . GLN B 1 411 ? 15.219 34.625 -8.75 1 77.94 411 GLN B O 1
ATOM 8042 N N . ARG B 1 412 ? 15.203 33 -7.293 1 80.75 412 ARG B N 1
ATOM 8043 C CA . ARG B 1 412 ? 14.977 33.969 -6.219 1 80.75 412 ARG B CA 1
ATOM 8044 C C . ARG B 1 412 ? 16.281 34.281 -5.473 1 80.75 412 ARG B C 1
ATOM 8046 O O . ARG B 1 412 ? 16.844 33.375 -4.824 1 80.75 412 ARG B O 1
ATOM 8053 N N . THR B 1 413 ? 16.641 35.5 -5.531 1 88.62 413 THR B N 1
ATOM 8054 C CA . THR B 1 413 ? 17.859 35.906 -4.844 1 88.62 413 THR B CA 1
ATOM 8055 C C . THR B 1 413 ? 17.594 36.125 -3.355 1 88.62 413 THR B C 1
ATOM 8057 O O . THR B 1 413 ? 16.672 36.844 -2.977 1 88.62 413 THR B O 1
ATOM 8060 N N . ILE B 1 414 ? 18.344 35.469 -2.535 1 89.44 414 ILE B N 1
ATOM 8061 C CA . ILE B 1 414 ? 18.172 35.594 -1.09 1 89.44 414 ILE B CA 1
ATOM 8062 C C . ILE B 1 414 ? 19.234 36.531 -0.526 1 89.44 414 ILE B C 1
ATOM 8064 O O . ILE B 1 414 ? 18.922 37.469 0.208 1 89.44 414 ILE B O 1
ATOM 8068 N N . PHE B 1 415 ? 20.5 36.281 -0.876 1 93.38 415 PHE B N 1
ATOM 8069 C CA . PHE B 1 415 ? 21.594 37.156 -0.438 1 93.38 415 PHE B CA 1
ATOM 8070 C C . PHE B 1 415 ? 22.266 37.812 -1.629 1 93.38 415 PHE B C 1
ATOM 8072 O O . PHE B 1 415 ? 22.5 37.188 -2.66 1 93.38 415 PHE B O 1
ATOM 8079 N N . ASP B 1 416 ? 22.5 39.094 -1.493 1 93.69 416 ASP B N 1
ATOM 8080 C CA . ASP B 1 416 ? 23.109 39.906 -2.535 1 93.69 416 ASP B CA 1
ATOM 8081 C C . ASP B 1 416 ? 24.344 40.656 -1.998 1 93.69 416 ASP B C 1
ATOM 8083 O O . ASP B 1 416 ? 24.375 41.906 -2.002 1 93.69 416 ASP B O 1
ATOM 8087 N N . GLY B 1 417 ? 25.234 39.938 -1.635 1 94.38 417 GLY B N 1
ATOM 8088 C CA . GLY B 1 417 ? 26.469 40.5 -1.118 1 94.38 417 GLY B CA 1
ATOM 8089 C C . GLY B 1 417 ? 26.484 40.625 0.393 1 94.38 417 GLY B C 1
ATOM 8090 O O . GLY B 1 417 ? 26.75 41.719 0.93 1 94.38 417 GLY B O 1
ATOM 8091 N N . LEU B 1 418 ? 26.156 39.594 1.061 1 94.69 418 LEU B N 1
ATOM 8092 C CA . LEU B 1 418 ? 26.094 39.562 2.518 1 94.69 418 LEU B CA 1
ATOM 8093 C C . LEU B 1 418 ? 27.5 39.438 3.109 1 94.69 418 LEU B C 1
ATOM 8095 O O . LEU B 1 418 ? 28.25 38.531 2.764 1 94.69 418 LEU B O 1
ATOM 8099 N N . THR B 1 419 ? 27.891 40.438 3.965 1 96.19 419 THR B N 1
ATOM 8100 C CA . THR B 1 419 ? 29.203 40.438 4.586 1 96.19 419 THR B CA 1
ATOM 8101 C C . THR B 1 419 ? 29.109 40.75 6.078 1 96.19 419 THR B C 1
ATOM 8103 O O . THR B 1 419 ? 28.578 41.781 6.473 1 96.19 419 THR B O 1
ATOM 8106 N N . PHE B 1 420 ? 29.547 39.781 6.945 1 95.44 420 PHE B N 1
ATOM 8107 C CA . PHE B 1 420 ? 29.656 40 8.383 1 95.44 420 PHE B CA 1
ATOM 8108 C C . PHE B 1 420 ? 30.531 38.938 9.039 1 95.44 420 PHE B C 1
ATOM 8110 O O . PHE B 1 420 ? 30.844 37.906 8.414 1 95.44 420 PHE B O 1
ATOM 8117 N N . THR B 1 421 ? 30.938 39.219 10.242 1 95.94 421 THR B N 1
ATOM 8118 C CA . THR B 1 421 ? 31.812 38.281 10.961 1 95.94 421 THR B CA 1
ATOM 8119 C C . THR B 1 421 ? 31.281 38.031 12.367 1 95.94 421 THR B C 1
ATOM 8121 O O . THR B 1 421 ? 30.812 38.969 13.031 1 95.94 421 THR B O 1
ATOM 8124 N N . VAL B 1 422 ? 31.359 36.781 12.758 1 96.12 422 VAL B N 1
ATOM 8125 C CA . VAL B 1 422 ? 31.078 36.406 14.141 1 96.12 422 VAL B CA 1
ATOM 8126 C C . VAL B 1 422 ? 32.406 36.094 14.852 1 96.12 422 VAL B C 1
ATOM 8128 O O . VAL B 1 422 ? 33 35.031 14.617 1 96.12 422 VAL B O 1
ATOM 8131 N N . PRO B 1 423 ? 32.75 37.031 15.727 1 94.88 423 PRO B N 1
ATOM 8132 C CA . PRO B 1 423 ? 34.031 36.812 16.406 1 94.88 423 PRO B CA 1
ATOM 8133 C C . PRO B 1 423 ? 34.031 35.531 17.266 1 94.88 423 PRO B C 1
ATOM 8135 O O . PRO B 1 423 ? 32.969 35.156 17.781 1 94.88 423 PRO B O 1
ATOM 8138 N N . ALA B 1 424 ? 35.25 35 17.484 1 95.19 424 ALA B N 1
ATOM 8139 C CA . ALA B 1 424 ? 35.406 33.781 18.266 1 95.19 424 ALA B CA 1
ATOM 8140 C C . ALA B 1 424 ? 34.938 33.969 19.703 1 95.19 424 ALA B C 1
ATOM 8142 O O . ALA B 1 424 ? 35.281 34.969 20.344 1 95.19 424 ALA B O 1
ATOM 8143 N N . GLY B 1 425 ? 34 33.094 20.094 1 93.06 425 GLY B N 1
ATOM 8144 C CA . GLY B 1 425 ? 33.562 33.062 21.484 1 93.06 425 GLY B CA 1
ATOM 8145 C C . GLY B 1 425 ? 32.5 34.094 21.797 1 93.06 425 GLY B C 1
ATOM 8146 O O . GLY B 1 425 ? 32.094 34.25 22.953 1 93.06 425 GLY B O 1
ATOM 8147 N N . LYS B 1 426 ? 32.062 34.75 20.797 1 93.31 426 LYS B N 1
ATOM 8148 C CA . LYS B 1 426 ? 31.047 35.781 21 1 93.31 426 LYS B CA 1
ATOM 8149 C C . LYS B 1 426 ? 29.688 35.344 20.438 1 93.31 426 LYS B C 1
ATOM 8151 O O . LYS B 1 426 ? 29.625 34.406 19.641 1 93.31 426 LYS B O 1
ATOM 8156 N N . SER B 1 427 ? 28.688 35.969 20.938 1 92.75 427 SER B N 1
ATOM 8157 C CA . SER B 1 427 ? 27.328 35.688 20.469 1 92.75 427 SER B CA 1
ATOM 8158 C C . SER B 1 427 ? 26.812 36.812 19.562 1 92.75 427 SER B C 1
ATOM 8160 O O . SER B 1 427 ? 26.906 38 19.906 1 92.75 427 SER B O 1
ATOM 8162 N N . VAL B 1 428 ? 26.344 36.406 18.406 1 93.31 428 VAL B N 1
ATOM 8163 C CA . VAL B 1 428 ? 25.812 37.375 17.438 1 93.31 428 VAL B CA 1
ATOM 8164 C C . VAL B 1 428 ? 24.359 37.031 17.125 1 93.31 428 VAL B C 1
ATOM 8166 O O . VAL B 1 428 ? 24.031 35.844 16.859 1 93.31 428 VAL B O 1
ATOM 8169 N N . ALA B 1 429 ? 23.469 37.969 17.172 1 92.56 429 ALA B N 1
ATOM 8170 C CA . ALA B 1 429 ? 22.062 37.781 16.828 1 92.56 429 ALA B CA 1
ATOM 8171 C C . ALA B 1 429 ? 21.766 38.344 15.43 1 92.56 429 ALA B C 1
ATOM 8173 O O . ALA B 1 429 ? 22.266 39.406 15.055 1 92.56 429 ALA B O 1
ATOM 8174 N N . VAL B 1 430 ? 21.094 37.562 14.711 1 91.69 430 VAL B N 1
ATOM 8175 C CA . VAL B 1 430 ? 20.672 38 13.383 1 91.69 430 VAL B CA 1
ATOM 8176 C C . VAL B 1 430 ? 19.156 38.25 13.375 1 91.69 430 VAL B C 1
ATOM 8178 O O . VAL B 1 430 ? 18.375 37.344 13.688 1 91.69 430 VAL B O 1
ATOM 8181 N N . VAL B 1 431 ? 18.812 39.5 13.039 1 88.31 431 VAL B N 1
ATOM 8182 C CA . VAL B 1 431 ? 17.406 39.906 13.055 1 88.31 431 VAL B CA 1
ATOM 8183 C C . VAL B 1 431 ? 17 40.406 11.672 1 88.31 431 VAL B C 1
ATOM 8185 O O . VAL B 1 431 ? 17.828 40.938 10.93 1 88.31 431 VAL B O 1
ATOM 8188 N N . GLY B 1 432 ? 15.844 40.094 11.312 1 80.75 432 GLY B N 1
ATOM 8189 C CA . GLY B 1 432 ? 15.305 40.531 10.031 1 80.75 432 GLY B CA 1
ATOM 8190 C C . GLY B 1 432 ? 13.859 40.125 9.82 1 80.75 432 GLY B C 1
ATOM 8191 O O . GLY B 1 432 ? 13.289 39.406 10.648 1 80.75 432 GLY B O 1
ATOM 8192 N N . ALA B 1 433 ? 13.328 40.594 8.75 1 73.25 433 ALA B N 1
ATOM 8193 C CA . ALA B 1 433 ? 11.938 40.281 8.422 1 73.25 433 ALA B CA 1
ATOM 8194 C C . ALA B 1 433 ? 11.781 38.812 8.039 1 73.25 433 ALA B C 1
ATOM 8196 O O . ALA B 1 433 ? 12.766 38.125 7.742 1 73.25 433 ALA B O 1
ATOM 8197 N N . SER B 1 434 ? 10.555 38.281 8.211 1 70.5 434 SER B N 1
ATOM 8198 C CA . SER B 1 434 ? 10.266 36.938 7.754 1 70.5 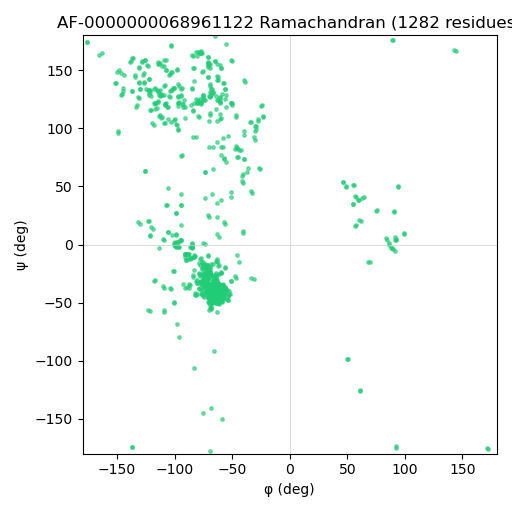434 SER B CA 1
ATOM 8199 C C . SER B 1 434 ? 10.57 36.781 6.27 1 70.5 434 SER B C 1
ATOM 8201 O O . SER B 1 434 ? 10.266 37.656 5.469 1 70.5 434 SER B O 1
ATOM 8203 N N . GLY B 1 435 ? 11.234 35.719 5.914 1 69.12 435 GLY B N 1
ATOM 8204 C CA . GLY B 1 435 ? 11.602 35.5 4.527 1 69.12 435 GLY B CA 1
ATOM 8205 C C . GLY B 1 435 ? 12.891 36.156 4.121 1 69.12 435 GLY B C 1
ATOM 8206 O O . GLY B 1 435 ? 13.289 36.125 2.953 1 69.12 435 GLY B O 1
ATOM 8207 N N . GLY B 1 436 ? 13.438 36.812 5.066 1 72.75 436 GLY B N 1
ATOM 8208 C CA . GLY B 1 436 ? 14.648 37.531 4.754 1 72.75 436 GLY B CA 1
ATOM 8209 C C . GLY B 1 436 ? 15.867 36.656 4.582 1 72.75 436 GLY B C 1
ATOM 8210 O O . GLY B 1 436 ? 16.969 37.156 4.297 1 72.75 436 GLY B O 1
ATOM 8211 N N . GLY B 1 437 ? 15.734 35.375 4.707 1 80.56 437 GLY B N 1
ATOM 8212 C CA . GLY B 1 437 ? 16.828 34.438 4.434 1 80.56 437 GLY B CA 1
ATOM 8213 C C . GLY B 1 437 ? 17.547 33.969 5.688 1 80.56 437 GLY B C 1
ATOM 8214 O O . GLY B 1 437 ? 18.609 33.375 5.613 1 80.56 437 GLY B O 1
ATOM 8215 N N . LYS B 1 438 ? 17.109 34.219 6.789 1 83.38 438 LYS B N 1
ATOM 8216 C CA . LYS B 1 438 ? 17.766 33.875 8.055 1 83.38 438 LYS B CA 1
ATOM 8217 C C . LYS B 1 438 ? 18.047 32.375 8.141 1 83.38 438 LYS B C 1
ATOM 8219 O O . LYS B 1 438 ? 19.141 31.969 8.531 1 83.38 438 LYS B O 1
ATOM 8224 N N . SER B 1 439 ? 17.078 31.562 7.672 1 85 439 SER B N 1
ATOM 8225 C CA . SER B 1 439 ? 17.266 30.125 7.715 1 85 439 SER B CA 1
ATOM 8226 C C . SER B 1 439 ? 18.266 29.656 6.66 1 85 439 SER B C 1
ATOM 8228 O O . SER B 1 439 ? 18.906 28.609 6.812 1 85 439 SER B O 1
ATOM 8230 N N . THR B 1 440 ? 18.375 30.469 5.629 1 90.25 440 THR B N 1
ATOM 8231 C CA . THR B 1 440 ? 19.312 30.156 4.562 1 90.25 440 THR B CA 1
ATOM 8232 C C . THR B 1 440 ? 20.75 30.297 5.059 1 90.25 440 THR B C 1
ATOM 8234 O O . THR B 1 440 ? 21.656 29.625 4.566 1 90.25 440 THR B O 1
ATOM 8237 N N . LEU B 1 441 ? 20.922 31.156 6.078 1 92.69 441 LEU B N 1
ATOM 8238 C CA . LEU B 1 441 ? 22.25 31.312 6.668 1 92.69 441 LEU B CA 1
ATOM 8239 C C . LEU B 1 441 ? 22.75 29.984 7.234 1 92.69 441 LEU B C 1
ATOM 8241 O O . LEU B 1 441 ? 23.906 29.609 7.02 1 92.69 441 LEU B O 1
ATOM 8245 N N . LEU B 1 442 ? 21.875 29.344 7.906 1 91.44 442 LEU B N 1
ATOM 8246 C CA . LEU B 1 442 ? 22.203 28.031 8.484 1 91.44 442 LEU B CA 1
ATOM 8247 C C . LEU B 1 442 ? 22.516 27.016 7.391 1 91.44 442 LEU B C 1
ATOM 8249 O O . LEU B 1 442 ? 23.469 26.25 7.512 1 91.44 442 LEU B O 1
ATOM 8253 N N . ARG B 1 443 ? 21.781 27.047 6.355 1 92.5 443 ARG B N 1
ATOM 8254 C CA . ARG B 1 443 ? 21.938 26.078 5.273 1 92.5 443 ARG B CA 1
ATOM 8255 C C . ARG B 1 443 ? 23.266 26.266 4.555 1 92.5 443 ARG B C 1
ATOM 8257 O O . ARG B 1 443 ? 23.875 25.297 4.094 1 92.5 443 ARG B O 1
ATOM 8264 N N . LEU B 1 444 ? 23.672 27.516 4.473 1 94.5 444 LEU B N 1
ATOM 8265 C CA . LEU B 1 444 ? 24.953 27.812 3.84 1 94.5 444 LEU B CA 1
ATOM 8266 C C . LEU B 1 444 ? 26.109 27.469 4.773 1 94.5 444 LEU B C 1
ATOM 8268 O O . LEU B 1 444 ? 27.125 26.906 4.34 1 94.5 444 LEU B O 1
ATOM 8272 N N . LEU B 1 445 ? 25.938 27.828 6.031 1 94.81 445 LEU B N 1
ATOM 8273 C CA . LEU B 1 445 ? 26.984 27.547 7.008 1 94.81 445 LEU B CA 1
ATOM 8274 C C . LEU B 1 445 ? 27.219 26.047 7.145 1 94.81 445 LEU B C 1
ATOM 8276 O O . LEU B 1 445 ? 28.359 25.609 7.297 1 94.81 445 LEU B O 1
ATOM 8280 N N . TYR B 1 446 ? 26.156 25.312 7.098 1 94.75 446 TYR B N 1
ATOM 8281 C CA . TYR B 1 446 ? 26.234 23.859 7.215 1 94.75 446 TYR B CA 1
ATOM 8282 C C . TYR B 1 446 ? 26.531 23.219 5.867 1 94.75 446 TYR B C 1
ATOM 8284 O O . TYR B 1 446 ? 26.562 21.984 5.75 1 94.75 446 TYR B O 1
ATOM 8292 N N . ARG B 1 447 ? 26.625 24 4.824 1 94.69 447 ARG B N 1
ATOM 8293 C CA . ARG B 1 447 ? 26.938 23.641 3.447 1 94.69 447 ARG B CA 1
ATOM 8294 C C . ARG B 1 447 ? 25.922 22.641 2.896 1 94.69 447 ARG B C 1
ATOM 8296 O O . ARG B 1 447 ? 26.297 21.594 2.348 1 94.69 447 ARG B O 1
ATOM 8303 N N . PHE B 1 448 ? 24.719 22.875 3.287 1 93.12 448 PHE B N 1
ATOM 8304 C CA . PHE B 1 448 ? 23.656 22.219 2.539 1 93.12 448 PHE B CA 1
ATOM 8305 C C . PHE B 1 448 ? 23.594 22.734 1.105 1 93.12 448 PHE B C 1
ATOM 8307 O O . PHE B 1 448 ? 23.172 22.016 0.199 1 93.12 448 PHE B O 1
ATOM 8314 N N . TYR B 1 449 ? 24 24 1.038 1 92.5 449 TYR B N 1
ATOM 8315 C CA . TYR B 1 449 ? 24.172 24.688 -0.235 1 92.5 449 TYR B CA 1
ATOM 8316 C C . TYR B 1 449 ? 25.531 25.391 -0.288 1 92.5 449 TYR B C 1
ATOM 8318 O O . TYR B 1 449 ? 26.062 25.781 0.748 1 92.5 449 TYR B O 1
ATOM 8326 N N . ASP B 1 450 ? 25.969 25.5 -1.491 1 93.5 450 ASP B N 1
ATOM 8327 C CA . ASP B 1 450 ? 27.141 26.344 -1.706 1 93.5 450 ASP B CA 1
ATOM 8328 C C . ASP B 1 450 ? 26.734 27.719 -2.258 1 93.5 450 ASP B C 1
ATOM 8330 O O . ASP B 1 450 ? 25.828 27.812 -3.072 1 93.5 450 ASP B O 1
ATOM 8334 N N . PRO B 1 451 ? 27.344 28.672 -1.664 1 94.31 451 PRO B N 1
ATOM 8335 C CA . PRO B 1 451 ? 27.031 30 -2.197 1 94.31 451 PRO B CA 1
ATOM 8336 C C . PRO B 1 451 ? 27.391 30.125 -3.676 1 94.31 451 PRO B C 1
ATOM 8338 O O . PRO B 1 451 ? 28.297 29.453 -4.164 1 94.31 451 PRO B O 1
ATOM 8341 N N . SER B 1 452 ? 26.656 31 -4.34 1 93.12 452 SER B N 1
ATOM 8342 C CA . SER B 1 452 ? 26.906 31.25 -5.758 1 93.12 452 SER B CA 1
ATOM 8343 C C . SER B 1 452 ? 28.219 32 -5.961 1 93.12 452 SER B C 1
ATOM 8345 O O . SER B 1 452 ? 28.984 31.703 -6.879 1 93.12 452 SER B O 1
ATOM 8347 N N . SER B 1 453 ? 28.328 33 -5.262 1 94 453 SER B N 1
ATOM 8348 C CA . SER B 1 453 ? 29.562 33.781 -5.223 1 94 453 SER B CA 1
ATOM 8349 C C . SER B 1 453 ? 29.906 34.219 -3.799 1 94 453 SER B C 1
ATOM 8351 O O . SER B 1 453 ? 29.047 34.188 -2.91 1 94 453 SER B O 1
ATOM 8353 N N . GLY B 1 454 ? 31.188 34.5 -3.584 1 95.62 454 GLY B N 1
ATOM 8354 C CA . GLY B 1 454 ? 31.641 34.812 -2.238 1 95.62 454 GLY B CA 1
ATOM 8355 C C . GLY B 1 454 ? 32.125 33.594 -1.483 1 95.62 454 GLY B C 1
ATOM 8356 O O . GLY B 1 454 ? 32.312 32.5 -2.074 1 95.62 454 GLY B O 1
ATOM 8357 N N . SER B 1 455 ? 32.469 33.812 -0.188 1 96.25 455 SER B N 1
ATOM 8358 C CA . SER B 1 455 ? 32.969 32.656 0.567 1 96.25 455 SER B CA 1
ATOM 8359 C C . SER B 1 455 ? 32.594 32.75 2.039 1 96.25 455 SER B C 1
ATOM 8361 O O . SER B 1 455 ? 32.375 33.844 2.562 1 96.25 455 SER B O 1
ATOM 8363 N N . ILE B 1 456 ? 32.438 31.656 2.594 1 97 456 ILE B N 1
ATOM 8364 C CA . ILE B 1 456 ? 32.25 31.516 4.035 1 97 456 ILE B CA 1
ATOM 8365 C C . ILE B 1 456 ? 33.438 30.797 4.648 1 97 456 ILE B C 1
ATOM 8367 O O . ILE B 1 456 ? 33.844 29.734 4.156 1 97 456 ILE B O 1
ATOM 8371 N N . THR B 1 457 ? 33.969 31.438 5.688 1 97.25 457 THR B N 1
ATOM 8372 C CA . THR B 1 457 ? 35.188 30.859 6.262 1 97.25 457 THR B CA 1
ATOM 8373 C C . THR B 1 457 ? 35.031 30.656 7.77 1 97.25 457 THR B C 1
ATOM 8375 O O . THR B 1 457 ? 34.281 31.391 8.422 1 97.25 457 THR B O 1
ATOM 8378 N N . ILE B 1 458 ? 35.625 29.625 8.281 1 97.12 458 ILE B N 1
ATOM 8379 C CA . ILE B 1 458 ? 35.812 29.406 9.711 1 97.12 458 ILE B CA 1
ATOM 8380 C C . ILE B 1 458 ? 37.312 29.422 10.055 1 97.12 458 ILE B C 1
ATOM 8382 O O . ILE B 1 458 ? 38.094 28.609 9.539 1 97.12 458 ILE B O 1
ATOM 8386 N N . ASP B 1 459 ? 37.688 30.344 10.844 1 96.44 459 ASP B N 1
ATOM 8387 C CA . ASP B 1 459 ? 39.094 30.562 11.188 1 96.44 459 ASP B CA 1
ATOM 8388 C C . ASP B 1 459 ? 39.938 30.734 9.938 1 96.44 459 ASP B C 1
ATOM 8390 O O . ASP B 1 459 ? 41 30.125 9.82 1 96.44 459 ASP B O 1
ATOM 8394 N N . GLY B 1 460 ? 39.375 31.328 8.969 1 94 460 GLY B N 1
ATOM 8395 C CA . GLY B 1 460 ? 40.094 31.656 7.754 1 94 460 GLY B CA 1
ATOM 8396 C C . GLY B 1 460 ? 40.062 30.547 6.723 1 94 460 GLY B C 1
ATOM 8397 O O . GLY B 1 460 ? 40.531 30.719 5.602 1 94 460 GLY B O 1
ATOM 8398 N N . GLN B 1 461 ? 39.5 29.453 7.004 1 95.88 461 GLN B N 1
ATOM 8399 C CA . GLN B 1 461 ? 39.406 28.328 6.078 1 95.88 461 GLN B CA 1
ATOM 8400 C C . GLN B 1 461 ? 38.094 28.344 5.328 1 95.88 461 GLN B C 1
ATOM 8402 O O . GLN B 1 461 ? 37.031 28.344 5.941 1 95.88 461 GLN B O 1
ATOM 8407 N N . ASP B 1 462 ? 38.25 28.266 4.031 1 96.19 462 ASP B N 1
ATOM 8408 C CA . ASP B 1 462 ? 37.031 28.234 3.223 1 96.19 462 ASP B CA 1
ATOM 8409 C C . ASP B 1 462 ? 36.281 26.906 3.414 1 96.19 462 ASP B C 1
ATOM 8411 O O . ASP B 1 462 ? 36.906 25.844 3.398 1 96.19 462 ASP B O 1
ATOM 8415 N N . LEU B 1 463 ? 34.969 27.016 3.521 1 96.12 463 LEU B N 1
ATOM 8416 C CA . LEU B 1 463 ? 34.156 25.844 3.799 1 96.12 463 LEU B CA 1
ATOM 8417 C C . LEU B 1 463 ? 34.219 24.844 2.637 1 96.12 463 LEU B C 1
ATOM 8419 O O . LEU B 1 463 ? 34 23.641 2.828 1 96.12 463 LEU B O 1
ATOM 8423 N N . ARG B 1 464 ? 34.469 25.219 1.398 1 94.38 464 ARG B N 1
ATOM 8424 C CA . ARG B 1 464 ? 34.531 24.359 0.221 1 94.38 464 ARG B CA 1
ATOM 8425 C C . ARG B 1 464 ? 35.812 23.547 0.192 1 94.38 464 ARG B C 1
ATOM 8427 O O . ARG B 1 464 ? 35.906 22.547 -0.53 1 94.38 464 ARG B O 1
ATOM 8434 N N . GLY B 1 465 ? 36.719 24 1.025 1 94.69 465 GLY B N 1
ATOM 8435 C CA . GLY B 1 465 ? 38 23.344 1.06 1 94.69 465 GLY B CA 1
ATOM 8436 C C . GLY B 1 465 ? 38.156 22.375 2.221 1 94.69 465 GLY B C 1
ATOM 8437 O O . GLY B 1 465 ? 39.156 21.688 2.342 1 94.69 465 GLY B O 1
ATOM 8438 N N . VAL B 1 466 ? 37.188 22.234 3.049 1 95.81 466 VAL B N 1
ATOM 8439 C CA . VAL B 1 466 ? 37.219 21.328 4.191 1 95.81 466 VAL B CA 1
ATOM 8440 C C . VAL B 1 466 ? 36.219 20.203 4.008 1 95.81 466 VAL B C 1
ATOM 8442 O O . VAL B 1 466 ? 35.281 20.328 3.215 1 95.81 466 VAL B O 1
ATOM 8445 N N . THR B 1 467 ? 36.469 19.078 4.684 1 95.94 467 THR B N 1
ATOM 8446 C CA . THR B 1 467 ? 35.562 17.953 4.566 1 95.94 467 THR B CA 1
ATOM 8447 C C . THR B 1 467 ? 34.25 18.234 5.273 1 95.94 467 THR B C 1
ATOM 8449 O O . THR B 1 467 ? 34.219 18.875 6.332 1 95.94 467 THR B O 1
ATOM 8452 N N . LEU B 1 468 ? 33.156 17.766 4.746 1 95.06 468 LEU B N 1
ATOM 8453 C CA . LEU B 1 468 ? 31.828 18 5.289 1 95.06 468 LEU B CA 1
ATOM 8454 C C . LEU B 1 468 ? 31.703 17.391 6.684 1 95.06 468 LEU B C 1
ATOM 8456 O O . LEU B 1 468 ? 31.094 18 7.57 1 95.06 468 LEU B O 1
ATOM 8460 N N . ASP B 1 469 ? 32.25 16.25 6.844 1 94.81 469 ASP B N 1
ATOM 8461 C CA . ASP B 1 469 ? 32.156 15.57 8.133 1 94.81 469 ASP B CA 1
ATOM 8462 C C . ASP B 1 469 ? 32.812 16.406 9.242 1 94.81 469 ASP B C 1
ATOM 8464 O O . ASP B 1 469 ? 32.219 16.594 10.305 1 94.81 469 ASP B O 1
ATOM 8468 N N . SER B 1 470 ? 34 16.953 8.969 1 95.88 470 SER B N 1
ATOM 8469 C CA . SER B 1 470 ? 34.688 17.75 9.961 1 95.88 470 SER B CA 1
ATOM 8470 C C . SER B 1 470 ? 34 19.078 10.211 1 95.88 470 SER B C 1
ATOM 8472 O O . SER B 1 470 ? 33.938 19.562 11.344 1 95.88 470 SER B O 1
ATOM 8474 N N . LEU B 1 471 ? 33.438 19.641 9.195 1 96 471 LEU B N 1
ATOM 8475 C CA . LEU B 1 471 ? 32.719 20.891 9.305 1 96 471 LEU B CA 1
ATOM 8476 C C . LEU B 1 471 ? 31.484 20.734 10.172 1 96 471 LEU B C 1
ATOM 8478 O O . LEU B 1 471 ? 31.281 21.516 11.109 1 96 471 LEU B O 1
ATOM 8482 N N . ARG B 1 472 ? 30.734 19.734 9.914 1 95.19 472 ARG B N 1
ATOM 8483 C CA . ARG B 1 472 ? 29.438 19.562 10.562 1 95.19 472 ARG B CA 1
ATOM 8484 C C . ARG B 1 472 ? 29.609 19.078 12 1 95.19 472 ARG B C 1
ATOM 8486 O O . ARG B 1 472 ? 28.734 19.297 12.844 1 95.19 472 ARG B O 1
ATOM 8493 N N . ARG B 1 473 ? 30.719 18.516 12.289 1 94.62 473 ARG B N 1
ATOM 8494 C CA . ARG B 1 473 ? 31 18.047 13.641 1 94.62 473 ARG B CA 1
ATOM 8495 C C . ARG B 1 473 ? 31.234 19.219 14.594 1 94.62 473 ARG B C 1
ATOM 8497 O O . ARG B 1 473 ? 30.953 19.125 15.789 1 94.62 473 ARG B O 1
ATOM 8504 N N . VAL B 1 474 ? 31.609 20.312 14.07 1 95 474 VAL B N 1
ATOM 8505 C CA . VAL B 1 474 ? 32.031 21.422 14.93 1 95 474 VAL B CA 1
ATOM 8506 C C . VAL B 1 474 ? 30.859 22.406 15.086 1 95 474 VAL B C 1
ATOM 8508 O O . VAL B 1 474 ? 30.938 23.359 15.867 1 95 474 VAL B O 1
ATOM 8511 N N . ILE B 1 475 ? 29.797 22.125 14.438 1 95.5 475 ILE B N 1
ATOM 8512 C CA . ILE B 1 475 ? 28.672 23.047 14.492 1 95.5 475 ILE B CA 1
ATOM 8513 C C . ILE B 1 475 ? 27.469 22.359 15.133 1 95.5 475 ILE B C 1
ATOM 8515 O O . ILE B 1 475 ? 27.047 21.297 14.68 1 95.5 475 ILE B O 1
ATOM 8519 N N . GLY B 1 476 ? 26.938 22.859 16.188 1 93.81 476 GLY B N 1
ATOM 8520 C CA . GLY B 1 476 ? 25.688 22.438 16.781 1 93.81 476 GLY B CA 1
ATOM 8521 C C . GLY B 1 476 ? 24.5 23.297 16.359 1 93.81 476 GLY B C 1
ATOM 8522 O O . GLY B 1 476 ? 24.641 24.516 16.25 1 93.81 476 GLY B O 1
ATOM 8523 N N . VAL B 1 477 ? 23.359 22.625 16.047 1 92.94 477 VAL B N 1
ATOM 8524 C CA . VAL B 1 477 ? 22.266 23.391 15.492 1 92.94 477 VAL B CA 1
ATOM 8525 C C . VAL B 1 477 ? 20.969 23.078 16.25 1 92.94 477 VAL B C 1
ATOM 8527 O O . VAL B 1 477 ? 20.719 21.922 16.594 1 92.94 477 VAL B O 1
ATOM 8530 N N . VAL B 1 478 ? 20.234 24.078 16.609 1 90.25 478 VAL B N 1
ATOM 8531 C CA . VAL B 1 478 ? 18.844 23.969 17 1 90.25 478 VAL B CA 1
ATOM 8532 C C . VAL B 1 478 ? 17.953 24.578 15.922 1 90.25 478 VAL B C 1
ATOM 8534 O O . VAL B 1 478 ? 17.828 25.797 15.82 1 90.25 478 VAL B O 1
ATOM 8537 N N . PRO B 1 479 ? 17.328 23.719 15.188 1 88.44 479 PRO B N 1
ATOM 8538 C CA . PRO B 1 479 ? 16.547 24.219 14.062 1 88.44 479 PRO B CA 1
ATOM 8539 C C . PRO B 1 479 ? 15.203 24.812 14.492 1 88.44 479 PRO B C 1
ATOM 8541 O O . PRO B 1 479 ? 14.758 24.578 15.617 1 88.44 479 PRO B O 1
ATOM 8544 N N . GLN B 1 480 ? 14.641 25.547 13.516 1 78.94 480 GLN B N 1
ATOM 8545 C CA . GLN B 1 480 ? 13.32 26.125 13.734 1 78.94 480 GLN B CA 1
ATOM 8546 C C . GLN B 1 480 ? 12.258 25.016 13.82 1 78.94 480 GLN B C 1
ATOM 8548 O O . GLN B 1 480 ? 11.469 24.984 14.773 1 78.94 480 GLN B O 1
ATOM 8553 N N . ASP B 1 481 ? 12.32 24.125 12.82 1 79 481 ASP B N 1
ATOM 8554 C CA . ASP B 1 481 ? 11.422 22.984 12.789 1 79 481 ASP B CA 1
ATOM 8555 C C . ASP B 1 481 ? 12.117 21.719 13.289 1 79 481 ASP B C 1
ATOM 8557 O O . ASP B 1 481 ? 12.977 21.156 12.609 1 79 481 ASP B O 1
ATOM 8561 N N . THR B 1 482 ? 11.664 21.391 14.5 1 84 482 THR B N 1
ATOM 8562 C CA . THR B 1 482 ? 12.289 20.203 15.094 1 84 482 THR B CA 1
ATOM 8563 C C . THR B 1 482 ? 11.508 18.938 14.75 1 84 482 THR B C 1
ATOM 8565 O O . THR B 1 482 ? 10.312 18.844 15.055 1 84 482 THR B O 1
ATOM 8568 N N . VAL B 1 483 ? 12.172 18.062 14.078 1 86.75 483 VAL B N 1
ATOM 8569 C CA . VAL B 1 483 ? 11.57 16.766 13.789 1 86.75 483 VAL B CA 1
ATOM 8570 C C . VAL B 1 483 ? 12.266 15.68 14.617 1 86.75 483 VAL B C 1
ATOM 8572 O O . VAL B 1 483 ? 13.484 15.734 14.828 1 86.75 483 VAL B O 1
ATOM 8575 N N . LEU B 1 484 ? 11.5 14.836 15.164 1 91.19 484 LEU B N 1
ATOM 8576 C CA . LEU B 1 484 ? 12.023 13.766 16 1 91.19 484 LEU B CA 1
ATOM 8577 C C . LEU B 1 484 ? 11.789 12.406 15.367 1 91.19 484 LEU B C 1
ATOM 8579 O O . LEU B 1 484 ? 10.883 12.25 14.539 1 91.19 484 LEU B O 1
ATOM 8583 N N . PHE B 1 485 ? 12.625 11.469 15.742 1 92.75 485 PHE B N 1
ATOM 8584 C CA . PHE B 1 485 ? 12.484 10.094 15.289 1 92.75 485 PHE B CA 1
ATOM 8585 C C . PHE B 1 485 ? 11.344 9.391 16.031 1 92.75 485 PHE B C 1
ATOM 8587 O O . PHE B 1 485 ? 11.055 9.719 17.172 1 92.75 485 PHE B O 1
ATOM 8594 N N . ASN B 1 486 ? 10.719 8.453 15.305 1 91.38 486 ASN B N 1
ATOM 8595 C CA . ASN B 1 486 ? 9.711 7.621 15.953 1 91.38 486 ASN B CA 1
ATOM 8596 C C . ASN B 1 486 ? 10.344 6.59 16.875 1 91.38 486 ASN B C 1
ATOM 8598 O O . ASN B 1 486 ? 10.203 5.387 16.672 1 91.38 486 ASN B O 1
ATOM 8602 N N . GLU B 1 487 ? 11.016 7.078 17.859 1 93.06 487 GLU B N 1
ATOM 8603 C CA . GLU B 1 487 ? 11.742 6.305 18.859 1 93.06 487 GLU B CA 1
ATOM 8604 C C . GLU B 1 487 ? 11.523 6.871 20.25 1 93.06 487 GLU B C 1
ATOM 8606 O O . GLU B 1 487 ? 10.758 7.824 20.438 1 93.06 487 GLU B O 1
ATOM 8611 N N . SER B 1 488 ? 12.219 6.32 21.188 1 93.5 488 SER B N 1
ATOM 8612 C CA . SER B 1 488 ? 12.07 6.75 22.578 1 93.5 488 SER B CA 1
ATOM 8613 C C . SER B 1 488 ? 12.656 8.141 22.797 1 93.5 488 SER B C 1
ATOM 8615 O O . SER B 1 488 ? 13.469 8.609 22 1 93.5 488 SER B O 1
ATOM 8617 N N . LEU B 1 489 ? 12.156 8.766 23.828 1 93.88 489 LEU B N 1
ATOM 8618 C CA . LEU B 1 489 ? 12.711 10.062 24.219 1 93.88 489 LEU B CA 1
ATOM 8619 C C . LEU B 1 489 ? 14.211 9.961 24.469 1 93.88 489 LEU B C 1
ATOM 8621 O O . LEU B 1 489 ? 14.969 10.852 24.078 1 93.88 489 LEU B O 1
ATOM 8625 N N . TYR B 1 490 ? 14.617 8.891 25.031 1 94.62 490 TYR B N 1
ATOM 8626 C CA . TYR B 1 490 ? 16.031 8.648 25.297 1 94.62 490 TYR B CA 1
ATOM 8627 C C . TYR B 1 490 ? 16.828 8.625 24 1 94.62 490 TYR B C 1
ATOM 8629 O O . TYR B 1 490 ? 17.875 9.281 23.891 1 94.62 490 TYR B O 1
ATOM 8637 N N . PHE B 1 491 ? 16.375 7.871 23.094 1 94.5 491 PHE B N 1
ATOM 8638 C CA . PHE B 1 491 ? 17.062 7.738 21.812 1 94.5 491 PHE B CA 1
ATOM 8639 C C . PHE B 1 491 ? 17.172 9.094 21.125 1 94.5 491 PHE B C 1
ATOM 8641 O O . PHE B 1 491 ? 18.219 9.422 20.562 1 94.5 491 PHE B O 1
ATOM 8648 N N . ASN B 1 492 ? 16.109 9.844 21.141 1 95.31 492 ASN B N 1
ATOM 8649 C CA . ASN B 1 492 ? 16.078 11.141 20.469 1 95.31 492 ASN B CA 1
ATOM 8650 C C . ASN B 1 492 ? 17.078 12.109 21.094 1 95.31 492 ASN B C 1
ATOM 8652 O O . ASN B 1 492 ? 17.734 12.883 20.391 1 95.31 492 ASN B O 1
ATOM 8656 N N . ILE B 1 493 ? 17.203 12.047 22.375 1 95.06 493 ILE B N 1
ATOM 8657 C CA . ILE B 1 493 ? 18.172 12.922 23.047 1 95.06 493 ILE B CA 1
ATOM 8658 C C . ILE B 1 493 ? 19.578 12.398 22.812 1 95.06 493 ILE B C 1
ATOM 8660 O O . ILE B 1 493 ? 20.484 13.156 22.453 1 95.06 493 ILE B O 1
ATOM 8664 N N . ALA B 1 494 ? 19.75 11.086 22.953 1 95.5 494 ALA B N 1
ATOM 8665 C CA . ALA B 1 494 ? 21.062 10.445 22.797 1 95.5 494 ALA B CA 1
ATOM 8666 C C . ALA B 1 494 ? 21.578 10.594 21.375 1 95.5 494 ALA B C 1
ATOM 8668 O O . ALA B 1 494 ? 22.766 10.398 21.109 1 95.5 494 ALA B O 1
ATOM 8669 N N . TYR B 1 495 ? 20.688 10.984 20.484 1 94.56 495 TYR B N 1
ATOM 8670 C CA . TYR B 1 495 ? 21.047 11.148 19.078 1 94.56 495 TYR B CA 1
ATOM 8671 C C . TYR B 1 495 ? 22.094 12.25 18.922 1 94.56 495 TYR B C 1
ATOM 8673 O O . TYR B 1 495 ? 22.812 12.289 17.922 1 94.56 495 TYR B O 1
ATOM 8681 N N . GLY B 1 496 ? 22.141 13.188 19.828 1 94.25 496 GLY B N 1
ATOM 8682 C CA . GLY B 1 496 ? 23.141 14.242 19.812 1 94.25 496 GLY B CA 1
ATOM 8683 C C . GLY B 1 496 ? 24.562 13.719 19.859 1 94.25 496 GLY B C 1
ATOM 8684 O O . GLY B 1 496 ? 25.453 14.297 19.234 1 94.25 496 GLY B O 1
ATOM 8685 N N . ASN B 1 497 ? 24.781 12.773 20.609 1 94.88 497 ASN B N 1
ATOM 8686 C CA . ASN B 1 497 ? 26.031 12.016 20.703 1 94.88 497 ASN B CA 1
ATOM 8687 C C . ASN B 1 497 ? 25.766 10.562 21.094 1 94.88 497 ASN B C 1
ATOM 8689 O O . ASN B 1 497 ? 25.75 10.234 22.281 1 94.88 497 ASN B O 1
ATOM 8693 N N . PRO B 1 498 ? 25.734 9.727 20.109 1 92.81 498 PRO B N 1
ATOM 8694 C CA . PRO B 1 498 ? 25.375 8.328 20.359 1 92.81 498 PRO B CA 1
ATOM 8695 C C . PRO B 1 498 ? 26.375 7.617 21.281 1 92.81 498 PRO B C 1
ATOM 8697 O O . PRO B 1 498 ? 26.062 6.559 21.828 1 92.81 498 PRO B O 1
ATOM 8700 N N . LEU B 1 499 ? 27.5 8.164 21.5 1 91.75 499 LEU B N 1
ATOM 8701 C CA . LEU B 1 499 ? 28.531 7.535 22.312 1 91.75 499 LEU B CA 1
ATOM 8702 C C . LEU B 1 499 ? 28.484 8.039 23.75 1 91.75 499 LEU B C 1
ATOM 8704 O O . LEU B 1 499 ? 29.219 7.547 24.609 1 91.75 499 LEU B O 1
ATOM 8708 N N . SER B 1 500 ? 27.594 8.945 24.016 1 93.12 500 SER B N 1
ATOM 8709 C CA . SER B 1 500 ? 27.5 9.523 25.344 1 93.12 500 SER B CA 1
ATOM 8710 C C . SER B 1 500 ? 26.953 8.508 26.344 1 93.12 500 SER B C 1
ATOM 8712 O O . SER B 1 500 ? 26.281 7.551 25.953 1 93.12 500 SER B O 1
ATOM 8714 N N . SER B 1 501 ? 27.266 8.68 27.547 1 95.06 501 SER B N 1
ATOM 8715 C CA . SER B 1 501 ? 26.75 7.824 28.609 1 95.06 501 SER B CA 1
ATOM 8716 C C . SER B 1 501 ? 25.297 8.188 28.953 1 95.06 501 SER B C 1
ATOM 8718 O O . SER B 1 501 ? 24.828 9.273 28.609 1 95.06 501 SER B O 1
ATOM 8720 N N . ALA B 1 502 ? 24.641 7.328 29.641 1 94.44 502 ALA B N 1
ATOM 8721 C CA . ALA B 1 502 ? 23.25 7.574 30.062 1 94.44 502 ALA B CA 1
ATOM 8722 C C . ALA B 1 502 ? 23.172 8.781 31 1 94.44 502 ALA B C 1
ATOM 8724 O O . ALA B 1 502 ? 22.219 9.555 30.938 1 94.44 502 ALA B O 1
ATOM 8725 N N . GLU B 1 503 ? 24.203 8.852 31.734 1 94.25 503 GLU B N 1
ATOM 8726 C CA . GLU B 1 503 ? 24.25 9.969 32.688 1 94.25 503 GLU B CA 1
ATOM 8727 C C . GLU B 1 503 ? 24.312 11.305 31.938 1 94.25 503 GLU B C 1
ATOM 8729 O O . GLU B 1 503 ? 23.656 12.273 32.344 1 94.25 503 GLU B O 1
ATOM 8734 N N . ASP B 1 504 ? 25.078 11.336 30.938 1 94.44 504 ASP B N 1
ATOM 8735 C CA . ASP B 1 504 ? 25.203 12.555 30.141 1 94.44 504 ASP B CA 1
ATOM 8736 C C . ASP B 1 504 ? 23.859 12.914 29.5 1 94.44 504 ASP B C 1
ATOM 8738 O O . ASP B 1 504 ? 23.5 14.094 29.406 1 94.44 504 ASP B O 1
ATOM 8742 N N . VAL B 1 505 ? 23.156 11.93 29.062 1 95.19 505 VAL B N 1
ATOM 8743 C CA . VAL B 1 505 ? 21.859 12.133 28.422 1 95.19 505 VAL B CA 1
ATOM 8744 C C . VAL B 1 505 ? 20.859 12.688 29.422 1 95.19 505 VAL B C 1
ATOM 8746 O O . VAL B 1 505 ? 20.125 13.625 29.125 1 95.19 505 VAL B O 1
ATOM 8749 N N . TYR B 1 506 ? 20.859 12.148 30.609 1 94.56 506 TYR B N 1
ATOM 8750 C CA . TYR B 1 506 ? 19.938 12.609 31.641 1 94.56 506 TYR B CA 1
ATOM 8751 C C . TYR B 1 506 ? 20.266 14.031 32.062 1 94.56 506 TYR B C 1
ATOM 8753 O O . TYR B 1 506 ? 19.359 14.836 32.312 1 94.56 506 TYR B O 1
ATOM 8761 N N . ASN B 1 507 ? 21.531 14.305 32.125 1 92.06 507 ASN B N 1
ATOM 8762 C CA . ASN B 1 507 ? 21.953 15.656 32.469 1 92.06 507 ASN B CA 1
ATOM 8763 C C . ASN B 1 507 ? 21.531 16.672 31.422 1 92.06 507 ASN B C 1
ATOM 8765 O O . ASN B 1 507 ? 21.078 17.766 31.766 1 92.06 507 ASN B O 1
ATOM 8769 N N . ALA B 1 508 ? 21.75 16.297 30.188 1 91.81 508 ALA B N 1
ATOM 8770 C CA . ALA B 1 508 ? 21.344 17.188 29.109 1 91.81 508 ALA B CA 1
ATOM 8771 C C . ALA B 1 508 ? 19.828 17.406 29.125 1 91.81 508 ALA B C 1
ATOM 8773 O O . ALA B 1 508 ? 19.359 18.516 28.875 1 91.81 508 ALA B O 1
ATOM 8774 N N . ALA B 1 509 ? 19.094 16.359 29.391 1 93.25 509 ALA B N 1
ATOM 8775 C CA . ALA B 1 509 ? 17.625 16.438 29.469 1 93.25 509 ALA B CA 1
ATOM 8776 C C . ALA B 1 509 ? 17.188 17.359 30.594 1 93.25 509 ALA B C 1
ATOM 8778 O O . ALA B 1 509 ? 16.266 18.156 30.438 1 93.25 509 ALA B O 1
ATOM 8779 N N . SER B 1 510 ? 17.844 17.25 31.688 1 89.44 510 SER B N 1
ATOM 8780 C CA . SER B 1 510 ? 17.516 18.078 32.844 1 89.44 510 SER B CA 1
ATOM 8781 C C . SER B 1 510 ? 17.859 19.547 32.562 1 89.44 510 SER B C 1
ATOM 8783 O O . SER B 1 510 ? 17.094 20.438 32.938 1 89.44 510 SER B O 1
ATOM 8785 N N . ALA B 1 511 ? 18.953 19.734 31.969 1 85.06 511 ALA B N 1
ATOM 8786 C CA . ALA B 1 511 ? 19.391 21.094 31.656 1 85.06 511 ALA B CA 1
ATOM 8787 C C . ALA B 1 511 ? 18.422 21.766 30.688 1 85.06 511 ALA B C 1
ATOM 8789 O O . ALA B 1 511 ? 18.188 22.969 30.766 1 85.06 511 ALA B O 1
ATOM 8790 N N . ALA B 1 512 ? 17.953 20.969 29.766 1 88.5 512 ALA B N 1
ATOM 8791 C CA . ALA B 1 512 ? 17.016 21.516 28.781 1 88.5 512 ALA B CA 1
ATOM 8792 C C . ALA B 1 512 ? 15.578 21.484 29.312 1 88.5 512 ALA B C 1
ATOM 8794 O O . ALA B 1 512 ? 14.641 21.844 28.594 1 88.5 512 ALA B O 1
ATOM 8795 N N . GLN B 1 513 ? 15.344 20.938 30.547 1 86.06 513 GLN B N 1
ATOM 8796 C CA . GLN B 1 513 ? 14.047 20.891 31.219 1 86.06 513 GLN B CA 1
ATOM 8797 C C . GLN B 1 513 ? 13.07 20.016 30.438 1 86.06 513 GLN B C 1
ATOM 8799 O O . GLN B 1 513 ? 11.922 20.406 30.219 1 86.06 513 GLN B O 1
ATOM 8804 N N . VAL B 1 514 ? 13.641 18.938 29.969 1 88.62 514 VAL B N 1
ATOM 8805 C CA . VAL B 1 514 ? 12.758 17.938 29.359 1 88.62 514 VAL B CA 1
ATOM 8806 C C . VAL B 1 514 ? 11.992 17.203 30.453 1 88.62 514 VAL B C 1
ATOM 8808 O O . VAL B 1 514 ? 12.594 16.641 31.375 1 88.62 514 VAL B O 1
ATOM 8811 N N . HIS B 1 515 ? 10.742 17.188 30.391 1 82.62 515 HIS B N 1
ATOM 8812 C CA . HIS B 1 515 ? 9.914 16.594 31.422 1 82.62 515 HIS B CA 1
ATOM 8813 C C . HIS B 1 515 ? 9.555 15.148 31.078 1 82.62 515 HIS B C 1
ATOM 8815 O O . HIS B 1 515 ? 8.398 14.844 30.781 1 82.62 515 HIS B O 1
ATOM 8821 N N . ALA B 1 516 ? 10.398 14.281 31.219 1 85.69 516 ALA B N 1
ATOM 8822 C CA . ALA B 1 516 ? 10.172 12.867 30.922 1 85.69 516 ALA B CA 1
ATOM 8823 C C . ALA B 1 516 ? 9.234 12.234 31.953 1 85.69 516 ALA B C 1
ATOM 8825 O O . ALA B 1 516 ? 8.562 11.242 31.656 1 85.69 516 ALA B O 1
ATOM 8826 N N . ASP B 1 517 ? 9.148 12.789 33.062 1 79.69 517 ASP B N 1
ATOM 8827 C CA . ASP B 1 517 ? 8.367 12.266 34.188 1 79.69 517 ASP B CA 1
ATOM 8828 C C . ASP B 1 517 ? 6.867 12.367 33.906 1 79.69 517 ASP B C 1
ATOM 8830 O O . ASP B 1 517 ? 6.07 11.594 34.438 1 79.69 517 ASP B O 1
ATOM 8834 N N . LYS B 1 518 ? 6.559 13.234 33.094 1 77.19 518 LYS B N 1
ATOM 8835 C CA . LYS B 1 518 ? 5.148 13.438 32.781 1 77.19 518 LYS B CA 1
ATOM 8836 C C . LYS B 1 518 ? 4.691 12.492 31.656 1 77.19 518 LYS B C 1
ATOM 8838 O O . LYS B 1 518 ? 3.504 12.43 31.344 1 77.19 518 LYS B O 1
ATOM 8843 N N . MET B 1 519 ? 5.625 11.766 31.203 1 84.69 519 MET B N 1
ATOM 8844 C CA . MET B 1 519 ? 5.293 10.883 30.094 1 84.69 519 MET B CA 1
ATOM 8845 C C . MET B 1 519 ? 5.012 9.469 30.594 1 84.69 519 MET B C 1
ATOM 8847 O O . MET B 1 519 ? 5.574 9.039 31.609 1 84.69 519 MET B O 1
ATOM 8851 N N . PRO B 1 520 ? 4.191 8.672 29.953 1 81 520 PRO B N 1
ATOM 8852 C CA . PRO B 1 520 ? 3.736 7.363 30.422 1 81 520 PRO B CA 1
ATOM 8853 C C . PRO B 1 520 ? 4.891 6.406 30.703 1 81 520 PRO B C 1
ATOM 8855 O O . PRO B 1 520 ? 4.84 5.641 31.672 1 81 520 PRO B O 1
ATOM 8858 N N . HIS B 1 521 ? 5.926 6.41 29.969 1 89.31 521 HIS B N 1
ATOM 8859 C CA . HIS B 1 521 ? 7.031 5.477 30.141 1 89.31 521 HIS B CA 1
ATOM 8860 C C . HIS B 1 521 ? 8.344 6.219 30.359 1 89.31 521 HIS B C 1
ATOM 8862 O O . HIS B 1 521 ? 9.414 5.703 30.016 1 89.31 521 HIS B O 1
ATOM 8868 N N . GLY B 1 522 ? 8.188 7.438 30.766 1 90.81 522 GLY B N 1
ATOM 8869 C CA . GLY B 1 522 ? 9.391 8.211 31.016 1 90.81 522 GLY B CA 1
ATOM 8870 C C . GLY B 1 522 ? 10.258 8.383 29.781 1 90.81 522 GLY B C 1
ATOM 8871 O O . GLY B 1 522 ? 9.766 8.766 28.719 1 90.81 522 GLY B O 1
ATOM 8872 N N . PHE B 1 523 ? 11.516 7.992 29.969 1 92.25 523 PHE B N 1
ATOM 8873 C CA . PHE B 1 523 ? 12.477 8.172 28.875 1 92.25 523 PHE B CA 1
ATOM 8874 C C . PHE B 1 523 ? 12.281 7.113 27.812 1 92.25 523 PHE B C 1
ATOM 8876 O O . PHE B 1 523 ? 12.766 7.266 26.688 1 92.25 523 PHE B O 1
ATOM 8883 N N . ASN B 1 524 ? 11.547 6.195 28.125 1 91.56 524 ASN B N 1
ATOM 8884 C CA . ASN B 1 524 ? 11.32 5.117 27.172 1 91.56 524 ASN B CA 1
ATOM 8885 C C . ASN B 1 524 ? 10.047 5.344 26.359 1 91.56 524 ASN B C 1
ATOM 8887 O O . ASN B 1 524 ? 9.711 4.543 25.484 1 91.56 524 ASN B O 1
ATOM 8891 N N . THR B 1 525 ? 9.43 6.41 26.562 1 89.62 525 THR B N 1
ATOM 8892 C CA . THR B 1 525 ? 8.203 6.715 25.828 1 89.62 525 THR B CA 1
ATOM 8893 C C . THR B 1 525 ? 8.508 6.992 24.359 1 89.62 525 THR B C 1
ATOM 8895 O O . THR B 1 525 ? 9.375 7.801 24.031 1 89.62 525 THR B O 1
ATOM 8898 N N . VAL B 1 526 ? 7.852 6.34 23.531 1 88.56 526 VAL B N 1
ATOM 8899 C CA . VAL B 1 526 ? 7.98 6.582 22.109 1 88.56 526 VAL B CA 1
ATOM 8900 C C . VAL B 1 526 ? 7.258 7.871 21.734 1 88.56 526 VAL B C 1
ATOM 8902 O O . VAL B 1 526 ? 6.066 8.031 22.016 1 88.56 526 VAL B O 1
ATOM 8905 N N . VAL B 1 527 ? 7.922 8.797 21.062 1 88.38 527 VAL B N 1
ATOM 8906 C CA . VAL B 1 527 ? 7.418 10.148 20.875 1 88.38 527 VAL B CA 1
ATOM 8907 C C . VAL B 1 527 ? 6.598 10.219 19.578 1 88.38 527 VAL B C 1
ATOM 8909 O O . VAL B 1 527 ? 5.91 11.211 19.328 1 88.38 527 VAL B O 1
ATOM 8912 N N . GLY B 1 528 ? 6.574 9.211 18.766 1 83.44 528 GLY B N 1
ATOM 8913 C CA . GLY B 1 528 ? 5.77 9.188 17.562 1 83.44 528 GLY B CA 1
ATOM 8914 C C . GLY B 1 528 ? 6.488 9.758 16.359 1 83.44 528 GLY B C 1
ATOM 8915 O O . GLY B 1 528 ? 7.539 10.383 16.484 1 83.44 528 GLY B O 1
ATOM 8916 N N . GLU B 1 529 ? 5.828 9.672 15.258 1 81.44 529 GLU B N 1
ATOM 8917 C CA . GLU B 1 529 ? 6.391 10.203 14.016 1 81.44 529 GLU B CA 1
ATOM 8918 C C . GLU B 1 529 ? 6.461 11.727 14.055 1 81.44 529 GLU B C 1
ATOM 8920 O O . GLU B 1 529 ? 5.492 12.391 14.438 1 81.44 529 GLU B O 1
ATOM 8925 N N . ARG B 1 530 ? 7.633 12.219 13.711 1 76.25 530 ARG B N 1
ATOM 8926 C CA . ARG B 1 530 ? 7.895 13.648 13.719 1 76.25 530 ARG B CA 1
ATOM 8927 C C . ARG B 1 530 ? 7.637 14.25 15.094 1 76.25 530 ARG B C 1
ATOM 8929 O O . ARG B 1 530 ? 7.406 15.453 15.227 1 76.25 530 ARG B O 1
ATOM 8936 N N . GLY B 1 531 ? 7.578 13.367 16.109 1 79.81 531 GLY B N 1
ATOM 8937 C CA . GLY B 1 531 ? 7.359 13.836 17.469 1 79.81 531 GLY B CA 1
ATOM 8938 C C . GLY B 1 531 ? 5.93 14.258 17.734 1 79.81 531 GLY B C 1
ATOM 8939 O O . GLY B 1 531 ? 5.676 15.125 18.578 1 79.81 531 GLY B O 1
ATOM 8940 N N . LEU B 1 532 ? 5.023 13.648 17.031 1 68.12 532 LEU B N 1
ATOM 8941 C CA . LEU B 1 532 ? 3.627 14.078 17.047 1 68.12 532 LEU B CA 1
ATOM 8942 C C . LEU B 1 532 ? 3.033 13.977 18.453 1 68.12 532 LEU B C 1
ATOM 8944 O O . LEU B 1 532 ? 2.045 14.648 18.75 1 68.12 532 LEU B O 1
ATOM 8948 N N . LYS B 1 533 ? 3.623 13.25 19.328 1 74.19 533 LYS B N 1
ATOM 8949 C CA . LYS B 1 533 ? 3.074 13.031 20.656 1 74.19 533 LYS B CA 1
ATOM 8950 C C . LYS B 1 533 ? 3.547 14.109 21.625 1 74.19 533 LYS B C 1
ATOM 8952 O O . LYS B 1 533 ? 3.08 14.172 22.766 1 74.19 533 LYS B O 1
ATOM 8957 N N . LEU B 1 534 ? 4.488 14.945 21.141 1 78.81 534 LEU B N 1
ATOM 8958 C CA . LEU B 1 534 ? 5.031 16.016 21.969 1 78.81 534 LEU B CA 1
ATOM 8959 C C . LEU B 1 534 ? 4.516 17.375 21.5 1 78.81 534 LEU B C 1
ATOM 8961 O O . LEU B 1 534 ? 4.207 17.562 20.328 1 78.81 534 LEU B O 1
ATOM 8965 N N . SER B 1 535 ? 4.41 18.234 22.406 1 74.31 535 SER B N 1
ATOM 8966 C CA . SER B 1 535 ? 4.082 19.609 22.062 1 74.31 535 SER B CA 1
ATOM 8967 C C . SER B 1 535 ? 5.25 20.297 21.375 1 74.31 535 SER B C 1
ATOM 8969 O O . SER B 1 535 ? 6.371 19.781 21.375 1 74.31 535 SER B O 1
ATOM 8971 N N . GLY B 1 536 ? 4.953 21.375 20.688 1 75.88 536 GLY B N 1
ATOM 8972 C CA . GLY B 1 536 ? 6.012 22.141 20.047 1 75.88 536 GLY B CA 1
ATOM 8973 C C . GLY B 1 536 ? 7.137 22.516 21 1 75.88 536 GLY B C 1
ATOM 8974 O O . GLY B 1 536 ? 8.312 22.375 20.656 1 75.88 536 GLY B O 1
ATOM 8975 N N . GLY B 1 537 ? 6.762 22.922 22.188 1 77.75 537 GLY B N 1
ATOM 8976 C CA . GLY B 1 537 ? 7.754 23.281 23.188 1 77.75 537 GLY B CA 1
ATOM 8977 C C . GLY B 1 537 ? 8.586 22.094 23.656 1 77.75 537 GLY B C 1
ATOM 8978 O O . GLY B 1 537 ? 9.797 22.234 23.875 1 77.75 537 GLY B O 1
ATOM 8979 N N . GLU B 1 538 ? 7.992 21 23.844 1 82 538 GLU B N 1
ATOM 8980 C CA . GLU B 1 538 ? 8.703 19.797 24.25 1 82 538 GLU B CA 1
ATOM 8981 C C . GLU B 1 538 ? 9.703 19.359 23.188 1 82 538 GLU B C 1
ATOM 8983 O O . GLU B 1 538 ? 10.812 18.906 23.5 1 82 538 GLU B O 1
ATOM 8988 N N . LYS B 1 539 ? 9.336 19.453 21.969 1 88.5 539 LYS B N 1
ATOM 8989 C CA . LYS B 1 539 ? 10.242 19.125 20.859 1 88.5 539 LYS B CA 1
ATOM 8990 C C . LYS B 1 539 ? 11.477 20.016 20.891 1 88.5 539 LYS B C 1
ATOM 8992 O O . LYS B 1 539 ? 12.594 19.547 20.656 1 88.5 539 LYS B O 1
ATOM 8997 N N . GLN B 1 540 ? 11.195 21.266 21.125 1 86.31 540 GLN B N 1
ATOM 8998 C CA . GLN B 1 540 ? 12.297 22.219 21.156 1 86.31 540 GLN B CA 1
ATOM 8999 C C . GLN B 1 540 ? 13.258 21.906 22.297 1 86.31 540 GLN B C 1
ATOM 9001 O O . GLN B 1 540 ? 14.477 22.047 22.141 1 86.31 540 GLN B O 1
ATOM 9006 N N . ARG B 1 541 ? 12.695 21.547 23.438 1 87.5 541 ARG B N 1
ATOM 9007 C CA . ARG B 1 541 ? 13.531 21.172 24.562 1 87.5 541 ARG B CA 1
ATOM 9008 C C . ARG B 1 541 ? 14.406 19.969 24.234 1 87.5 541 ARG B C 1
ATOM 9010 O O . ARG B 1 541 ? 15.578 19.906 24.625 1 87.5 541 ARG B O 1
ATOM 9017 N N . VAL B 1 542 ? 13.859 19.062 23.5 1 91.5 542 VAL B N 1
ATOM 9018 C CA . VAL B 1 542 ? 14.617 17.875 23.094 1 91.5 542 VAL B CA 1
ATOM 9019 C C . VAL B 1 542 ? 15.727 18.281 22.141 1 91.5 542 VAL B C 1
ATOM 9021 O O . VAL B 1 542 ? 16.844 17.766 22.219 1 91.5 542 VAL B O 1
ATOM 9024 N N . ALA B 1 543 ? 15.398 19.172 21.219 1 91.75 543 ALA B N 1
ATOM 9025 C CA . ALA B 1 543 ? 16.391 19.672 20.266 1 91.75 543 ALA B CA 1
ATOM 9026 C C . ALA B 1 543 ? 17.547 20.344 20.984 1 91.75 543 ALA B C 1
ATOM 9028 O O . ALA B 1 543 ? 18.703 20.203 20.594 1 91.75 543 ALA B O 1
ATOM 9029 N N . ILE B 1 544 ? 17.188 21.094 21.984 1 89.69 544 ILE B N 1
ATOM 9030 C CA . ILE B 1 544 ? 18.203 21.781 22.75 1 89.69 544 ILE B CA 1
ATOM 9031 C C . ILE B 1 544 ? 19.062 20.781 23.5 1 89.69 544 ILE B C 1
ATOM 9033 O O . ILE B 1 544 ? 20.297 20.906 23.547 1 89.69 544 ILE B O 1
ATOM 9037 N N . ALA B 1 545 ? 18.453 19.781 24.094 1 92.19 545 ALA B N 1
ATOM 9038 C CA . ALA B 1 545 ? 19.188 18.734 24.781 1 92.19 545 ALA B CA 1
ATOM 9039 C C . ALA B 1 545 ? 20.156 18.031 23.844 1 92.19 545 ALA B C 1
ATOM 9041 O O . ALA B 1 545 ? 21.297 17.719 24.219 1 92.19 545 ALA B O 1
ATOM 9042 N N . ARG B 1 546 ? 19.781 17.812 22.641 1 93.81 546 ARG B N 1
ATOM 9043 C CA . ARG B 1 546 ? 20.641 17.203 21.625 1 93.81 546 ARG B CA 1
ATOM 9044 C C . ARG B 1 546 ? 21.875 18.047 21.359 1 93.81 546 ARG B C 1
ATOM 9046 O O . ARG B 1 546 ? 22.984 17.531 21.281 1 93.81 546 ARG B O 1
ATOM 9053 N N . MET B 1 547 ? 21.531 19.234 21.156 1 91.88 547 MET B N 1
ATOM 9054 C CA . MET B 1 547 ? 22.625 20.172 20.859 1 91.88 547 MET B CA 1
ATOM 9055 C C . MET B 1 547 ? 23.609 20.234 22.016 1 91.88 547 MET B C 1
ATOM 9057 O O . MET B 1 547 ? 24.828 20.281 21.797 1 91.88 547 MET B O 1
ATOM 9061 N N . MET B 1 548 ? 23.094 20.25 23.219 1 89.88 548 MET B N 1
ATOM 9062 C CA . MET B 1 548 ? 23.953 20.281 24.406 1 89.88 548 MET B CA 1
ATOM 9063 C C . MET B 1 548 ? 24.828 19.047 24.469 1 89.88 548 MET B C 1
ATOM 9065 O O . MET B 1 548 ? 26 19.125 24.828 1 89.88 548 MET B O 1
ATOM 9069 N N . LEU B 1 549 ? 24.266 17.953 24.141 1 92.69 549 LEU B N 1
ATOM 9070 C CA . LEU B 1 549 ? 24.984 16.688 24.188 1 92.69 549 LEU B CA 1
ATOM 9071 C C . LEU B 1 549 ? 26.094 16.656 23.141 1 92.69 549 LEU B C 1
ATOM 9073 O O . LEU B 1 549 ? 27.141 16.047 23.344 1 92.69 549 LEU B O 1
ATOM 9077 N N . LYS B 1 550 ? 25.844 17.234 22 1 92.88 550 LYS B N 1
ATOM 9078 C CA . LYS B 1 550 ? 26.844 17.281 20.938 1 92.88 550 LYS B CA 1
ATOM 9079 C C . LYS B 1 550 ? 28.062 18.094 21.375 1 92.88 550 LYS B C 1
ATOM 9081 O O . LYS B 1 550 ? 29.188 17.797 20.969 1 92.88 550 LYS B O 1
ATOM 9086 N N . ASP B 1 551 ? 27.828 19.172 22.172 1 89.94 551 ASP B N 1
ATOM 9087 C CA . ASP B 1 551 ? 28.875 19.984 22.766 1 89.94 551 ASP B CA 1
ATOM 9088 C C . ASP B 1 551 ? 29.812 20.531 21.688 1 89.94 551 ASP B C 1
ATOM 9090 O O . ASP B 1 551 ? 31.031 20.375 21.781 1 89.94 551 ASP B O 1
ATOM 9094 N N . ALA B 1 552 ? 29.312 21.172 20.625 1 93.12 552 ALA B N 1
ATOM 9095 C CA . ALA B 1 552 ? 30.094 21.734 19.531 1 93.12 552 ALA B CA 1
ATOM 9096 C C . ALA B 1 552 ? 30.609 23.125 19.875 1 93.12 552 ALA B C 1
ATOM 9098 O O . ALA B 1 552 ? 29.953 23.875 20.609 1 93.12 552 ALA B O 1
ATOM 9099 N N . PRO B 1 553 ? 31.672 23.531 19.359 1 94.44 553 PRO B N 1
ATOM 9100 C CA . PRO B 1 553 ? 32.281 24.844 19.656 1 94.44 553 PRO B CA 1
ATOM 9101 C C . PRO B 1 553 ? 31.516 26 19 1 94.44 553 PRO B C 1
ATOM 9103 O O . PRO B 1 553 ? 31.594 27.125 19.469 1 94.44 553 PRO B O 1
ATOM 9106 N N . ILE B 1 554 ? 30.906 25.734 17.953 1 95.5 554 ILE B N 1
ATOM 9107 C CA . ILE B 1 554 ? 30.078 26.719 17.266 1 95.5 554 ILE B CA 1
ATOM 9108 C C . ILE B 1 554 ? 28.609 26.328 17.344 1 95.5 554 ILE B C 1
ATOM 9110 O O . ILE B 1 554 ? 28.266 25.172 17.078 1 95.5 554 ILE B O 1
ATOM 9114 N N . VAL B 1 555 ? 27.781 27.234 17.766 1 93.81 555 VAL B N 1
ATOM 9115 C CA . VAL B 1 555 ? 26.375 26.922 17.969 1 93.81 555 VAL B CA 1
ATOM 9116 C C . VAL B 1 555 ? 25.516 27.844 17.109 1 93.81 555 VAL B C 1
ATOM 9118 O O . VAL B 1 555 ? 25.797 29.047 17.016 1 93.81 555 VAL B O 1
ATOM 9121 N N . PHE B 1 556 ? 24.594 27.281 16.453 1 93.75 556 PHE B N 1
ATOM 9122 C CA . PHE B 1 556 ? 23.625 28.016 15.641 1 93.75 556 PHE B CA 1
ATOM 9123 C C . PHE B 1 556 ? 22.203 27.75 16.125 1 93.75 556 PHE B C 1
ATOM 9125 O O . PHE B 1 556 ? 21.719 26.609 16.062 1 93.75 556 PHE B O 1
ATOM 9132 N N . CYS B 1 557 ? 21.484 28.75 16.625 1 90.38 557 CYS B N 1
ATOM 9133 C CA . CYS B 1 557 ? 20.125 28.609 17.109 1 90.38 557 CYS B CA 1
ATOM 9134 C C . CYS B 1 557 ? 19.141 29.344 16.203 1 90.38 557 CYS B C 1
ATOM 9136 O O . CYS B 1 557 ? 19.109 30.578 16.172 1 90.38 557 CYS B O 1
ATOM 9138 N N . ASP B 1 558 ? 18.344 28.594 15.469 1 88.38 558 ASP B N 1
ATOM 9139 C CA . ASP B 1 558 ? 17.344 29.156 14.57 1 88.38 558 ASP B CA 1
ATOM 9140 C C . ASP B 1 558 ? 15.969 29.188 15.234 1 88.38 558 ASP B C 1
ATOM 9142 O O . ASP B 1 558 ? 15.219 28.219 15.172 1 88.38 558 ASP B O 1
ATOM 9146 N N . GLU B 1 559 ? 15.555 30.312 15.758 1 77.44 559 GLU B N 1
ATOM 9147 C CA . GLU B 1 559 ? 14.297 30.531 16.469 1 77.44 559 GLU B CA 1
ATOM 9148 C C . GLU B 1 559 ? 14.031 29.438 17.484 1 77.44 559 GLU B C 1
ATOM 9150 O O . GLU B 1 559 ? 12.945 28.859 17.516 1 77.44 559 GLU B O 1
ATOM 9155 N N . ALA B 1 560 ? 14.898 29.188 18.312 1 70.56 560 ALA B N 1
ATOM 9156 C CA . ALA B 1 560 ? 14.953 28.016 19.188 1 70.56 560 ALA B CA 1
ATOM 9157 C C . ALA B 1 560 ? 13.883 28.078 20.266 1 70.56 560 ALA B C 1
ATOM 9159 O O . ALA B 1 560 ? 13.578 27.078 20.922 1 70.56 560 ALA B O 1
ATOM 9160 N N . THR B 1 561 ? 13.18 29.203 20.438 1 65.75 561 THR B N 1
ATOM 9161 C CA . THR B 1 561 ? 12.242 29.312 21.547 1 65.75 561 THR B CA 1
ATOM 9162 C C . THR B 1 561 ? 10.883 29.812 21.078 1 65.75 561 THR B C 1
ATOM 9164 O O . THR B 1 561 ? 10.078 30.297 21.875 1 65.75 561 THR B O 1
ATOM 9167 N N . SER B 1 562 ? 10.641 29.719 19.781 1 63.41 562 SER B N 1
ATOM 9168 C CA . SER B 1 562 ? 9.453 30.328 19.203 1 63.41 562 SER B CA 1
ATOM 9169 C C . SER B 1 562 ? 8.18 29.625 19.656 1 63.41 562 SER B C 1
ATOM 9171 O O . SER B 1 562 ? 7.117 30.234 19.734 1 63.41 562 SER B O 1
ATOM 9173 N N . ALA B 1 563 ? 8.328 28.344 20 1 60.38 563 ALA B N 1
ATOM 9174 C CA . ALA B 1 563 ? 7.137 27.594 20.344 1 60.38 563 ALA B CA 1
ATOM 9175 C C . ALA B 1 563 ? 6.953 27.516 21.859 1 60.38 563 ALA B C 1
ATOM 9177 O O . ALA B 1 563 ? 6.043 26.859 22.359 1 60.38 563 ALA B O 1
ATOM 9178 N N . LEU B 1 564 ? 7.738 28.25 22.578 1 62.88 564 LEU B N 1
ATOM 9179 C CA . LEU B 1 564 ? 7.723 28.156 24.031 1 62.88 564 LEU B CA 1
ATOM 9180 C C . LEU B 1 564 ? 7 29.344 24.641 1 62.88 564 LEU B C 1
ATOM 9182 O O . LEU B 1 564 ? 6.934 30.422 24.047 1 62.88 564 LEU B O 1
ATOM 9186 N N . ASP B 1 565 ? 6.348 29.094 25.719 1 62.25 565 ASP B N 1
ATOM 9187 C CA . ASP B 1 565 ? 5.793 30.188 26.5 1 62.25 565 ASP B CA 1
ATOM 9188 C C . ASP B 1 565 ? 6.898 31.062 27.078 1 62.25 565 ASP B C 1
ATOM 9190 O O . ASP B 1 565 ? 8.047 30.625 27.203 1 62.25 565 ASP B O 1
ATOM 9194 N N . THR B 1 566 ? 6.508 32.344 27.406 1 63.16 566 THR B N 1
ATOM 9195 C CA . THR B 1 566 ? 7.453 33.375 27.812 1 63.16 566 THR B CA 1
ATOM 9196 C C . THR B 1 566 ? 8.266 32.906 29.016 1 63.16 566 THR B C 1
ATOM 9198 O O . THR B 1 566 ? 9.477 33.125 29.078 1 63.16 566 THR B O 1
ATOM 9201 N N . HIS B 1 567 ? 7.598 32.25 29.938 1 62.91 567 HIS B N 1
ATOM 9202 C CA . HIS B 1 567 ? 8.297 31.844 31.156 1 62.91 567 HIS B CA 1
ATOM 9203 C C . HIS B 1 567 ? 9.305 30.734 30.844 1 62.91 567 HIS B C 1
ATOM 9205 O O . HIS B 1 567 ? 10.461 30.812 31.281 1 62.91 567 HIS B O 1
ATOM 9211 N N . THR B 1 568 ? 8.852 29.781 30.188 1 69.81 568 THR B N 1
ATOM 9212 C CA . THR B 1 568 ? 9.727 28.672 29.812 1 69.81 568 THR B CA 1
ATOM 9213 C C . THR B 1 568 ? 10.836 29.156 28.875 1 69.81 568 THR B C 1
ATOM 9215 O O . THR B 1 568 ? 11.977 28.703 28.969 1 69.81 568 THR B O 1
ATOM 9218 N N . GLU B 1 569 ? 10.438 30.094 28.047 1 74.56 569 GLU B N 1
ATOM 9219 C CA . GLU B 1 569 ? 11.406 30.656 27.125 1 74.56 569 GLU B CA 1
ATOM 9220 C C . GLU B 1 569 ? 12.57 31.312 27.859 1 74.56 569 GLU B C 1
ATOM 9222 O O . GLU B 1 569 ? 13.734 31.109 27.5 1 74.56 569 GLU B O 1
ATOM 9227 N N . SER B 1 570 ? 12.234 32.031 28.938 1 71.81 570 SER B N 1
ATOM 9228 C CA . SER B 1 570 ? 13.266 32.719 29.703 1 71.81 570 SER B CA 1
ATOM 9229 C C . SER B 1 570 ? 14.211 31.734 30.375 1 71.81 570 SER B C 1
ATOM 9231 O O . SER B 1 570 ? 15.422 31.953 30.391 1 71.81 570 SER B O 1
ATOM 9233 N N . GLN B 1 571 ? 13.695 30.672 30.875 1 72.62 571 GLN B N 1
ATOM 9234 C CA . GLN B 1 571 ? 14.5 29.656 31.562 1 72.62 571 GLN B CA 1
ATOM 9235 C C . GLN B 1 571 ? 15.422 28.938 30.578 1 72.62 571 GLN B C 1
ATOM 9237 O O . GLN B 1 571 ? 16.594 28.719 30.859 1 72.62 571 GLN B O 1
ATOM 9242 N N . ILE B 1 572 ? 14.875 28.641 29.484 1 74.69 572 ILE B N 1
ATOM 9243 C CA . ILE B 1 572 ? 15.633 27.906 28.469 1 74.69 572 ILE B CA 1
ATOM 9244 C C . ILE B 1 572 ? 16.703 28.812 27.875 1 74.69 572 ILE B C 1
ATOM 9246 O O . ILE B 1 572 ? 17.828 28.359 27.609 1 74.69 572 ILE B O 1
ATOM 9250 N N . LEU B 1 573 ? 16.312 30.031 27.734 1 75.81 573 LEU B N 1
ATOM 9251 C CA . LEU B 1 573 ? 17.281 30.984 27.188 1 75.81 573 LEU B CA 1
ATOM 9252 C C . LEU B 1 573 ? 18.453 31.156 28.141 1 75.81 573 LEU B C 1
ATOM 9254 O O . LEU B 1 573 ? 19.594 31.312 27.703 1 75.81 573 LEU B O 1
ATOM 9258 N N . MET B 1 574 ? 18.141 31.172 29.391 1 74.56 574 MET B N 1
ATOM 9259 C CA . MET B 1 574 ? 19.203 31.297 30.391 1 74.56 574 MET B CA 1
ATOM 9260 C C . MET B 1 574 ? 20.125 30.078 30.344 1 74.56 574 MET B C 1
ATOM 9262 O O . MET B 1 574 ? 21.344 30.203 30.453 1 74.56 574 MET B O 1
ATOM 9266 N N . SER B 1 575 ? 19.5 28.984 30.219 1 74.94 575 SER B N 1
ATOM 9267 C CA . SER B 1 575 ? 20.281 27.766 30.125 1 74.94 575 SER B CA 1
ATOM 9268 C C . SER B 1 575 ? 21.141 27.75 28.859 1 74.94 575 SER B C 1
ATOM 9270 O O . SER B 1 575 ? 22.297 27.312 28.891 1 74.94 575 SER B O 1
ATOM 9272 N N . LEU B 1 576 ? 20.578 28.172 27.812 1 78.38 576 LEU B N 1
ATOM 9273 C CA . LEU B 1 576 ? 21.297 28.234 26.531 1 78.38 576 LEU B CA 1
ATOM 9274 C C . LEU B 1 576 ? 22.469 29.219 26.609 1 78.38 576 LEU B C 1
ATOM 9276 O O . LEU B 1 576 ? 23.547 28.953 26.078 1 78.38 576 LEU B O 1
ATOM 9280 N N . LYS B 1 577 ? 22.219 30.281 27.312 1 77.62 577 LYS B N 1
ATOM 9281 C CA . LYS B 1 577 ? 23.266 31.297 27.453 1 77.62 577 LYS B CA 1
ATOM 9282 C C . LYS B 1 577 ? 24.438 30.766 28.266 1 77.62 577 LYS B C 1
ATOM 9284 O O . LYS B 1 577 ? 25.594 31.031 27.938 1 77.62 577 LYS B O 1
ATOM 9289 N N . SER B 1 578 ? 24.047 30.078 29.266 1 79 578 SER B N 1
ATOM 9290 C CA . SER B 1 578 ? 25.109 29.484 30.094 1 79 578 SER B CA 1
ATOM 9291 C C . SER B 1 578 ? 25.906 28.453 29.328 1 79 578 SER B C 1
ATOM 9293 O O . SER B 1 578 ? 27.125 28.359 29.484 1 79 578 SER B O 1
ATOM 9295 N N . LEU B 1 579 ? 25.219 27.75 28.484 1 76.38 579 LEU B N 1
ATOM 9296 C CA . LEU B 1 579 ? 25.859 26.672 27.75 1 76.38 579 LEU B CA 1
ATOM 9297 C C . LEU B 1 579 ? 26.688 27.219 26.594 1 76.38 579 LEU B C 1
ATOM 9299 O O . LEU B 1 579 ? 27.656 26.578 26.141 1 76.38 579 LEU B O 1
ATOM 9303 N N . THR B 1 580 ? 26.297 28.344 26.125 1 79.69 580 THR B N 1
ATOM 9304 C CA . THR B 1 580 ? 26.984 28.891 24.953 1 79.69 580 THR B CA 1
ATOM 9305 C C . THR B 1 580 ? 28.047 29.906 25.375 1 79.69 580 THR B C 1
ATOM 9307 O O . THR B 1 580 ? 28.703 30.5 24.531 1 79.69 580 THR B O 1
ATOM 9310 N N . ALA B 1 581 ? 28.141 30.031 26.672 1 81.81 581 ALA B N 1
ATOM 9311 C CA . ALA B 1 581 ? 29.156 30.969 27.141 1 81.81 581 ALA B CA 1
ATOM 9312 C C . ALA B 1 581 ? 30.547 30.531 26.672 1 81.81 581 ALA B C 1
ATOM 9314 O O . ALA B 1 581 ? 30.969 29.391 26.891 1 81.81 581 ALA B O 1
ATOM 9315 N N . GLY B 1 582 ? 31.219 31.375 25.969 1 83.94 582 GLY B N 1
ATOM 9316 C CA . GLY B 1 582 ? 32.562 31.094 25.484 1 83.94 582 GLY B CA 1
ATOM 9317 C C . GLY B 1 582 ? 32.594 30.422 24.125 1 83.94 582 GLY B C 1
ATOM 9318 O O . GLY B 1 582 ? 33.656 30.156 23.578 1 83.94 582 GLY B O 1
ATOM 9319 N N . ARG B 1 583 ? 31.469 30.109 23.609 1 91.38 583 ARG B N 1
ATOM 9320 C CA . ARG B 1 583 ? 31.359 29.5 22.281 1 91.38 583 ARG B CA 1
ATOM 9321 C C . ARG B 1 583 ? 30.906 30.516 21.25 1 91.38 583 ARG B C 1
ATOM 9323 O O . ARG B 1 583 ? 30.266 31.516 21.594 1 91.38 583 ARG B O 1
ATOM 9330 N N . THR B 1 584 ? 31.359 30.328 20.031 1 94.88 584 THR B N 1
ATOM 9331 C CA . THR B 1 584 ? 30.844 31.156 18.953 1 94.88 584 THR B CA 1
ATOM 9332 C C . THR B 1 584 ? 29.391 30.812 18.656 1 94.88 584 THR B C 1
ATOM 9334 O O . THR B 1 584 ? 29.078 29.688 18.266 1 94.88 584 THR B O 1
ATOM 9337 N N . SER B 1 585 ? 28.516 31.734 18.938 1 93.44 585 SER B N 1
ATOM 9338 C CA . SER B 1 585 ? 27.094 31.422 18.828 1 93.44 585 SER B CA 1
ATOM 9339 C C . SER B 1 585 ? 26.375 32.406 17.906 1 93.44 585 SER B C 1
ATOM 9341 O O . SER B 1 585 ? 26.625 33.594 17.938 1 93.44 585 SER B O 1
ATOM 9343 N N . ILE B 1 586 ? 25.578 31.859 17.047 1 93.25 586 ILE B N 1
ATOM 9344 C CA . ILE B 1 586 ? 24.719 32.625 16.156 1 93.25 586 ILE B CA 1
ATOM 9345 C C . ILE B 1 586 ? 23.25 32.375 16.5 1 93.25 586 ILE B C 1
ATOM 9347 O O . ILE B 1 586 ? 22.797 31.234 16.516 1 93.25 586 ILE B O 1
ATOM 9351 N N . PHE B 1 587 ? 22.531 33.469 16.797 1 90.56 587 PHE B N 1
ATOM 9352 C CA . PHE B 1 587 ? 21.125 33.375 17.172 1 90.56 587 PHE B CA 1
ATOM 9353 C C . PHE B 1 587 ? 20.234 34.062 16.156 1 90.56 587 PHE B C 1
ATO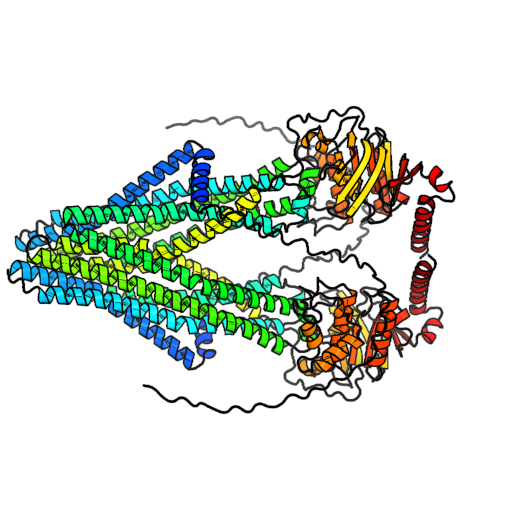M 9355 O O . PHE B 1 587 ? 20.469 35.219 15.812 1 90.56 587 PHE B O 1
ATOM 9362 N N . ILE B 1 588 ? 19.359 33.344 15.609 1 88.12 588 ILE B N 1
ATOM 9363 C CA . ILE B 1 588 ? 18.281 33.938 14.828 1 88.12 588 ILE B CA 1
ATOM 9364 C C . ILE B 1 588 ? 17.031 34.062 15.688 1 88.12 588 ILE B C 1
ATOM 9366 O O . ILE B 1 588 ? 16.578 33.094 16.297 1 88.12 588 ILE B O 1
ATOM 9370 N N . ALA B 1 589 ? 16.484 35.281 15.875 1 75.19 589 ALA B N 1
ATOM 9371 C CA . ALA B 1 589 ? 15.336 35.469 16.75 1 75.19 589 ALA B CA 1
ATOM 9372 C C . ALA B 1 589 ? 14.203 36.188 16.031 1 75.19 589 ALA B C 1
ATOM 9374 O O . ALA B 1 589 ? 14.453 37.094 15.227 1 75.19 589 ALA B O 1
ATOM 9375 N N . HIS B 1 590 ? 13.156 35.75 16.266 1 66.25 590 HIS B N 1
ATOM 9376 C CA . HIS B 1 590 ? 11.969 36.5 15.883 1 66.25 590 HIS B CA 1
ATOM 9377 C C . HIS B 1 590 ? 11.562 37.5 16.984 1 66.25 590 HIS B C 1
ATOM 9379 O O . HIS B 1 590 ? 11.117 38.594 16.688 1 66.25 590 HIS B O 1
ATOM 9385 N N . ARG B 1 591 ? 11.742 37.031 18.172 1 71.75 591 ARG B N 1
ATOM 9386 C CA . ARG B 1 591 ? 11.484 37.875 19.328 1 71.75 591 ARG B CA 1
ATOM 9387 C C . ARG B 1 591 ? 12.758 38.594 19.781 1 71.75 591 ARG B C 1
ATOM 9389 O O . ARG B 1 591 ? 13.695 37.938 20.266 1 71.75 591 ARG B O 1
ATOM 9396 N N . LEU B 1 592 ? 12.719 39.875 19.781 1 78.56 592 LEU B N 1
ATOM 9397 C CA . LEU B 1 592 ? 13.922 40.656 20.016 1 78.56 592 LEU B CA 1
ATOM 9398 C C . LEU B 1 592 ? 14.32 40.594 21.5 1 78.56 592 LEU B C 1
ATOM 9400 O O . LEU B 1 592 ? 15.477 40.844 21.828 1 78.56 592 LEU B O 1
ATOM 9404 N N . SER B 1 593 ? 13.398 40.219 22.359 1 75.56 593 SER B N 1
ATOM 9405 C CA . SER B 1 593 ? 13.68 40.156 23.797 1 75.56 593 SER B CA 1
ATOM 9406 C C . SER B 1 593 ? 14.688 39.062 24.109 1 75.56 593 SER B C 1
ATOM 9408 O O . SER B 1 593 ? 15.391 39.125 25.125 1 75.56 593 SER B O 1
ATOM 9410 N N . THR B 1 594 ? 14.891 38.156 23.203 1 75.88 594 THR B N 1
ATOM 9411 C CA . THR B 1 594 ? 15.734 37 23.453 1 75.88 594 THR B CA 1
ATOM 9412 C C . THR B 1 594 ? 17.172 37.281 23.047 1 75.88 594 THR B C 1
ATOM 9414 O O . THR B 1 594 ? 18.078 36.5 23.375 1 75.88 594 THR B O 1
ATOM 9417 N N . VAL B 1 595 ? 17.344 38.375 22.359 1 80.06 595 VAL B N 1
ATOM 9418 C CA . VAL B 1 595 ? 18.672 38.562 21.828 1 80.06 595 VAL B CA 1
ATOM 9419 C C . VAL B 1 595 ? 19.266 39.875 22.391 1 80.06 595 VAL B C 1
ATOM 9421 O O . VAL B 1 595 ? 20.297 40.344 21.922 1 80.06 595 VAL B O 1
ATOM 9424 N N . VAL B 1 596 ? 18.641 40.375 23.406 1 82.44 596 VAL B N 1
ATOM 9425 C CA . VAL B 1 596 ? 19.062 41.656 24 1 82.44 596 VAL B CA 1
ATOM 9426 C C . VAL B 1 596 ? 20.469 41.5 24.578 1 82.44 596 VAL B C 1
ATOM 9428 O O . VAL B 1 596 ? 21.281 42.438 24.531 1 82.44 596 VAL B O 1
ATOM 9431 N N . ASP B 1 597 ? 20.781 40.312 25.016 1 81.69 597 ASP B N 1
ATOM 9432 C CA . ASP B 1 597 ? 22.031 40.094 25.75 1 81.69 597 ASP B CA 1
ATOM 9433 C C . ASP B 1 597 ? 23.141 39.625 24.812 1 81.69 597 ASP B C 1
ATOM 9435 O O . ASP B 1 597 ? 24.266 39.344 25.25 1 81.69 597 ASP B O 1
ATOM 9439 N N . CYS B 1 598 ? 22.969 39.531 23.531 1 90 598 CYS B N 1
ATOM 9440 C CA . CYS B 1 598 ? 24.016 39.156 22.594 1 90 598 CYS B CA 1
ATOM 9441 C C . CYS B 1 598 ? 25.078 40.219 22.469 1 90 598 CYS B C 1
ATOM 9443 O O . CYS B 1 598 ? 24.797 41.406 22.672 1 90 598 CYS B O 1
ATOM 9445 N N . ASP B 1 599 ? 26.281 39.781 22.141 1 91.31 599 ASP B N 1
ATOM 9446 C CA . ASP B 1 599 ? 27.406 40.719 22.031 1 91.31 599 ASP B CA 1
ATOM 9447 C C . ASP B 1 599 ? 27.203 41.688 20.859 1 91.31 599 ASP B C 1
ATOM 9449 O O . ASP B 1 599 ? 27.656 42.844 20.922 1 91.31 599 ASP B O 1
ATOM 9453 N N . ARG B 1 600 ? 26.641 41.125 19.828 1 93.44 600 ARG B N 1
ATOM 9454 C CA . ARG B 1 600 ? 26.375 41.938 18.641 1 93.44 600 ARG B CA 1
ATOM 9455 C C . ARG B 1 600 ? 25.078 41.531 17.969 1 93.44 600 ARG B C 1
ATOM 9457 O O . ARG B 1 600 ? 24.719 40.344 18 1 93.44 600 ARG B O 1
ATOM 9464 N N . ILE B 1 601 ? 24.406 42.5 17.406 1 93.88 601 ILE B N 1
ATOM 9465 C CA . ILE B 1 601 ? 23.172 42.281 16.688 1 93.88 601 ILE B CA 1
ATOM 9466 C C . ILE B 1 601 ? 23.297 42.75 15.242 1 93.88 601 ILE B C 1
ATOM 9468 O O . ILE B 1 601 ? 23.766 43.875 15 1 93.88 601 ILE B O 1
ATOM 9472 N N . ILE B 1 602 ? 22.953 41.875 14.359 1 93.25 602 ILE B N 1
ATOM 9473 C CA . ILE B 1 602 ? 22.984 42.219 12.945 1 93.25 602 ILE B CA 1
ATOM 9474 C C . ILE B 1 602 ? 21.562 42.219 12.375 1 93.25 602 ILE B C 1
ATOM 9476 O O . ILE B 1 602 ? 20.797 41.281 12.617 1 93.25 602 ILE B O 1
ATOM 9480 N N . VAL B 1 603 ? 21.234 43.281 11.641 1 92.31 603 VAL B N 1
ATOM 9481 C CA . VAL B 1 603 ? 19.922 43.375 11.008 1 92.31 603 VAL B CA 1
ATOM 9482 C C . VAL B 1 603 ? 20.062 43.188 9.5 1 92.31 603 VAL B C 1
ATOM 9484 O O . VAL B 1 603 ? 20.828 43.875 8.836 1 92.31 603 VAL B O 1
ATOM 9487 N N . ILE B 1 604 ? 19.375 42.156 9.039 1 90.75 604 ILE B N 1
ATOM 9488 C CA . ILE B 1 604 ? 19.438 41.844 7.617 1 90.75 604 ILE B CA 1
ATOM 9489 C C . ILE B 1 604 ? 18.156 42.312 6.926 1 90.75 604 ILE B C 1
ATOM 9491 O O . ILE B 1 604 ? 17.047 42.094 7.414 1 90.75 604 ILE B O 1
ATOM 9495 N N . GLN B 1 605 ? 18.297 42.969 5.832 1 89.12 605 GLN B N 1
ATOM 9496 C CA . GLN B 1 605 ? 17.203 43.438 4.973 1 89.12 605 GLN B CA 1
ATOM 9497 C C . GLN B 1 605 ? 17.609 43.375 3.5 1 89.12 605 GLN B C 1
ATOM 9499 O O . GLN B 1 605 ? 18.688 43.844 3.137 1 89.12 605 GLN B O 1
ATOM 9504 N N . GLY B 1 606 ? 16.781 42.844 2.691 1 85.38 606 GLY B N 1
ATOM 9505 C CA . GLY B 1 606 ? 17.047 42.781 1.266 1 85.38 606 GLY B CA 1
ATOM 9506 C C . GLY B 1 606 ? 18.281 41.969 0.932 1 85.38 606 GLY B C 1
ATOM 9507 O O . GLY B 1 606 ? 19 42.312 -0.022 1 85.38 606 GLY B O 1
ATOM 9508 N N . GLY B 1 607 ? 18.703 41.156 1.774 1 90.5 607 GLY B N 1
ATOM 9509 C CA . GLY B 1 607 ? 19.812 40.281 1.502 1 90.5 607 GLY B CA 1
ATOM 9510 C C . GLY B 1 607 ? 21.156 40.844 1.917 1 90.5 607 GLY B C 1
ATOM 9511 O O . GLY B 1 607 ? 22.203 40.25 1.628 1 90.5 607 GLY B O 1
ATOM 9512 N N . ARG B 1 608 ? 21.109 42.031 2.539 1 92.94 608 ARG B N 1
ATOM 9513 C CA . ARG B 1 608 ? 22.344 42.688 2.994 1 92.94 608 ARG B CA 1
ATOM 9514 C C . ARG B 1 608 ? 22.234 43.094 4.457 1 92.94 608 ARG B C 1
ATOM 9516 O O . ARG B 1 608 ? 21.125 43.156 5.008 1 92.94 608 ARG B O 1
ATOM 9523 N N . VAL B 1 609 ? 23.391 43.25 5.09 1 93.94 609 VAL B N 1
ATOM 9524 C CA . VAL B 1 609 ? 23.422 43.75 6.453 1 93.94 609 VAL B CA 1
ATOM 9525 C C . VAL B 1 609 ? 23.203 45.281 6.426 1 93.94 609 VAL B C 1
ATOM 9527 O O . VAL B 1 609 ? 24 46 5.832 1 93.94 609 VAL B O 1
ATOM 9530 N N . VAL B 1 610 ? 22.234 45.719 7.082 1 92 610 VAL B N 1
ATOM 9531 C CA . VAL B 1 610 ? 21.891 47.156 7.031 1 92 610 VAL B CA 1
ATOM 9532 C C . VAL B 1 610 ? 22.359 47.844 8.312 1 92 610 VAL B C 1
ATOM 9534 O O . VAL B 1 610 ? 22.547 49.062 8.344 1 92 610 VAL B O 1
ATOM 9537 N N . GLU B 1 611 ? 22.203 47.125 9.414 1 93.44 611 GLU B N 1
ATOM 9538 C CA . GLU B 1 611 ? 22.609 47.656 10.711 1 93.44 611 GLU B CA 1
ATOM 9539 C C . GLU B 1 611 ? 23.391 46.625 11.516 1 93.44 611 GLU B C 1
ATOM 9541 O O . GLU B 1 611 ? 23.188 45.406 11.359 1 93.44 611 GLU B O 1
ATOM 9546 N N . SER B 1 612 ? 24.406 47.062 12.297 1 93.69 612 SER B N 1
ATOM 9547 C CA . SER B 1 612 ? 25.172 46.219 13.195 1 93.69 612 SER B CA 1
ATOM 9548 C C . SER B 1 612 ? 25.594 46.969 14.453 1 93.69 612 SER B C 1
ATOM 9550 O O . SER B 1 612 ? 26.031 48.094 14.375 1 93.69 612 SER B O 1
ATOM 9552 N N . GLY B 1 613 ? 25.344 46.406 15.57 1 92.94 613 GLY B N 1
ATOM 9553 C CA . GLY B 1 613 ? 25.719 47.031 16.844 1 92.94 613 GLY B CA 1
ATOM 9554 C C . GLY B 1 613 ? 25.141 46.281 18.047 1 92.94 613 GLY B C 1
ATOM 9555 O O . GLY B 1 613 ? 24.609 45.188 17.906 1 92.94 613 GLY B O 1
ATOM 9556 N N . THR B 1 614 ? 25.344 46.812 19.219 1 92.88 614 THR B N 1
ATOM 9557 C CA . THR B 1 614 ? 24.766 46.25 20.422 1 92.88 614 THR B CA 1
ATOM 9558 C C . THR B 1 614 ? 23.312 46.719 20.578 1 92.88 614 THR B C 1
ATOM 9560 O O . THR B 1 614 ? 22.859 47.625 19.875 1 92.88 614 THR B O 1
ATOM 9563 N N . HIS B 1 615 ? 22.594 46.062 21.453 1 91.44 615 HIS B N 1
ATOM 9564 C CA . HIS B 1 615 ? 21.203 46.406 21.703 1 91.44 615 HIS B CA 1
ATOM 9565 C C . HIS B 1 615 ? 21.062 47.875 22.047 1 91.44 615 HIS B C 1
ATOM 9567 O O . HIS B 1 615 ? 20.234 48.594 21.453 1 91.44 615 HIS B O 1
ATOM 9573 N N . ALA B 1 616 ? 21.938 48.375 22.906 1 90.56 616 ALA B N 1
ATOM 9574 C CA . ALA B 1 616 ? 21.875 49.75 23.391 1 90.56 616 ALA B CA 1
ATOM 9575 C C . ALA B 1 616 ? 22.234 50.719 22.266 1 90.56 616 ALA B C 1
ATOM 9577 O O . ALA B 1 616 ? 21.594 51.781 22.125 1 90.56 616 ALA B O 1
ATOM 9578 N N . GLU B 1 617 ? 23.203 50.312 21.484 1 92.5 617 GLU B N 1
ATOM 9579 C CA . GLU B 1 617 ? 23.656 51.188 20.391 1 92.5 617 GLU B CA 1
ATOM 9580 C C . GLU B 1 617 ? 22.594 51.312 19.312 1 92.5 617 GLU B C 1
ATOM 9582 O O . GLU B 1 617 ? 22.391 52.406 18.781 1 92.5 617 GLU B O 1
ATOM 9587 N N . LEU B 1 618 ? 21.969 50.219 19.016 1 91.44 618 LEU B N 1
ATOM 9588 C CA . LEU B 1 618 ? 21 50.25 17.938 1 91.44 618 LEU B CA 1
ATOM 9589 C C . LEU B 1 618 ? 19.719 50.938 18.359 1 91.44 618 LEU B C 1
ATOM 9591 O O . LEU B 1 618 ? 19.031 51.562 17.531 1 91.44 618 LEU B O 1
ATOM 9595 N N . LEU B 1 619 ? 19.391 50.906 19.609 1 90.62 619 LEU B N 1
ATOM 9596 C CA . LEU B 1 619 ? 18.203 51.594 20.109 1 90.62 619 LEU B CA 1
ATOM 9597 C C . LEU B 1 619 ? 18.438 53.094 20.172 1 90.62 619 LEU B C 1
ATOM 9599 O O . LEU B 1 619 ? 17.484 53.875 20.078 1 90.62 619 LEU B O 1
ATOM 9603 N N . ALA B 1 620 ? 19.688 53.469 20.406 1 90.12 620 ALA B N 1
ATOM 9604 C CA . ALA B 1 620 ? 20.031 54.875 20.547 1 90.12 620 ALA B CA 1
ATOM 9605 C C . ALA B 1 620 ? 19.969 55.594 19.203 1 90.12 620 ALA B C 1
ATOM 9607 O O . ALA B 1 620 ? 19.812 56.812 19.172 1 90.12 620 ALA B O 1
ATOM 9608 N N . GLN B 1 621 ? 20.031 54.844 18.219 1 88.88 621 GLN B N 1
ATOM 9609 C CA . GLN B 1 621 ? 19.938 55.438 16.891 1 88.88 621 GLN B CA 1
ATOM 9610 C C . GLN B 1 621 ? 18.484 55.656 16.469 1 88.88 621 GLN B C 1
ATOM 9612 O O . GLN B 1 621 ? 17.734 54.688 16.328 1 88.88 621 GLN B O 1
ATOM 9617 N N . PRO B 1 622 ? 18.031 56.844 16.297 1 83.44 622 PRO B N 1
ATOM 9618 C CA . PRO B 1 622 ? 16.625 57.125 16.047 1 83.44 622 PRO B CA 1
ATOM 9619 C C . PRO B 1 622 ? 16.125 56.531 14.734 1 83.44 622 PRO B C 1
ATOM 9621 O O . PRO B 1 622 ? 14.961 56.156 14.641 1 83.44 622 PRO B O 1
ATOM 9624 N N . GLU B 1 623 ? 16.922 56.438 13.727 1 85.12 623 GLU B N 1
ATOM 9625 C CA . GLU B 1 623 ? 16.453 55.938 12.438 1 85.12 623 GLU B CA 1
ATOM 9626 C C . GLU B 1 623 ? 16.812 54.469 12.25 1 85.12 623 GLU B C 1
ATOM 9628 O O . GLU B 1 623 ? 16.75 53.938 11.133 1 85.12 623 GLU B O 1
ATOM 9633 N N . SER B 1 624 ? 16.922 53.875 13.297 1 87.31 624 SER B N 1
ATOM 9634 C CA . SER B 1 624 ? 17.375 52.469 13.219 1 87.31 624 SER B CA 1
ATOM 9635 C C . SER B 1 624 ? 16.203 51.531 12.961 1 87.31 624 SER B C 1
ATOM 9637 O O . SER B 1 624 ? 15.109 51.719 13.5 1 87.31 624 SER B O 1
ATOM 9639 N N . LEU B 1 625 ? 16.391 50.594 12.016 1 87 625 LEU B N 1
ATOM 9640 C CA . LEU B 1 625 ? 15.398 49.562 11.734 1 87 625 LEU B CA 1
ATOM 9641 C C . LEU B 1 625 ? 15.172 48.656 12.961 1 87 625 LEU B C 1
ATOM 9643 O O . LEU B 1 625 ? 14.039 48.25 13.227 1 87 625 LEU B O 1
ATOM 9647 N N . TYR B 1 626 ? 16.109 48.438 13.68 1 89.06 626 TYR B N 1
ATOM 9648 C CA . TYR B 1 626 ? 16.047 47.656 14.898 1 89.06 626 TYR B CA 1
ATOM 9649 C C . TYR B 1 626 ? 15.117 48.281 15.914 1 89.06 626 TYR B C 1
ATOM 9651 O O . TYR B 1 626 ? 14.312 47.594 16.562 1 89.06 626 TYR B O 1
ATOM 9659 N N . ARG B 1 627 ? 15.328 49.531 16.078 1 87.75 627 ARG B N 1
ATOM 9660 C CA . ARG B 1 627 ? 14.484 50.281 17 1 87.75 627 ARG B CA 1
ATOM 9661 C C . ARG B 1 627 ? 13.016 50.188 16.609 1 87.75 627 ARG B C 1
ATOM 9663 O O . ARG B 1 627 ? 12.141 50.031 17.453 1 87.75 627 ARG B O 1
ATOM 9670 N N . SER B 1 628 ? 12.844 50.281 15.391 1 83.81 628 SER B N 1
ATOM 9671 C CA . SER B 1 628 ? 11.477 50.188 14.891 1 83.81 628 SER B CA 1
ATOM 9672 C C . SER B 1 628 ? 10.867 48.812 15.172 1 83.81 628 SER B C 1
ATOM 9674 O O . SER B 1 628 ? 9.703 48.719 15.562 1 83.81 628 SER B O 1
ATOM 9676 N N . LEU B 1 629 ? 11.648 47.844 14.906 1 81.31 629 LEU B N 1
ATOM 9677 C CA . LEU B 1 629 ? 11.188 46.469 15.156 1 81.31 629 LEU B CA 1
ATOM 9678 C C . LEU B 1 629 ? 10.953 46.25 16.641 1 81.31 629 LEU B C 1
ATOM 9680 O O . LEU B 1 629 ? 9.977 45.594 17.031 1 81.31 629 LEU B O 1
ATOM 9684 N N . TRP B 1 630 ? 11.805 46.719 17.5 1 81.75 630 TRP B N 1
ATOM 9685 C CA . TRP B 1 630 ? 11.727 46.562 18.938 1 81.75 630 TRP B CA 1
ATOM 9686 C C . TRP B 1 630 ? 10.461 47.25 19.484 1 81.75 630 TRP B C 1
ATOM 9688 O O . TRP B 1 630 ? 9.742 46.656 20.297 1 81.75 630 TRP B O 1
ATOM 9698 N N . ASN B 1 631 ? 10.242 48.406 19.062 1 76.81 631 ASN B N 1
ATOM 9699 C CA . ASN B 1 631 ? 9.07 49.125 19.5 1 76.81 631 ASN B CA 1
ATOM 9700 C C . ASN B 1 631 ? 7.777 48.469 19.062 1 76.81 631 ASN B C 1
ATOM 9702 O O . ASN B 1 631 ? 6.793 48.438 19.797 1 76.81 631 ASN B O 1
ATOM 9706 N N . ALA B 1 632 ? 7.934 47.969 17.938 1 71.19 632 ALA B N 1
ATOM 9707 C CA . ALA B 1 632 ? 6.766 47.25 17.422 1 71.19 632 ALA B CA 1
ATOM 9708 C C . ALA B 1 632 ? 6.438 46.031 18.281 1 71.19 632 ALA B C 1
ATOM 9710 O O . ALA B 1 632 ? 5.27 45.75 18.547 1 71.19 632 ALA B O 1
ATOM 9711 N N . GLN B 1 633 ? 7.402 45.344 18.688 1 71.06 633 GLN B N 1
ATOM 9712 C CA . GLN B 1 633 ? 7.215 44.125 19.484 1 71.06 633 GLN B CA 1
ATOM 9713 C C . GLN B 1 633 ? 6.797 44.469 20.906 1 71.06 633 GLN B C 1
ATOM 9715 O O . GLN B 1 633 ? 6.027 43.719 21.531 1 71.06 633 GLN B O 1
ATOM 9720 N N . GLN B 1 634 ? 7.375 45.5 21.562 1 64.44 634 GLN B N 1
ATOM 9721 C CA . GLN B 1 634 ? 7.012 45.906 22.906 1 64.44 634 GLN B CA 1
ATOM 9722 C C . GLN B 1 634 ? 5.551 46.344 22.969 1 64.44 634 GLN B C 1
ATOM 9724 O O . GLN B 1 634 ? 4.852 46.062 23.938 1 64.44 634 GLN B O 1
ATOM 9729 N N . ARG B 1 635 ? 5.277 46.938 22 1 52.75 635 ARG B N 1
ATOM 9730 C CA . ARG B 1 635 ? 3.893 47.375 21.938 1 52.75 635 ARG B CA 1
ATOM 9731 C C . ARG B 1 635 ? 2.93 46.219 21.812 1 52.75 635 ARG B C 1
ATOM 9733 O O . ARG B 1 635 ? 1.866 46.219 22.438 1 52.75 635 ARG B O 1
ATOM 9740 N N . SER B 1 636 ? 3.391 45.281 21.125 1 53.59 636 SER B N 1
ATOM 9741 C CA . SER B 1 636 ? 2.551 44.094 20.984 1 53.59 636 SER B CA 1
ATOM 9742 C C . SER B 1 636 ? 2.508 43.281 22.281 1 53.59 636 SER B C 1
ATOM 9744 O O . SER B 1 636 ? 1.458 42.781 22.656 1 53.59 636 SER B O 1
ATOM 9746 N N . SER B 1 637 ? 3.592 43.094 23.031 1 51.62 637 SER B N 1
ATOM 9747 C CA . SER B 1 637 ? 3.658 42.375 24.297 1 51.62 637 SER B CA 1
ATOM 9748 C C . SER B 1 637 ? 2.926 43.156 25.391 1 51.62 637 SER B C 1
ATOM 9750 O O . SER B 1 637 ? 2.279 42.531 26.25 1 51.62 637 SER B O 1
ATOM 9752 N N . ALA B 1 638 ? 3.117 44.438 25.703 1 47.78 638 ALA B N 1
ATOM 9753 C CA . ALA B 1 638 ? 2.391 45.25 26.672 1 47.78 638 ALA B CA 1
ATOM 9754 C C . ALA B 1 638 ? 0.884 45.156 26.453 1 47.78 638 ALA B C 1
ATOM 9756 O O . ALA B 1 638 ? 0.109 45.156 27.422 1 47.78 638 ALA B O 1
ATOM 9757 N N . ALA B 1 639 ? 0.607 45 25.375 1 42.66 639 ALA B N 1
ATOM 9758 C CA . ALA B 1 639 ? -0.814 44.844 25.078 1 42.66 639 ALA B CA 1
ATOM 9759 C C . ALA B 1 639 ? -1.312 43.469 25.484 1 42.66 639 ALA B C 1
ATOM 9761 O O . ALA B 1 639 ? -2.465 43.312 25.906 1 42.66 639 ALA B O 1
ATOM 9762 N N . ALA B 1 640 ? -0.455 42.5 25.562 1 45.75 640 ALA B N 1
ATOM 9763 C CA . ALA B 1 640 ? -0.807 41.156 26.016 1 45.75 640 ALA B CA 1
ATOM 9764 C C . ALA B 1 640 ? -0.824 41.062 27.531 1 45.75 640 ALA B C 1
ATOM 9766 O O . ALA B 1 640 ? -1.608 40.312 28.125 1 45.75 640 ALA B O 1
ATOM 9767 N N . SER B 1 641 ? 0.137 41.656 28.297 1 39.47 641 SER B N 1
ATOM 9768 C CA . SER B 1 641 ? 0.189 41.656 29.75 1 39.47 641 SER B CA 1
ATOM 9769 C C . SER B 1 641 ? -0.919 42.5 30.359 1 39.47 641 SER B C 1
ATOM 9771 O O . SER B 1 641 ? -1.23 42.406 31.547 1 39.47 641 SER B O 1
ATOM 9773 N N . GLY B 1 642 ? -1.223 43.625 29.938 1 31.11 642 GLY B N 1
ATOM 9774 C CA . GLY B 1 642 ? -2.297 44.406 30.516 1 31.11 642 GLY B CA 1
ATOM 9775 C C . GLY B 1 642 ? -3.648 43.719 30.438 1 31.11 642 GLY B C 1
ATOM 9776 O O . GLY B 1 642 ? -4.645 44.25 30.938 1 31.11 642 GLY B O 1
ATOM 9777 N N . SER B 1 643 ? -3.789 42.938 29.609 1 27.95 643 SER B N 1
ATOM 9778 C CA . SER B 1 643 ? -5.086 42.281 29.719 1 27.95 643 SER B CA 1
ATOM 9779 C C . SER B 1 643 ? -5.02 41.125 30.703 1 27.95 643 SER B C 1
ATOM 9781 O O . SER B 1 643 ? -4.004 40.406 30.781 1 27.95 643 SER B O 1
#

InterPro domains:
  IPR003439 ABC transporter-like, ATP-binding domain [PF00005] (416-562)
  IPR003439 ABC transporter-like, ATP-binding domain [PS50893] (400-631)
  IPR003593 AAA+ ATPase domain [SM00382] (424-607)
  IPR011527 ABC transporter type 1, transmembrane domain [PF00664] (80-354)
  IPR011527 ABC transporter type 1, transmembrane domain [PS50929] (78-366)
  IPR017871 ABC transporter-like, conserved site [PS00211] (534-548)
  IPR027417 P-loop containing nucleoside triphosphate hydrolase [G3DSA:3.40.50.300] (393-642)
  IPR027417 P-loop containing nucleoside triphosphate hydrolase [SSF52540] (391-633)
  IPR036640 ABC transporter type 1, transmembrane domain superfamily [G3DSA:1.20.1560.10] (43-388)
  IPR036640 ABC transporter type 1, transmembrane domain superfamily [SSF90123] (73-381)
  IPR039421 Type 1 protein exporter [PTHR24221] (79-629)